Protein 1W32 (pdb70)

Radius of gyration: 28.4 Å; Cα contacts (8 Å, |Δi|>4): 1650; chains: 2; bounding box: 60×73×74 Å

Nearest PDB structures (foldseek):
  1w32-assembly2_B  TM=1.003E+00  e=3.777E-75  Cellvibrio japonicus
  1w2v-assembly2_B  TM=1.002E+00  e=8.305E-73  Cellvibrio japonicus
  1w3h-assembly2_B  TM=1.002E+00  e=9.044E-70  Cellvibrio japonicus
  1clx-assembly1_A  TM=9.999E-01  e=1.146E-69  Cellvibrio japonicus
  1e5n-assembly1_A  TM=9.996E-01  e=3.195E-67  Pseudomonas fluorescens

Organism: Cellvibrio japonicus (strain Ueda107) (NCBI:txid498211)

Foldseek 3Di:
DLCVLDPAFEEAEAECDDDDRHCVPHPLNLVCCLVHGQAYEHLPCLFQQNLDDVLHGDCVRVVVVLVSSVVRRHAYEGEAQEEFDPVRDHPCLDPPHPCNVVVSLCSLLVVLLVCAPRHAAHQLYEAQFDDPVDQPVPPDGDLRGHCGSQQVVVVHDVSVLSSQVSSCVSHVRHQYEHEYEPLLQLDDNLVSVLVSVLVCVVVVRPHQAYEYCAAEELPPDDLVSSLVSLLSVCVSDVGHAYEHAAHWYWLDDPPPPDPPSADADPPAPQPDDVSLVSLLQSLLSNLLSCPVRGDRNRYNYYYHHGQELVPDPPCPDPNGGTGIDQAYPVRHGTSNVVSSVVNSND/DLCVLDPAFEEAEAECDDDDRHCVPDPLNLCCPLVHGAAYEHLPCLQQQNLDDPPHGDCPSVVVVLVVSVVRRHAYEREAQEEFDPVRDHPCLDPVRPCNVVVSLCSLLCVLLVCAPRHQAHQLYEAQFDDPVPLVVPPDGDLRGDCGSQCVSVVHDVSVLVSQQSSCVSYVRHQYEHEYEPLLQQPPNLVSVLVVVLVCVVVVRPHQEYEYQAAEELPPDDLVSNLVSLLSNCVSDVGHAYEHAAHWYWLDDPPPPDPPSADADPPAPQPDDVSLVSLLVSLLSNLLSCPVRGDPNRYNYYYHHGQELVVDPPCPDPNGGTGIDQAYPVSHGTSNVVSSVVNSND

CATH classification: 3.20.20.80

B-factor: mean 11.11, std 5.78, range [3.27, 55.12]

Structure (mmCIF, N/CA/C/O backbone):
data_1W32
#
_entry.id   1W32
#
_cell.length_a   95.343
_cell.length_b   95.343
_cell.length_c   150.273
_cell.angle_alpha   90.00
_cell.angle_beta   90.00
_cell.angle_gamma   90.00
#
_symmetry.space_group_name_H-M   'P 43 21 2'
#
loop_
_entity.id
_entity.type
_entity.pdbx_description
1 polymer 'ENDO-1,4-BETA-XYLANASE A PRECURSOR'
2 non-polymer 'CALCIUM ION'
3 non-polymer 1,2-ETHANEDIOL
4 water water
#
loop_
_atom_site.group_PDB
_atom_site.id
_atom_site.type_symbol
_atom_site.label_atom_id
_atom_site.label_alt_id
_atom_site.label_comp_id
_atom_site.label_asym_id
_atom_site.label_entity_id
_atom_site.label_seq_id
_atom_site.pdbx_PDB_ins_code
_atom_site.Cartn_x
_atom_site.Cartn_y
_atom_site.Cartn_z
_atom_site.occupancy
_atom_site.B_iso_or_equiv
_atom_site.auth_seq_id
_atom_site.auth_comp_id
_atom_site.auth_asym_id
_atom_site.auth_atom_id
_atom_site.pdbx_PDB_model_num
ATOM 1 N N . GLY A 1 2 ? 26.208 13.337 7.389 1.00 13.54 1 GLY A N 1
ATOM 2 C CA . GLY A 1 2 ? 25.775 13.225 8.783 1.00 10.37 1 GLY A CA 1
ATOM 3 C C . GLY A 1 2 ? 25.485 14.589 9.361 1.00 9.41 1 GLY A C 1
ATOM 4 O O . GLY A 1 2 ? 25.371 15.581 8.643 1.00 9.26 1 GLY A O 1
ATOM 5 N N . LEU A 1 3 ? 25.414 14.648 10.680 1.00 8.14 2 LEU A N 1
ATOM 6 C CA . LEU A 1 3 ? 25.029 15.884 11.360 1.00 8.14 2 LEU A CA 1
ATOM 7 C C . LEU A 1 3 ? 25.913 17.061 10.971 1.00 7.97 2 LEU A C 1
ATOM 8 O O . LEU A 1 3 ? 25.413 18.159 10.732 1.00 8.34 2 LEU A O 1
ATOM 13 N N . ALA A 1 4 ? 27.216 16.846 10.921 1.00 8.21 3 ALA A N 1
ATOM 14 C CA . ALA A 1 4 ? 28.160 17.945 10.697 1.00 8.79 3 ALA A CA 1
ATOM 15 C C . ALA A 1 4 ? 27.920 18.621 9.350 1.00 9.39 3 ALA A C 1
ATOM 16 O O . ALA A 1 4 ? 28.170 19.804 9.184 1.00 10.18 3 ALA A O 1
ATOM 18 N N A SER A 1 5 ? 27.433 17.855 8.386 0.50 9.25 4 SER A N 1
ATOM 19 N N B SER A 1 5 ? 27.417 17.868 8.390 0.50 9.97 4 SER A N 1
ATOM 20 C CA A SER A 1 5 ? 27.153 18.387 7.048 0.50 9.59 4 SER A CA 1
ATOM 21 C CA B SER A 1 5 ? 27.164 18.409 7.055 0.50 10.84 4 SER A CA 1
ATOM 22 C C A SER A 1 5 ? 26.046 19.437 7.061 0.50 9.45 4 SER A C 1
ATOM 23 C C B SER A 1 5 ? 25.926 19.302 6.994 0.50 10.36 4 SER A C 1
ATOM 24 O O A SER A 1 5 ? 25.965 20.263 6.139 0.50 9.36 4 SER A O 1
ATOM 25 O O B SER A 1 5 ? 25.602 19.855 5.941 0.50 10.65 4 SER A O 1
ATOM 30 N N . LEU A 1 6 ? 25.216 19.417 8.106 1.00 9.84 5 LEU A N 1
ATOM 31 C CA . LEU A 1 6 ? 24.029 20.269 8.194 1.00 10.46 5 LEU A CA 1
ATOM 32 C C . LEU A 1 6 ? 24.295 21.633 8.805 1.00 11.23 5 LEU A C 1
ATOM 33 O O . LEU A 1 6 ? 23.364 22.425 8.953 1.00 13.93 5 LEU A O 1
ATOM 38 N N . ALA A 1 7 ? 25.533 21.914 9.176 1.00 10.82 6 ALA A N 1
ATOM 39 C CA . ALA A 1 7 ? 25.869 23.164 9.849 1.00 11.68 6 ALA A CA 1
ATOM 40 C C . ALA A 1 7 ? 27.194 23.699 9.355 1.00 12.13 6 ALA A C 1
ATOM 41 O O . ALA A 1 7 ? 28.002 22.955 8.813 1.00 13.30 6 ALA A O 1
ATOM 43 N N A ASP A 1 8 ? 27.468 24.990 9.530 0.50 12.67 7 ASP A N 1
ATOM 44 N N B ASP A 1 8 ? 27.384 24.990 9.600 0.50 12.29 7 ASP A N 1
ATOM 45 C CA A ASP A 1 8 ? 28.795 25.516 9.185 0.50 13.25 7 ASP A CA 1
ATOM 46 C CA B ASP A 1 8 ? 28.581 25.716 9.248 0.50 12.43 7 ASP A CA 1
ATOM 47 C C A ASP A 1 8 ? 29.652 25.790 10.418 0.50 12.85 7 ASP A C 1
ATOM 48 C C B ASP A 1 8 ? 29.410 26.089 10.470 0.50 11.90 7 ASP A C 1
ATOM 49 O O A ASP A 1 8 ? 30.794 26.246 10.306 0.50 13.80 7 ASP A O 1
ATOM 50 O O B ASP A 1 8 ? 30.233 26.976 10.406 0.50 11.76 7 ASP A O 1
ATOM 59 N N . PHE A 1 9 ? 29.126 25.433 11.589 1.00 11.19 8 PHE A N 1
ATOM 60 C CA . PHE A 1 9 ? 29.886 25.540 12.822 1.00 10.14 8 PHE A CA 1
ATOM 61 C C . PHE A 1 9 ? 30.143 24.104 13.319 1.00 8.63 8 PHE A C 1
ATOM 62 O O . PHE A 1 9 ? 29.502 23.166 12.857 1.00 9.64 8 PHE A O 1
ATOM 70 N N . PRO A 1 10 ? 31.089 23.931 14.241 1.00 8.24 9 PRO A N 1
ATOM 71 C CA . PRO A 1 10 ? 31.424 22.565 14.662 1.00 8.21 9 PRO A CA 1
ATOM 72 C C . PRO A 1 10 ? 30.256 21.800 15.238 1.00 7.50 9 PRO A C 1
ATOM 73 O O . PRO A 1 10 ? 29.497 22.339 16.039 1.00 7.20 9 PRO A O 1
ATOM 77 N N . ILE A 1 11 ? 30.163 20.523 14.856 1.00 7.22 10 ILE A N 1
ATOM 78 C CA . ILE A 1 11 ? 29.220 19.573 15.448 1.00 6.99 10 ILE A CA 1
ATOM 79 C C . ILE A 1 11 ? 30.100 18.472 16.015 1.00 6.77 10 ILE A C 1
ATOM 80 O O . ILE A 1 11 ? 30.724 17.702 15.277 1.00 6.93 10 ILE A O 1
ATOM 85 N N . GLY A 1 12 ? 30.189 18.440 17.344 1.00 6.41 11 GLY A N 1
ATOM 86 C CA . GLY A 1 12 ? 31.198 17.639 18.024 1.00 6.04 11 GLY A CA 1
ATOM 87 C C . GLY A 1 12 ? 30.666 16.582 18.960 1.00 5.79 11 GLY A C 1
ATOM 88 O O . GLY A 1 12 ? 29.488 16.543 19.291 1.00 5.86 11 GLY A O 1
ATOM 89 N N . VAL A 1 13 ? 31.583 15.744 19.425 1.00 5.73 12 VAL A N 1
ATOM 90 C CA . VAL A 1 13 ? 31.250 14.689 20.353 1.00 5.95 12 VAL A CA 1
ATOM 91 C C . VAL A 1 13 ? 32.420 14.441 21.295 1.00 5.96 12 VAL A C 1
ATOM 92 O O . VAL A 1 13 ? 33.587 14.516 20.908 1.00 6.45 12 VAL A O 1
ATOM 96 N N . ALA A 1 14 ? 32.098 14.149 22.552 1.00 5.77 13 ALA A N 1
ATOM 97 C CA . ALA A 1 14 ? 33.097 13.751 23.523 1.00 6.09 13 ALA A CA 1
ATOM 98 C C . ALA A 1 14 ? 33.480 12.296 23.323 1.00 6.46 13 ALA A C 1
ATOM 99 O O . ALA A 1 14 ? 32.609 11.434 23.213 1.00 7.86 13 ALA A O 1
ATOM 101 N N . VAL A 1 15 ? 34.778 12.020 23.302 1.00 6.28 14 VAL A N 1
ATOM 102 C CA . VAL A 1 15 ? 35.261 10.656 23.085 1.00 6.99 14 VAL A CA 1
ATOM 103 C C . VAL A 1 15 ? 36.091 10.162 24.264 1.00 7.25 14 VAL A C 1
ATOM 104 O O . VAL A 1 15 ? 36.873 10.877 24.878 1.00 7.20 14 VAL A O 1
ATOM 108 N N . ALA A 1 16 ? 35.878 8.885 24.554 1.00 7.44 15 ALA A N 1
ATOM 109 C CA . ALA A 1 16 ? 36.589 8.155 25.594 1.00 7.52 15 ALA A CA 1
ATOM 110 C C . ALA A 1 16 ? 37.864 7.580 25.028 1.00 7.53 15 ALA A C 1
ATOM 111 O O . ALA A 1 16 ? 37.932 7.225 23.842 1.00 8.28 15 ALA A O 1
ATOM 113 N N . ALA A 1 17 ? 38.871 7.440 25.885 1.00 7.28 16 ALA A N 1
ATOM 114 C CA . ALA A 1 17 ? 40.162 6.932 25.482 1.00 8.26 16 ALA A CA 1
ATOM 115 C C . ALA A 1 17 ? 40.895 6.310 26.676 1.00 8.17 16 ALA A C 1
ATOM 116 O O . ALA A 1 17 ? 42.106 6.352 26.753 1.00 10.24 16 ALA A O 1
ATOM 118 N N . SER A 1 18 ? 40.126 5.717 27.572 1.00 8.05 17 SER A N 1
ATOM 119 C CA . SER A 1 18 ? 40.652 5.179 28.839 1.00 8.34 17 SER A CA 1
ATOM 120 C C . SER A 1 18 ? 40.271 3.725 29.039 1.00 8.64 17 SER A C 1
ATOM 121 O O . SER A 1 18 ? 40.089 3.268 30.177 1.00 9.86 17 SER A O 1
ATOM 124 N N . GLY A 1 19 ? 40.134 2.976 27.953 1.00 9.14 18 GLY A N 1
ATOM 125 C CA . GLY A 1 19 ? 39.768 1.566 28.037 1.00 9.92 18 GLY A CA 1
ATOM 126 C C . GLY A 1 19 ? 38.276 1.345 28.126 1.00 9.34 18 GLY A C 1
ATOM 127 O O . GLY A 1 19 ? 37.456 2.262 28.232 1.00 11.45 18 GLY A O 1
ATOM 128 N N . GLY A 1 20 ? 37.895 0.075 28.119 1.00 11.59 19 GLY A N 1
ATOM 129 C CA . GLY A 1 20 ? 36.511 -0.310 28.135 1.00 11.75 19 GLY A CA 1
ATOM 130 C C . GLY A 1 20 ? 35.865 -0.084 26.785 1.00 11.40 19 GLY A C 1
ATOM 131 O O . GLY A 1 20 ? 36.519 0.276 25.795 1.00 11.31 19 GLY A O 1
ATOM 132 N N . ASN A 1 21 ? 34.555 -0.287 26.764 1.00 11.90 20 ASN A N 1
ATOM 133 C CA . ASN A 1 21 ? 33.817 -0.396 25.530 1.00 12.94 20 ASN A CA 1
ATOM 134 C C . ASN A 1 21 ? 33.731 0.914 24.762 1.00 11.70 20 ASN A C 1
ATOM 135 O O . ASN A 1 21 ? 33.572 0.898 23.551 1.00 13.11 20 ASN A O 1
ATOM 140 N N . ALA A 1 22 ? 33.818 2.053 25.447 1.00 10.15 21 ALA A N 1
ATOM 141 C CA . ALA A 1 22 ? 33.653 3.325 24.757 1.00 9.80 21 ALA A CA 1
ATOM 142 C C . ALA A 1 22 ? 34.931 3.836 24.121 1.00 8.77 21 ALA A C 1
ATOM 143 O O . ALA A 1 22 ? 34.892 4.799 23.364 1.00 9.06 21 ALA A O 1
ATOM 145 N N . ASP A 1 23 ? 36.064 3.227 24.448 1.00 8.82 22 ASP A N 1
ATOM 146 C CA . ASP A 1 23 ? 37.354 3.753 24.027 1.00 9.23 22 ASP A CA 1
ATOM 147 C C . ASP A 1 23 ? 37.410 3.866 22.500 1.00 8.96 22 ASP A C 1
ATOM 148 O O . ASP A 1 23 ? 37.257 2.879 21.794 1.00 9.82 22 ASP A O 1
ATOM 153 N N . ILE A 1 24 ? 37.696 5.057 21.999 1.00 8.63 23 ILE A N 1
ATOM 154 C CA . ILE A 1 24 ? 37.630 5.335 20.572 1.00 9.74 23 ILE A CA 1
ATOM 155 C C . ILE A 1 24 ? 38.706 4.574 19.804 1.00 10.32 23 ILE A C 1
ATOM 156 O O . ILE A 1 24 ? 38.511 4.198 18.642 1.00 12.09 23 ILE A O 1
ATOM 161 N N . PHE A 1 25 ? 39.839 4.317 20.443 1.00 10.37 24 PHE A N 1
ATOM 162 C CA . PHE A 1 25 ? 40.918 3.637 19.754 1.00 11.94 24 PHE A CA 1
ATOM 163 C C . PHE A 1 25 ? 40.626 2.196 19.457 1.00 11.82 24 PHE A C 1
ATOM 164 O O . PHE A 1 25 ? 41.207 1.643 18.500 1.00 14.64 24 PHE A O 1
ATOM 172 N N A THR A 1 26 ? 39.768 1.564 20.257 0.50 11.60 25 THR A N 1
ATOM 173 N N B THR A 1 26 ? 39.731 1.593 20.224 0.50 11.06 25 THR A N 1
ATOM 174 C CA A THR A 1 26 ? 39.467 0.140 20.111 0.50 12.10 25 THR A CA 1
ATOM 175 C CA B THR A 1 26 ? 39.481 0.175 20.136 0.50 11.24 25 THR A CA 1
ATOM 176 C C A THR A 1 26 ? 38.104 -0.164 19.518 0.50 11.55 25 THR A C 1
ATOM 177 C C B THR A 1 26 ? 38.012 -0.163 19.846 0.50 10.64 25 THR A C 1
ATOM 178 O O A THR A 1 26 ? 37.852 -1.295 19.115 0.50 12.15 25 THR A O 1
ATOM 179 O O B THR A 1 26 ? 37.587 -1.309 20.006 0.50 10.48 25 THR A O 1
ATOM 186 N N . SER A 1 27 ? 37.235 0.832 19.401 1.00 10.12 26 SER A N 1
ATOM 187 C CA . SER A 1 27 ? 35.874 0.603 18.937 1.00 9.43 26 SER A CA 1
ATOM 188 C C . SER A 1 27 ? 35.729 1.128 17.515 1.00 8.82 26 SER A C 1
ATOM 189 O O . SER A 1 27 ? 35.534 2.308 17.295 1.00 8.95 26 SER A O 1
ATOM 192 N N A SER A 1 28 ? 35.843 0.251 16.531 0.50 8.80 27 SER A N 1
ATOM 193 N N B SER A 1 28 ? 35.833 0.219 16.557 0.50 8.94 27 SER A N 1
ATOM 194 C CA A SER A 1 28 ? 35.656 0.677 15.146 0.50 8.85 27 SER A CA 1
ATOM 195 C CA B SER A 1 28 ? 35.622 0.546 15.154 0.50 8.98 27 SER A CA 1
ATOM 196 C C A SER A 1 28 ? 34.256 1.250 14.925 0.50 8.35 27 SER A C 1
ATOM 197 C C B SER A 1 28 ? 34.278 1.222 14.939 0.50 8.46 27 SER A C 1
ATOM 198 O O A SER A 1 28 ? 34.093 2.202 14.167 0.50 8.32 27 SER A O 1
ATOM 199 O O B SER A 1 28 ? 34.181 2.207 14.207 0.50 8.46 27 SER A O 1
ATOM 204 N N . ALA A 1 29 ? 33.242 0.689 15.571 1.00 8.39 28 ALA A N 1
ATOM 205 C CA . ALA A 1 29 ? 31.898 1.195 15.388 1.00 9.05 28 ALA A CA 1
ATOM 206 C C . ALA A 1 29 ? 31.795 2.647 15.814 1.00 8.41 28 ALA A C 1
ATOM 207 O O . ALA A 1 29 ? 31.119 3.447 15.163 1.00 8.52 28 ALA A O 1
ATOM 209 N N . ARG A 1 30 ? 32.446 3.003 16.912 1.00 7.93 29 ARG A N 1
ATOM 210 C CA . ARG A 1 30 ? 32.438 4.384 17.366 1.00 7.66 29 ARG A CA 1
ATOM 211 C C . ARG A 1 30 ? 33.286 5.282 16.457 1.00 7.76 29 ARG A C 1
ATOM 212 O O . ARG A 1 30 ? 32.884 6.408 16.161 1.00 8.03 29 ARG A O 1
ATOM 220 N N A GLN A 1 31 ? 34.426 4.784 15.985 0.50 7.83 30 GLN A N 1
ATOM 221 N N B GLN A 1 31 ? 34.427 4.795 15.979 0.50 7.97 30 GLN A N 1
ATOM 222 C CA A GLN A 1 31 ? 35.216 5.533 15.028 0.50 8.00 30 GLN A CA 1
ATOM 223 C CA B GLN A 1 31 ? 35.196 5.578 15.034 0.50 8.26 30 GLN A CA 1
ATOM 224 C C A GLN A 1 31 ? 34.388 5.867 13.798 0.50 7.97 30 GLN A C 1
ATOM 225 C C B GLN A 1 31 ? 34.350 5.888 13.807 0.50 8.10 30 GLN A C 1
ATOM 226 O O A GLN A 1 31 ? 34.479 6.977 13.251 0.50 8.28 30 GLN A O 1
ATOM 227 O O B GLN A 1 31 ? 34.365 7.011 13.287 0.50 8.36 30 GLN A O 1
ATOM 238 N N . ASN A 1 32 ? 33.608 4.897 13.332 1.00 7.83 31 ASN A N 1
ATOM 239 C CA . ASN A 1 32 ? 32.811 5.092 12.128 1.00 7.96 31 ASN A CA 1
ATOM 240 C C . ASN A 1 32 ? 31.717 6.131 12.339 1.00 7.62 31 ASN A C 1
ATOM 241 O O . ASN A 1 32 ? 31.463 6.953 11.451 1.00 8.28 31 ASN A O 1
ATOM 246 N N . ILE A 1 33 ? 31.072 6.119 13.501 1.00 7.52 32 ILE A N 1
ATOM 247 C CA . ILE A 1 33 ? 30.073 7.136 13.823 1.00 7.27 32 ILE A CA 1
ATOM 248 C C . ILE A 1 33 ? 30.710 8.515 13.874 1.00 7.43 32 ILE A C 1
ATOM 249 O O . ILE A 1 33 ? 30.162 9.474 13.334 1.00 7.70 32 ILE A O 1
ATOM 254 N N . VAL A 1 34 ? 31.875 8.636 14.509 1.00 7.23 33 VAL A N 1
ATOM 255 C CA . VAL A 1 34 ? 32.528 9.942 14.592 1.00 7.34 33 VAL A CA 1
ATOM 256 C C . VAL A 1 34 ? 32.795 10.480 13.193 1.00 7.41 33 VAL A C 1
ATOM 257 O O . VAL A 1 34 ? 32.498 11.625 12.866 1.00 7.57 33 VAL A O 1
ATOM 261 N N A ARG A 1 35 ? 33.409 9.660 12.346 0.50 7.68 34 ARG A N 1
ATOM 262 N N B ARG A 1 35 ? 33.381 9.633 12.359 0.50 8.17 34 ARG A N 1
ATOM 263 C CA A ARG A 1 35 ? 33.743 10.104 10.995 0.50 8.69 34 ARG A CA 1
ATOM 264 C CA B ARG A 1 35 ? 33.729 10.019 11.004 0.50 9.24 34 ARG A CA 1
ATOM 265 C C A ARG A 1 35 ? 32.503 10.448 10.175 0.50 8.24 34 ARG A C 1
ATOM 266 C C B ARG A 1 35 ? 32.510 10.443 10.204 0.50 8.71 34 ARG A C 1
ATOM 267 O O A ARG A 1 35 ? 32.532 11.362 9.350 0.50 9.53 34 ARG A O 1
ATOM 268 O O B ARG A 1 35 ? 32.561 11.402 9.432 0.50 10.10 34 ARG A O 1
ATOM 283 N N . ALA A 1 36 ? 31.422 9.717 10.375 1.00 8.38 35 ALA A N 1
ATOM 284 C CA . ALA A 1 36 ? 30.211 9.949 9.596 1.00 8.77 35 ALA A CA 1
ATOM 285 C C . ALA A 1 36 ? 29.415 11.159 10.052 1.00 8.59 35 ALA A C 1
ATOM 286 O O . ALA A 1 36 ? 28.735 11.790 9.238 1.00 9.16 35 ALA A O 1
ATOM 288 N N . GLU A 1 37 ? 29.443 11.462 11.354 1.00 7.49 36 GLU A N 1
ATOM 289 C CA . GLU A 1 37 ? 28.472 12.394 11.918 1.00 7.04 36 GLU A CA 1
ATOM 290 C C . GLU A 1 37 ? 29.047 13.690 12.420 1.00 6.99 36 GLU A C 1
ATOM 291 O O . GLU A 1 37 ? 28.328 14.684 12.441 1.00 7.85 36 GLU A O 1
ATOM 297 N N . PHE A 1 38 ? 30.286 13.679 12.889 1.00 6.73 37 PHE A N 1
ATOM 298 C CA . PHE A 1 38 ? 30.854 14.788 13.633 1.00 6.82 37 PHE A CA 1
ATOM 299 C C . PHE A 1 38 ? 32.032 15.380 12.882 1.00 6.89 37 PHE A C 1
ATOM 300 O O . PHE A 1 38 ? 32.572 14.769 11.955 1.00 8.06 37 PHE A O 1
ATOM 308 N N . ASN A 1 39 ? 32.427 16.587 13.257 1.00 6.56 38 ASN A N 1
ATOM 309 C CA . ASN A 1 39 ? 33.647 17.174 12.735 1.00 7.16 38 ASN A CA 1
ATOM 310 C C . ASN A 1 39 ? 34.488 17.844 13.807 1.00 7.02 38 ASN A C 1
ATOM 311 O O . ASN A 1 39 ? 35.415 18.594 13.504 1.00 7.46 38 ASN A O 1
ATOM 316 N N . GLN A 1 40 ? 34.198 17.522 15.063 1.00 6.83 39 GLN A N 1
ATOM 317 C CA . GLN A 1 40 ? 35.046 17.911 16.174 1.00 6.47 39 GLN A CA 1
ATOM 318 C C . GLN A 1 40 ? 34.923 16.844 17.255 1.00 6.37 39 GLN A C 1
ATOM 319 O O . GLN A 1 40 ? 33.854 16.237 17.423 1.00 6.39 39 GLN A O 1
ATOM 325 N N . ILE A 1 41 ? 36.021 16.638 17.992 1.00 6.25 40 ILE A N 1
ATOM 326 C CA . ILE A 1 41 ? 35.951 15.877 19.230 1.00 6.63 40 ILE A CA 1
ATOM 327 C C . ILE A 1 41 ? 36.427 16.723 20.395 1.00 6.47 40 ILE A C 1
ATOM 328 O O . ILE A 1 41 ? 37.255 17.628 20.239 1.00 6.70 40 ILE A O 1
ATOM 333 N N . THR A 1 42 ? 35.894 16.371 21.559 1.00 6.19 41 THR A N 1
ATOM 334 C CA . THR A 1 42 ? 36.415 16.798 22.851 1.00 5.52 41 THR A CA 1
ATOM 335 C C . THR A 1 42 ? 36.905 15.530 23.549 1.00 6.05 41 THR A C 1
ATOM 336 O O . THR A 1 42 ? 36.196 14.525 23.519 1.00 6.53 41 THR A O 1
ATOM 340 N N . ALA A 1 43 ? 38.079 15.539 24.175 1.00 6.06 42 ALA A N 1
ATOM 341 C CA . ALA A 1 43 ? 38.432 14.389 25.011 1.00 6.23 42 ALA A CA 1
ATOM 342 C C . ALA A 1 43 ? 37.541 14.413 26.236 1.00 6.03 42 ALA A C 1
ATOM 343 O O . ALA A 1 43 ? 37.510 15.380 26.990 1.00 6.35 42 ALA A O 1
ATOM 345 N N . GLU A 1 44 ? 36.824 13.331 26.487 1.00 6.32 43 GLU A N 1
ATOM 346 C CA . GLU A 1 44 ? 35.969 13.267 27.653 1.00 6.97 43 GLU A CA 1
ATOM 347 C C . GLU A 1 44 ? 36.784 13.397 28.933 1.00 7.05 43 GLU A C 1
ATOM 348 O O . GLU A 1 44 ? 36.335 14.043 29.884 1.00 8.22 43 GLU A O 1
ATOM 354 N N A ASN A 1 45 ? 37.974 12.791 28.945 0.50 6.92 44 ASN A N 1
ATOM 355 N N B ASN A 1 45 ? 37.972 12.797 28.967 0.50 7.15 44 ASN A N 1
ATOM 356 C CA A ASN A 1 45 ? 38.809 12.719 30.150 0.50 7.17 44 ASN A CA 1
ATOM 357 C CA B ASN A 1 45 ? 38.771 12.791 30.192 0.50 7.58 44 ASN A CA 1
ATOM 358 C C A ASN A 1 45 ? 40.276 13.017 29.977 0.50 6.75 44 ASN A C 1
ATOM 359 C C B ASN A 1 45 ? 40.285 12.966 30.011 0.50 7.04 44 ASN A C 1
ATOM 360 O O A ASN A 1 45 ? 40.879 13.625 30.845 0.50 6.91 44 ASN A O 1
ATOM 361 O O B ASN A 1 45 ? 40.935 13.470 30.909 0.50 7.40 44 ASN A O 1
ATOM 370 N N . ILE A 1 46 ? 40.871 12.583 28.879 1.00 6.78 45 ILE A N 1
ATOM 371 C CA . ILE A 1 46 ? 42.330 12.475 28.845 1.00 7.40 45 ILE A CA 1
ATOM 372 C C . ILE A 1 46 ? 43.083 13.760 28.532 1.00 6.93 45 ILE A C 1
ATOM 373 O O . ILE A 1 46 ? 44.310 13.740 28.429 1.00 8.00 45 ILE A O 1
ATOM 378 N N . MET A 1 47 ? 42.374 14.886 28.429 1.00 6.44 46 MET A N 1
ATOM 379 C CA . MET A 1 47 ? 43.035 16.186 28.374 1.00 6.30 46 MET A CA 1
ATOM 380 C C . MET A 1 47 ? 42.820 17.002 29.635 1.00 5.94 46 MET A C 1
ATOM 381 O O . MET A 1 47 ? 43.142 18.183 29.668 1.00 6.44 46 MET A O 1
ATOM 386 N N A LYS A 1 48 ? 42.325 16.368 30.696 0.50 5.80 47 LYS A N 1
ATOM 387 N N B LYS A 1 48 ? 42.338 16.366 30.697 0.50 6.25 47 LYS A N 1
ATOM 388 C CA A LYS A 1 48 ? 42.246 17.028 31.991 0.50 5.61 47 LYS A CA 1
ATOM 389 C CA B LYS A 1 48 ? 42.253 17.037 31.983 0.50 6.22 47 LYS A CA 1
ATOM 390 C C A LYS A 1 48 ? 43.658 17.237 32.569 0.50 5.50 47 LYS A C 1
ATOM 391 C C B LYS A 1 48 ? 43.656 17.209 32.591 0.50 6.01 47 LYS A C 1
ATOM 392 O O A LYS A 1 48 ? 44.649 16.755 32.013 0.50 5.73 47 LYS A O 1
ATOM 393 O O B LYS A 1 48 ? 44.637 16.667 32.076 0.50 6.86 47 LYS A O 1
ATOM 404 N N . MET A 1 49 ? 43.769 18.026 33.633 1.00 5.71 48 MET A N 1
ATOM 405 C CA . MET A 1 49 ? 45.066 18.638 33.959 1.00 5.69 48 MET A CA 1
ATOM 406 C C . MET A 1 49 ? 46.164 17.635 34.273 1.00 5.71 48 MET A C 1
ATOM 407 O O . MET A 1 49 ? 47.276 17.723 33.755 1.00 6.29 48 MET A O 1
ATOM 412 N N . SER A 1 50 ? 45.868 16.678 35.148 1.00 6.21 49 SER A N 1
ATOM 413 C CA . SER A 1 50 ? 46.881 15.732 35.608 1.00 7.08 49 SER A CA 1
ATOM 414 C C . SER A 1 50 ? 47.353 14.808 34.497 1.00 6.83 49 SER A C 1
ATOM 415 O O . SER A 1 50 ? 48.427 14.240 34.593 1.00 7.28 49 SER A O 1
ATOM 418 N N . TYR A 1 51 ? 46.540 14.633 33.466 1.00 6.79 50 TYR A N 1
ATOM 419 C CA . TYR A 1 51 ? 46.899 13.792 32.341 1.00 6.77 50 TYR A CA 1
ATOM 420 C C . TYR A 1 51 ? 48.016 14.389 31.494 1.00 6.97 50 TYR A C 1
ATOM 421 O O . TYR A 1 51 ? 48.571 13.706 30.639 1.00 7.83 50 TYR A O 1
ATOM 430 N N . MET A 1 52 ? 48.367 15.643 31.731 1.00 6.66 51 MET A N 1
ATOM 431 C CA . MET A 1 52 ? 49.475 16.284 31.037 1.00 7.33 51 MET A CA 1
ATOM 432 C C . MET A 1 52 ? 50.820 15.947 31.660 1.00 7.40 51 MET A C 1
ATOM 433 O O . MET A 1 52 ? 51.827 16.500 31.224 1.00 8.37 51 MET A O 1
ATOM 438 N N . TYR A 1 53 ? 50.853 15.092 32.681 1.00 8.03 52 TYR A N 1
ATOM 439 C CA . TYR A 1 53 ? 52.069 14.764 33.416 1.00 8.72 52 TYR A CA 1
ATOM 440 C C . TYR A 1 53 ? 52.251 13.262 33.556 1.00 10.52 52 TYR A C 1
ATOM 441 O O . TYR A 1 53 ? 51.308 12.506 33.646 1.00 11.00 52 TYR A O 1
ATOM 450 N N A SER A 1 54 ? 53.493 12.814 33.586 0.50 11.80 53 SER A N 1
ATOM 451 N N B SER A 1 54 ? 53.523 12.879 33.571 0.50 11.78 53 SER A N 1
ATOM 452 C CA A SER A 1 54 ? 53.775 11.440 34.010 0.50 13.22 53 SER A CA 1
ATOM 453 C CA B SER A 1 54 ? 53.962 11.541 33.961 0.50 13.26 53 SER A CA 1
ATOM 454 C C A SER A 1 54 ? 54.875 11.574 35.037 0.50 14.41 53 SER A C 1
ATOM 455 C C B SER A 1 54 ? 54.913 11.757 35.112 0.50 14.56 53 SER A C 1
ATOM 456 O O A SER A 1 54 ? 55.983 11.954 34.704 0.50 14.46 53 SER A O 1
ATOM 457 O O B SER A 1 54 ? 55.961 12.404 34.960 0.50 14.25 53 SER A O 1
ATOM 462 N N . GLY A 1 55 ? 54.532 11.287 36.290 1.00 16.13 54 GLY A N 1
ATOM 463 C CA . GLY A 1 55 ? 55.349 11.596 37.440 1.00 17.75 54 GLY A CA 1
ATOM 464 C C . GLY A 1 55 ? 55.339 13.104 37.541 1.00 18.95 54 GLY A C 1
ATOM 465 O O . GLY A 1 55 ? 54.274 13.723 37.407 1.00 20.17 54 GLY A O 1
ATOM 466 N N . SER A 1 56 ? 56.507 13.711 37.686 1.00 20.47 55 SER A N 1
ATOM 467 C CA . SER A 1 56 ? 56.599 15.148 37.868 1.00 21.26 55 SER A CA 1
ATOM 468 C C . SER A 1 56 ? 56.866 15.897 36.546 1.00 20.33 55 SER A C 1
ATOM 469 O O . SER A 1 56 ? 56.916 17.119 36.515 1.00 21.89 55 SER A O 1
ATOM 472 N N . ASN A 1 57 ? 57.013 15.156 35.456 1.00 18.52 56 ASN A N 1
ATOM 473 C CA . ASN A 1 57 ? 57.338 15.749 34.157 1.00 16.84 56 ASN A CA 1
ATOM 474 C C . ASN A 1 57 ? 56.118 15.861 33.255 1.00 13.44 56 ASN A C 1
ATOM 475 O O . ASN A 1 57 ? 55.196 15.090 33.398 1.00 13.28 56 ASN A O 1
ATOM 480 N N . PHE A 1 58 ? 56.132 16.793 32.312 1.00 11.90 57 PHE A N 1
ATOM 481 C CA . PHE A 1 58 ? 55.059 16.820 31.308 1.00 10.78 57 PHE A CA 1
ATOM 482 C C . PHE A 1 58 ? 55.109 15.545 30.460 1.00 10.58 57 PHE A C 1
ATOM 483 O O . PHE A 1 58 ? 56.203 15.018 30.194 1.00 12.72 57 PHE A O 1
ATOM 491 N N . SER A 1 59 ? 53.952 15.052 30.049 1.00 10.24 58 SER A N 1
ATOM 492 C CA . SER A 1 59 ? 53.854 13.920 29.149 1.00 11.46 58 SER A CA 1
ATOM 493 C C . SER A 1 59 ? 52.594 14.079 28.328 1.00 10.32 58 SER A C 1
ATOM 494 O O . SER A 1 59 ? 51.473 14.118 28.873 1.00 11.06 58 SER A O 1
ATOM 497 N N . PHE A 1 60 ? 52.783 14.172 27.013 1.00 10.35 59 PHE A N 1
ATOM 498 C CA . PHE A 1 60 ? 51.680 14.362 26.101 1.00 11.08 59 PHE A CA 1
ATOM 499 C C . PHE A 1 60 ? 51.408 13.134 25.239 1.00 11.35 59 PHE A C 1
ATOM 500 O O . PHE A 1 60 ? 50.660 13.182 24.285 1.00 11.54 59 PHE A O 1
ATOM 508 N N . THR A 1 61 ? 52.016 12.001 25.565 1.00 11.98 60 THR A N 1
ATOM 509 C CA . THR A 1 61 ? 51.892 10.826 24.703 1.00 13.18 60 THR A CA 1
ATOM 510 C C . THR A 1 61 ? 50.461 10.456 24.358 1.00 11.86 60 THR A C 1
ATOM 511 O O . THR A 1 61 ? 50.125 10.318 23.185 1.00 11.38 60 THR A O 1
ATOM 515 N N . ASN A 1 62 ? 49.603 10.269 25.363 1.00 11.43 61 ASN A N 1
ATOM 516 C CA . ASN A 1 62 ? 48.280 9.756 25.066 1.00 11.40 61 ASN A CA 1
ATOM 517 C C . ASN A 1 62 ? 47.383 10.823 24.432 1.00 10.30 61 ASN A C 1
ATOM 518 O O . ASN A 1 62 ? 46.586 10.534 23.550 1.00 11.31 61 ASN A O 1
ATOM 523 N N . SER A 1 63 ? 47.508 12.069 24.885 1.00 9.70 62 SER A N 1
ATOM 524 C CA . SER A 1 63 ? 46.702 13.125 24.322 1.00 9.09 62 SER A CA 1
ATOM 525 C C . SER A 1 63 ? 47.140 13.420 22.894 1.00 9.35 62 SER A C 1
ATOM 526 O O . SER A 1 63 ? 46.301 13.670 22.036 1.00 9.82 62 SER A O 1
ATOM 529 N N . ASP A 1 64 ? 48.447 13.380 22.625 1.00 9.81 63 ASP A N 1
ATOM 530 C CA . ASP A 1 64 ? 48.948 13.508 21.253 1.00 10.19 63 ASP A CA 1
ATOM 531 C C . ASP A 1 64 ? 48.354 12.438 20.350 1.00 10.14 63 ASP A C 1
ATOM 532 O O . ASP A 1 64 ? 47.986 12.718 19.206 1.00 10.61 63 ASP A O 1
ATOM 537 N N . ARG A 1 65 ? 48.237 11.210 20.839 1.00 10.30 64 ARG A N 1
ATOM 538 C CA . ARG A 1 65 ? 47.657 10.156 20.024 1.00 11.97 64 ARG A CA 1
ATOM 539 C C . ARG A 1 65 ? 46.221 10.505 19.628 1.00 9.93 64 ARG A C 1
ATOM 540 O O . ARG A 1 65 ? 45.788 10.285 18.505 1.00 10.71 64 ARG A O 1
ATOM 554 N N . LEU A 1 66 ? 45.440 11.027 20.568 1.00 9.57 65 LEU A N 1
ATOM 555 C CA . LEU A 1 66 ? 44.052 11.345 20.289 1.00 9.43 65 LEU A CA 1
ATOM 556 C C . LEU A 1 66 ? 43.940 12.530 19.325 1.00 9.44 65 LEU A C 1
ATOM 557 O O . LEU A 1 66 ? 43.119 12.525 18.408 1.00 10.11 65 LEU A O 1
ATOM 562 N N . VAL A 1 67 ? 44.731 13.564 19.547 1.00 10.00 66 VAL A N 1
ATOM 563 C CA . VAL A 1 67 ? 44.702 14.741 18.703 1.00 11.45 66 VAL A CA 1
ATOM 564 C C . VAL A 1 67 ? 45.137 14.387 17.276 1.00 11.70 66 VAL A C 1
ATOM 565 O O . VAL A 1 67 ? 44.589 14.918 16.322 1.00 12.17 66 VAL A O 1
ATOM 569 N N A SER A 1 68 ? 46.108 13.485 17.138 0.50 11.54 67 SER A N 1
ATOM 570 N N B SER A 1 68 ? 46.107 13.483 17.146 0.50 12.02 67 SER A N 1
ATOM 571 C CA A SER A 1 68 ? 46.525 13.011 15.819 0.50 11.92 67 SER A CA 1
ATOM 572 C CA B SER A 1 68 ? 46.536 12.986 15.840 0.50 12.71 67 SER A CA 1
ATOM 573 C C A SER A 1 68 ? 45.426 12.196 15.150 0.50 11.94 67 SER A C 1
ATOM 574 C C B SER A 1 68 ? 45.433 12.196 15.157 0.50 12.36 67 SER A C 1
ATOM 575 O O A SER A 1 68 ? 45.152 12.368 13.957 0.50 12.71 67 SER A O 1
ATOM 576 O O B SER A 1 68 ? 45.166 12.385 13.965 0.50 13.15 67 SER A O 1
ATOM 581 N N . TRP A 1 69 ? 44.776 11.315 15.903 1.00 11.57 68 TRP A N 1
ATOM 582 C CA . TRP A 1 69 ? 43.652 10.564 15.371 1.00 11.39 68 TRP A CA 1
ATOM 583 C C . TRP A 1 69 ? 42.602 11.529 14.827 1.00 11.44 68 TRP A C 1
ATOM 584 O O . TRP A 1 69 ? 42.088 11.342 13.724 1.00 11.88 68 TRP A O 1
ATOM 595 N N . ALA A 1 70 ? 42.292 12.576 15.584 1.00 10.56 69 ALA A N 1
ATOM 596 C CA . ALA A 1 70 ? 41.292 13.541 15.149 1.00 10.28 69 ALA A CA 1
ATOM 597 C C . ALA A 1 70 ? 41.681 14.107 13.779 1.00 11.32 69 ALA A C 1
ATOM 598 O O . ALA A 1 70 ? 40.862 14.162 12.862 1.00 11.44 69 ALA A O 1
ATOM 600 N N . ALA A 1 71 ? 42.928 14.536 13.655 1.00 12.46 70 ALA A N 1
ATOM 601 C CA . ALA A 1 71 ? 43.396 15.194 12.428 1.00 13.54 70 ALA A CA 1
ATOM 602 C C . ALA A 1 71 ? 43.370 14.253 11.238 1.00 14.25 70 ALA A C 1
ATOM 603 O O . ALA A 1 71 ? 43.215 14.699 10.099 1.00 16.86 70 ALA A O 1
ATOM 605 N N . GLN A 1 72 ? 43.506 12.964 11.501 1.00 13.59 71 GLN A N 1
ATOM 606 C CA . GLN A 1 72 ? 43.483 11.949 10.451 1.00 15.13 71 GLN A CA 1
ATOM 607 C C . GLN A 1 72 ? 42.075 11.505 10.080 1.00 13.83 71 GLN A C 1
ATOM 608 O O . GLN A 1 72 ? 41.877 10.827 9.083 1.00 14.96 71 GLN A O 1
ATOM 614 N N . ASN A 1 73 ? 41.086 11.884 10.887 1.00 12.81 72 ASN A N 1
ATOM 615 C CA . ASN A 1 73 ? 39.734 11.396 10.728 1.00 12.34 72 ASN A CA 1
ATOM 616 C C . ASN A 1 73 ? 38.691 12.500 10.669 1.00 11.15 72 ASN A C 1
ATOM 617 O O . ASN A 1 73 ? 37.537 12.282 10.998 1.00 12.12 72 ASN A O 1
ATOM 622 N N . GLY A 1 74 ? 39.112 13.659 10.184 1.00 10.69 73 GLY A N 1
ATOM 623 C CA . GLY A 1 74 ? 38.173 14.714 9.844 1.00 10.70 73 GLY A CA 1
ATOM 624 C C . GLY A 1 74 ? 37.642 15.539 11.005 1.00 9.38 73 GLY A C 1
ATOM 625 O O . GLY A 1 74 ? 36.625 16.219 10.860 1.00 10.19 73 GLY A O 1
ATOM 626 N N . GLN A 1 75 ? 38.342 15.502 12.137 1.00 9.23 74 GLN A N 1
ATOM 627 C CA . GLN A 1 75 ? 37.872 16.170 13.348 1.00 8.48 74 GLN A CA 1
ATOM 628 C C . GLN A 1 75 ? 38.822 17.252 13.794 1.00 8.10 74 GLN A C 1
ATOM 629 O O . GLN A 1 75 ? 40.022 17.005 13.909 1.00 9.64 74 GLN A O 1
ATOM 635 N N . THR A 1 76 ? 38.294 18.439 14.092 1.00 7.40 75 THR A N 1
ATOM 636 C CA . THR A 1 76 ? 39.033 19.390 14.906 1.00 7.46 75 THR A CA 1
ATOM 637 C C . THR A 1 76 ? 38.923 18.932 16.372 1.00 7.36 75 THR A C 1
ATOM 638 O O . THR A 1 76 ? 38.237 17.946 16.675 1.00 7.14 75 THR A O 1
ATOM 642 N N . VAL A 1 77 ? 39.620 19.638 17.256 1.00 7.30 76 VAL A N 1
ATOM 643 C CA . VAL A 1 77 ? 39.647 19.302 18.668 1.00 6.78 76 VAL A CA 1
ATOM 644 C C . VAL A 1 77 ? 39.349 20.513 19.524 1.00 6.71 76 VAL A C 1
ATOM 645 O O . VAL A 1 77 ? 39.929 21.577 19.330 1.00 7.26 76 VAL A O 1
ATOM 649 N N A HIS A 1 78 ? 38.449 20.326 20.476 0.50 5.47 77 HIS A N 1
ATOM 650 N N B HIS A 1 78 ? 38.430 20.329 20.468 0.50 7.04 77 HIS A N 1
ATOM 651 C CA A HIS A 1 78 ? 38.238 21.273 21.552 0.50 5.24 77 HIS A CA 1
ATOM 652 C CA B HIS A 1 78 ? 38.192 21.273 21.557 0.50 7.43 77 HIS A CA 1
ATOM 653 C C A HIS A 1 78 ? 38.947 20.720 22.767 0.50 5.31 77 HIS A C 1
ATOM 654 C C B HIS A 1 78 ? 38.922 20.730 22.779 0.50 7.10 77 HIS A C 1
ATOM 655 O O A HIS A 1 78 ? 38.681 19.599 23.201 0.50 4.81 77 HIS A O 1
ATOM 656 O O B HIS A 1 78 ? 38.647 19.619 23.228 0.50 7.89 77 HIS A O 1
ATOM 669 N N . GLY A 1 79 ? 39.862 21.505 23.308 1.00 6.41 78 GLY A N 1
ATOM 670 C CA . GLY A 1 79 ? 40.656 21.095 24.461 1.00 6.87 78 GLY A CA 1
ATOM 671 C C . GLY A 1 79 ? 39.918 21.247 25.766 1.00 6.62 78 GLY A C 1
ATOM 672 O O . GLY A 1 79 ? 39.412 22.323 26.089 1.00 7.62 78 GLY A O 1
ATOM 673 N N . HIS A 1 80 ? 39.905 20.189 26.568 1.00 6.51 79 HIS A N 1
ATOM 674 C CA . HIS A 1 80 ? 39.134 20.165 27.808 1.00 6.48 79 HIS A CA 1
ATOM 675 C C . HIS A 1 80 ? 40.015 19.556 28.886 1.00 6.48 79 HIS A C 1
ATOM 676 O O . HIS A 1 80 ? 40.181 18.342 28.903 1.00 6.71 79 HIS A O 1
ATOM 683 N N . ALA A 1 81 ? 40.674 20.329 29.751 1.00 5.92 80 ALA A N 1
ATOM 684 C CA . ALA A 1 81 ? 40.520 21.771 29.969 1.00 6.14 80 ALA A CA 1
ATOM 685 C C . ALA A 1 81 ? 41.824 22.237 30.592 1.00 5.71 80 ALA A C 1
ATOM 686 O O . ALA A 1 81 ? 42.503 21.464 31.262 1.00 6.48 80 ALA A O 1
ATOM 688 N N . LEU A 1 82 ? 42.169 23.509 30.419 1.00 5.88 81 LEU A N 1
ATOM 689 C CA . LEU A 1 82 ? 43.437 24.003 30.975 1.00 5.78 81 LEU A CA 1
ATOM 690 C C . LEU A 1 82 ? 43.434 24.142 32.504 1.00 6.18 81 LEU A C 1
ATOM 691 O O . LEU A 1 82 ? 44.437 23.828 33.139 1.00 6.75 81 LEU A O 1
ATOM 696 N N A VAL A 1 83 ? 42.301 24.577 33.061 0.50 5.36 82 VAL A N 1
ATOM 697 N N B VAL A 1 83 ? 42.334 24.636 33.067 0.50 7.11 82 VAL A N 1
ATOM 698 C CA A VAL A 1 83 ? 42.119 24.764 34.498 0.50 5.18 82 VAL A CA 1
ATOM 699 C CA B VAL A 1 83 ? 42.253 24.956 34.487 0.50 7.89 82 VAL A CA 1
ATOM 700 C C A VAL A 1 83 ? 40.764 24.214 34.929 0.50 5.27 82 VAL A C 1
ATOM 701 C C B VAL A 1 83 ? 40.900 24.498 34.993 0.50 8.46 82 VAL A C 1
ATOM 702 O O A VAL A 1 83 ? 39.736 24.633 34.409 0.50 6.15 82 VAL A O 1
ATOM 703 O O B VAL A 1 83 ? 39.870 24.900 34.463 0.50 8.94 82 VAL A O 1
ATOM 710 N N A TRP A 1 84 ? 40.781 23.281 35.869 0.50 4.65 83 TRP A N 1
ATOM 711 N N B TRP A 1 84 ? 40.909 23.645 36.010 0.50 8.62 83 TRP A N 1
ATOM 712 C CA A TRP A 1 84 ? 39.576 22.701 36.427 0.50 4.52 83 TRP A CA 1
ATOM 713 C CA B TRP A 1 84 ? 39.691 23.024 36.502 0.50 8.94 83 TRP A CA 1
ATOM 714 C C A TRP A 1 84 ? 39.897 22.285 37.864 0.50 4.49 83 TRP A C 1
ATOM 715 C C B TRP A 1 84 ? 39.935 22.383 37.867 0.50 8.73 83 TRP A C 1
ATOM 716 O O A TRP A 1 84 ? 40.967 21.756 38.130 0.50 3.96 83 TRP A O 1
ATOM 717 O O B TRP A 1 84 ? 40.987 21.795 38.100 0.50 9.16 83 TRP A O 1
ATOM 738 N N A HIS A 1 85 ? 38.960 22.487 38.784 0.50 5.00 84 HIS A N 1
ATOM 739 N N B HIS A 1 85 ? 38.936 22.452 38.747 0.50 8.70 84 HIS A N 1
ATOM 740 C CA A HIS A 1 85 ? 39.188 22.230 40.204 0.50 4.98 84 HIS A CA 1
ATOM 741 C CA B HIS A 1 85 ? 39.125 22.212 40.181 0.50 7.86 84 HIS A CA 1
ATOM 742 C C A HIS A 1 85 ? 39.181 20.795 40.758 0.50 5.49 84 HIS A C 1
ATOM 743 C C B HIS A 1 85 ? 39.213 20.785 40.720 0.50 7.37 84 HIS A C 1
ATOM 744 O O A HIS A 1 85 ? 39.698 20.640 41.851 0.50 5.60 84 HIS A O 1
ATOM 745 O O B HIS A 1 85 ? 39.858 20.609 41.741 0.50 7.96 84 HIS A O 1
ATOM 758 N N . PRO A 1 86 ? 38.526 19.790 40.122 1.00 6.64 85 PRO A N 1
ATOM 759 C CA . PRO A 1 86 ? 38.385 18.517 40.872 1.00 7.35 85 PRO A CA 1
ATOM 760 C C . PRO A 1 86 ? 39.682 17.871 41.273 1.00 6.75 85 PRO A C 1
ATOM 761 O O . PRO A 1 86 ? 40.600 17.718 40.465 1.00 6.95 85 PRO A O 1
ATOM 765 N N A SER A 1 87 ? 39.771 17.470 42.539 0.33 7.61 86 SER A N 1
ATOM 766 N N B SER A 1 87 ? 39.718 17.411 42.514 0.33 6.80 86 SER A N 1
ATOM 767 N N C SER A 1 87 ? 39.734 17.438 42.528 0.33 6.51 86 SER A N 1
ATOM 768 C CA A SER A 1 87 ? 41.035 16.994 43.098 0.33 8.48 86 SER A CA 1
ATOM 769 C CA B SER A 1 87 ? 40.898 16.783 43.061 0.33 7.09 86 SER A CA 1
ATOM 770 C CA C SER A 1 87 ? 40.978 17.028 43.168 0.33 6.76 86 SER A CA 1
ATOM 771 C C A SER A 1 87 ? 41.639 15.879 42.264 0.33 8.48 86 SER A C 1
ATOM 772 C C B SER A 1 87 ? 41.419 15.661 42.160 0.33 7.22 86 SER A C 1
ATOM 773 C C C SER A 1 87 ? 41.705 15.892 42.468 0.33 5.75 86 SER A C 1
ATOM 774 O O A SER A 1 87 ? 42.855 15.783 42.147 0.33 8.58 86 SER A O 1
ATOM 775 O O B SER A 1 87 ? 42.618 15.539 41.960 0.33 6.88 86 SER A O 1
ATOM 776 O O C SER A 1 87 ? 42.930 15.887 42.428 0.33 5.15 86 SER A O 1
ATOM 783 N N A TYR A 1 88 ? 40.533 14.849 41.596 0.50 7.11 87 TYR A N 1
ATOM 784 N N B TYR A 1 88 ? 40.950 14.932 41.929 0.50 5.32 87 TYR A N 1
ATOM 785 C CA A TYR A 1 88 ? 40.998 13.659 40.876 0.50 7.89 87 TYR A CA 1
ATOM 786 C CA B TYR A 1 88 ? 41.551 13.722 41.354 0.50 5.07 87 TYR A CA 1
ATOM 787 C C A TYR A 1 88 ? 41.907 13.974 39.702 0.50 7.56 87 TYR A C 1
ATOM 788 C C B TYR A 1 88 ? 42.444 14.033 40.145 0.50 4.92 87 TYR A C 1
ATOM 789 O O A TYR A 1 88 ? 42.718 13.128 39.320 0.50 8.70 87 TYR A O 1
ATOM 790 O O B TYR A 1 88 ? 43.354 13.278 39.846 0.50 5.32 87 TYR A O 1
ATOM 807 N N A GLN A 1 89 ? 41.769 15.167 39.124 0.50 6.83 88 GLN A N 1
ATOM 808 N N B GLN A 1 89 ? 42.169 15.126 39.434 0.50 5.08 88 GLN A N 1
ATOM 809 C CA A GLN A 1 89 ? 42.628 15.584 38.017 0.50 6.60 88 GLN A CA 1
ATOM 810 C CA B GLN A 1 89 ? 42.896 15.446 38.202 0.50 6.15 88 GLN A CA 1
ATOM 811 C C A GLN A 1 89 ? 43.551 16.788 38.313 0.50 6.63 88 GLN A C 1
ATOM 812 C C B GLN A 1 89 ? 43.675 16.708 38.356 0.50 6.35 88 GLN A C 1
ATOM 813 O O A GLN A 1 89 ? 44.122 17.333 37.370 0.50 6.61 88 GLN A O 1
ATOM 814 O O B GLN A 1 89 ? 44.243 17.224 37.393 0.50 6.51 88 GLN A O 1
ATOM 825 N N . LEU A 1 90 ? 43.745 17.194 39.574 1.00 6.70 89 LEU A N 1
ATOM 826 C CA . LEU A 1 90 ? 44.700 18.268 39.846 1.00 7.20 89 LEU A CA 1
ATOM 827 C C . LEU A 1 90 ? 46.106 17.725 39.694 1.00 6.72 89 LEU A C 1
ATOM 828 O O . LEU A 1 90 ? 46.435 16.664 40.237 1.00 7.51 89 LEU A O 1
ATOM 833 N N . PRO A 1 91 ? 46.984 18.470 39.024 1.00 6.67 90 PRO A N 1
ATOM 834 C CA . PRO A 1 91 ? 48.395 18.136 39.113 1.00 7.08 90 PRO A CA 1
ATOM 835 C C . PRO A 1 91 ? 48.834 18.216 40.563 1.00 6.75 90 PRO A C 1
ATOM 836 O O . PRO A 1 91 ? 48.257 18.984 41.354 1.00 7.00 90 PRO A O 1
ATOM 840 N N . ASN A 1 92 ? 49.881 17.480 40.914 1.00 7.15 91 ASN A N 1
ATOM 841 C CA . ASN A 1 92 ? 50.351 17.518 42.282 1.00 7.42 91 ASN A CA 1
ATOM 842 C C . ASN A 1 92 ? 50.828 18.893 42.737 1.00 7.61 91 ASN A C 1
ATOM 843 O O . ASN A 1 92 ? 50.753 19.188 43.936 1.00 9.04 91 ASN A O 1
ATOM 848 N N . TRP A 1 93 ? 51.284 19.742 41.817 1.00 7.24 92 TRP A N 1
ATOM 849 C CA . TRP A 1 93 ? 51.660 21.110 42.180 1.00 7.39 92 TRP A CA 1
ATOM 850 C C . TRP A 1 93 ? 50.467 21.948 42.629 1.00 7.18 92 TRP A C 1
ATOM 851 O O . TRP A 1 93 ? 50.656 23.004 43.247 1.00 7.76 92 TRP A O 1
ATOM 862 N N . ALA A 1 94 ? 49.257 21.543 42.263 1.00 6.71 93 ALA A N 1
ATOM 863 C CA . ALA A 1 94 ? 48.079 22.373 42.504 1.00 7.49 93 ALA A CA 1
ATOM 864 C C . ALA A 1 94 ? 47.524 22.105 43.894 1.00 7.40 93 ALA A C 1
ATOM 865 O O . ALA A 1 94 ? 46.517 21.417 44.095 1.00 8.84 93 ALA A O 1
ATOM 867 N N . SER A 1 95 ? 48.239 22.663 44.861 1.00 7.25 94 SER A N 1
ATOM 868 C CA . SER A 1 95 ? 48.020 22.413 46.264 1.00 7.72 94 SER A CA 1
ATOM 869 C C . SER A 1 95 ? 48.267 23.662 47.075 1.00 7.23 94 SER A C 1
ATOM 870 O O . SER A 1 95 ? 49.172 24.432 46.778 1.00 7.97 94 SER A O 1
ATOM 873 N N A ASP A 1 96 ? 47.520 23.877 48.144 0.50 7.70 95 ASP A N 1
ATOM 874 N N B ASP A 1 96 ? 47.506 23.752 48.160 0.50 7.91 95 ASP A N 1
ATOM 875 C CA A ASP A 1 96 ? 47.836 25.000 49.025 0.50 7.71 95 ASP A CA 1
ATOM 876 C CA B ASP A 1 96 ? 47.651 24.769 49.192 0.50 8.10 95 ASP A CA 1
ATOM 877 C C A ASP A 1 96 ? 49.160 24.798 49.748 0.50 7.31 95 ASP A C 1
ATOM 878 C C B ASP A 1 96 ? 48.996 24.699 49.896 0.50 7.52 95 ASP A C 1
ATOM 879 O O A ASP A 1 96 ? 49.716 25.753 50.299 0.50 7.44 95 ASP A O 1
ATOM 880 O O B ASP A 1 96 ? 49.370 25.630 50.602 0.50 7.95 95 ASP A O 1
ATOM 889 N N . SER A 1 97 ? 49.697 23.585 49.735 1.00 6.86 96 SER A N 1
ATOM 890 C CA . SER A 1 97 ? 50.999 23.372 50.366 1.00 8.06 96 SER A CA 1
ATOM 891 C C . SER A 1 97 ? 52.180 23.751 49.483 1.00 8.17 96 SER A C 1
ATOM 892 O O . SER A 1 97 ? 53.323 23.616 49.921 1.00 9.37 96 SER A O 1
ATOM 895 N N . ASN A 1 98 ? 51.928 24.195 48.260 1.00 7.03 97 ASN A N 1
ATOM 896 C CA . ASN A 1 98 ? 52.997 24.482 47.300 1.00 7.63 97 ASN A CA 1
ATOM 897 C C . ASN A 1 98 ? 53.313 25.965 47.194 1.00 7.54 97 ASN A C 1
ATOM 898 O O . ASN A 1 98 ? 52.512 26.731 46.647 1.00 8.53 97 ASN A O 1
ATOM 903 N N . ALA A 1 99 ? 54.477 26.364 47.718 1.00 8.32 98 ALA A N 1
ATOM 904 C CA . ALA A 1 99 ? 54.933 27.745 47.657 1.00 8.59 98 ALA A CA 1
ATOM 905 C C . ALA A 1 99 ? 55.107 28.246 46.235 1.00 9.41 98 ALA A C 1
ATOM 906 O O . ALA A 1 99 ? 55.081 29.443 46.002 1.00 10.94 98 ALA A O 1
ATOM 908 N N . ASN A 1 100 ? 55.321 27.329 45.319 1.00 9.80 99 ASN A N 1
ATOM 909 C CA . ASN A 1 100 ? 55.600 27.659 43.922 1.00 10.88 99 ASN A CA 1
ATOM 910 C C . ASN A 1 100 ? 54.349 27.604 43.049 1.00 9.84 99 ASN A C 1
ATOM 911 O O . ASN A 1 100 ? 54.464 27.523 41.821 1.00 9.55 99 ASN A O 1
ATOM 916 N N . PHE A 1 101 ? 53.168 27.620 43.669 1.00 8.55 100 PHE A N 1
ATOM 917 C CA . PHE A 1 101 ? 51.909 27.460 42.950 1.00 8.27 100 PHE A CA 1
ATOM 918 C C . PHE A 1 101 ? 51.766 28.387 41.747 1.00 8.55 100 PHE A C 1
ATOM 919 O O . PHE A 1 101 ? 51.409 27.946 40.662 1.00 8.59 100 PHE A O 1
ATOM 927 N N A ARG A 1 102 ? 51.924 29.695 41.928 0.50 8.52 101 ARG A N 1
ATOM 928 N N B ARG A 1 102 ? 52.114 29.655 41.921 0.50 9.32 101 ARG A N 1
ATOM 929 C CA A ARG A 1 102 ? 51.674 30.593 40.798 0.50 9.04 101 ARG A CA 1
ATOM 930 C CA B ARG A 1 102 ? 52.016 30.625 40.835 0.50 9.99 101 ARG A CA 1
ATOM 931 C C A ARG A 1 102 ? 52.619 30.343 39.622 0.50 9.38 101 ARG A C 1
ATOM 932 C C B ARG A 1 102 ? 52.865 30.268 39.629 0.50 10.15 101 ARG A C 1
ATOM 933 O O A ARG A 1 102 ? 52.212 30.448 38.462 0.50 9.29 101 ARG A O 1
ATOM 934 O O B ARG A 1 102 ? 52.381 30.281 38.489 0.50 10.24 101 ARG A O 1
ATOM 949 N N A GLN A 1 103 ? 53.865 30.002 39.915 0.50 9.33 102 GLN A N 1
ATOM 950 N N B GLN A 1 103 ? 54.132 29.964 39.860 0.50 10.41 102 GLN A N 1
ATOM 951 C CA A GLN A 1 103 ? 54.845 29.666 38.881 0.50 10.15 102 GLN A CA 1
ATOM 952 C CA B GLN A 1 103 ? 55.000 29.604 38.766 0.50 11.47 102 GLN A CA 1
ATOM 953 C C A GLN A 1 103 ? 54.533 28.344 38.159 0.50 9.21 102 GLN A C 1
ATOM 954 C C B GLN A 1 103 ? 54.491 28.334 38.109 0.50 9.93 102 GLN A C 1
ATOM 955 O O A GLN A 1 103 ? 54.751 28.206 36.958 0.50 8.64 102 GLN A O 1
ATOM 956 O O B GLN A 1 103 ? 54.459 28.246 36.886 0.50 10.02 102 GLN A O 1
ATOM 967 N N . ASP A 1 104 ? 54.066 27.367 38.917 1.00 8.72 103 ASP A N 1
ATOM 968 C CA . ASP A 1 104 ? 53.675 26.091 38.362 1.00 7.83 103 ASP A CA 1
ATOM 969 C C . ASP A 1 104 ? 52.381 26.198 37.542 1.00 7.49 103 ASP A C 1
ATOM 970 O O . ASP A 1 104 ? 52.239 25.520 36.526 1.00 7.86 103 ASP A O 1
ATOM 975 N N . PHE A 1 105 ? 51.475 27.060 37.980 1.00 7.44 104 PHE A N 1
ATOM 976 C CA . PHE A 1 105 ? 50.241 27.383 37.249 1.00 7.56 104 PHE A CA 1
ATOM 977 C C . PHE A 1 105 ? 50.592 27.998 35.895 1.00 7.99 104 PHE A C 1
ATOM 978 O O . PHE A 1 105 ? 50.093 27.576 34.854 1.00 7.87 104 PHE A O 1
ATOM 986 N N . ALA A 1 106 ? 51.477 28.991 35.924 1.00 7.82 105 ALA A N 1
ATOM 987 C CA . ALA A 1 106 ? 51.917 29.660 34.695 1.00 8.66 105 ALA A CA 1
ATOM 988 C C . ALA A 1 106 ? 52.571 28.650 33.759 1.00 8.69 105 ALA A C 1
ATOM 989 O O . ALA A 1 106 ? 52.281 28.613 32.558 1.00 9.65 105 ALA A O 1
ATOM 991 N N . ARG A 1 107 ? 53.431 27.801 34.300 1.00 8.45 106 ARG A N 1
ATOM 992 C CA . ARG A 1 107 ? 54.115 26.820 33.498 1.00 9.03 106 ARG A CA 1
ATOM 993 C C . ARG A 1 107 ? 53.128 25.841 32.859 1.00 8.06 106 ARG A C 1
ATOM 994 O O . ARG A 1 107 ? 53.294 25.432 31.714 1.00 8.76 106 ARG A O 1
ATOM 1002 N N A HIS A 1 108 ? 52.092 25.465 33.606 0.50 7.55 107 HIS A N 1
ATOM 1003 N N B HIS A 1 108 ? 52.094 25.448 33.594 0.50 8.22 107 HIS A N 1
ATOM 1004 C CA A HIS A 1 108 ? 51.094 24.540 33.096 0.50 7.15 107 HIS A CA 1
ATOM 1005 C CA B HIS A 1 108 ? 51.123 24.507 33.057 0.50 8.01 107 HIS A CA 1
ATOM 1006 C C A HIS A 1 108 ? 50.427 25.109 31.852 0.50 7.31 107 HIS A C 1
ATOM 1007 C C B HIS A 1 108 ? 50.422 25.105 31.839 0.50 8.17 107 HIS A C 1
ATOM 1008 O O A HIS A 1 108 ? 50.376 24.477 30.792 0.50 7.48 107 HIS A O 1
ATOM 1009 O O B HIS A 1 108 ? 50.356 24.489 30.773 0.50 9.16 107 HIS A O 1
ATOM 1022 N N . ILE A 1 109 ? 49.887 26.304 31.989 1.00 8.21 108 ILE A N 1
ATOM 1023 C CA . ILE A 1 109 ? 49.147 26.901 30.882 1.00 8.55 108 ILE A CA 1
ATOM 1024 C C . ILE A 1 109 ? 50.079 27.175 29.708 1.00 8.48 108 ILE A C 1
ATOM 1025 O O . ILE A 1 109 ? 49.745 26.859 28.561 1.00 9.01 108 ILE A O 1
ATOM 1030 N N . ASP A 1 110 ? 51.230 27.773 29.982 1.00 8.69 109 ASP A N 1
ATOM 1031 C CA . ASP A 1 110 ? 52.165 28.097 28.923 1.00 9.00 109 ASP A CA 1
ATOM 1032 C C . ASP A 1 110 ? 52.543 26.832 28.151 1.00 9.05 109 ASP A C 1
ATOM 1033 O O . ASP A 1 110 ? 52.590 26.820 26.916 1.00 10.18 109 ASP A O 1
ATOM 1038 N N . THR A 1 111 ? 52.866 25.762 28.862 1.00 8.97 110 THR A N 1
ATOM 1039 C CA . THR A 1 111 ? 53.386 24.573 28.231 1.00 8.66 110 THR A CA 1
ATOM 1040 C C . THR A 1 111 ? 52.311 23.822 27.469 1.00 7.95 110 THR A C 1
ATOM 1041 O O . THR A 1 111 ? 52.512 23.419 26.338 1.00 8.80 110 THR A O 1
ATOM 1045 N N . VAL A 1 112 ? 51.146 23.632 28.078 1.00 7.81 111 VAL A N 1
ATOM 1046 C CA . VAL A 1 112 ? 50.108 22.848 27.451 1.00 7.19 111 VAL A CA 1
ATOM 1047 C C . VAL A 1 112 ? 49.549 23.608 26.233 1.00 7.40 111 VAL A C 1
ATOM 1048 O O . VAL A 1 112 ? 49.393 23.029 25.153 1.00 7.91 111 VAL A O 1
ATOM 1052 N N . ALA A 1 113 ? 49.233 24.880 26.387 1.00 7.41 112 ALA A N 1
ATOM 1053 C CA . ALA A 1 113 ? 48.684 25.630 25.263 1.00 7.91 112 ALA A CA 1
ATOM 1054 C C . ALA A 1 113 ? 49.681 25.718 24.117 1.00 7.93 112 ALA A C 1
ATOM 1055 O O . ALA A 1 113 ? 49.300 25.579 22.954 1.00 9.01 112 ALA A O 1
ATOM 1057 N N . ALA A 1 114 ? 50.951 25.932 24.426 1.00 8.34 113 ALA A N 1
ATOM 1058 C CA . ALA A 1 114 ? 51.946 25.972 23.348 1.00 9.10 113 ALA A CA 1
ATOM 1059 C C . ALA A 1 114 ? 52.103 24.618 22.689 1.00 9.34 113 ALA A C 1
ATOM 1060 O O . ALA A 1 114 ? 52.243 24.519 21.463 1.00 10.42 113 ALA A O 1
ATOM 1062 N N . HIS A 1 115 ? 52.074 23.553 23.477 1.00 9.10 114 HIS A N 1
ATOM 1063 C CA . HIS A 1 115 ? 52.274 22.244 22.935 1.00 9.10 114 HIS A CA 1
ATOM 1064 C C . HIS A 1 115 ? 51.266 21.901 21.850 1.00 9.77 114 HIS A C 1
ATOM 1065 O O . HIS A 1 115 ? 51.616 21.296 20.825 1.00 10.71 114 HIS A O 1
ATOM 1072 N N . PHE A 1 116 ? 50.005 22.270 22.084 1.00 9.44 115 PHE A N 1
ATOM 1073 C CA . PHE A 1 116 ? 48.924 21.900 21.183 1.00 9.82 115 PHE A CA 1
ATOM 1074 C C . PHE A 1 116 ? 48.634 22.941 20.121 1.00 9.72 115 PHE A C 1
ATOM 1075 O O . PHE A 1 116 ? 47.699 22.777 19.342 1.00 10.86 115 PHE A O 1
ATOM 1083 N N . ALA A 1 117 ? 49.448 23.985 20.055 1.00 10.67 116 ALA A N 1
ATOM 1084 C CA . ALA A 1 117 ? 49.204 25.051 19.090 1.00 12.26 116 ALA A CA 1
ATOM 1085 C C . ALA A 1 117 ? 49.174 24.490 17.667 1.00 12.94 116 ALA A C 1
ATOM 1086 O O . ALA A 1 117 ? 50.074 23.760 17.255 1.00 13.92 116 ALA A O 1
ATOM 1088 N N . GLY A 1 118 ? 48.124 24.813 16.918 1.00 13.72 117 GLY A N 1
ATOM 1089 C CA . GLY A 1 118 ? 47.986 24.324 15.547 1.00 14.90 117 GLY A CA 1
ATOM 1090 C C . GLY A 1 118 ? 47.249 23.004 15.455 1.00 15.15 117 GLY A C 1
ATOM 1091 O O . GLY A 1 118 ? 46.903 22.544 14.351 1.00 17.38 117 GLY A O 1
ATOM 1092 N N . GLN A 1 119 ? 46.997 22.389 16.611 1.00 13.84 118 GLN A N 1
ATOM 1093 C CA . GLN A 1 119 ? 46.406 21.069 16.645 1.00 13.68 118 GLN A CA 1
ATOM 1094 C C . GLN A 1 119 ? 45.039 21.049 17.320 1.00 12.15 118 GLN A C 1
ATOM 1095 O O . GLN A 1 119 ? 44.289 20.098 17.158 1.00 13.76 118 GLN A O 1
ATOM 1101 N N A VAL A 1 120 ? 44.802 22.068 18.135 0.50 10.60 119 VAL A N 1
ATOM 1102 N N B VAL A 1 120 ? 44.675 22.122 18.013 0.50 11.68 119 VAL A N 1
ATOM 1103 C CA A VAL A 1 120 ? 43.604 22.211 18.947 0.50 9.33 119 VAL A CA 1
ATOM 1104 C CA B VAL A 1 120 ? 43.317 22.276 18.557 0.50 11.22 119 VAL A CA 1
ATOM 1105 C C A VAL A 1 120 ? 42.997 23.572 18.626 0.50 9.02 119 VAL A C 1
ATOM 1106 C C B VAL A 1 120 ? 42.680 23.567 18.041 0.50 10.28 119 VAL A C 1
ATOM 1107 O O A VAL A 1 120 ? 43.642 24.608 18.765 0.50 9.82 119 VAL A O 1
ATOM 1108 O O B VAL A 1 120 ? 43.384 24.529 17.757 0.50 10.67 119 VAL A O 1
ATOM 1115 N N A LYS A 1 121 ? 41.766 23.543 18.140 0.50 8.09 120 LYS A N 1
ATOM 1116 N N B LYS A 1 121 ? 41.358 23.583 17.911 0.50 9.12 120 LYS A N 1
ATOM 1117 C CA A LYS A 1 121 ? 41.085 24.711 17.631 0.50 8.12 120 LYS A CA 1
ATOM 1118 C CA B LYS A 1 121 ? 40.616 24.754 17.465 0.50 8.79 120 LYS A CA 1
ATOM 1119 C C A LYS A 1 121 ? 40.669 25.686 18.725 0.50 7.49 120 LYS A C 1
ATOM 1120 C C B LYS A 1 121 ? 40.341 25.699 18.638 0.50 8.31 120 LYS A C 1
ATOM 1121 O O A LYS A 1 121 ? 40.758 26.896 18.547 0.50 7.26 120 LYS A O 1
ATOM 1122 O O B LYS A 1 121 ? 40.216 26.913 18.446 0.50 7.91 120 LYS A O 1
ATOM 1133 N N . SER A 1 122 ? 40.207 25.146 19.848 1.00 7.71 121 SER A N 1
ATOM 1134 C CA . SER A 1 122 ? 39.643 25.921 20.937 1.00 6.80 121 SER A CA 1
ATOM 1135 C C . SER A 1 122 ? 39.942 25.209 22.234 1.00 6.76 121 SER A C 1
ATOM 1136 O O . SER A 1 122 ? 40.251 24.020 22.236 1.00 7.44 121 SER A O 1
ATOM 1139 N N . TRP A 1 123 ? 39.845 25.962 23.331 1.00 6.93 122 TRP A N 1
ATOM 1140 C CA . TRP A 1 123 ? 40.046 25.443 24.683 1.00 6.67 122 TRP A CA 1
ATOM 1141 C C . TRP A 1 123 ? 38.943 25.877 25.619 1.00 6.71 122 TRP A C 1
ATOM 1142 O O . TRP A 1 123 ? 38.495 27.023 25.564 1.00 7.54 122 TRP A O 1
ATOM 1153 N N . ASP A 1 124 ? 38.574 24.981 26.531 1.00 6.32 123 ASP A N 1
ATOM 1154 C CA . ASP A 1 124 ? 38.013 25.365 27.827 1.00 6.73 123 ASP A CA 1
ATOM 1155 C C . ASP A 1 124 ? 39.212 25.824 28.654 1.00 6.43 123 ASP A C 1
ATOM 1156 O O . ASP A 1 124 ? 39.979 25.007 29.173 1.00 7.36 123 ASP A O 1
ATOM 1161 N N . VAL A 1 125 ? 39.435 27.129 28.707 1.00 5.91 124 VAL A N 1
ATOM 1162 C CA . VAL A 1 125 ? 40.583 27.659 29.441 1.00 5.73 124 VAL A CA 1
ATOM 1163 C C . VAL A 1 125 ? 40.359 27.530 30.936 1.00 5.83 124 VAL A C 1
ATOM 1164 O O . VAL A 1 125 ? 41.219 27.035 31.656 1.00 6.74 124 VAL A O 1
ATOM 1168 N N . VAL A 1 126 ? 39.208 27.996 31.401 1.00 6.30 125 VAL A N 1
ATOM 1169 C CA . VAL A 1 126 ? 38.769 27.745 32.766 1.00 6.21 125 VAL A CA 1
ATOM 1170 C C . VAL A 1 126 ? 37.405 27.100 32.676 1.00 5.98 125 VAL A C 1
ATOM 1171 O O . VAL A 1 126 ? 36.540 27.541 31.925 1.00 6.39 125 VAL A O 1
ATOM 1175 N N . ASN A 1 127 ? 37.247 26.026 33.447 1.00 6.08 126 ASN A N 1
ATOM 1176 C CA . ASN A 1 127 ? 36.022 25.265 33.524 1.00 6.30 126 ASN A CA 1
ATOM 1177 C C . ASN A 1 127 ? 35.488 25.340 34.950 1.00 5.88 126 ASN A C 1
ATOM 1178 O O . ASN A 1 127 ? 36.238 25.086 35.894 1.00 6.40 126 ASN A O 1
ATOM 1183 N N . GLU A 1 128 ? 34.206 25.677 35.103 1.00 5.57 127 GLU A N 1
ATOM 1184 C CA . GLU A 1 128 ? 33.493 25.512 36.379 1.00 5.74 127 GLU A CA 1
ATOM 1185 C C . GLU A 1 128 ? 34.068 26.356 37.525 1.00 6.26 127 GLU A C 1
ATOM 1186 O O . GLU A 1 128 ? 34.195 25.895 38.658 1.00 6.65 127 GLU A O 1
ATOM 1192 N N . ALA A 1 129 ? 34.347 27.622 37.233 1.00 5.87 128 ALA A N 1
ATOM 1193 C CA . ALA A 1 129 ? 34.777 28.577 38.256 1.00 6.14 128 ALA A CA 1
ATOM 1194 C C . ALA A 1 129 ? 33.646 29.111 39.130 1.00 6.06 128 ALA A C 1
ATOM 1195 O O . ALA A 1 129 ? 33.916 29.774 40.142 1.00 6.83 128 ALA A O 1
ATOM 1197 N N . LEU A 1 130 ? 32.396 28.877 38.751 1.00 6.21 129 LEU A N 1
ATOM 1198 C CA . LEU A 1 130 ? 31.271 29.403 39.512 1.00 5.51 129 LEU A CA 1
ATOM 1199 C C . LEU A 1 130 ? 30.860 28.445 40.617 1.00 6.43 129 LEU A C 1
ATOM 1200 O O . LEU A 1 130 ? 30.853 27.214 40.451 1.00 6.65 129 LEU A O 1
ATOM 1205 N N . PHE A 1 131 ? 30.478 29.015 41.758 1.00 5.98 130 PHE A N 1
ATOM 1206 C CA . PHE A 1 131 ? 29.951 28.233 42.861 1.00 6.29 130 PHE A CA 1
ATOM 1207 C C . PHE A 1 131 ? 28.679 27.508 42.451 1.00 6.40 130 PHE A C 1
ATOM 1208 O O . PHE A 1 131 ? 27.834 28.054 41.741 1.00 7.17 130 PHE A O 1
ATOM 1216 N N . ASP A 1 132 ? 28.503 26.315 42.984 1.00 7.15 131 ASP A N 1
ATOM 1217 C CA . ASP A 1 132 ? 27.263 25.580 42.793 1.00 8.13 131 ASP A CA 1
ATOM 1218 C C . ASP A 1 132 ? 27.014 24.769 44.051 1.00 9.56 131 ASP A C 1
ATOM 1219 O O . ASP A 1 132 ? 27.817 23.932 44.418 1.00 10.25 131 ASP A O 1
ATOM 1224 N N A SER A 1 133 ? 25.914 24.982 44.759 0.50 11.13 132 SER A N 1
ATOM 1225 N N B SER A 1 133 ? 25.866 25.060 44.667 0.50 11.15 132 SER A N 1
ATOM 1226 C CA A SER A 1 133 ? 25.713 24.199 45.995 0.50 12.00 132 SER A CA 1
ATOM 1227 C CA B SER A 1 133 ? 25.425 24.420 45.904 0.50 12.14 132 SER A CA 1
ATOM 1228 C C A SER A 1 133 ? 25.628 22.697 45.717 0.50 12.49 132 SER A C 1
ATOM 1229 C C B SER A 1 133 ? 25.328 22.916 45.775 0.50 12.51 132 SER A C 1
ATOM 1230 O O A SER A 1 133 ? 26.033 21.864 46.550 0.50 13.18 132 SER A O 1
ATOM 1231 O O B SER A 1 133 ? 25.460 22.192 46.774 0.50 12.85 132 SER A O 1
ATOM 1236 N N A ALA A 1 134 ? 25.066 22.350 44.565 0.50 12.25 133 ALA A N 1
ATOM 1237 N N B ALA A 1 134 ? 25.088 22.434 44.562 0.50 12.41 133 ALA A N 1
ATOM 1238 C CA A ALA A 1 134 ? 24.933 20.950 44.185 0.50 12.88 133 ALA A CA 1
ATOM 1239 C CA B ALA A 1 134 ? 24.959 20.999 44.332 0.50 13.17 133 ALA A CA 1
ATOM 1240 C C A ALA A 1 134 ? 26.317 20.294 44.123 0.50 12.10 133 ALA A C 1
ATOM 1241 C C B ALA A 1 134 ? 26.277 20.354 43.861 0.50 12.61 133 ALA A C 1
ATOM 1242 O O A ALA A 1 134 ? 26.439 19.061 44.166 0.50 14.00 133 ALA A O 1
ATOM 1243 O O B ALA A 1 134 ? 26.303 19.182 43.461 0.50 13.22 133 ALA A O 1
ATOM 1246 N N A ASP A 1 135 ? 27.362 21.129 44.057 0.50 11.35 134 ASP A N 1
ATOM 1247 N N B ASP A 1 135 ? 27.371 21.118 43.909 0.50 12.39 134 ASP A N 1
ATOM 1248 C CA A ASP A 1 135 ? 28.708 20.685 43.732 0.50 10.44 134 ASP A CA 1
ATOM 1249 C CA B ASP A 1 135 ? 28.705 20.604 43.619 0.50 12.24 134 ASP A CA 1
ATOM 1250 C C A ASP A 1 135 ? 29.754 21.365 44.635 0.50 10.12 134 ASP A C 1
ATOM 1251 C C B ASP A 1 135 ? 29.733 21.508 44.259 0.50 12.42 134 ASP A C 1
ATOM 1252 O O A ASP A 1 135 ? 30.746 21.975 44.179 0.50 9.89 134 ASP A O 1
ATOM 1253 O O B ASP A 1 135 ? 30.292 22.357 43.574 0.50 11.35 134 ASP A O 1
ATOM 1262 N N A ASP A 1 136 ? 29.502 21.266 45.937 0.50 10.09 135 ASP A N 1
ATOM 1263 N N B ASP A 1 136 ? 29.971 21.358 45.562 0.50 13.10 135 ASP A N 1
ATOM 1264 C CA A ASP A 1 136 ? 30.373 21.853 46.961 0.50 10.14 135 ASP A CA 1
ATOM 1265 C CA B ASP A 1 136 ? 30.997 22.168 46.244 0.50 13.64 135 ASP A CA 1
ATOM 1266 C C A ASP A 1 136 ? 30.590 20.825 48.059 0.50 10.88 135 ASP A C 1
ATOM 1267 C C B ASP A 1 136 ? 31.897 21.283 47.089 0.50 13.41 135 ASP A C 1
ATOM 1268 O O A ASP A 1 136 ? 30.203 21.041 49.206 0.50 10.98 135 ASP A O 1
ATOM 1269 O O B ASP A 1 136 ? 31.872 21.353 48.314 0.50 13.78 135 ASP A O 1
ATOM 1278 N N A PRO A 1 137 ? 31.209 19.694 47.711 0.50 12.30 136 PRO A N 1
ATOM 1279 N N B PRO A 1 137 ? 32.713 20.456 46.432 0.50 13.91 136 PRO A N 1
ATOM 1280 C CA A PRO A 1 137 ? 31.327 18.585 48.662 0.50 13.40 136 PRO A CA 1
ATOM 1281 C CA B PRO A 1 137 ? 33.638 19.546 47.103 0.50 14.42 136 PRO A CA 1
ATOM 1282 C C A PRO A 1 137 ? 32.178 18.848 49.912 0.50 14.37 136 PRO A C 1
ATOM 1283 C C B PRO A 1 137 ? 34.618 20.300 47.994 0.50 15.05 136 PRO A C 1
ATOM 1284 O O A PRO A 1 137 ? 32.076 18.102 50.888 0.50 15.42 136 PRO A O 1
ATOM 1285 O O B PRO A 1 137 ? 35.133 19.747 48.967 0.50 15.57 136 PRO A O 1
ATOM 1292 N N A ASP A 1 138 ? 33.012 19.881 49.886 0.50 15.44 137 ASP A N 1
ATOM 1293 N N B ASP A 1 138 ? 34.880 21.555 47.655 0.50 15.53 137 ASP A N 1
ATOM 1294 C CA A ASP A 1 138 ? 33.812 20.260 51.051 0.50 16.24 137 ASP A CA 1
ATOM 1295 C CA B ASP A 1 138 ? 35.787 22.381 48.441 0.50 16.38 137 ASP A CA 1
ATOM 1296 C C A ASP A 1 138 ? 33.120 21.344 51.881 0.50 15.62 137 ASP A C 1
ATOM 1297 C C B ASP A 1 138 ? 35.168 22.690 49.824 0.50 16.36 137 ASP A C 1
ATOM 1298 O O A ASP A 1 138 ? 33.613 21.743 52.933 0.50 16.24 137 ASP A O 1
ATOM 1299 O O B ASP A 1 138 ? 35.883 22.925 50.803 0.50 17.31 137 ASP A O 1
ATOM 1308 N N A GLY A 1 139 ? 31.986 21.836 51.404 0.50 14.47 138 GLY A N 1
ATOM 1309 N N B GLY A 1 139 ? 33.840 22.668 49.900 0.50 16.11 138 GLY A N 1
ATOM 1310 C CA A GLY A 1 139 ? 31.206 22.818 52.157 0.50 13.97 138 GLY A CA 1
ATOM 1311 C CA B GLY A 1 139 ? 33.122 22.776 51.178 0.50 15.68 138 GLY A CA 1
ATOM 1312 C C A GLY A 1 139 ? 31.871 24.185 52.281 0.50 12.95 138 GLY A C 1
ATOM 1313 C C B GLY A 1 139 ? 33.119 24.170 51.784 0.50 15.27 138 GLY A C 1
ATOM 1314 O O A GLY A 1 139 ? 31.674 24.880 53.274 0.50 13.59 138 GLY A O 1
ATOM 1315 O O B GLY A 1 139 ? 32.766 24.362 52.961 0.50 15.68 138 GLY A O 1
ATOM 1316 N N A ARG A 1 140 ? 32.633 24.607 51.274 0.50 11.81 139 ARG A N 1
ATOM 1317 N N B ARG A 1 140 ? 33.490 25.157 50.983 0.50 13.99 139 ARG A N 1
ATOM 1318 C CA A ARG A 1 140 ? 33.380 25.875 51.366 0.50 11.70 139 ARG A CA 1
ATOM 1319 C CA B ARG A 1 140 ? 33.661 26.500 51.482 0.50 14.00 139 ARG A CA 1
ATOM 1320 C C A ARG A 1 140 ? 32.519 27.147 51.219 0.50 11.56 139 ARG A C 1
ATOM 1321 C C B ARG A 1 140 ? 32.496 27.438 51.165 0.50 12.63 139 ARG A C 1
ATOM 1322 O O A ARG A 1 140 ? 32.820 28.207 51.776 0.50 12.07 139 ARG A O 1
ATOM 1323 O O B ARG A 1 140 ? 32.526 28.602 51.597 0.50 11.85 139 ARG A O 1
ATOM 1338 N N . GLY A 1 141 ? 31.457 27.002 50.446 1.00 11.34 140 GLY A N 1
ATOM 1339 C CA . GLY A 1 141 ? 30.463 28.007 50.143 1.00 10.56 140 GLY A CA 1
ATOM 1340 C C . GLY A 1 141 ? 30.916 29.003 49.087 1.00 9.79 140 GLY A C 1
ATOM 1341 O O . GLY A 1 141 ? 32.047 28.952 48.576 1.00 10.35 140 GLY A O 1
ATOM 1342 N N A SER A 1 142 ? 30.016 29.928 48.784 0.50 8.52 141 SER A N 1
ATOM 1343 N N B SER A 1 142 ? 30.039 29.955 48.792 0.50 10.03 141 SER A N 1
ATOM 1344 C CA A SER A 1 142 ? 30.180 30.881 47.715 0.50 8.34 141 SER A CA 1
ATOM 1345 C CA B SER A 1 142 ? 30.227 30.878 47.690 0.50 10.71 141 SER A CA 1
ATOM 1346 C C A SER A 1 142 ? 31.075 32.038 48.147 0.50 7.78 141 SER A C 1
ATOM 1347 C C B SER A 1 142 ? 31.000 32.131 48.082 0.50 10.83 141 SER A C 1
ATOM 1348 O O A SER A 1 142 ? 31.015 32.497 49.295 0.50 7.90 141 SER A O 1
ATOM 1349 O O B SER A 1 142 ? 30.610 32.832 49.034 0.50 10.32 141 SER A O 1
ATOM 1354 N N A ALA A 1 143 ? 31.894 32.527 47.227 0.50 7.19 142 ALA A N 1
ATOM 1355 N N B ALA A 1 143 ? 32.069 32.425 47.336 0.50 11.05 142 ALA A N 1
ATOM 1356 C CA A ALA A 1 143 ? 32.517 33.832 47.388 0.50 7.02 142 ALA A CA 1
ATOM 1357 C CA B ALA A 1 143 ? 32.831 33.672 47.485 0.50 11.57 142 ALA A CA 1
ATOM 1358 C C A ALA A 1 143 ? 31.933 34.712 46.306 0.50 6.69 142 ALA A C 1
ATOM 1359 C C B ALA A 1 143 ? 32.495 34.629 46.341 0.50 11.68 142 ALA A C 1
ATOM 1360 O O A ALA A 1 143 ? 32.428 34.756 45.178 0.50 5.33 142 ALA A O 1
ATOM 1361 O O B ALA A 1 143 ? 33.080 34.551 45.261 0.50 11.35 142 ALA A O 1
ATOM 1364 N N A ASN A 1 144 ? 30.831 35.368 46.651 0.50 6.31 143 ASN A N 1
ATOM 1365 N N B ASN A 1 144 ? 31.524 35.507 46.573 0.50 12.39 143 ASN A N 1
ATOM 1366 C CA A ASN A 1 144 ? 30.058 36.182 45.722 0.50 6.26 143 ASN A CA 1
ATOM 1367 C CA B ASN A 1 144 ? 31.010 36.414 45.551 0.50 12.91 143 ASN A CA 1
ATOM 1368 C C A ASN A 1 144 ? 29.879 35.482 44.387 0.50 6.33 143 ASN A C 1
ATOM 1369 C C B ASN A 1 144 ? 30.601 35.685 44.255 0.50 11.74 143 ASN A C 1
ATOM 1370 O O A ASN A 1 144 ? 30.054 36.074 43.336 0.50 6.77 143 ASN A O 1
ATOM 1371 O O B ASN A 1 144 ? 30.798 36.190 43.151 0.50 12.32 143 ASN A O 1
ATOM 1380 N N A GLY A 1 145 ? 29.493 34.216 44.443 0.50 6.16 144 GLY A N 1
ATOM 1381 N N B GLY A 1 145 ? 30.012 34.504 44.410 0.50 10.44 144 GLY A N 1
ATOM 1382 C CA A GLY A 1 145 ? 29.270 33.444 43.239 0.50 6.37 144 GLY A CA 1
ATOM 1383 C CA B GLY A 1 145 ? 29.468 33.734 43.277 0.50 9.43 144 GLY A CA 1
ATOM 1384 C C A GLY A 1 145 ? 30.429 32.609 42.695 0.50 6.30 144 GLY A C 1
ATOM 1385 C C B GLY A 1 145 ? 30.433 32.723 42.698 0.50 8.49 144 GLY A C 1
ATOM 1386 O O A GLY A 1 145 ? 30.201 31.786 41.810 0.50 6.29 144 GLY A O 1
ATOM 1387 O O B GLY A 1 145 ? 30.084 31.912 41.841 0.50 8.27 144 GLY A O 1
ATOM 1388 N N . TYR A 1 146 ? 31.657 32.817 43.186 1.00 7.55 145 TYR A N 1
ATOM 1389 C CA . TYR A 1 146 ? 32.784 32.020 42.736 1.00 7.43 145 TYR A CA 1
ATOM 1390 C C . TYR A 1 146 ? 33.040 30.810 43.634 1.00 6.97 145 TYR A C 1
ATOM 1391 O O . TYR A 1 146 ? 32.857 30.852 44.851 1.00 7.64 145 TYR A O 1
ATOM 1400 N N . ARG A 1 147 ? 33.503 29.739 42.994 1.00 6.94 146 ARG A N 1
ATOM 1401 C CA . ARG A 1 147 ? 33.940 28.524 43.639 1.00 6.94 146 ARG A CA 1
ATOM 1402 C C . ARG A 1 147 ? 35.328 28.737 44.244 1.00 6.85 146 ARG A C 1
ATOM 1403 O O . ARG A 1 147 ? 36.257 29.192 43.553 1.00 7.29 146 ARG A O 1
ATOM 1411 N N . GLN A 1 148 ? 35.486 28.380 45.504 1.00 7.41 147 GLN A N 1
ATOM 1412 C CA . GLN A 1 148 ? 36.749 28.601 46.200 1.00 7.65 147 GLN A CA 1
ATOM 1413 C C . GLN A 1 148 ? 37.672 27.398 46.041 1.00 7.94 147 GLN A C 1
ATOM 1414 O O . GLN A 1 148 ? 38.048 26.710 46.999 1.00 9.17 147 GLN A O 1
ATOM 1420 N N . SER A 1 149 ? 37.996 27.125 44.778 1.00 7.62 148 SER A N 1
ATOM 1421 C CA . SER A 1 149 ? 38.930 26.077 44.410 1.00 7.81 148 SER A CA 1
ATOM 1422 C C . SER A 1 149 ? 40.352 26.445 44.806 1.00 7.87 148 SER A C 1
ATOM 1423 O O . SER A 1 149 ? 40.627 27.562 45.219 1.00 7.81 148 SER A O 1
ATOM 1426 N N . VAL A 1 150 ? 41.281 25.516 44.606 1.00 7.60 149 VAL A N 1
ATOM 1427 C CA . VAL A 1 150 ? 42.657 25.782 44.976 1.00 7.80 149 VAL A CA 1
ATOM 1428 C C . VAL A 1 150 ? 43.196 26.966 44.188 1.00 7.40 149 VAL A C 1
ATOM 1429 O O . VAL A 1 150 ? 44.015 27.735 44.697 1.00 8.07 149 VAL A O 1
ATOM 1433 N N . PHE A 1 151 ? 42.729 27.145 42.951 1.00 7.22 150 PHE A N 1
ATOM 1434 C CA . PHE A 1 151 ? 43.181 28.269 42.133 1.00 7.16 150 PHE A CA 1
ATOM 1435 C C . PHE A 1 151 ? 42.718 29.603 42.716 1.00 7.22 150 PHE A C 1
ATOM 1436 O O . PHE A 1 151 ? 43.483 30.566 42.820 1.00 7.84 150 PHE A O 1
ATOM 1444 N N . TYR A 1 152 ? 41.451 29.643 43.104 1.00 7.28 151 TYR A N 1
ATOM 1445 C CA . TYR A 1 152 ? 40.884 30.805 43.740 1.00 7.72 151 TYR A CA 1
ATOM 1446 C C . TYR A 1 152 ? 41.592 31.121 45.049 1.00 8.21 151 TYR A C 1
ATOM 1447 O O . TYR A 1 152 ? 41.938 32.262 45.323 1.00 9.23 151 TYR A O 1
ATOM 1456 N N . ARG A 1 153 ? 41.796 30.107 45.871 1.00 8.18 152 ARG A N 1
ATOM 1457 C CA . ARG A 1 153 ? 42.441 30.304 47.169 1.00 9.30 152 ARG A CA 1
ATOM 1458 C C . ARG A 1 153 ? 43.868 30.812 47.008 1.00 9.44 152 ARG A C 1
ATOM 1459 O O . ARG A 1 153 ? 44.280 31.764 47.683 1.00 10.41 152 ARG A O 1
ATOM 1467 N N A GLN A 1 154 ? 44.640 30.205 46.118 0.50 9.28 153 GLN A N 1
ATOM 1468 N N B GLN A 1 154 ? 44.619 30.195 46.107 0.50 9.44 153 GLN A N 1
ATOM 1469 C CA A GLN A 1 154 ? 46.027 30.649 45.932 0.50 9.72 153 GLN A CA 1
ATOM 1470 C CA B GLN A 1 154 ? 46.030 30.545 45.927 0.50 10.01 153 GLN A CA 1
ATOM 1471 C C A GLN A 1 154 ? 46.125 32.058 45.406 0.50 10.28 153 GLN A C 1
ATOM 1472 C C B GLN A 1 154 ? 46.248 31.921 45.251 0.50 10.59 153 GLN A C 1
ATOM 1473 O O A GLN A 1 154 ? 46.949 32.862 45.869 0.50 10.84 153 GLN A O 1
ATOM 1474 O O B GLN A 1 154 ? 47.270 32.580 45.491 0.50 11.31 153 GLN A O 1
ATOM 1485 N N . PHE A 1 155 ? 45.310 32.365 44.416 1.00 10.08 154 PHE A N 1
ATOM 1486 C CA . PHE A 1 155 ? 45.362 33.687 43.829 1.00 11.13 154 PHE A CA 1
ATOM 1487 C C . PHE A 1 155 ? 44.681 34.731 44.706 1.00 11.37 154 PHE A C 1
ATOM 1488 O O . PHE A 1 155 ? 44.793 35.916 44.432 1.00 14.91 154 PHE A O 1
ATOM 1496 N N A GLY A 1 156 ? 43.990 34.295 45.756 0.50 11.07 155 GLY A N 1
ATOM 1497 N N B GLY A 1 156 ? 44.025 34.295 45.776 0.50 11.20 155 GLY A N 1
ATOM 1498 C CA A GLY A 1 156 ? 43.287 35.211 46.653 0.50 11.02 155 GLY A CA 1
ATOM 1499 C CA B GLY A 1 156 ? 43.282 35.210 46.633 0.50 11.30 155 GLY A CA 1
ATOM 1500 C C A GLY A 1 156 ? 42.023 35.794 46.062 0.50 10.51 155 GLY A C 1
ATOM 1501 C C B GLY A 1 156 ? 42.215 35.924 45.840 0.50 10.82 155 GLY A C 1
ATOM 1502 O O A GLY A 1 156 ? 41.481 36.775 46.593 0.50 9.98 155 GLY A O 1
ATOM 1503 O O B GLY A 1 156 ? 42.045 37.141 45.961 0.50 11.42 155 GLY A O 1
ATOM 1504 N N . GLY A 1 157 ? 41.509 35.171 44.999 1.00 10.27 156 GLY A N 1
ATOM 1505 C CA . GLY A 1 157 ? 40.391 35.712 44.276 1.00 10.47 156 GLY A CA 1
ATOM 1506 C C . GLY A 1 157 ? 40.377 35.212 42.845 1.00 9.40 156 GLY A C 1
ATOM 1507 O O . GLY A 1 157 ? 41.130 34.304 42.472 1.00 9.71 156 GLY A O 1
ATOM 1508 N N . PRO A 1 158 ? 39.506 35.816 42.037 1.00 9.60 157 PRO A N 1
ATOM 1509 C CA . PRO A 1 158 ? 39.278 35.353 40.663 1.00 9.90 157 PRO A CA 1
ATOM 1510 C C . PRO A 1 158 ? 40.354 35.702 39.638 1.00 9.75 157 PRO A C 1
ATOM 1511 O O . PRO A 1 158 ? 40.207 35.337 38.460 1.00 9.63 157 PRO A O 1
ATOM 1515 N N . GLU A 1 159 ? 41.426 36.379 40.043 1.00 9.81 158 GLU A N 1
ATOM 1516 C CA . GLU A 1 159 ? 42.460 36.767 39.100 1.00 10.41 158 GLU A CA 1
ATOM 1517 C C . GLU A 1 159 ? 43.107 35.599 38.380 1.00 8.70 158 GLU A C 1
ATOM 1518 O O . GLU A 1 159 ? 43.713 35.787 37.326 1.00 9.00 158 GLU A O 1
ATOM 1524 N N . TYR A 1 160 ? 43.025 34.391 38.939 1.00 8.12 159 TYR A N 1
ATOM 1525 C CA . TYR A 1 160 ? 43.558 33.226 38.234 1.00 8.00 159 TYR A CA 1
ATOM 1526 C C . TYR A 1 160 ? 42.881 33.059 36.882 1.00 7.66 159 TYR A C 1
ATOM 1527 O O . TYR A 1 160 ? 43.477 32.502 35.966 1.00 7.94 159 TYR A O 1
ATOM 1536 N N . ILE A 1 161 ? 41.620 33.479 36.761 1.00 7.31 160 ILE A N 1
ATOM 1537 C CA . ILE A 1 161 ? 40.896 33.320 35.513 1.00 7.48 160 ILE A CA 1
ATOM 1538 C C . ILE A 1 161 ? 41.496 34.250 34.462 1.00 7.74 160 ILE A C 1
ATOM 1539 O O . ILE A 1 161 ? 41.845 33.825 33.359 1.00 8.10 160 ILE A O 1
ATOM 1544 N N . ASP A 1 162 ? 41.651 35.527 34.824 1.00 8.55 161 ASP A N 1
ATOM 1545 C CA . ASP A 1 162 ? 42.301 36.484 33.937 1.00 8.84 161 ASP A CA 1
ATOM 1546 C C . ASP A 1 162 ? 43.654 35.967 33.463 1.00 8.86 161 ASP A C 1
ATOM 1547 O O . ASP A 1 162 ? 43.984 36.024 32.270 1.00 9.54 161 ASP A O 1
ATOM 1552 N N . GLU A 1 163 ? 44.453 35.481 34.408 1.00 8.56 162 GLU A N 1
ATOM 1553 C CA . GLU A 1 163 ? 45.779 35.042 34.090 1.00 8.96 162 GLU A CA 1
ATOM 1554 C C . GLU A 1 163 ? 45.747 33.860 33.140 1.00 8.31 162 GLU A C 1
ATOM 1555 O O . GLU A 1 163 ? 46.546 33.794 32.207 1.00 9.09 162 GLU A O 1
ATOM 1565 N N . ALA A 1 164 ? 44.856 32.898 33.397 1.00 8.12 163 ALA A N 1
ATOM 1566 C CA . ALA A 1 164 ? 44.783 31.727 32.541 1.00 7.98 163 ALA A CA 1
ATOM 1567 C C . ALA A 1 164 ? 44.498 32.121 31.100 1.00 7.55 163 ALA A C 1
ATOM 1568 O O . ALA A 1 164 ? 45.130 31.615 30.160 1.00 7.68 163 ALA A O 1
ATOM 1570 N N . PHE A 1 165 ? 43.531 33.008 30.916 1.00 7.14 164 PHE A N 1
ATOM 1571 C CA . PHE A 1 165 ? 43.211 33.458 29.567 1.00 7.39 164 PHE A CA 1
ATOM 1572 C C . PHE A 1 165 ? 44.370 34.209 28.911 1.00 7.89 164 PHE A C 1
ATOM 1573 O O . PHE A 1 165 ? 44.698 33.971 27.749 1.00 8.02 164 PHE A O 1
ATOM 1581 N N A ARG A 1 166 ? 45.011 35.117 29.645 0.50 8.22 165 ARG A N 1
ATOM 1582 N N B ARG A 1 166 ? 44.976 35.146 29.636 0.50 8.09 165 ARG A N 1
ATOM 1583 C CA A ARG A 1 166 ? 46.141 35.859 29.070 0.50 9.34 165 ARG A CA 1
ATOM 1584 C CA B ARG A 1 166 ? 46.106 35.888 29.073 0.50 8.80 165 ARG A CA 1
ATOM 1585 C C A ARG A 1 166 ? 47.253 34.914 28.629 0.50 9.06 165 ARG A C 1
ATOM 1586 C C B ARG A 1 166 ? 47.234 34.947 28.687 0.50 9.03 165 ARG A C 1
ATOM 1587 O O A ARG A 1 166 ? 47.801 35.048 27.525 0.50 9.18 165 ARG A O 1
ATOM 1588 O O B ARG A 1 166 ? 47.860 35.106 27.633 0.50 9.28 165 ARG A O 1
ATOM 1603 N N A ARG A 1 167 ? 47.595 33.956 29.480 0.50 8.68 166 ARG A N 1
ATOM 1604 N N B ARG A 1 167 ? 47.520 33.976 29.544 0.50 8.73 166 ARG A N 1
ATOM 1605 C CA A ARG A 1 167 ? 48.676 33.045 29.137 0.50 9.11 166 ARG A CA 1
ATOM 1606 C CA B ARG A 1 167 ? 48.621 33.065 29.266 0.50 9.27 166 ARG A CA 1
ATOM 1607 C C A ARG A 1 167 ? 48.299 32.133 27.997 0.50 8.78 166 ARG A C 1
ATOM 1608 C C B ARG A 1 167 ? 48.309 32.116 28.098 0.50 8.77 166 ARG A C 1
ATOM 1609 O O A ARG A 1 167 ? 49.114 31.841 27.120 0.50 9.17 166 ARG A O 1
ATOM 1610 O O B ARG A 1 167 ? 49.190 31.799 27.298 0.50 9.34 166 ARG A O 1
ATOM 1625 N N . ALA A 1 168 ? 47.062 31.656 27.979 1.00 8.34 167 ALA A N 1
ATOM 1626 C CA . ALA A 1 168 ? 46.665 30.806 26.865 1.00 8.48 167 ALA A CA 1
ATOM 1627 C C . ALA A 1 168 ? 46.760 31.571 25.547 1.00 8.53 167 ALA A C 1
ATOM 1628 O O . ALA A 1 168 ? 47.245 31.047 24.565 1.00 8.87 167 ALA A O 1
ATOM 1630 N N . ARG A 1 169 ? 46.277 32.800 25.531 1.00 8.47 168 ARG A N 1
ATOM 1631 C CA . ARG A 1 169 ? 46.340 33.643 24.343 1.00 8.72 168 ARG A CA 1
ATOM 1632 C C . ARG A 1 169 ? 47.787 33.834 23.881 1.00 9.12 168 ARG A C 1
ATOM 1633 O O . ARG A 1 169 ? 48.104 33.724 22.694 1.00 10.62 168 ARG A O 1
ATOM 1641 N N . ALA A 1 170 ? 48.667 34.119 24.820 1.00 9.48 169 ALA A N 1
ATOM 1642 C CA . ALA A 1 170 ? 50.055 34.358 24.452 1.00 9.98 169 ALA A CA 1
ATOM 1643 C C . ALA A 1 170 ? 50.724 33.100 23.927 1.00 10.73 169 ALA A C 1
ATOM 1644 O O . ALA A 1 170 ? 51.538 33.169 23.014 1.00 12.16 169 ALA A O 1
ATOM 1646 N N . ALA A 1 171 ? 50.402 31.952 24.522 1.00 10.05 170 ALA A N 1
ATOM 1647 C CA . ALA A 1 171 ? 51.019 30.686 24.152 1.00 10.34 170 ALA A CA 1
ATOM 1648 C C . ALA A 1 171 ? 50.521 30.116 22.840 1.00 10.81 170 ALA A C 1
ATOM 1649 O O . ALA A 1 171 ? 51.274 29.423 22.132 1.00 12.60 170 ALA A O 1
ATOM 1651 N N . ASP A 1 172 ? 49.253 30.379 22.511 1.00 10.71 171 ASP A N 1
ATOM 1652 C CA . ASP A 1 172 ? 48.659 29.957 21.238 1.00 10.80 171 ASP A CA 1
ATOM 1653 C C . ASP A 1 172 ? 47.628 30.970 20.788 1.00 11.05 171 ASP A C 1
ATOM 1654 O O . ASP A 1 172 ? 46.437 30.823 21.057 1.00 11.23 171 ASP A O 1
ATOM 1659 N N A PRO A 1 173 ? 48.092 32.047 20.149 0.50 11.35 172 PRO A N 1
ATOM 1660 N N B PRO A 1 173 ? 48.076 32.017 20.093 0.50 11.78 172 PRO A N 1
ATOM 1661 C CA A PRO A 1 173 ? 47.228 33.099 19.635 0.50 11.88 172 PRO A CA 1
ATOM 1662 C CA B PRO A 1 173 ? 47.134 33.066 19.734 0.50 12.39 172 PRO A CA 1
ATOM 1663 C C A PRO A 1 173 ? 46.100 32.644 18.718 0.50 12.22 172 PRO A C 1
ATOM 1664 C C B PRO A 1 173 ? 46.126 32.671 18.662 0.50 12.55 172 PRO A C 1
ATOM 1665 O O A PRO A 1 173 ? 45.129 33.375 18.560 0.50 13.40 172 PRO A O 1
ATOM 1666 O O B PRO A 1 173 ? 45.278 33.479 18.312 0.50 13.83 172 PRO A O 1
ATOM 1673 N N . THR A 1 174 ? 46.225 31.454 18.137 1.00 12.23 173 THR A N 1
ATOM 1674 C CA . THR A 1 174 ? 45.283 30.970 17.133 1.00 12.70 173 THR A CA 1
ATOM 1675 C C . THR A 1 174 ? 44.049 30.274 17.721 1.00 11.50 173 THR A C 1
ATOM 1676 O O . THR A 1 174 ? 43.047 30.100 17.036 1.00 12.55 173 THR A O 1
ATOM 1680 N N . ALA A 1 175 ? 44.124 29.864 18.975 1.00 10.41 174 ALA A N 1
ATOM 1681 C CA . ALA A 1 175 ? 43.036 29.107 19.583 1.00 9.54 174 ALA A CA 1
ATOM 1682 C C . ALA A 1 175 ? 41.904 30.010 20.036 1.00 8.87 174 ALA A C 1
ATOM 1683 O O . ALA A 1 175 ? 42.124 31.098 20.553 1.00 10.17 174 ALA A O 1
ATOM 1685 N N . GLU A 1 176 ? 40.678 29.524 19.894 1.00 8.41 175 GLU A N 1
ATOM 1686 C CA . GLU A 1 176 ? 39.524 30.204 20.475 1.00 8.61 175 GLU A CA 1
ATOM 1687 C C . GLU A 1 176 ? 39.403 29.822 21.945 1.00 8.02 175 GLU A C 1
ATOM 1688 O O . GLU A 1 176 ? 39.346 28.632 22.280 1.00 8.11 175 GLU A O 1
ATOM 1694 N N . LEU A 1 177 ? 39.338 30.817 22.816 1.00 7.32 176 LEU A N 1
ATOM 1695 C CA . LEU A 1 177 ? 39.427 30.610 24.258 1.00 6.85 176 LEU A CA 1
ATOM 1696 C C . LEU A 1 177 ? 38.057 30.766 24.929 1.00 7.01 176 LEU A C 1
ATOM 1697 O O . LEU A 1 177 ? 37.449 31.839 24.871 1.00 7.13 176 LEU A O 1
ATOM 1702 N N . TYR A 1 178 ? 37.594 29.686 25.556 1.00 6.48 177 TYR A N 1
ATOM 1703 C CA . TYR A 1 178 ? 36.282 29.640 26.207 1.00 6.25 177 TYR A CA 1
ATOM 1704 C C . TYR A 1 178 ? 36.359 29.562 27.724 1.00 5.94 177 TYR A C 1
ATOM 1705 O O . TYR A 1 178 ? 37.236 28.896 28.297 1.00 6.39 177 TYR A O 1
ATOM 1714 N N . TYR A 1 179 ? 35.362 30.191 28.347 1.00 5.67 178 TYR A N 1
ATOM 1715 C CA . TYR A 1 179 ? 34.972 29.948 29.726 1.00 6.03 178 TYR A CA 1
ATOM 1716 C C . TYR A 1 179 ? 33.793 28.988 29.702 1.00 5.64 178 TYR A C 1
ATOM 1717 O O . TYR A 1 179 ? 32.813 29.300 29.042 1.00 6.58 178 TYR A O 1
ATOM 1726 N N . ASN A 1 180 ? 33.872 27.849 30.403 1.00 5.16 179 ASN A N 1
ATOM 1727 C CA . ASN A 1 180 ? 32.843 26.807 30.333 1.00 5.29 179 ASN A CA 1
ATOM 1728 C C . ASN A 1 180 ? 32.216 26.536 31.695 1.00 5.31 179 ASN A C 1
ATOM 1729 O O . ASN A 1 180 ? 32.919 26.566 32.711 1.00 6.38 179 ASN A O 1
ATOM 1734 N N . ASP A 1 181 ? 30.913 26.281 31.734 1.00 5.45 180 ASP A N 1
ATOM 1735 C CA . ASP A 1 181 ? 30.264 25.950 32.997 1.00 5.58 180 ASP A CA 1
ATOM 1736 C C . ASP A 1 181 ? 28.914 25.280 32.745 1.00 5.54 180 ASP A C 1
ATOM 1737 O O . ASP A 1 181 ? 28.395 25.272 31.627 1.00 5.80 180 ASP A O 1
ATOM 1742 N N . PHE A 1 182 ? 28.371 24.702 33.819 1.00 5.69 181 PHE A N 1
ATOM 1743 C CA . PHE A 1 182 ? 27.087 24.009 33.833 1.00 5.89 181 PHE A CA 1
ATOM 1744 C C . PHE A 1 182 ? 26.092 24.738 34.737 1.00 5.58 181 PHE A C 1
ATOM 1745 O O . PHE A 1 182 ? 26.474 25.534 35.600 1.00 5.73 181 PHE A O 1
ATOM 1753 N N . ASN A 1 183 ? 24.812 24.436 34.520 1.00 5.69 182 ASN A N 1
ATOM 1754 C CA . ASN A 1 183 ? 23.665 25.025 35.237 1.00 6.33 182 ASN A CA 1
ATOM 1755 C C . ASN A 1 183 ? 23.448 26.504 34.950 1.00 6.36 182 ASN A C 1
ATOM 1756 O O . ASN A 1 183 ? 22.496 27.112 35.459 1.00 7.21 182 ASN A O 1
ATOM 1761 N N . THR A 1 184 ? 24.292 27.074 34.096 1.00 6.30 183 THR A N 1
ATOM 1762 C CA . THR A 1 184 ? 24.181 28.459 33.661 1.00 6.83 183 THR A CA 1
ATOM 1763 C C . THR A 1 184 ? 23.058 28.656 32.655 1.00 7.30 183 THR A C 1
ATOM 1764 O O . THR A 1 184 ? 22.727 29.809 32.336 1.00 7.94 183 THR A O 1
ATOM 1768 N N . GLU A 1 185 ? 22.459 27.569 32.171 1.00 7.27 184 GLU A N 1
ATOM 1769 C CA . GLU A 1 185 ? 21.295 27.639 31.284 1.00 7.75 184 GLU A CA 1
ATOM 1770 C C . GLU A 1 185 ? 19.986 27.705 32.056 1.00 7.77 184 GLU A C 1
ATOM 1771 O O . GLU A 1 185 ? 18.930 27.879 31.451 1.00 9.06 184 GLU A O 1
ATOM 1777 N N A GLU A 1 186 ? 20.045 27.539 33.382 0.50 7.58 185 GLU A N 1
ATOM 1778 N N B GLU A 1 186 ? 20.023 27.565 33.374 0.50 7.95 185 GLU A N 1
ATOM 1779 C CA A GLU A 1 186 ? 18.837 27.541 34.219 0.50 7.72 185 GLU A CA 1
ATOM 1780 C CA B GLU A 1 186 ? 18.778 27.551 34.125 0.50 8.26 185 GLU A CA 1
ATOM 1781 C C A GLU A 1 186 ? 18.206 28.925 34.325 0.50 7.66 185 GLU A C 1
ATOM 1782 C C B GLU A 1 186 ? 18.174 28.940 34.258 0.50 8.05 185 GLU A C 1
ATOM 1783 O O A GLU A 1 186 ? 17.044 29.054 34.714 0.50 8.08 185 GLU A O 1
ATOM 1784 O O B GLU A 1 186 ? 16.986 29.091 34.545 0.50 8.68 185 GLU A O 1
ATOM 1795 N N . ASN A 1 187 ? 18.986 29.963 34.043 1.00 7.32 186 ASN A N 1
ATOM 1796 C CA . ASN A 1 187 ? 18.516 31.353 34.140 1.00 7.57 186 ASN A CA 1
ATOM 1797 C C . ASN A 1 187 ? 18.203 31.755 35.576 1.00 7.44 186 ASN A C 1
ATOM 1798 O O . ASN A 1 187 ? 17.369 32.636 35.796 1.00 9.26 186 ASN A O 1
ATOM 1803 N N . GLY A 1 188 ? 18.905 31.162 36.527 1.00 8.12 187 GLY A N 1
ATOM 1804 C CA . GLY A 1 188 ? 18.776 31.491 37.936 1.00 8.17 187 GLY A CA 1
ATOM 1805 C C . GLY A 1 188 ? 20.014 32.152 38.498 1.00 7.63 187 GLY A C 1
ATOM 1806 O O . GLY A 1 188 ? 20.678 32.943 37.839 1.00 7.99 187 GLY A O 1
ATOM 1807 N N . ALA A 1 189 ? 20.327 31.815 39.739 1.00 7.59 188 ALA A N 1
ATOM 1808 C CA . ALA A 1 189 ? 21.435 32.427 40.452 1.00 6.98 188 ALA A CA 1
ATOM 1809 C C . ALA A 1 189 ? 22.759 32.225 39.733 1.00 7.16 188 ALA A C 1
ATOM 1810 O O . ALA A 1 189 ? 23.575 33.138 39.651 1.00 7.32 188 ALA A O 1
ATOM 1812 N N . LYS A 1 190 ? 22.995 31.031 39.196 1.00 6.60 189 LYS A N 1
ATOM 1813 C CA . LYS A 1 190 ? 24.276 30.755 38.580 1.00 6.79 189 LYS A CA 1
ATOM 1814 C C . LYS A 1 190 ? 24.420 31.520 37.265 1.00 6.29 189 LYS A C 1
ATOM 1815 O O . LYS A 1 190 ? 25.516 31.958 36.918 1.00 6.81 189 LYS A O 1
ATOM 1821 N N . THR A 1 191 ? 23.332 31.688 36.529 1.00 6.52 190 THR A N 1
ATOM 1822 C CA . THR A 1 191 ? 23.366 32.532 35.341 1.00 6.37 190 THR A CA 1
ATOM 1823 C C . THR A 1 191 ? 23.795 33.955 35.700 1.00 6.39 190 THR A C 1
ATOM 1824 O O . THR A 1 191 ? 24.608 34.575 35.016 1.00 6.46 190 THR A O 1
ATOM 1828 N N . THR A 1 192 ? 23.245 34.494 36.787 1.00 6.83 191 THR A N 1
ATOM 1829 C CA . THR A 1 192 ? 23.638 35.832 37.219 1.00 6.72 191 THR A CA 1
ATOM 1830 C C . THR A 1 192 ? 25.111 35.895 37.587 1.00 6.22 191 THR A C 1
ATOM 1831 O O . THR A 1 192 ? 25.811 36.848 37.242 1.00 7.06 191 THR A O 1
ATOM 1835 N N . ALA A 1 193 ? 25.596 34.877 38.278 1.00 6.47 192 ALA A N 1
ATOM 1836 C CA . ALA A 1 193 ? 27.013 34.799 38.588 1.00 6.82 192 ALA A CA 1
ATOM 1837 C C . ALA A 1 193 ? 27.875 34.705 37.329 1.00 6.65 192 ALA A C 1
ATOM 1838 O O . ALA A 1 193 ? 28.973 35.263 37.287 1.00 7.22 192 ALA A O 1
ATOM 1840 N N . LEU A 1 194 ? 27.385 34.020 36.290 1.00 6.36 193 LEU A N 1
ATOM 1841 C CA . LEU A 1 194 ? 28.081 33.991 34.998 1.00 6.83 193 LEU A CA 1
ATOM 1842 C C . LEU A 1 194 ? 28.161 35.364 34.368 1.00 6.78 193 LEU A C 1
ATOM 1843 O O . LEU A 1 194 ? 29.220 35.760 33.856 1.00 6.76 193 LEU A O 1
ATOM 1848 N N . VAL A 1 195 ? 27.057 36.095 34.404 1.00 6.72 194 VAL A N 1
ATOM 1849 C CA . VAL A 1 195 ? 27.066 37.457 33.893 1.00 6.73 194 VAL A CA 1
ATOM 1850 C C . VAL A 1 195 ? 28.138 38.264 34.626 1.00 6.55 194 VAL A C 1
ATOM 1851 O O . VAL A 1 195 ? 28.930 38.986 33.999 1.00 7.79 194 VAL A O 1
ATOM 1855 N N . ASN A 1 196 ? 28.194 38.149 35.941 1.00 6.75 195 ASN A N 1
ATOM 1856 C CA . ASN A 1 196 ? 29.187 38.899 36.716 1.00 7.37 195 ASN A CA 1
ATOM 1857 C C . ASN A 1 196 ? 30.606 38.505 36.321 1.00 6.84 195 ASN A C 1
ATOM 1858 O O . ASN A 1 196 ? 31.492 39.347 36.159 1.00 7.89 195 ASN A O 1
ATOM 1863 N N . LEU A 1 197 ? 30.846 37.205 36.191 1.00 6.64 196 LEU A N 1
ATOM 1864 C CA . LEU A 1 197 ? 32.164 36.683 35.880 1.00 6.98 196 LEU A CA 1
ATOM 1865 C C . LEU A 1 197 ? 32.617 37.199 34.522 1.00 6.71 196 LEU A C 1
ATOM 1866 O O . LEU A 1 197 ? 33.734 37.708 34.363 1.00 7.35 196 LEU A O 1
ATOM 1871 N N . VAL A 1 198 ? 31.764 37.047 33.515 1.00 6.97 197 VAL A N 1
ATOM 1872 C CA . VAL A 1 198 ? 32.133 37.421 32.155 1.00 7.61 197 VAL A CA 1
ATOM 1873 C C . VAL A 1 198 ? 32.285 38.941 32.047 1.00 7.52 197 VAL A C 1
ATOM 1874 O O . VAL A 1 198 ? 33.227 39.435 31.421 1.00 8.25 197 VAL A O 1
ATOM 1878 N N . GLN A 1 199 ? 31.366 39.700 32.637 1.00 7.74 198 GLN A N 1
ATOM 1879 C CA . GLN A 1 199 ? 31.475 41.159 32.570 1.00 7.75 198 GLN A CA 1
ATOM 1880 C C . GLN A 1 199 ? 32.788 41.622 33.189 1.00 8.05 198 GLN A C 1
ATOM 1881 O O . GLN A 1 199 ? 33.425 42.544 32.673 1.00 8.70 198 GLN A O 1
ATOM 1887 N N . ARG A 1 200 ? 33.189 41.026 34.303 1.00 7.98 199 ARG A N 1
ATOM 1888 C CA . ARG A 1 200 ? 34.467 41.390 34.925 1.00 8.19 199 ARG A CA 1
ATOM 1889 C C . ARG A 1 200 ? 35.641 41.113 33.991 1.00 8.69 199 ARG A C 1
ATOM 1890 O O . ARG A 1 200 ? 36.541 41.950 33.842 1.00 9.38 199 ARG A O 1
ATOM 1898 N N . LEU A 1 201 ? 35.641 39.958 33.332 1.00 8.25 200 LEU A N 1
ATOM 1899 C CA . LEU A 1 201 ? 36.700 39.682 32.385 1.00 8.33 200 LEU A CA 1
ATOM 1900 C C . LEU A 1 201 ? 36.720 40.704 31.265 1.00 8.62 200 LEU A C 1
ATOM 1901 O O . LEU A 1 201 ? 37.793 41.166 30.864 1.00 9.85 200 LEU A O 1
ATOM 1906 N N . LEU A 1 202 ? 35.566 41.041 30.728 1.00 8.38 201 LEU A N 1
ATOM 1907 C CA . LEU A 1 202 ? 35.508 42.033 29.658 1.00 9.43 201 LEU A CA 1
ATOM 1908 C C . LEU A 1 202 ? 36.000 43.386 30.149 1.00 9.86 201 LEU A C 1
ATOM 1909 O O . LEU A 1 202 ? 36.759 44.074 29.453 1.00 11.14 201 LEU A O 1
ATOM 1914 N N . ASN A 1 203 ? 35.578 43.776 31.338 1.00 9.93 202 ASN A N 1
ATOM 1915 C CA . ASN A 1 203 ? 36.025 45.052 31.908 1.00 11.06 202 ASN A CA 1
ATOM 1916 C C . ASN A 1 203 ? 37.533 45.076 32.087 1.00 11.39 202 ASN A C 1
ATOM 1917 O O . ASN A 1 203 ? 38.158 46.146 32.025 1.00 13.47 202 ASN A O 1
ATOM 1922 N N . ASN A 1 204 ? 38.129 43.914 32.358 1.00 10.90 203 ASN A N 1
ATOM 1923 C CA . ASN A 1 204 ? 39.564 43.798 32.570 1.00 11.25 203 ASN A CA 1
ATOM 1924 C C . ASN A 1 204 ? 40.373 43.619 31.281 1.00 11.08 203 ASN A C 1
ATOM 1925 O O . ASN A 1 204 ? 41.597 43.491 31.329 1.00 13.49 203 ASN A O 1
ATOM 1930 N N . GLY A 1 205 ? 39.718 43.598 30.135 1.00 10.67 204 GLY A N 1
ATOM 1931 C CA . GLY A 1 205 ? 40.402 43.420 28.867 1.00 11.10 204 GLY A CA 1
ATOM 1932 C C . GLY A 1 205 ? 40.966 42.030 28.665 1.00 11.26 204 GLY A C 1
ATOM 1933 O O . GLY A 1 205 ? 41.918 41.848 27.942 1.00 11.96 204 GLY A O 1
ATOM 1934 N N . VAL A 1 206 ? 40.350 41.031 29.290 1.00 10.23 205 VAL A N 1
ATOM 1935 C CA . VAL A 1 206 ? 40.860 39.656 29.214 1.00 9.40 205 VAL A CA 1
ATOM 1936 C C . VAL A 1 206 ? 40.523 39.055 27.851 1.00 9.19 205 VAL A C 1
ATOM 1937 O O . VAL A 1 206 ? 39.413 39.263 27.365 1.00 9.90 205 VAL A O 1
ATOM 1941 N N . PRO A 1 207 ? 41.457 38.320 27.220 1.00 9.00 206 PRO A N 1
ATOM 1942 C CA . PRO A 1 207 ? 41.172 37.725 25.913 1.00 9.28 206 PRO A CA 1
ATOM 1943 C C . PRO A 1 207 ? 40.288 36.455 25.982 1.00 9.36 206 PRO A C 1
ATOM 1944 O O . PRO A 1 207 ? 40.699 35.369 25.579 1.00 11.05 206 PRO A O 1
ATOM 1948 N N . ILE A 1 208 ? 39.061 36.619 26.450 1.00 9.27 207 ILE A N 1
ATOM 1949 C CA . ILE A 1 208 ? 38.060 35.570 26.377 1.00 8.54 207 ILE A CA 1
ATOM 1950 C C . ILE A 1 208 ? 37.336 35.691 25.044 1.00 8.69 207 ILE A C 1
ATOM 1951 O O . ILE A 1 208 ? 36.861 36.769 24.670 1.00 10.32 207 ILE A O 1
ATOM 1956 N N . ASP A 1 209 ? 37.292 34.607 24.279 1.00 7.28 208 ASP A N 1
ATOM 1957 C CA . ASP A 1 209 ? 36.647 34.610 22.985 1.00 7.30 208 ASP A CA 1
ATOM 1958 C C . ASP A 1 209 ? 35.208 34.109 23.018 1.00 7.07 208 ASP A C 1
ATOM 1959 O O . ASP A 1 209 ? 34.424 34.412 22.106 1.00 7.88 208 ASP A O 1
ATOM 1964 N N . GLY A 1 210 ? 34.836 33.333 24.033 1.00 7.00 209 GLY A N 1
ATOM 1965 C CA . GLY A 1 210 ? 33.515 32.758 24.066 1.00 6.66 209 GLY A CA 1
ATOM 1966 C C . GLY A 1 210 ? 33.170 32.142 25.389 1.00 6.32 209 GLY A C 1
ATOM 1967 O O . GLY A 1 210 ? 34.019 31.988 26.261 1.00 6.57 209 GLY A O 1
ATOM 1968 N N . VAL A 1 211 ? 31.887 31.796 25.520 1.00 5.94 210 VAL A N 1
ATOM 1969 C CA . VAL A 1 211 ? 31.342 31.118 26.694 1.00 5.85 210 VAL A CA 1
ATOM 1970 C C . VAL A 1 211 ? 30.747 29.787 26.244 1.00 5.85 210 VAL A C 1
ATOM 1971 O O . VAL A 1 211 ? 29.992 29.716 25.276 1.00 6.53 210 VAL A O 1
ATOM 1975 N N . GLY A 1 212 ? 31.127 28.741 26.961 1.00 5.65 211 GLY A N 1
ATOM 1976 C CA . GLY A 1 212 ? 30.554 27.422 26.810 1.00 5.33 211 GLY A CA 1
ATOM 1977 C C . GLY A 1 212 ? 29.473 27.184 27.827 1.00 5.32 211 GLY A C 1
ATOM 1978 O O . GLY A 1 212 ? 29.657 27.449 29.007 1.00 5.78 211 GLY A O 1
ATOM 1979 N N . PHE A 1 213 ? 28.342 26.664 27.337 1.00 5.64 212 PHE A N 1
ATOM 1980 C CA . PHE A 1 213 ? 27.270 26.141 28.148 1.00 5.97 212 PHE A CA 1
ATOM 1981 C C . PHE A 1 213 ? 27.342 24.630 28.032 1.00 5.46 212 PHE A C 1
ATOM 1982 O O . PHE A 1 213 ? 27.139 24.075 26.940 1.00 5.81 212 PHE A O 1
ATOM 1990 N N . GLN A 1 214 ? 27.616 23.949 29.131 1.00 5.64 213 GLN A N 1
ATOM 1991 C CA . GLN A 1 214 ? 27.652 22.486 29.118 1.00 5.62 213 GLN A CA 1
ATOM 1992 C C . GLN A 1 214 ? 26.309 21.893 28.682 1.00 5.17 213 GLN A C 1
ATOM 1993 O O . GLN A 1 214 ? 26.284 20.946 27.914 1.00 5.81 213 GLN A O 1
ATOM 1999 N N A MET A 1 215 ? 25.196 22.455 29.158 0.50 5.51 214 MET A N 1
ATOM 2000 N N B MET A 1 215 ? 25.214 22.438 29.210 0.50 5.97 214 MET A N 1
ATOM 2001 C CA A MET A 1 215 ? 23.845 21.970 28.796 0.50 5.72 214 MET A CA 1
ATOM 2002 C CA B MET A 1 215 ? 23.866 22.051 28.783 0.50 6.65 214 MET A CA 1
ATOM 2003 C C A MET A 1 215 ? 23.615 20.514 29.197 0.50 4.94 214 MET A C 1
ATOM 2004 C C B MET A 1 215 ? 23.554 20.598 29.175 0.50 6.63 214 MET A C 1
ATOM 2005 O O A MET A 1 215 ? 23.121 19.700 28.408 0.50 5.61 214 MET A O 1
ATOM 2006 O O B MET A 1 215 ? 22.999 19.823 28.387 0.50 7.13 214 MET A O 1
ATOM 2015 N N A HIS A 1 216 ? 23.926 20.175 30.440 0.50 4.76 215 HIS A N 1
ATOM 2016 N N B HIS A 1 216 ? 23.883 20.240 30.415 0.50 7.17 215 HIS A N 1
ATOM 2017 C CA A HIS A 1 216 ? 23.489 18.904 30.988 0.50 4.83 215 HIS A CA 1
ATOM 2018 C CA B HIS A 1 216 ? 23.482 18.956 30.991 0.50 7.34 215 HIS A CA 1
ATOM 2019 C C A HIS A 1 216 ? 22.068 19.081 31.512 0.50 5.51 215 HIS A C 1
ATOM 2020 C C B HIS A 1 216 ? 22.062 19.044 31.529 0.50 7.30 215 HIS A C 1
ATOM 2021 O O A HIS A 1 216 ? 21.869 19.421 32.668 0.50 6.70 215 HIS A O 1
ATOM 2022 O O B HIS A 1 216 ? 21.859 19.244 32.721 0.50 8.95 215 HIS A O 1
ATOM 2035 N N . VAL A 1 217 ? 21.083 18.866 30.647 1.00 6.21 216 VAL A N 1
ATOM 2036 C CA . VAL A 1 217 ? 19.708 19.157 30.964 1.00 6.32 216 VAL A CA 1
ATOM 2037 C C . VAL A 1 217 ? 18.887 17.873 31.143 1.00 6.06 216 VAL A C 1
ATOM 2038 O O . VAL A 1 217 ? 19.328 16.765 30.859 1.00 6.57 216 VAL A O 1
ATOM 2042 N N A MET A 1 218 ? 17.674 18.065 31.648 0.50 6.15 217 MET A N 1
ATOM 2043 N N B MET A 1 218 ? 17.663 18.093 31.609 0.50 7.40 217 MET A N 1
ATOM 2044 C CA A MET A 1 218 ? 16.659 17.009 31.645 0.50 6.23 217 MET A CA 1
ATOM 2045 C CA B MET A 1 218 ? 16.632 17.063 31.692 0.50 8.51 217 MET A CA 1
ATOM 2046 C C A MET A 1 218 ? 15.626 17.282 30.572 0.50 6.84 217 MET A C 1
ATOM 2047 C C B MET A 1 218 ? 15.605 17.298 30.593 0.50 8.19 217 MET A C 1
ATOM 2048 O O A MET A 1 218 ? 15.598 18.356 29.980 0.50 6.75 217 MET A O 1
ATOM 2049 O O B MET A 1 218 ? 15.555 18.375 30.008 0.50 8.24 217 MET A O 1
ATOM 2058 N N . ASN A 1 219 ? 14.768 16.299 30.319 1.00 7.90 218 ASN A N 1
ATOM 2059 C CA . ASN A 1 219 ? 13.759 16.460 29.288 1.00 8.34 218 ASN A CA 1
ATOM 2060 C C . ASN A 1 219 ? 12.882 17.660 29.540 1.00 8.99 218 ASN A C 1
ATOM 2061 O O . ASN A 1 219 ? 12.527 18.356 28.599 1.00 11.27 218 ASN A O 1
ATOM 2066 N N A ASP A 1 220 ? 12.479 17.902 30.788 0.50 9.85 219 ASP A N 1
ATOM 2067 N N B ASP A 1 220 ? 12.548 17.879 30.811 0.50 9.29 219 ASP A N 1
ATOM 2068 C CA A ASP A 1 220 ? 11.504 18.969 31.040 0.50 10.99 219 ASP A CA 1
ATOM 2069 C CA B ASP A 1 220 ? 11.499 18.808 31.172 0.50 9.96 219 ASP A CA 1
ATOM 2070 C C A ASP A 1 220 ? 11.994 20.117 31.912 0.50 10.55 219 ASP A C 1
ATOM 2071 C C B ASP A 1 220 ? 11.961 19.868 32.208 0.50 9.73 219 ASP A C 1
ATOM 2072 O O A ASP A 1 220 ? 11.223 21.028 32.222 0.50 11.76 219 ASP A O 1
ATOM 2073 O O B ASP A 1 220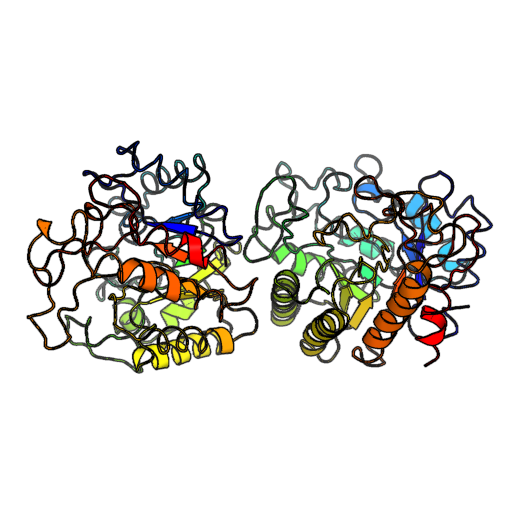 ? 11.152 20.490 32.904 0.50 9.45 219 ASP A O 1
ATOM 2082 N N . TYR A 1 221 ? 13.274 20.101 32.275 1.00 8.83 220 TYR A N 1
ATOM 2083 C CA . TYR A 1 221 ? 13.846 21.150 33.121 1.00 8.47 220 TYR A CA 1
ATOM 2084 C C . TYR A 1 221 ? 15.281 21.356 32.678 1.00 8.01 220 TYR A C 1
ATOM 2085 O O . TYR A 1 221 ? 16.002 20.394 32.447 1.00 8.06 220 TYR A O 1
ATOM 2094 N N . PRO A 1 222 ? 15.739 22.614 32.573 1.00 8.26 221 PRO A N 1
ATOM 2095 C CA . PRO A 1 222 ? 14.974 23.848 32.742 1.00 8.60 221 PRO A CA 1
ATOM 2096 C C . PRO A 1 222 ? 14.080 24.134 31.539 1.00 8.59 221 PRO A C 1
ATOM 2097 O O . PRO A 1 222 ? 14.203 23.498 30.484 1.00 8.66 221 PRO A O 1
ATOM 2101 N N . SER A 1 223 ? 13.204 25.115 31.659 1.00 8.31 222 SER A N 1
ATOM 2102 C CA . SER A 1 223 ? 12.339 25.442 30.540 1.00 8.21 222 SER A CA 1
ATOM 2103 C C . SER A 1 223 ? 13.145 25.975 29.370 1.00 8.42 222 SER A C 1
ATOM 2104 O O . SER A 1 223 ? 14.179 26.625 29.542 1.00 8.09 222 SER A O 1
ATOM 2107 N N . ILE A 1 224 ? 12.657 25.725 28.158 1.00 8.40 223 ILE A N 1
ATOM 2108 C CA . ILE A 1 224 ? 13.355 26.260 27.009 1.00 8.14 223 ILE A CA 1
ATOM 2109 C C . ILE A 1 224 ? 13.369 27.786 27.014 1.00 8.41 223 ILE A C 1
ATOM 2110 O O . ILE A 1 224 ? 14.332 28.394 26.558 1.00 8.94 223 ILE A O 1
ATOM 2115 N N . ALA A 1 225 ? 12.328 28.411 27.557 1.00 8.48 224 ALA A N 1
ATOM 2116 C CA . ALA A 1 225 ? 12.357 29.866 27.667 1.00 9.20 224 ALA A CA 1
ATOM 2117 C C . ALA A 1 225 ? 13.511 30.339 28.537 1.00 8.58 224 ALA A C 1
ATOM 2118 O O . ALA A 1 225 ? 14.153 31.330 28.219 1.00 8.91 224 ALA A O 1
ATOM 2120 N N . ASN A 1 226 ? 13.777 29.655 29.640 1.00 8.58 225 ASN A N 1
ATOM 2121 C CA . ASN A 1 226 ? 14.903 30.009 30.503 1.00 8.11 225 ASN A CA 1
ATOM 2122 C C . ASN A 1 226 ? 16.247 29.725 29.853 1.00 7.92 225 ASN A C 1
ATOM 2123 O O . ASN A 1 226 ? 17.150 30.538 29.954 1.00 8.08 225 ASN A O 1
ATOM 2128 N N . ILE A 1 227 ? 16.377 28.592 29.158 1.00 7.32 226 ILE A N 1
ATOM 2129 C CA . ILE A 1 227 ? 17.614 28.308 28.445 1.00 7.87 226 ILE A CA 1
ATOM 2130 C C . ILE A 1 227 ? 17.900 29.406 27.417 1.00 7.68 226 ILE A C 1
ATOM 2131 O O . ILE A 1 227 ? 19.027 29.902 27.279 1.00 8.41 226 ILE A O 1
ATOM 2136 N N . ARG A 1 228 ? 16.872 29.767 26.654 1.00 8.25 227 ARG A N 1
ATOM 2137 C CA . ARG A 1 228 ? 16.994 30.785 25.646 1.00 9.85 227 ARG A CA 1
ATOM 2138 C C . ARG A 1 228 ? 17.408 32.119 26.266 1.00 8.79 227 ARG A C 1
ATOM 2139 O O . ARG A 1 228 ? 18.324 32.786 25.769 1.00 9.24 227 ARG A O 1
ATOM 2147 N N . GLN A 1 229 ? 16.736 32.530 27.338 1.00 8.86 228 GLN A N 1
ATOM 2148 C CA . GLN A 1 229 ? 17.062 33.811 27.955 1.00 8.84 228 GLN A CA 1
ATOM 2149 C C . GLN A 1 229 ? 18.456 33.833 28.566 1.00 8.29 228 GLN A C 1
ATOM 2150 O O . GLN A 1 229 ? 19.141 34.842 28.531 1.00 8.93 228 GLN A O 1
ATOM 2156 N N . ALA A 1 230 ? 18.888 32.722 29.148 1.00 8.17 229 ALA A N 1
ATOM 2157 C CA . ALA A 1 230 ? 20.233 32.644 29.708 1.00 7.98 229 ALA A CA 1
ATOM 2158 C C . ALA A 1 230 ? 21.248 32.858 28.610 1.00 7.84 229 ALA A C 1
ATOM 2159 O O . ALA A 1 230 ? 22.215 33.599 28.789 1.00 8.39 229 ALA A O 1
ATOM 2161 N N . MET A 1 231 ? 21.091 32.191 27.469 1.00 7.79 230 MET A N 1
ATOM 2162 C CA . MET A 1 231 ? 22.021 32.424 26.373 1.00 8.16 230 MET A CA 1
ATOM 2163 C C . MET A 1 231 ? 21.965 33.882 25.887 1.00 7.97 230 MET A C 1
ATOM 2164 O O . MET A 1 231 ? 22.982 34.480 25.578 1.00 8.39 230 MET A O 1
ATOM 2169 N N . GLN A 1 232 ? 20.760 34.433 25.796 1.00 8.69 231 GLN A N 1
ATOM 2170 C CA . GLN A 1 232 ? 20.593 35.814 25.363 1.00 9.21 231 GLN A CA 1
ATOM 2171 C C . GLN A 1 232 ? 21.346 36.779 26.264 1.00 8.15 231 GLN A C 1
ATOM 2172 O O . GLN A 1 232 ? 21.962 37.751 25.772 1.00 9.19 231 GLN A O 1
ATOM 2178 N N . LYS A 1 233 ? 21.296 36.530 27.562 1.00 8.38 232 LYS A N 1
ATOM 2179 C CA . LYS A 1 233 ? 21.978 37.400 28.507 1.00 8.49 232 LYS A CA 1
ATOM 2180 C C . LYS A 1 233 ? 23.461 37.448 28.233 1.00 8.71 232 LYS A C 1
ATOM 2181 O O . LYS A 1 233 ? 24.110 38.492 28.403 1.00 10.50 232 LYS A O 1
ATOM 2187 N N . ILE A 1 234 ? 24.040 36.312 27.853 1.00 8.04 233 ILE A N 1
ATOM 2188 C CA . ILE A 1 234 ? 25.476 36.255 27.607 1.00 7.74 233 ILE A CA 1
ATOM 2189 C C . ILE A 1 234 ? 25.806 36.835 26.246 1.00 7.21 233 ILE A C 1
ATOM 2190 O O . ILE A 1 234 ? 26.761 37.599 26.115 1.00 8.20 233 ILE A O 1
ATOM 2195 N N . VAL A 1 235 ? 25.009 36.536 25.230 1.00 7.95 234 VAL A N 1
ATOM 2196 C CA . VAL A 1 235 ? 25.213 37.163 23.929 1.00 8.48 234 VAL A CA 1
ATOM 2197 C C . VAL A 1 235 ? 25.208 38.693 24.052 1.00 8.65 234 VAL A C 1
ATOM 2198 O O . VAL A 1 235 ? 25.983 39.385 23.403 1.00 9.66 234 VAL A O 1
ATOM 2202 N N . ALA A 1 236 ? 24.326 39.212 24.890 1.00 8.55 235 ALA A N 1
ATOM 2203 C CA . ALA A 1 236 ? 24.171 40.667 25.054 1.00 10.20 235 ALA A CA 1
ATOM 2204 C C . ALA A 1 236 ? 25.397 41.358 25.655 1.00 10.36 235 ALA A C 1
ATOM 2205 O O . ALA A 1 236 ? 25.515 42.590 25.564 1.00 11.33 235 ALA A O 1
ATOM 2207 N N . LEU A 1 237 ? 26.313 40.619 26.264 1.00 9.49 236 LEU A N 1
ATOM 2208 C CA . LEU A 1 237 ? 27.439 41.233 26.963 1.00 9.67 236 LEU A CA 1
ATOM 2209 C C . LEU A 1 237 ? 28.484 41.803 26.025 1.00 9.93 236 LEU A C 1
ATOM 2210 O O . LEU A 1 237 ? 29.300 42.611 26.464 1.00 10.74 236 LEU A O 1
ATOM 2215 N N . SER A 1 238 ? 28.477 41.392 24.759 1.00 9.98 237 SER A N 1
ATOM 2216 C CA . SER A 1 238 ? 29.550 41.722 23.845 1.00 10.84 237 SER A CA 1
ATOM 2217 C C . SER A 1 238 ? 29.060 41.575 22.431 1.00 10.63 237 SER A C 1
ATOM 2218 O O . SER A 1 238 ? 28.204 40.730 22.162 1.00 11.21 237 SER A O 1
ATOM 2221 N N . PRO A 1 239 ? 29.612 42.360 21.495 1.00 11.04 238 PRO A N 1
ATOM 2222 C CA . PRO A 1 239 ? 29.248 42.192 20.094 1.00 10.96 238 PRO A CA 1
ATOM 2223 C C . PRO A 1 239 ? 29.939 41.033 19.382 1.00 10.91 238 PRO A C 1
ATOM 2224 O O . PRO A 1 239 ? 29.572 40.695 18.257 1.00 11.97 238 PRO A O 1
ATOM 2228 N N . THR A 1 240 ? 30.922 40.419 20.029 1.00 9.51 239 THR A N 1
ATOM 2229 C CA . THR A 1 240 ? 31.719 39.408 19.353 1.00 9.58 239 THR A CA 1
ATOM 2230 C C . THR A 1 240 ? 31.804 38.081 20.117 1.00 8.70 239 THR A C 1
ATOM 2231 O O . THR A 1 240 ? 32.166 37.073 19.523 1.00 10.22 239 THR A O 1
ATOM 2235 N N . LEU A 1 241 ? 31.546 38.084 21.417 1.00 8.53 240 LEU A N 1
ATOM 2236 C CA . LEU A 1 241 ? 31.681 36.878 22.240 1.00 8.26 240 LEU A CA 1
ATOM 2237 C C . LEU A 1 241 ? 30.923 35.696 21.618 1.00 8.08 240 LEU A C 1
ATOM 2238 O O . LEU A 1 241 ? 29.732 35.801 21.319 1.00 8.70 240 LEU A O 1
ATOM 2243 N N . LYS A 1 242 ? 31.624 34.576 21.443 1.00 7.86 241 LYS A N 1
ATOM 2244 C CA . LYS A 1 242 ? 31.019 33.394 20.876 1.00 7.64 241 LYS A CA 1
ATOM 2245 C C . LYS A 1 242 ? 30.306 32.579 21.954 1.00 6.70 241 LYS A C 1
ATOM 2246 O O . LYS A 1 242 ? 30.609 32.705 23.139 1.00 7.39 241 LYS A O 1
ATOM 2252 N N . ILE A 1 243 ? 29.354 31.771 21.515 1.00 7.23 242 ILE A N 1
ATOM 2253 C CA . ILE A 1 243 ? 28.634 30.864 22.389 1.00 6.81 242 ILE A CA 1
ATOM 2254 C C . ILE A 1 243 ? 28.821 29.462 21.835 1.00 5.84 242 ILE A C 1
ATOM 2255 O O . ILE A 1 243 ? 28.639 29.227 20.629 1.00 6.78 242 ILE A O 1
ATOM 2260 N N . LYS A 1 244 ? 29.143 28.513 22.710 1.00 6.24 243 LYS A N 1
ATOM 2261 C CA . LYS A 1 244 ? 29.354 27.122 22.325 1.00 6.13 243 LYS A CA 1
ATOM 2262 C C . LYS A 1 244 ? 28.593 26.238 23.288 1.00 5.78 243 LYS A C 1
ATOM 2263 O O . LYS A 1 244 ? 28.647 26.463 24.487 1.00 6.77 243 LYS A O 1
ATOM 2269 N N . ILE A 1 245 ? 27.843 25.266 22.770 1.00 6.18 244 ILE A N 1
ATOM 2270 C CA . ILE A 1 245 ? 27.272 24.222 23.626 1.00 5.81 244 ILE A CA 1
ATOM 2271 C C . ILE A 1 245 ? 28.304 23.102 23.667 1.00 5.51 244 ILE A C 1
ATOM 2272 O O . ILE A 1 245 ? 28.667 22.555 22.621 1.00 5.91 244 ILE A O 1
ATOM 2277 N N . THR A 1 246 ? 28.810 22.816 24.852 1.00 5.68 245 THR A N 1
ATOM 2278 C CA . THR A 1 246 ? 29.979 21.984 24.973 1.00 5.58 245 THR A CA 1
ATOM 2279 C C . THR A 1 246 ? 29.719 20.540 25.382 1.00 5.06 245 THR A C 1
ATOM 2280 O O . THR A 1 246 ? 30.554 19.685 25.061 1.00 5.66 245 THR A O 1
ATOM 2284 N N . GLU A 1 247 ? 28.647 20.256 26.126 1.00 4.91 246 GLU A N 1
ATOM 2285 C CA . GLU A 1 247 ? 28.520 18.935 26.747 1.00 5.21 246 GLU A CA 1
ATOM 2286 C C . GLU A 1 247 ? 27.066 18.478 26.789 1.00 4.99 246 GLU A C 1
ATOM 2287 O O . GLU A 1 247 ? 26.621 17.900 27.776 1.00 5.65 246 GLU A O 1
ATOM 2293 N N . LEU A 1 248 ? 26.330 18.714 25.713 1.00 5.33 247 LEU A N 1
ATOM 2294 C CA . LEU A 1 248 ? 24.915 18.469 25.708 1.00 5.64 247 LEU A CA 1
ATOM 2295 C C . LEU A 1 248 ? 24.586 16.994 25.908 1.00 5.59 247 LEU A C 1
ATOM 2296 O O . LEU A 1 248 ? 25.106 16.107 25.233 1.00 5.91 247 LEU A O 1
ATOM 2301 N N . ASP A 1 249 ? 23.675 16.745 26.837 1.00 5.29 248 ASP A N 1
ATOM 2302 C CA . ASP A 1 249 ? 23.027 15.464 27.014 1.00 5.72 248 ASP A CA 1
ATOM 2303 C C . ASP A 1 249 ? 21.694 15.726 27.704 1.00 5.92 248 ASP A C 1
ATOM 2304 O O . ASP A 1 249 ? 21.475 16.795 28.267 1.00 5.70 248 ASP A O 1
ATOM 2309 N N . VAL A 1 250 ? 20.777 14.765 27.595 1.00 5.68 249 VAL A N 1
ATOM 2310 C CA . VAL A 1 250 ? 19.392 14.986 27.966 1.00 6.30 249 VAL A CA 1
ATOM 2311 C C . VAL A 1 250 ? 18.853 13.791 28.733 1.00 6.34 249 VAL A C 1
ATOM 2312 O O . VAL A 1 250 ? 18.629 12.722 28.162 1.00 6.85 249 VAL A O 1
ATOM 2316 N N A ARG A 1 251 ? 18.638 13.969 30.034 0.50 5.29 250 ARG A N 1
ATOM 2317 N N B ARG A 1 251 ? 18.661 13.957 30.037 0.50 7.56 250 ARG A N 1
ATOM 2318 C CA A ARG A 1 251 ? 18.090 12.925 30.891 0.50 5.24 250 ARG A CA 1
ATOM 2319 C CA B ARG A 1 251 ? 18.198 12.867 30.883 0.50 8.96 250 ARG A CA 1
ATOM 2320 C C A ARG A 1 251 ? 16.573 12.876 30.820 0.50 5.32 250 ARG A C 1
ATOM 2321 C C B ARG A 1 251 ? 16.690 12.709 30.794 0.50 9.51 250 ARG A C 1
ATOM 2322 O O A ARG A 1 251 ? 15.899 13.880 31.039 0.50 5.72 250 ARG A O 1
ATOM 2323 O O B ARG A 1 251 ? 15.949 13.687 30.839 0.50 10.21 250 ARG A O 1
ATOM 2338 N N A LEU A 1 252 ? 16.038 11.693 30.541 0.50 4.88 251 LEU A N 1
ATOM 2339 N N B LEU A 1 252 ? 16.249 11.461 30.660 0.50 9.87 251 LEU A N 1
ATOM 2340 C CA A LEU A 1 252 ? 14.603 11.471 30.570 0.50 5.46 251 LEU A CA 1
ATOM 2341 C CA B LEU A 1 252 ? 14.833 11.124 30.703 0.50 10.01 251 LEU A CA 1
ATOM 2342 C C A LEU A 1 252 ? 14.063 11.626 31.973 0.50 5.45 251 LEU A C 1
ATOM 2343 C C B LEU A 1 252 ? 14.313 11.115 32.140 0.50 10.42 251 LEU A C 1
ATOM 2344 O O A LEU A 1 252 ? 12.949 12.100 32.178 0.50 6.21 251 LEU A O 1
ATOM 2345 O O B LEU A 1 252 ? 13.133 11.375 32.383 0.50 11.27 251 LEU A O 1
ATOM 2354 N N A ASN A 1 253 ? 14.844 11.168 32.943 0.50 5.20 252 ASN A N 1
ATOM 2355 N N B ASN A 1 253 ? 15.193 10.809 33.087 0.50 9.46 252 ASN A N 1
ATOM 2356 C CA A ASN A 1 253 ? 14.395 11.172 34.321 0.50 5.77 252 ASN A CA 1
ATOM 2357 C CA B ASN A 1 253 ? 14.824 10.741 34.493 0.50 9.72 252 ASN A CA 1
ATOM 2358 C C A ASN A 1 253 ? 14.772 12.450 35.035 0.50 6.74 252 ASN A C 1
ATOM 2359 C C B ASN A 1 253 ? 15.245 12.011 35.232 0.50 10.01 252 ASN A C 1
ATOM 2360 O O A ASN A 1 253 ? 15.883 12.959 34.908 0.50 7.25 252 ASN A O 1
ATOM 2361 O O B ASN A 1 253 ? 16.428 12.333 35.285 0.50 10.14 252 ASN A O 1
ATOM 2370 N N A ASN A 1 254 ? 13.808 12.968 35.781 0.50 6.48 253 ASN A N 1
ATOM 2371 N N B ASN A 1 254 ? 14.268 12.728 35.786 0.50 10.63 253 ASN A N 1
ATOM 2372 C CA A ASN A 1 254 ? 14.035 14.110 36.645 0.50 7.03 253 ASN A CA 1
ATOM 2373 C CA B ASN A 1 254 ? 14.549 13.888 36.636 0.50 11.45 253 ASN A CA 1
ATOM 2374 C C A ASN A 1 254 ? 13.865 13.664 38.102 0.50 7.18 253 ASN A C 1
ATOM 2375 C C B ASN A 1 254 ? 14.310 13.493 38.069 0.50 11.91 253 ASN A C 1
ATOM 2376 O O A ASN A 1 254 ? 12.732 13.493 38.579 0.50 7.04 253 ASN A O 1
ATOM 2377 O O B ASN A 1 254 ? 13.172 13.278 38.498 0.50 11.99 253 ASN A O 1
ATOM 2386 N N A PRO A 1 255 ? 14.989 13.456 38.809 0.50 8.01 254 PRO A N 1
ATOM 2387 N N B PRO A 1 255 ? 15.400 13.368 38.807 0.50 12.95 254 PRO A N 1
ATOM 2388 C CA A PRO A 1 255 ? 14.927 13.038 40.217 0.50 8.80 254 PRO A CA 1
ATOM 2389 C CA B PRO A 1 255 ? 15.343 12.944 40.177 0.50 13.64 254 PRO A CA 1
ATOM 2390 C C A PRO A 1 255 ? 14.357 14.087 41.119 0.50 9.23 254 PRO A C 1
ATOM 2391 C C B PRO A 1 255 ? 14.972 14.058 41.159 0.50 13.69 254 PRO A C 1
ATOM 2392 O O A PRO A 1 255 ? 13.884 13.774 42.216 0.50 9.41 254 PRO A O 1
ATOM 2393 O O B PRO A 1 255 ? 15.167 13.860 42.358 0.50 14.55 254 PRO A O 1
ATOM 2400 N N A TYR A 1 256 ? 14.490 15.337 40.679 0.50 9.79 255 TYR A N 1
ATOM 2401 N N B TYR A 1 256 ? 14.408 15.182 40.684 0.50 13.64 255 TYR A N 1
ATOM 2402 C CA A TYR A 1 256 ? 14.399 16.486 41.561 0.50 11.44 255 TYR A CA 1
ATOM 2403 C CA B TYR A 1 256 ? 14.094 16.338 41.555 0.50 13.87 255 TYR A CA 1
ATOM 2404 C C A TYR A 1 256 ? 13.124 17.262 41.342 0.50 12.12 255 TYR A C 1
ATOM 2405 C C B TYR A 1 256 ? 12.720 17.008 41.309 0.50 14.36 255 TYR A C 1
ATOM 2406 O O A TYR A 1 256 ? 13.057 18.458 41.658 0.50 13.75 255 TYR A O 1
ATOM 2407 O O B TYR A 1 256 ? 12.425 18.069 41.889 0.50 15.83 255 TYR A O 1
ATOM 2424 N N A ASP A 1 257 ? 12.112 16.610 40.791 0.50 12.16 256 ASP A N 1
ATOM 2425 N N B ASP A 1 257 ? 11.869 16.373 40.501 0.50 14.31 256 ASP A N 1
ATOM 2426 C CA A ASP A 1 257 ? 10.851 17.271 40.516 0.50 12.17 256 ASP A CA 1
ATOM 2427 C CA B ASP A 1 257 ? 10.595 16.960 40.055 0.50 13.95 256 ASP A CA 1
ATOM 2428 C C A ASP A 1 257 ? 9.763 17.004 41.550 0.50 12.89 256 ASP A C 1
ATOM 2429 C C B ASP A 1 257 ? 9.386 16.719 40.978 0.50 14.00 256 ASP A C 1
ATOM 2430 O O A ASP A 1 257 ? 8.639 17.457 41.381 0.50 13.91 256 ASP A O 1
ATOM 2431 O O B ASP A 1 257 ? 8.254 17.066 40.630 0.50 14.75 256 ASP A O 1
ATOM 2440 N N A GLY A 1 258 ? 10.094 16.277 42.611 0.50 12.85 257 GLY A N 1
ATOM 2441 N N B GLY A 1 258 ? 9.623 16.133 42.149 0.50 13.56 257 GLY A N 1
ATOM 2442 C CA A GLY A 1 258 ? 9.133 15.962 43.667 0.50 12.76 257 GLY A CA 1
ATOM 2443 C CA B GLY A 1 258 ? 8.543 15.866 43.108 0.50 13.13 257 GLY A CA 1
ATOM 2444 C C A GLY A 1 258 ? 8.081 14.967 43.219 0.50 12.38 257 GLY A C 1
ATOM 2445 C C B GLY A 1 258 ? 7.715 14.635 42.769 0.50 12.61 257 GLY A C 1
ATOM 2446 O O A GLY A 1 258 ? 7.036 14.845 43.849 0.50 13.31 257 GLY A O 1
ATOM 2447 O O B GLY A 1 258 ? 6.717 14.346 43.436 0.50 13.19 257 GLY A O 1
ATOM 2448 N N A ASN A 1 259 ? 8.362 14.243 42.140 0.50 12.28 258 ASN A N 1
ATOM 2449 N N B ASN A 1 259 ? 8.140 13.893 41.746 0.50 11.87 258 ASN A N 1
ATOM 2450 C CA A ASN A 1 259 ? 7.415 13.267 41.608 0.50 11.21 258 ASN A CA 1
ATOM 2451 C CA B ASN A 1 259 ? 7.343 12.797 41.225 0.50 11.11 258 ASN A CA 1
ATOM 2452 C C A ASN A 1 259 ? 8.170 11.988 41.322 0.50 11.09 258 ASN A C 1
ATOM 2453 C C B ASN A 1 259 ? 8.187 11.563 40.957 0.50 11.01 258 ASN A C 1
ATOM 2454 O O A ASN A 1 259 ? 8.984 11.932 40.414 0.50 10.54 258 ASN A O 1
ATOM 2455 O O B ASN A 1 259 ? 8.987 11.525 40.027 0.50 11.54 258 ASN A O 1
ATOM 2464 N N A SER A 1 260 ? 7.934 10.963 42.123 0.50 11.19 259 SER A N 1
ATOM 2465 N N B SER A 1 260 ? 8.029 10.544 41.788 0.50 11.15 259 SER A N 1
ATOM 2466 C CA A SER A 1 260 ? 8.612 9.696 41.909 0.50 11.99 259 SER A CA 1
ATOM 2467 C CA B SER A 1 260 ? 8.766 9.317 41.555 0.50 11.57 259 SER A CA 1
ATOM 2468 C C A SER A 1 260 ? 7.744 8.744 41.100 0.50 12.40 259 SER A C 1
ATOM 2469 C C B SER A 1 260 ? 7.991 8.406 40.618 0.50 11.67 259 SER A C 1
ATOM 2470 O O A SER A 1 260 ? 8.081 7.571 40.955 0.50 14.40 259 SER A O 1
ATOM 2471 O O B SER A 1 260 ? 8.555 7.477 40.069 0.50 11.89 259 SER A O 1
ATOM 2476 N N A SER A 1 261 ? 6.629 9.249 40.570 0.50 12.64 260 SER A N 1
ATOM 2477 N N B SER A 1 261 ? 6.707 8.692 40.423 0.50 12.25 260 SER A N 1
ATOM 2478 C CA A SER A 1 261 ? 5.732 8.450 39.739 0.50 12.28 260 SER A CA 1
ATOM 2479 C CA B SER A 1 261 ? 5.857 7.824 39.623 0.50 13.25 260 SER A CA 1
ATOM 2480 C C A SER A 1 261 ? 5.951 8.647 38.239 0.50 11.75 260 SER A C 1
ATOM 2481 C C B SER A 1 261 ? 6.260 7.879 38.145 0.50 13.15 260 SER A C 1
ATOM 2482 O O A SER A 1 261 ? 5.381 7.933 37.414 0.50 12.41 260 SER A O 1
ATOM 2483 O O B SER A 1 261 ? 6.053 6.913 37.402 0.50 14.63 260 SER A O 1
ATOM 2488 N N A ASN A 1 262 ? 6.780 9.625 37.887 0.50 10.89 261 ASN A N 1
ATOM 2489 N N B ASN A 1 262 ? 6.871 8.987 37.717 0.50 12.93 261 ASN A N 1
ATOM 2490 C CA A ASN A 1 262 ? 7.109 9.887 36.485 0.50 10.09 261 ASN A CA 1
ATOM 2491 C CA B ASN A 1 262 ? 7.254 9.129 36.316 0.50 13.11 261 ASN A CA 1
ATOM 2492 C C A ASN A 1 262 ? 8.574 9.541 36.203 0.50 9.28 261 ASN A C 1
ATOM 2493 C C B ASN A 1 262 ? 8.659 8.635 35.987 0.50 12.74 261 ASN A C 1
ATOM 2494 O O A ASN A 1 262 ? 9.234 10.075 35.299 0.50 10.13 261 ASN A O 1
ATOM 2495 O O B ASN A 1 262 ? 9.088 8.785 34.848 0.50 14.71 261 ASN A O 1
ATOM 2504 N N A ASN A 1 263 ? 9.080 8.607 36.987 0.50 8.65 262 ASN A N 1
ATOM 2505 N N B ASN A 1 263 ? 9.360 8.039 36.953 0.50 11.57 262 ASN A N 1
ATOM 2506 C CA A ASN A 1 263 ? 10.425 8.114 36.790 0.50 8.11 262 ASN A CA 1
ATOM 2507 C CA B ASN A 1 263 ? 10.733 7.571 36.740 0.50 10.70 262 ASN A CA 1
ATOM 2508 C C A ASN A 1 263 ? 10.370 6.770 36.089 0.50 8.03 262 ASN A C 1
ATOM 2509 C C B ASN A 1 263 ? 10.785 6.210 36.057 0.50 9.63 262 ASN A C 1
ATOM 2510 O O A ASN A 1 263 ? 9.577 5.893 36.458 0.50 8.52 262 ASN A O 1
ATOM 2511 O O B ASN A 1 263 ? 10.080 5.267 36.458 0.50 10.23 262 ASN A O 1
ATOM 2520 N N A TYR A 1 264 ? 11.184 6.629 35.053 0.50 7.63 263 TYR A N 1
ATOM 2521 N N B TYR A 1 264 ? 11.634 6.111 35.038 0.50 8.55 263 TYR A N 1
ATOM 2522 C CA A TYR A 1 264 ? 11.428 5.340 34.449 0.50 8.04 263 TYR A CA 1
ATOM 2523 C CA B TYR A 1 264 ? 11.929 4.839 34.389 0.50 8.40 263 TYR A CA 1
ATOM 2524 C C A TYR A 1 264 ? 12.451 4.623 35.327 0.50 7.72 263 TYR A C 1
ATOM 2525 C C B TYR A 1 264 ? 13.000 4.110 35.200 0.50 8.25 263 TYR A C 1
ATOM 2526 O O A TYR A 1 264 ? 13.601 5.056 35.436 0.50 8.08 263 TYR A O 1
ATOM 2527 O O B TYR A 1 264 ? 14.159 4.508 35.199 0.50 9.16 263 TYR A O 1
ATOM 2544 N N A THR A 1 265 ? 12.033 3.529 35.952 0.50 7.53 264 THR A N 1
ATOM 2545 N N B THR A 1 265 ? 12.615 3.047 35.904 0.50 7.96 264 THR A N 1
ATOM 2546 C CA A THR A 1 265 ? 12.864 2.850 36.937 0.50 7.88 264 THR A CA 1
ATOM 2547 C CA B THR A 1 265 ? 13.536 2.402 36.837 0.50 8.01 264 THR A CA 1
ATOM 2548 C C A THR A 1 265 ? 13.491 1.559 36.433 0.50 7.64 264 THR A C 1
ATOM 2549 C C B THR A 1 265 ? 14.238 1.165 36.272 0.50 7.47 264 THR A C 1
ATOM 2550 O O A THR A 1 265 ? 14.307 0.934 37.125 0.50 8.21 264 THR A O 1
ATOM 2551 O O B THR A 1 265 ? 15.141 0.619 36.905 0.50 8.07 264 THR A O 1
ATOM 2558 N N A ASN A 1 266 ? 13.134 1.153 35.219 0.50 7.65 265 ASN A N 1
ATOM 2559 N N B ASN A 1 266 ? 13.810 0.707 35.095 0.50 6.48 265 ASN A N 1
ATOM 2560 C CA A ASN A 1 266 ? 13.623 -0.106 34.691 0.50 7.76 265 ASN A CA 1
ATOM 2561 C CA B ASN A 1 266 ? 14.386 -0.488 34.514 0.50 6.74 265 ASN A CA 1
ATOM 2562 C C A ASN A 1 266 ? 14.321 0.132 33.368 0.50 7.17 265 ASN A C 1
ATOM 2563 C C B ASN A 1 266 ? 15.138 -0.165 33.229 0.50 6.62 265 ASN A C 1
ATOM 2564 O O A ASN A 1 266 ? 13.816 0.884 32.536 0.50 7.11 265 ASN A O 1
ATOM 2565 O O B ASN A 1 266 ? 14.690 0.630 32.403 0.50 6.52 265 ASN A O 1
ATOM 2574 N N A ARG A 1 267 ? 15.476 -0.501 33.176 0.50 7.22 266 ARG A N 1
ATOM 2575 N N B ARG A 1 267 ? 16.281 -0.809 33.054 0.50 6.64 266 ARG A N 1
ATOM 2576 C CA A ARG A 1 267 ? 16.239 -0.358 31.941 0.50 7.72 266 ARG A CA 1
ATOM 2577 C CA B ARG A 1 267 ? 17.110 -0.630 31.868 0.50 7.66 266 ARG A CA 1
ATOM 2578 C C A ARG A 1 267 ? 15.425 -0.711 30.700 0.50 8.10 266 ARG A C 1
ATOM 2579 C C B ARG A 1 267 ? 16.342 -0.876 30.576 0.50 8.39 266 ARG A C 1
ATOM 2580 O O A ARG A 1 267 ? 15.677 -0.141 29.640 0.50 8.06 266 ARG A O 1
ATOM 2581 O O B ARG A 1 267 ? 16.621 -0.236 29.557 0.50 9.38 266 ARG A O 1
ATOM 2596 N N A ASN A 1 268 ? 14.448 -1.610 30.833 0.50 8.52 267 ASN A N 1
ATOM 2597 N N B ASN A 1 268 ? 15.381 -1.793 30.630 0.50 8.39 267 ASN A N 1
ATOM 2598 C CA A ASN A 1 268 ? 13.627 -1.991 29.691 0.50 9.10 267 ASN A CA 1
ATOM 2599 C CA B ASN A 1 268 ? 14.569 -2.175 29.464 0.50 9.44 267 ASN A CA 1
ATOM 2600 C C A ASN A 1 268 ? 12.596 -0.916 29.322 0.50 9.03 267 ASN A C 1
ATOM 2601 C C B ASN A 1 268 ? 13.488 -1.152 29.096 0.50 8.72 267 ASN A C 1
ATOM 2602 O O A ASN A 1 268 ? 12.015 -0.956 28.240 0.50 9.54 267 ASN A O 1
ATOM 2603 O O B ASN A 1 268 ? 12.927 -1.204 28.004 0.50 9.66 267 ASN A O 1
ATOM 2612 N N A ASP A 1 269 ? 12.360 0.061 30.191 0.50 9.11 268 ASP A N 1
ATOM 2613 N N B ASP A 1 269 ? 13.203 -0.200 29.977 0.50 8.48 268 ASP A N 1
ATOM 2614 C CA A ASP A 1 269 ? 11.280 1.021 29.947 0.50 9.17 268 ASP A CA 1
ATOM 2615 C CA B ASP A 1 269 ? 12.063 0.674 29.761 0.50 7.94 268 ASP A CA 1
ATOM 2616 C C A ASP A 1 269 ? 11.449 1.760 28.633 0.50 9.34 268 ASP A C 1
ATOM 2617 C C B ASP A 1 269 ? 12.196 1.457 28.453 0.50 7.98 268 ASP A C 1
ATOM 2618 O O A ASP A 1 269 ? 10.473 1.983 27.916 0.50 9.55 268 ASP A O 1
ATOM 2619 O O B ASP A 1 269 ? 11.252 1.541 27.671 0.50 8.74 268 ASP A O 1
ATOM 2628 N N A CYS A 1 270 ? 12.678 2.153 28.315 0.50 8.96 269 CYS A N 1
ATOM 2629 N N B CYS A 1 270 ? 13.371 2.039 28.235 0.50 7.74 269 CYS A N 1
ATOM 2630 C CA A CYS A 1 270 ? 12.924 2.956 27.125 0.50 9.83 269 CYS A CA 1
ATOM 2631 C CA B CYS A 1 270 ? 13.593 2.961 27.126 0.50 8.73 269 CYS A CA 1
ATOM 2632 C C A CYS A 1 270 ? 13.897 2.257 26.189 0.50 10.80 269 CYS A C 1
ATOM 2633 C C B CYS A 1 270 ? 14.729 2.498 26.246 0.50 9.37 269 CYS A C 1
ATOM 2634 O O A CYS A 1 270 ? 14.650 2.913 25.455 0.50 11.78 269 CYS A O 1
ATOM 2635 O O B CYS A 1 270 ? 15.350 3.281 25.546 0.50 9.14 269 CYS A O 1
ATOM 2640 N N A ALA A 1 271 ? 13.865 0.925 26.205 0.50 12.30 270 ALA A N 1
ATOM 2641 N N B ALA A 1 271 ? 14.956 1.201 26.270 0.50 9.73 270 ALA A N 1
ATOM 2642 C CA A ALA A 1 271 ? 14.692 0.117 25.316 0.50 13.36 270 ALA A CA 1
ATOM 2643 C CA B ALA A 1 271 ? 15.923 0.576 25.415 0.50 10.17 270 ALA A CA 1
ATOM 2644 C C A ALA A 1 271 ? 14.186 0.153 23.879 0.50 14.31 270 ALA A C 1
ATOM 2645 C C B ALA A 1 271 ? 15.461 0.601 23.960 0.50 10.12 270 ALA A C 1
ATOM 2646 O O A ALA A 1 271 ? 14.975 0.122 22.943 0.50 15.88 270 ALA A O 1
ATOM 2647 O O B ALA A 1 271 ? 16.296 0.652 23.075 0.50 10.71 270 ALA A O 1
ATOM 2650 N N A VAL A 1 272 ? 12.873 0.199 23.705 0.50 14.66 271 VAL A N 1
ATOM 2651 N N B VAL A 1 272 ? 14.155 0.525 23.715 0.50 10.76 271 VAL A N 1
ATOM 2652 C CA A VAL A 1 272 ? 12.290 0.206 22.371 0.50 14.95 271 VAL A CA 1
ATOM 2653 C CA B VAL A 1 272 ? 13.666 0.407 22.338 0.50 11.22 271 VAL A CA 1
ATOM 2654 C C A VAL A 1 272 ? 11.605 1.540 22.106 0.50 14.50 271 VAL A C 1
ATOM 2655 C C B VAL A 1 272 ? 12.842 1.626 21.995 0.50 11.60 271 VAL A C 1
ATOM 2656 O O A VAL A 1 272 ? 11.934 2.241 21.135 0.50 13.97 271 VAL A O 1
ATOM 2657 O O B VAL A 1 272 ? 13.132 2.344 21.046 0.50 13.02 271 VAL A O 1
ATOM 2664 N N A SER A 1 273 ? 10.676 1.890 22.994 0.50 13.83 272 SER A N 1
ATOM 2665 N N B SER A 1 273 ? 11.821 1.862 22.792 0.50 12.04 272 SER A N 1
ATOM 2666 C CA A SER A 1 273 ? 9.844 3.069 22.826 0.50 13.66 272 SER A CA 1
ATOM 2667 C CA B SER A 1 273 ? 10.875 2.920 22.521 0.50 12.64 272 SER A CA 1
ATOM 2668 C C A SER A 1 273 ? 9.287 3.517 24.169 0.50 12.60 272 SER A C 1
ATOM 2669 C C B SER A 1 273 ? 10.173 3.236 23.820 0.50 12.42 272 SER A C 1
ATOM 2670 O O A SER A 1 273 ? 8.910 2.686 24.986 0.50 12.59 272 SER A O 1
ATOM 2671 O O B SER A 1 273 ? 9.825 2.344 24.585 0.50 12.36 272 SER A O 1
ATOM 2676 N N A CYS A 1 274 ? 9.251 4.826 24.402 0.50 11.55 273 CYS A N 1
ATOM 2677 N N B CYS A 1 274 ? 9.976 4.517 24.076 0.50 11.86 273 CYS A N 1
ATOM 2678 C CA A CYS A 1 274 ? 8.524 5.363 25.532 0.50 11.45 273 CYS A CA 1
ATOM 2679 C CA B CYS A 1 274 ? 9.164 4.950 25.194 0.50 11.54 273 CYS A CA 1
ATOM 2680 C C A CYS A 1 274 ? 8.309 6.837 25.269 0.50 11.24 273 CYS A C 1
ATOM 2681 C C B CYS A 1 274 ? 8.857 6.430 24.997 0.50 11.46 273 CYS A C 1
ATOM 2682 O O A CYS A 1 274 ? 9.005 7.451 24.441 0.50 10.90 273 CYS A O 1
ATOM 2683 O O B CYS A 1 274 ? 9.522 7.095 24.203 0.50 11.81 273 CYS A O 1
ATOM 2688 N N A ALA A 1 275 ? 7.370 7.421 26.000 0.50 11.53 274 ALA A N 1
ATOM 2689 N N B ALA A 1 275 ? 7.860 6.945 25.706 0.50 11.36 274 ALA A N 1
ATOM 2690 C CA A ALA A 1 275 ? 7.097 8.840 25.870 0.50 11.29 274 ALA A CA 1
ATOM 2691 C CA B ALA A 1 275 ? 7.425 8.333 25.498 0.50 11.45 274 ALA A CA 1
ATOM 2692 C C A ALA A 1 275 ? 8.396 9.617 26.018 0.50 11.26 274 ALA A C 1
ATOM 2693 C C B ALA A 1 275 ? 8.556 9.340 25.766 0.50 11.28 274 ALA A C 1
ATOM 2694 O O A ALA A 1 275 ? 8.550 10.685 25.420 0.50 10.38 274 ALA A O 1
ATOM 2695 O O B ALA A 1 275 ? 8.707 10.317 25.042 0.50 10.57 274 ALA A O 1
ATOM 2698 N N . GLY A 1 276 ? 9.332 9.096 26.818 1.00 10.94 275 GLY A N 1
ATOM 2699 C CA . GLY A 1 276 ? 10.519 9.886 27.134 1.00 10.08 275 GLY A CA 1
ATOM 2700 C C . GLY A 1 276 ? 11.459 10.022 25.955 1.00 9.15 275 GLY A C 1
ATOM 2701 O O . GLY A 1 276 ? 12.098 11.057 25.805 1.00 8.96 275 GLY A O 1
ATOM 2702 N N . LEU A 1 277 ? 11.591 8.988 25.129 1.00 8.90 276 LEU A N 1
ATOM 2703 C CA . LEU A 1 277 ? 12.442 9.078 23.943 1.00 8.96 276 LEU A CA 1
ATOM 2704 C C . LEU A 1 277 ? 11.856 10.044 22.916 1.00 8.90 276 LEU A C 1
ATOM 2705 O O . LEU A 1 277 ? 12.596 10.730 22.206 1.00 8.27 276 LEU A O 1
ATOM 2710 N N . ASP A 1 278 ? 10.528 10.095 22.818 1.00 8.85 277 ASP A N 1
ATOM 2711 C CA . ASP A 1 278 ? 9.864 11.020 21.908 1.00 9.96 277 ASP A CA 1
ATOM 2712 C C . ASP A 1 278 ? 10.014 12.459 22.398 1.00 9.44 277 ASP A C 1
ATOM 2713 O O . ASP A 1 278 ? 10.328 13.378 21.628 1.00 9.75 277 ASP A O 1
ATOM 2718 N N . ARG A 1 279 ? 9.844 12.672 23.693 1.00 9.08 278 ARG A N 1
ATOM 2719 C CA . ARG A 1 279 ? 10.112 13.991 24.251 1.00 8.60 278 ARG A CA 1
ATOM 2720 C C . ARG A 1 279 ? 11.579 14.359 24.079 1.00 8.02 278 ARG A C 1
ATOM 2721 O O . ARG A 1 279 ? 11.886 15.523 23.798 1.00 8.45 278 ARG A O 1
ATOM 2729 N N . GLN A 1 280 ? 12.477 13.389 24.199 1.00 7.78 279 GLN A N 1
ATOM 2730 C CA . GLN A 1 280 ? 13.900 13.683 24.038 1.00 7.34 279 GLN A CA 1
ATOM 2731 C C . GLN A 1 280 ? 14.213 14.201 22.628 1.00 7.01 279 GLN A C 1
ATOM 2732 O O . GLN A 1 280 ? 15.051 15.087 22.464 1.00 7.34 279 GLN A O 1
ATOM 2738 N N . LYS A 1 281 ? 13.543 13.667 21.614 1.00 7.40 280 LYS A N 1
ATOM 2739 C CA . LYS A 1 281 ? 13.653 14.233 20.269 1.00 7.40 280 LYS A CA 1
ATOM 2740 C C . LYS A 1 281 ? 13.290 15.720 20.261 1.00 7.31 280 LYS A C 1
ATOM 2741 O O . LYS A 1 281 ? 14.034 16.555 19.732 1.00 7.63 280 LYS A O 1
ATOM 2747 N N . ALA A 1 282 ? 12.130 16.040 20.814 1.00 7.81 281 ALA A N 1
ATOM 2748 C CA . ALA A 1 282 ? 11.663 17.411 20.849 1.00 7.68 281 ALA A CA 1
ATOM 2749 C C . ALA A 1 282 ? 12.587 18.295 21.672 1.00 7.72 281 ALA A C 1
ATOM 2750 O O . ALA A 1 282 ? 12.738 19.488 21.389 1.00 7.90 281 ALA A O 1
ATOM 2752 N N . ARG A 1 283 ? 13.180 17.730 22.722 1.00 6.86 282 ARG A N 1
ATOM 2753 C CA . ARG A 1 283 ? 14.081 18.457 23.606 1.00 7.21 282 ARG A CA 1
ATOM 2754 C C . ARG A 1 283 ? 15.385 18.812 22.912 1.00 6.79 282 ARG A C 1
ATOM 2755 O O . ARG A 1 283 ? 15.820 19.964 22.958 1.00 7.17 282 ARG A O 1
ATOM 2763 N N . TYR A 1 284 ? 16.045 17.835 22.286 1.00 6.74 283 TYR A N 1
ATOM 2764 C CA . TYR A 1 284 ? 17.228 18.157 21.495 1.00 6.79 283 TYR A CA 1
ATOM 2765 C C . TYR A 1 284 ? 16.877 19.211 20.437 1.00 6.83 283 TYR A C 1
ATOM 2766 O O . TYR A 1 284 ? 17.610 20.165 20.219 1.00 7.48 283 TYR A O 1
ATOM 2775 N N . LYS A 1 285 ? 15.739 19.025 19.786 1.00 7.04 284 LYS A N 1
ATOM 2776 C CA . LYS A 1 285 ? 15.346 19.930 18.721 1.00 7.58 284 LYS A CA 1
ATOM 2777 C C . LYS A 1 285 ? 15.196 21.354 19.236 1.00 7.23 284 LYS A C 1
ATOM 2778 O O . LYS A 1 285 ? 15.708 22.288 18.643 1.00 7.98 284 LYS A O 1
ATOM 2784 N N . GLU A 1 286 ? 14.485 21.528 20.341 1.00 7.24 285 GLU A N 1
ATOM 2785 C CA . GLU A 1 286 ? 14.191 22.885 20.812 1.00 7.47 285 GLU A CA 1
ATOM 2786 C C . GLU A 1 286 ? 15.453 23.597 21.322 1.00 7.08 285 GLU A C 1
ATOM 2787 O O . GLU A 1 286 ? 15.568 24.810 21.201 1.00 7.75 285 GLU A O 1
ATOM 2793 N N . ILE A 1 287 ? 16.397 22.837 21.874 1.00 7.05 286 ILE A N 1
ATOM 2794 C CA . ILE A 1 287 ? 17.642 23.414 22.359 1.00 6.79 286 ILE A CA 1
ATOM 2795 C C . ILE A 1 287 ? 18.507 23.878 21.193 1.00 7.27 286 ILE A C 1
ATOM 2796 O O . ILE A 1 287 ? 19.037 24.989 21.212 1.00 7.37 286 ILE A O 1
ATOM 2801 N N . VAL A 1 288 ? 18.658 23.040 20.172 1.00 7.16 287 VAL A N 1
ATOM 2802 C CA . VAL A 1 288 ? 19.426 23.432 19.007 1.00 7.45 287 VAL A CA 1
ATOM 2803 C C . VAL A 1 288 ? 18.754 24.632 18.317 1.00 7.77 287 VAL A C 1
ATOM 2804 O O . VAL A 1 288 ? 19.432 25.573 17.893 1.00 8.03 287 VAL A O 1
ATOM 2808 N N . GLN A 1 289 ? 17.428 24.608 18.216 1.00 7.95 288 GLN A N 1
ATOM 2809 C CA . GLN A 1 289 ? 16.734 25.753 17.643 1.00 8.52 288 GLN A CA 1
ATOM 2810 C C . GLN A 1 289 ? 16.980 27.028 18.433 1.00 8.73 288 GLN A C 1
ATOM 2811 O O . GLN A 1 289 ? 17.174 28.082 17.851 1.00 9.09 288 GLN A O 1
ATOM 2817 N N . ALA A 1 290 ? 16.946 26.947 19.755 1.00 8.35 289 ALA A N 1
ATOM 2818 C CA . ALA A 1 290 ? 17.184 28.130 20.575 1.00 9.26 289 ALA A CA 1
ATOM 2819 C C . ALA A 1 290 ? 18.591 28.673 20.361 1.00 9.02 289 ALA A C 1
ATOM 2820 O O . ALA A 1 290 ? 18.781 29.890 20.266 1.00 9.70 289 ALA A O 1
ATOM 2822 N N . TYR A 1 291 ? 19.573 27.783 20.270 1.00 8.10 290 TYR A N 1
ATOM 2823 C CA . TYR A 1 291 ? 20.933 28.190 19.979 1.00 8.25 290 TYR A CA 1
ATOM 2824 C C . TYR A 1 291 ? 20.992 28.969 18.664 1.00 7.83 290 TYR A C 1
ATOM 2825 O O . TYR A 1 291 ? 21.593 30.047 18.587 1.00 8.53 290 TYR A O 1
ATOM 2834 N N . LEU A 1 292 ? 20.390 28.419 17.620 1.00 8.05 291 LEU A N 1
ATOM 2835 C CA . LEU A 1 292 ? 20.411 29.085 16.330 1.00 9.03 291 LEU A CA 1
ATOM 2836 C C . LEU A 1 292 ? 19.708 30.433 16.383 1.00 9.62 291 LEU A C 1
ATOM 2837 O O . LEU A 1 292 ? 20.154 31.400 15.780 1.00 10.62 291 LEU A O 1
ATOM 2842 N N A GLU A 1 293 ? 18.592 30.485 17.072 0.50 9.52 292 GLU A N 1
ATOM 2843 N N B GLU A 1 293 ? 18.621 30.481 17.150 0.50 9.52 292 GLU A N 1
ATOM 2844 C CA A GLU A 1 293 ? 17.832 31.709 17.058 0.50 10.87 292 GLU A CA 1
ATOM 2845 C CA B GLU A 1 293 ? 17.780 31.682 17.261 0.50 10.26 292 GLU A CA 1
ATOM 2846 C C A GLU A 1 293 ? 18.588 32.844 17.763 0.50 10.14 292 GLU A C 1
ATOM 2847 C C B GLU A 1 293 ? 18.404 32.835 18.029 0.50 10.63 292 GLU A C 1
ATOM 2848 O O A GLU A 1 293 ? 18.595 33.991 17.281 0.50 9.98 292 GLU A O 1
ATOM 2849 O O B GLU A 1 293 ? 18.082 33.995 17.739 0.50 10.29 292 GLU A O 1
ATOM 2860 N N A VAL A 1 294 ? 19.241 32.556 18.883 0.50 9.66 293 VAL A N 1
ATOM 2861 N N B VAL A 1 294 ? 19.229 32.542 19.037 0.50 10.61 293 VAL A N 1
ATOM 2862 C CA A VAL A 1 294 ? 19.767 33.661 19.678 0.50 10.23 293 VAL A CA 1
ATOM 2863 C CA B VAL A 1 294 ? 19.811 33.628 19.838 0.50 11.39 293 VAL A CA 1
ATOM 2864 C C A VAL A 1 294 ? 21.270 33.865 19.575 0.50 9.53 293 VAL A C 1
ATOM 2865 C C B VAL A 1 294 ? 21.291 33.868 19.592 0.50 10.34 293 VAL A C 1
ATOM 2866 O O A VAL A 1 294 ? 21.774 34.898 20.010 0.50 10.37 293 VAL A O 1
ATOM 2867 O O B VAL A 1 294 ? 21.797 34.938 19.919 0.50 11.12 293 VAL A O 1
ATOM 2874 N N . VAL A 1 295 ? 21.992 32.905 19.008 1.00 9.30 294 VAL A N 1
ATOM 2875 C CA . VAL A 1 295 ? 23.418 33.090 18.775 1.00 8.83 294 VAL A CA 1
ATOM 2876 C C . VAL A 1 295 ? 23.607 33.450 17.302 1.00 9.91 294 VAL A C 1
ATOM 2877 O O . VAL A 1 295 ? 23.322 32.655 16.419 1.00 10.25 294 VAL A O 1
ATOM 2881 N N . PRO A 1 296 ? 24.077 34.675 17.027 1.00 10.93 295 PRO A N 1
ATOM 2882 C CA . PRO A 1 296 ? 24.222 35.073 15.636 1.00 11.55 295 PRO A CA 1
ATOM 2883 C C . PRO A 1 296 ? 25.185 34.190 14.848 1.00 11.34 295 PRO A C 1
ATOM 2884 O O . PRO A 1 296 ? 26.176 33.732 15.390 1.00 10.99 295 PRO A O 1
ATOM 2888 N N A PRO A 1 297 ? 24.881 34.044 13.565 0.50 11.57 296 PRO A N 1
ATOM 2889 N N B PRO A 1 297 ? 24.941 33.919 13.536 0.50 11.95 296 PRO A N 1
ATOM 2890 C CA A PRO A 1 297 ? 25.812 33.564 12.591 0.50 11.45 296 PRO A CA 1
ATOM 2891 C CA B PRO A 1 297 ? 25.823 32.947 12.837 0.50 12.13 296 PRO A CA 1
ATOM 2892 C C A PRO A 1 297 ? 27.140 34.307 12.802 0.50 10.83 296 PRO A C 1
ATOM 2893 C C B PRO A 1 297 ? 27.358 33.052 13.031 0.50 12.04 296 PRO A C 1
ATOM 2894 O O A PRO A 1 297 ? 27.155 35.530 13.005 0.50 11.16 296 PRO A O 1
ATOM 2895 O O B PRO A 1 297 ? 28.022 32.034 13.231 0.50 13.02 296 PRO A O 1
ATOM 2902 N N A GLY A 1 298 ? 28.250 33.582 12.778 0.50 9.97 297 GLY A N 1
ATOM 2903 N N B GLY A 1 298 ? 27.914 34.257 12.960 0.50 11.17 297 GLY A N 1
ATOM 2904 C CA A GLY A 1 298 ? 29.556 34.181 13.024 0.50 10.14 297 GLY A CA 1
ATOM 2905 C CA B GLY A 1 298 ? 29.355 34.448 13.067 0.50 10.86 297 GLY A CA 1
ATOM 2906 C C A GLY A 1 298 ? 29.956 34.221 14.495 0.50 9.74 297 GLY A C 1
ATOM 2907 C C B GLY A 1 298 ? 29.922 34.141 14.443 0.50 10.29 297 GLY A C 1
ATOM 2908 O O A GLY A 1 298 ? 31.095 34.563 14.811 0.50 9.94 297 GLY A O 1
ATOM 2909 O O B GLY A 1 298 ? 31.142 34.091 14.616 0.50 10.62 297 GLY A O 1
ATOM 2910 N N . ARG A 1 299 ? 29.023 33.906 15.396 1.00 9.22 298 ARG A N 1
ATOM 2911 C CA . ARG A 1 299 ? 29.364 33.776 16.809 1.00 8.53 298 ARG A CA 1
ATOM 2912 C C . ARG A 1 299 ? 29.047 32.376 17.365 1.00 8.42 298 ARG A C 1
ATOM 2913 O O . ARG A 1 299 ? 29.082 32.155 18.577 1.00 8.59 298 ARG A O 1
ATOM 2921 N N . ARG A 1 300 ? 28.732 31.441 16.468 1.00 8.33 299 ARG A N 1
ATOM 2922 C CA . ARG A 1 300 ? 28.405 30.067 16.839 1.00 7.67 299 ARG A CA 1
ATOM 2923 C C . ARG A 1 300 ? 29.667 29.225 16.930 1.00 7.97 299 ARG A C 1
ATOM 2924 O O . ARG A 1 300 ? 30.221 28.805 15.928 1.00 9.41 299 ARG A O 1
ATOM 2932 N N . GLY A 1 301 ? 30.111 28.981 18.147 1.00 7.52 300 GLY A N 1
ATOM 2933 C CA . GLY A 1 301 ? 31.336 28.224 18.379 1.00 7.62 300 GLY A CA 1
ATOM 2934 C C . GLY A 1 301 ? 31.202 26.713 18.275 1.00 6.98 300 GLY A C 1
ATOM 2935 O O . GLY A 1 301 ? 32.206 26.005 18.262 1.00 7.81 300 GLY A O 1
ATOM 2936 N N . GLY A 1 302 ? 29.979 26.219 18.235 1.00 6.51 301 GLY A N 1
ATOM 2937 C CA . GLY A 1 302 ? 29.712 24.807 18.053 1.00 6.73 301 GLY A CA 1
ATOM 2938 C C . GLY A 1 302 ? 28.667 24.221 18.970 1.00 5.82 301 GLY A C 1
ATOM 2939 O O . GLY A 1 302 ? 28.296 24.844 19.970 1.00 6.42 301 GLY A O 1
ATOM 2940 N N . ILE A 1 303 ? 28.179 23.032 18.611 1.00 6.05 302 ILE A N 1
ATOM 2941 C CA . ILE A 1 303 ? 27.349 22.204 19.481 1.00 6.34 302 ILE A CA 1
ATOM 2942 C C . ILE A 1 303 ? 28.011 20.835 19.573 1.00 5.73 302 ILE A C 1
ATOM 2943 O O . ILE A 1 303 ? 28.261 20.196 18.548 1.00 6.46 302 ILE A O 1
ATOM 2948 N N . THR A 1 304 ? 28.260 20.384 20.801 1.00 5.71 303 THR A N 1
ATOM 2949 C CA . THR A 1 304 ? 28.859 19.095 21.085 1.00 5.94 303 THR A CA 1
ATOM 2950 C C . THR A 1 304 ? 27.963 18.340 22.034 1.00 5.83 303 THR A C 1
ATOM 2951 O O . THR A 1 304 ? 27.460 18.907 23.008 1.00 6.10 303 THR A O 1
ATOM 2955 N N . VAL A 1 305 ? 27.780 17.047 21.747 1.00 5.50 304 VAL A N 1
ATOM 2956 C CA . VAL A 1 305 ? 27.089 16.137 22.644 1.00 6.06 304 VAL A CA 1
ATOM 2957 C C . VAL A 1 305 ? 28.088 15.312 23.442 1.00 5.83 304 VAL A C 1
ATOM 2958 O O . VAL A 1 305 ? 29.161 14.939 22.949 1.00 5.97 304 VAL A O 1
ATOM 2962 N N . TRP A 1 306 ? 27.732 14.998 24.687 1.00 5.81 305 TRP A N 1
ATOM 2963 C CA . TRP A 1 306 ? 28.705 14.451 25.626 1.00 5.98 305 TRP A CA 1
ATOM 2964 C C . TRP A 1 306 ? 28.784 12.917 25.594 1.00 5.88 305 TRP A C 1
ATOM 2965 O O . TRP A 1 306 ? 28.542 12.219 26.588 1.00 6.35 305 TRP A O 1
ATOM 2976 N N . GLY A 1 307 ? 29.169 12.423 24.425 1.00 6.13 306 GLY A N 1
ATOM 2977 C CA . GLY A 1 307 ? 29.393 11.000 24.199 1.00 6.14 306 GLY A CA 1
ATOM 2978 C C . GLY A 1 307 ? 28.658 10.522 22.970 1.00 6.34 306 GLY A C 1
ATOM 2979 O O . GLY A 1 307 ? 27.761 11.187 22.457 1.00 6.36 306 GLY A O 1
ATOM 2980 N N . ILE A 1 308 ? 29.007 9.312 22.533 1.00 6.55 307 ILE A N 1
ATOM 2981 C CA . ILE A 1 308 ? 28.440 8.731 21.323 1.00 6.82 307 ILE A CA 1
ATOM 2982 C C . ILE A 1 308 ? 27.165 7.946 21.620 1.00 6.74 307 ILE A C 1
ATOM 2983 O O . ILE A 1 308 ? 26.090 8.253 21.115 1.00 8.22 307 ILE A O 1
ATOM 2988 N N . ALA A 1 309 ? 27.277 6.889 22.423 1.00 7.66 308 ALA A N 1
ATOM 2989 C CA . ALA A 1 309 ? 26.174 5.964 22.661 1.00 8.05 308 ALA A CA 1
ATOM 2990 C C . ALA A 1 309 ? 25.786 5.940 24.142 1.00 6.95 308 ALA A C 1
ATOM 2991 O O . ALA A 1 309 ? 26.644 6.092 25.009 1.00 7.54 308 ALA A O 1
ATOM 2993 N N . ASP A 1 310 ? 24.510 5.730 24.404 1.00 7.37 309 ASP A N 1
ATOM 2994 C CA . ASP A 1 310 ? 23.981 5.763 25.763 1.00 7.48 309 ASP A CA 1
ATOM 2995 C C . ASP A 1 310 ? 24.826 5.057 26.836 1.00 7.15 309 ASP A C 1
ATOM 2996 O O . ASP A 1 310 ? 25.079 5.674 27.861 1.00 7.64 309 ASP A O 1
ATOM 3001 N N A PRO A 1 311 ? 25.288 3.801 26.623 0.50 6.98 310 PRO A N 1
ATOM 3002 N N B PRO A 1 311 ? 25.220 3.784 26.650 0.50 8.26 310 PRO A N 1
ATOM 3003 C CA A PRO A 1 311 ? 26.036 3.151 27.710 0.50 7.63 310 PRO A CA 1
ATOM 3004 C CA B PRO A 1 311 ? 26.040 3.114 27.673 0.50 8.98 310 PRO A CA 1
ATOM 3005 C C A PRO A 1 311 ? 27.388 3.784 27.997 0.50 7.90 310 PRO A C 1
ATOM 3006 C C B PRO A 1 311 ? 27.347 3.816 28.012 0.50 8.62 310 PRO A C 1
ATOM 3007 O O A PRO A 1 311 ? 28.021 3.477 29.014 0.50 8.34 310 PRO A O 1
ATOM 3008 O O B PRO A 1 311 ? 27.902 3.592 29.093 0.50 9.02 310 PRO A O 1
ATOM 3015 N N . ASP A 1 312 ? 27.839 4.644 27.093 1.00 7.75 311 ASP A N 1
ATOM 3016 C CA . ASP A 1 312 ? 29.063 5.407 27.293 1.00 7.94 311 ASP A CA 1
ATOM 3017 C C . ASP A 1 312 ? 28.851 6.624 28.195 1.00 7.28 311 ASP A C 1
ATOM 3018 O O . ASP A 1 312 ? 29.816 7.197 28.697 1.00 7.87 311 ASP A O 1
ATOM 3023 N N . SER A 1 313 ? 27.606 7.042 28.356 1.00 7.08 312 SER A N 1
ATOM 3024 C CA . SER A 1 313 ? 27.318 8.307 29.052 1.00 6.63 312 SER A CA 1
ATOM 3025 C C . SER A 1 313 ? 27.638 8.251 30.516 1.00 7.07 312 SER A C 1
ATOM 3026 O O . SER A 1 313 ? 27.289 7.284 31.182 1.00 7.48 312 SER A O 1
ATOM 3029 N N . TRP A 1 314 ? 28.208 9.330 31.037 1.00 7.12 313 TRP A N 1
ATOM 3030 C CA . TRP A 1 314 ? 28.381 9.481 32.467 1.00 7.20 313 TRP A CA 1
ATOM 3031 C C . TRP A 1 314 ? 27.040 9.479 33.198 1.00 7.21 313 TRP A C 1
ATOM 3032 O O . TRP A 1 314 ? 27.013 9.316 34.420 1.00 9.19 313 TRP A O 1
ATOM 3043 N N . LEU A 1 315 ? 25.938 9.659 32.474 1.00 6.92 314 LEU A N 1
ATOM 3044 C CA . LEU A 1 315 ? 24.601 9.686 33.052 1.00 7.25 314 LEU A CA 1
ATOM 3045 C C . LEU A 1 315 ? 23.757 8.463 32.637 1.00 7.30 314 LEU A C 1
ATOM 3046 O O . LEU A 1 315 ? 22.551 8.448 32.804 1.00 8.19 314 LEU A O 1
ATOM 3051 N N . TYR A 1 316 ? 24.400 7.428 32.107 1.00 7.38 315 TYR A N 1
ATOM 3052 C CA . TYR A 1 316 ? 23.705 6.174 31.812 1.00 7.95 315 TYR A CA 1
ATOM 3053 C C . TYR A 1 316 ? 22.980 5.635 33.044 1.00 8.25 315 TYR A C 1
ATOM 3054 O O . TYR A 1 316 ? 21.938 4.989 32.939 1.00 8.60 315 TYR A O 1
ATOM 3063 N N A THR A 1 317 ? 23.637 5.816 34.184 0.50 9.05 316 THR A N 1
ATOM 3064 N N B THR A 1 317 ? 23.479 5.985 34.225 0.50 8.25 316 THR A N 1
ATOM 3065 C CA A THR A 1 317 ? 23.023 5.663 35.477 0.50 9.74 316 THR A CA 1
ATOM 3066 C CA B THR A 1 317 ? 22.658 6.007 35.428 0.50 8.43 316 THR A CA 1
ATOM 3067 C C A THR A 1 317 ? 23.343 6.943 36.245 0.50 9.77 316 THR A C 1
ATOM 3068 C C B THR A 1 317 ? 22.941 7.318 36.154 0.50 8.10 316 THR A C 1
ATOM 3069 O O A THR A 1 317 ? 24.463 7.460 36.175 0.50 10.53 316 THR A O 1
ATOM 3070 O O B THR A 1 317 ? 24.016 7.908 36.014 0.50 8.22 316 THR A O 1
ATOM 3077 N N A HIS A 1 318 ? 22.342 7.486 36.922 0.50 9.47 317 HIS A N 1
ATOM 3078 N N B HIS A 1 318 ? 21.956 7.788 36.908 0.50 7.73 317 HIS A N 1
ATOM 3079 C CA A HIS A 1 318 ? 22.542 8.633 37.801 0.50 9.75 317 HIS A CA 1
ATOM 3080 C CA B HIS A 1 318 ? 22.144 8.955 37.749 0.50 8.02 317 HIS A CA 1
ATOM 3081 C C A HIS A 1 318 ? 21.489 8.505 38.892 0.50 10.14 317 HIS A C 1
ATOM 3082 C C B HIS A 1 318 ? 21.024 8.954 38.789 0.50 7.96 317 HIS A C 1
ATOM 3083 O O A HIS A 1 318 ? 20.368 8.075 38.623 0.50 10.05 317 HIS A O 1
ATOM 3084 O O B HIS A 1 318 ? 19.897 8.543 38.500 0.50 7.75 317 HIS A O 1
ATOM 3097 N N A GLN A 1 319 ? 21.845 8.876 40.121 0.50 10.85 318 GLN A N 1
ATOM 3098 N N B GLN A 1 319 ? 21.353 9.400 39.998 0.50 7.60 318 GLN A N 1
ATOM 3099 C CA A GLN A 1 319 ? 20.936 8.734 41.269 0.50 11.89 318 GLN A CA 1
ATOM 3100 C CA B GLN A 1 319 ? 20.441 9.321 41.144 0.50 8.23 318 GLN A CA 1
ATOM 3101 C C A GLN A 1 319 ? 20.282 7.352 41.297 0.50 11.82 318 GLN A C 1
ATOM 3102 C C B GLN A 1 319 ? 19.763 7.963 41.200 0.50 7.95 318 GLN A C 1
ATOM 3103 O O A GLN A 1 319 ? 19.111 7.208 41.664 0.50 12.02 318 GLN A O 1
ATOM 3104 O O B GLN A 1 319 ? 18.564 7.857 41.448 0.50 8.10 318 GLN A O 1
ATOM 3115 N N A ASN A 1 320 ? 21.046 6.339 40.916 0.50 11.82 319 ASN A N 1
ATOM 3116 N N B ASN A 1 320 ? 20.551 6.908 41.032 0.50 7.73 319 ASN A N 1
ATOM 3117 C CA A ASN A 1 320 ? 20.599 4.966 41.041 0.50 11.87 319 ASN A CA 1
ATOM 3118 C CA B ASN A 1 320 ? 20.034 5.553 41.111 0.50 8.66 319 ASN A CA 1
ATOM 3119 C C A ASN A 1 320 ? 19.437 4.676 40.117 0.50 10.96 319 ASN A C 1
ATOM 3120 C C B ASN A 1 320 ? 18.864 5.244 40.175 0.50 7.88 319 ASN A C 1
ATOM 3121 O O A ASN A 1 320 ? 18.632 3.778 40.367 0.50 11.43 319 ASN A O 1
ATOM 3122 O O B ASN A 1 320 ? 18.015 4.400 40.475 0.50 8.91 319 ASN A O 1
ATOM 3131 N N A LEU A 1 321 ? 19.366 5.435 39.032 0.50 9.91 320 LEU A N 1
ATOM 3132 N N B LEU A 1 321 ? 18.843 5.917 39.026 0.50 7.43 320 LEU A N 1
ATOM 3133 C CA A LEU A 1 321 ? 18.322 5.254 38.049 0.50 9.42 320 LEU A CA 1
ATOM 3134 C CA B LEU A 1 321 ? 17.890 5.633 37.948 0.50 7.29 320 LEU A CA 1
ATOM 3135 C C A LEU A 1 321 ? 18.933 5.119 36.694 0.50 9.46 320 LEU A C 1
ATOM 3136 C C B LEU A 1 321 ? 18.656 5.403 36.638 0.50 7.99 320 LEU A C 1
ATOM 3137 O O A LEU A 1 321 ? 20.034 5.631 36.440 0.50 8.70 320 LEU A O 1
ATOM 3138 O O B LEU A 1 321 ? 19.613 6.126 36.357 0.50 7.54 320 LEU A O 1
ATOM 3147 N N . PRO A 1 322 ? 18.218 4.433 35.801 1.00 9.22 321 PRO A N 1
ATOM 3148 C CA . PRO A 1 322 ? 18.770 4.274 34.448 1.00 9.16 321 PRO A CA 1
ATOM 3149 C C . PRO A 1 322 ? 18.436 5.512 33.623 1.00 8.38 3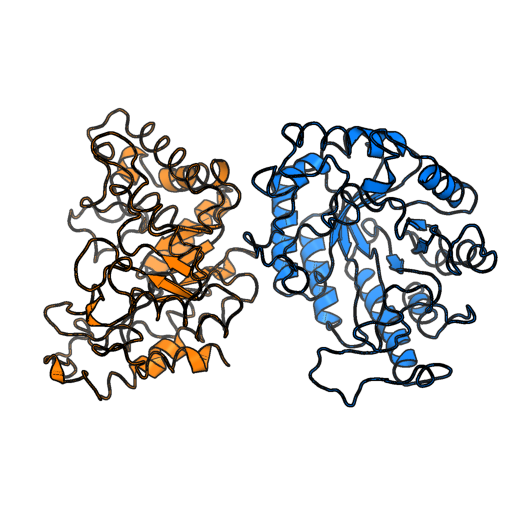21 PRO A C 1
ATOM 3150 O O . PRO A 1 322 ? 17.456 6.164 33.893 1.00 9.65 321 PRO A O 1
ATOM 3154 N N . ASP A 1 323 ? 19.248 5.818 32.620 1.00 8.06 322 ASP A N 1
ATOM 3155 C CA . ASP A 1 323 ? 18.886 6.861 31.684 1.00 7.78 322 ASP A CA 1
ATOM 3156 C C . ASP A 1 323 ? 19.516 6.562 30.327 1.00 7.48 322 ASP A C 1
ATOM 3157 O O . ASP A 1 323 ? 20.303 5.644 30.167 1.00 8.22 322 ASP A O 1
ATOM 3162 N N . TRP A 1 324 ? 19.100 7.372 29.362 1.00 6.88 323 TRP A N 1
ATOM 3163 C CA . TRP A 1 324 ? 19.374 7.125 27.944 1.00 6.89 323 TRP A CA 1
ATOM 3164 C C . TRP A 1 324 ? 19.646 8.490 27.302 1.00 6.45 323 TRP A C 1
ATOM 3165 O O . TRP A 1 324 ? 18.796 9.035 26.603 1.00 6.63 323 TRP A O 1
ATOM 3176 N N . PRO A 1 325 ? 20.799 9.106 27.623 1.00 6.53 324 PRO A N 1
ATOM 3177 C CA . PRO A 1 325 ? 20.945 10.561 27.417 1.00 6.33 324 PRO A CA 1
ATOM 3178 C C . PRO A 1 325 ? 21.393 11.071 26.062 1.00 5.65 324 PRO A C 1
ATOM 3179 O O . PRO A 1 325 ? 21.356 12.302 25.866 1.00 6.20 324 PRO A O 1
ATOM 3183 N N . LEU A 1 326 ? 21.812 10.191 25.148 1.00 6.00 325 LEU A N 1
ATOM 3184 C CA . LEU A 1 326 ? 22.588 10.565 23.980 1.00 5.89 325 LEU A CA 1
ATOM 3185 C C . LEU A 1 326 ? 21.835 10.270 22.661 1.00 6.19 325 LEU A C 1
ATOM 3186 O O . LEU A 1 326 ? 20.663 9.921 22.655 1.00 6.98 325 LEU A O 1
ATOM 3191 N N . LEU A 1 327 ? 22.522 10.443 21.539 1.00 6.02 326 LEU A N 1
ATOM 3192 C CA . LEU A 1 327 ? 21.864 10.359 20.228 1.00 6.72 326 LEU A CA 1
ATOM 3193 C C . LEU A 1 327 ? 21.780 8.937 19.680 1.00 6.77 326 LEU A C 1
ATOM 3194 O O . LEU A 1 327 ? 21.009 8.683 18.757 1.00 7.62 326 LEU A O 1
ATOM 3199 N N . PHE A 1 328 ? 22.624 8.038 20.184 1.00 6.89 327 PHE A N 1
ATOM 3200 C CA . PHE A 1 328 ? 22.714 6.637 19.741 1.00 6.61 327 PHE A CA 1
ATOM 3201 C C . PHE A 1 328 ? 22.441 5.742 20.925 1.00 7.06 327 PHE A C 1
ATOM 3202 O O . PHE A 1 328 ? 22.866 6.039 22.055 1.00 7.63 327 PHE A O 1
ATOM 3210 N N A ASN A 1 329 ? 21.798 4.613 20.659 0.50 5.98 328 ASN A N 1
ATOM 3211 N N B ASN A 1 329 ? 21.643 4.695 20.679 0.50 8.23 328 ASN A N 1
ATOM 3212 C CA A ASN A 1 329 ? 21.459 3.685 21.709 0.50 5.55 328 ASN A CA 1
ATOM 3213 C CA B ASN A 1 329 ? 21.161 3.812 21.736 0.50 9.42 328 ASN A CA 1
ATOM 3214 C C A ASN A 1 329 ? 22.549 2.648 21.977 0.50 5.32 328 ASN A C 1
ATOM 3215 C C B ASN A 1 329 ? 22.156 2.703 22.073 0.50 9.96 328 ASN A C 1
ATOM 3216 O O A ASN A 1 329 ? 23.669 2.748 21.474 0.50 5.69 328 ASN A O 1
ATOM 3217 O O B ASN A 1 329 ? 23.301 2.738 21.635 0.50 9.86 328 ASN A O 1
ATOM 3226 N N A ASP A 1 330 ? 22.213 1.663 22.804 0.50 6.08 329 ASP A N 1
ATOM 3227 N N B ASP A 1 330 ? 21.725 1.725 22.873 0.50 10.54 329 ASP A N 1
ATOM 3228 C CA A ASP A 1 330 ? 23.183 0.675 23.243 0.50 6.70 329 ASP A CA 1
ATOM 3229 C CA B ASP A 1 330 ? 22.623 0.655 23.327 0.50 11.29 329 ASP A CA 1
ATOM 3230 C C A ASP A 1 330 ? 23.719 -0.159 22.082 0.50 7.34 329 ASP A C 1
ATOM 3231 C C B ASP A 1 330 ? 23.142 -0.221 22.178 0.50 10.99 329 ASP A C 1
ATOM 3232 O O A ASP A 1 330 ? 24.828 -0.686 22.148 0.50 8.40 329 ASP A O 1
ATOM 3233 O O B ASP A 1 330 ? 24.174 -0.901 22.315 0.50 10.87 329 ASP A O 1
ATOM 3242 N N A ASN A 1 331 ? 22.918 -0.306 21.038 0.50 7.22 330 ASN A N 1
ATOM 3243 N N B ASN A 1 331 ? 22.419 -0.210 21.063 0.50 10.83 330 ASN A N 1
ATOM 3244 C CA A ASN A 1 331 ? 23.334 -1.031 19.833 0.50 8.33 330 ASN A CA 1
ATOM 3245 C CA B ASN A 1 331 ? 22.802 -0.945 19.860 0.50 10.85 330 ASN A CA 1
ATOM 3246 C C A ASN A 1 331 ? 23.868 -0.067 18.759 0.50 8.27 330 ASN A C 1
ATOM 3247 C C B ASN A 1 331 ? 23.446 -0.076 18.790 0.50 10.51 330 ASN A C 1
ATOM 3248 O O A ASN A 1 331 ? 24.050 -0.425 17.593 0.50 7.98 330 ASN A O 1
ATOM 3249 O O B ASN A 1 331 ? 23.500 -0.469 17.627 0.50 10.64 330 ASN A O 1
ATOM 3258 N N A LEU A 1 332 ? 24.142 1.166 19.182 0.50 7.97 331 LEU A N 1
ATOM 3259 N N B LEU A 1 332 ? 23.933 1.101 19.193 0.50 10.20 331 LEU A N 1
ATOM 3260 C CA A LEU A 1 332 ? 24.698 2.202 18.321 0.50 8.50 331 LEU A CA 1
ATOM 3261 C CA B LEU A 1 332 ? 24.650 2.034 18.312 0.50 10.02 331 LEU A CA 1
ATOM 3262 C C A LEU A 1 332 ? 23.784 2.549 17.141 0.50 8.50 331 LEU A C 1
ATOM 3263 C C B LEU A 1 332 ? 23.783 2.502 17.147 0.50 9.50 331 LEU A C 1
ATOM 3264 O O A LEU A 1 332 ? 24.251 2.906 16.059 0.50 9.41 331 LEU A O 1
ATOM 3265 O O B LEU A 1 332 ? 24.281 2.889 16.088 0.50 10.38 331 LEU A O 1
ATOM 3274 N N . GLN A 1 333 ? 22.482 2.517 17.383 1.00 8.76 332 GLN A N 1
ATOM 3275 C CA . GLN A 1 333 ? 21.520 2.953 16.398 1.00 8.76 332 GLN A CA 1
ATOM 3276 C C . GLN A 1 333 ? 21.060 4.362 16.750 1.00 8.27 332 GLN A C 1
ATOM 3277 O O . GLN A 1 333 ? 20.877 4.707 17.914 1.00 8.23 332 GLN A O 1
ATOM 3283 N N . PRO A 1 334 ? 20.835 5.206 15.731 1.00 8.26 333 PRO A N 1
ATOM 3284 C CA . PRO A 1 334 ? 20.336 6.547 16.005 1.00 7.88 333 PRO A CA 1
ATOM 3285 C C . PRO A 1 334 ? 18.941 6.514 16.582 1.00 8.30 333 PRO A C 1
ATOM 3286 O O . PRO A 1 334 ? 18.070 5.752 16.146 1.00 9.78 333 PRO A O 1
ATOM 3290 N N . LYS A 1 335 ? 18.729 7.356 17.577 1.00 7.91 334 LYS A N 1
ATOM 3291 C CA . LYS A 1 335 ? 17.477 7.446 18.305 1.00 7.40 334 LYS A CA 1
ATOM 3292 C C . LYS A 1 335 ? 16.624 8.610 17.772 1.00 7.75 334 LYS A C 1
ATOM 3293 O O . LYS A 1 335 ? 17.110 9.421 16.985 1.00 8.11 334 LYS A O 1
ATOM 3299 N N . PRO A 1 336 ? 15.379 8.739 18.250 1.00 7.91 335 PRO A N 1
ATOM 3300 C CA . PRO A 1 336 ? 14.628 9.942 17.906 1.00 8.40 335 PRO A CA 1
ATOM 3301 C C . PRO A 1 336 ? 15.405 11.223 18.196 1.00 7.56 335 PRO A C 1
ATOM 3302 O O . PRO A 1 336 ? 15.328 12.192 17.425 1.00 7.97 335 PRO A O 1
ATOM 3306 N N . ALA A 1 337 ? 16.158 11.236 19.292 1.00 7.58 336 ALA A N 1
ATOM 3307 C CA . ALA A 1 337 ? 17.043 12.355 19.629 1.00 7.98 336 ALA A CA 1
ATOM 3308 C C . ALA A 1 337 ? 17.870 12.828 18.435 1.00 7.55 336 ALA A C 1
ATOM 3309 O O . ALA A 1 337 ? 18.012 14.033 18.182 1.00 7.71 336 ALA A O 1
ATOM 3311 N N . TYR A 1 338 ? 18.472 11.874 17.723 1.00 7.40 337 TYR A N 1
ATOM 3312 C CA . TYR A 1 338 ? 19.274 12.203 16.546 1.00 7.84 337 TYR A CA 1
ATOM 3313 C C . TYR A 1 338 ? 18.459 12.978 15.516 1.00 8.16 337 TYR A C 1
ATOM 3314 O O . TYR A 1 338 ? 18.912 13.999 14.970 1.00 8.06 337 TYR A O 1
ATOM 3323 N N A GLN A 1 339 ? 17.250 12.508 15.245 0.50 8.15 338 GLN A N 1
ATOM 3324 N N B GLN A 1 339 ? 17.247 12.517 15.257 0.50 8.05 338 GLN A N 1
ATOM 3325 C CA A GLN A 1 339 ? 16.371 13.184 14.287 0.50 9.32 338 GLN A CA 1
ATOM 3326 C CA B GLN A 1 339 ? 16.382 13.169 14.277 0.50 9.15 338 GLN A CA 1
ATOM 3327 C C A GLN A 1 339 ? 15.998 14.589 14.745 0.50 8.89 338 GLN A C 1
ATOM 3328 C C B GLN A 1 339 ? 15.927 14.562 14.742 0.50 8.82 338 GLN A C 1
ATOM 3329 O O A GLN A 1 339 ? 15.829 15.482 13.920 0.50 8.63 338 GLN A O 1
ATOM 3330 O O B GLN A 1 339 ? 15.637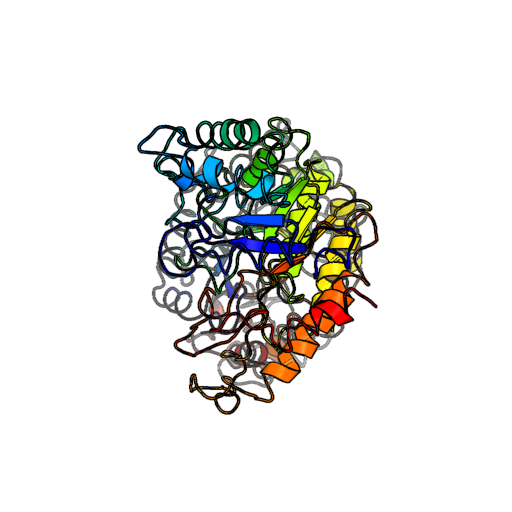 15.422 13.919 0.50 8.50 338 GLN A O 1
ATOM 3341 N N . GLY A 1 340 ? 15.846 14.782 16.050 1.00 8.21 339 GLY A N 1
ATOM 3342 C CA . GLY A 1 340 ? 15.570 16.128 16.574 1.00 8.58 339 GLY A CA 1
ATOM 3343 C C . GLY A 1 340 ? 16.683 17.103 16.219 1.00 8.41 339 GLY A C 1
ATOM 3344 O O . GLY A 1 340 ? 16.427 18.242 15.836 1.00 8.67 339 GLY A O 1
ATOM 3345 N N . VAL A 1 341 ? 17.925 16.661 16.332 1.00 7.82 340 VAL A N 1
ATOM 3346 C CA . VAL A 1 341 ? 19.065 17.494 15.947 1.00 7.81 340 VAL A CA 1
ATOM 3347 C C . VAL A 1 341 ? 19.019 17.757 14.436 1.00 7.93 340 VAL A C 1
ATOM 3348 O O . VAL A 1 341 ? 19.229 18.892 13.992 1.00 8.91 340 VAL A O 1
ATOM 3352 N N . VAL A 1 342 ? 18.768 16.716 13.642 1.00 8.28 341 VAL A N 1
ATOM 3353 C CA . VAL A 1 342 ? 18.693 16.888 12.189 1.00 8.70 341 VAL A CA 1
ATOM 3354 C C . VAL A 1 342 ? 17.680 17.954 11.842 1.00 8.58 341 VAL A C 1
ATOM 3355 O O . VAL A 1 342 ? 17.951 18.867 11.052 1.00 9.42 341 VAL A O 1
ATOM 3359 N N . GLU A 1 343 ? 16.493 17.853 12.414 1.00 8.67 342 GLU A N 1
ATOM 3360 C CA . GLU A 1 343 ? 15.404 18.757 12.047 1.00 9.39 342 GLU A CA 1
ATOM 3361 C C . GLU A 1 343 ? 15.755 20.182 12.458 1.00 9.20 342 GLU A C 1
ATOM 3362 O O . GLU A 1 343 ? 15.530 21.121 11.701 1.00 10.62 342 GLU A O 1
ATOM 3368 N N . ALA A 1 344 ? 16.346 20.372 13.628 1.00 8.93 343 ALA A N 1
ATOM 3369 C CA . ALA A 1 344 ? 16.729 21.711 14.067 1.00 8.97 343 ALA A CA 1
ATOM 3370 C C . ALA A 1 344 ? 17.792 22.295 13.155 1.00 9.49 343 ALA A C 1
ATOM 3371 O O . ALA A 1 344 ? 17.681 23.436 12.728 1.00 10.51 343 ALA A O 1
ATOM 3373 N N A LEU A 1 345 ? 18.856 21.540 12.886 0.50 8.66 344 LEU A N 1
ATOM 3374 N N B LEU A 1 345 ? 18.802 21.517 12.795 0.50 10.57 344 LEU A N 1
ATOM 3375 C CA A LEU A 1 345 ? 19.970 22.065 12.107 0.50 8.42 344 LEU A CA 1
ATOM 3376 C CA B LEU A 1 345 ? 19.804 22.016 11.871 0.50 11.63 344 LEU A CA 1
ATOM 3377 C C A LEU A 1 345 ? 19.551 22.392 10.679 0.50 8.72 344 LEU A C 1
ATOM 3378 C C B LEU A 1 345 ? 19.249 22.199 10.446 0.50 12.16 344 LEU A C 1
ATOM 3379 O O A LEU A 1 345 ? 20.099 23.321 10.074 0.50 9.61 344 LEU A O 1
ATOM 3380 O O B LEU A 1 345 ? 19.730 23.057 9.699 0.50 13.24 344 LEU A O 1
ATOM 3389 N N A SER A 1 346 ? 18.596 21.636 10.143 0.50 9.44 345 SER A N 1
ATOM 3390 N N B SER A 1 346 ? 18.226 21.424 10.086 0.50 13.16 345 SER A N 1
ATOM 3391 C CA A SER A 1 346 ? 18.147 21.806 8.761 0.50 10.50 345 SER A CA 1
ATOM 3392 C CA B SER A 1 346 ? 17.683 21.389 8.718 0.50 13.91 345 SER A CA 1
ATOM 3393 C C A SER A 1 346 ? 17.100 22.899 8.628 0.50 11.49 345 SER A C 1
ATOM 3394 C C B SER A 1 346 ? 16.598 22.419 8.467 0.50 14.44 345 SER A C 1
ATOM 3395 O O A SER A 1 346 ? 16.778 23.307 7.512 0.50 13.01 345 SER A O 1
ATOM 3396 O O B SER A 1 346 ? 16.164 22.608 7.330 0.50 14.54 345 SER A O 1
ATOM 3401 N N A GLY A 1 347 ? 16.574 23.386 9.746 0.50 12.71 346 GLY A N 1
ATOM 3402 N N B GLY A 1 347 ? 16.121 23.072 9.512 0.50 15.07 346 GLY A N 1
ATOM 3403 C CA A GLY A 1 347 ? 15.515 24.401 9.718 0.50 13.09 346 GLY A CA 1
ATOM 3404 C CA B GLY A 1 347 ? 15.018 23.995 9.349 0.50 15.72 346 GLY A CA 1
ATOM 3405 C C A GLY A 1 347 ? 14.145 23.787 9.483 0.50 14.05 346 GLY A C 1
ATOM 3406 C C B GLY A 1 347 ? 13.812 23.165 8.982 0.50 16.39 346 GLY A C 1
ATOM 3407 O O A GLY A 1 347 ? 13.274 24.369 8.816 0.50 15.36 346 GLY A O 1
ATOM 3408 O O B GLY A 1 347 ? 13.552 22.167 9.648 0.50 17.75 346 GLY A O 1
ATOM 3409 N N . GLY B 1 2 ? 16.462 25.966 62.301 1.00 13.50 1 GLY B N 1
ATOM 3410 C CA . GLY B 1 2 ? 16.299 27.383 62.653 1.00 11.89 1 GLY B CA 1
ATOM 3411 C C . GLY B 1 2 ? 16.174 28.222 61.395 1.00 11.33 1 GLY B C 1
ATOM 3412 O O . GLY B 1 2 ? 16.051 27.708 60.283 1.00 12.60 1 GLY B O 1
ATOM 3413 N N . LEU B 1 3 ? 16.227 29.537 61.559 1.00 10.47 2 LEU B N 1
ATOM 3414 C CA . LEU B 1 3 ? 15.980 30.446 60.452 1.00 10.27 2 LEU B CA 1
ATOM 3415 C C . LEU B 1 3 ? 16.921 30.218 59.289 1.00 9.36 2 LEU B C 1
ATOM 3416 O O . LEU B 1 3 ? 16.471 30.220 58.145 1.00 10.15 2 LEU B O 1
ATOM 3421 N N . ALA B 1 4 ? 18.207 30.103 59.563 1.00 9.07 3 ALA B N 1
ATOM 3422 C CA . ALA B 1 4 ? 19.199 29.990 58.504 1.00 10.41 3 ALA B CA 1
ATOM 3423 C C . ALA B 1 4 ? 18.894 28.798 57.583 1.00 10.30 3 ALA B C 1
ATOM 3424 O O . ALA B 1 4 ? 19.165 28.872 56.385 1.00 11.34 3 ALA B O 1
ATOM 3426 N N A SER B 1 5 ? 18.342 27.728 58.113 0.50 10.94 4 SER B N 1
ATOM 3427 N N B SER B 1 5 ? 18.312 27.727 58.155 0.50 9.89 4 SER B N 1
ATOM 3428 C CA A SER B 1 5 ? 18.162 26.567 57.290 0.50 11.46 4 SER B CA 1
ATOM 3429 C CA B SER B 1 5 ? 17.961 26.500 57.414 0.50 9.77 4 SER B CA 1
ATOM 3430 C C A SER B 1 5 ? 16.904 26.693 56.390 0.50 11.17 4 SER B C 1
ATOM 3431 C C B SER B 1 5 ? 16.975 26.759 56.306 0.50 10.03 4 SER B C 1
ATOM 3432 O O A SER B 1 5 ? 16.587 25.768 55.622 0.50 12.28 4 SER B O 1
ATOM 3433 O O B SER B 1 5 ? 16.902 25.979 55.338 0.50 10.63 4 SER B O 1
ATOM 3438 N N . LEU B 1 6 ? 16.205 27.835 56.451 1.00 10.63 5 LEU B N 1
ATOM 3439 C CA . LEU B 1 6 ? 15.085 28.115 55.574 1.00 11.38 5 LEU B CA 1
ATOM 3440 C C . LEU B 1 6 ? 15.482 28.940 54.354 1.00 12.10 5 LEU B C 1
ATOM 3441 O O . LEU B 1 6 ? 14.632 29.255 53.535 1.00 15.15 5 LEU B O 1
ATOM 3446 N N . ALA B 1 7 ? 16.749 29.329 54.257 1.00 11.73 6 ALA B N 1
ATOM 3447 C CA . ALA B 1 7 ? 17.211 30.212 53.186 1.00 11.90 6 ALA B CA 1
ATOM 3448 C C . ALA B 1 7 ? 18.518 29.709 52.607 1.00 12.22 6 ALA B C 1
ATOM 3449 O O . ALA B 1 7 ? 19.244 28.965 53.249 1.00 14.55 6 ALA B O 1
ATOM 3451 N N A ASP B 1 8 ? 18.873 30.110 51.391 0.50 12.18 7 ASP B N 1
ATOM 3452 N N B ASP B 1 8 ? 18.783 30.137 51.379 0.50 12.07 7 ASP B N 1
ATOM 3453 C CA A ASP B 1 8 ? 20.191 29.760 50.871 0.50 12.11 7 ASP B CA 1
ATOM 3454 C CA B ASP B 1 8 ? 20.021 29.837 50.711 0.50 11.79 7 ASP B CA 1
ATOM 3455 C C A ASP B 1 8 ? 21.067 30.991 50.761 0.50 11.75 7 ASP B C 1
ATOM 3456 C C B ASP B 1 8 ? 20.853 31.104 50.549 0.50 11.25 7 ASP B C 1
ATOM 3457 O O A ASP B 1 8 ? 22.077 31.002 50.054 0.50 12.15 7 ASP B O 1
ATOM 3458 O O B ASP B 1 8 ? 21.604 31.251 49.582 0.50 10.92 7 ASP B O 1
ATOM 3467 N N . PHE B 1 9 ? 20.683 32.025 51.504 1.00 10.64 8 PHE B N 1
ATOM 3468 C CA . PHE B 1 9 ? 21.482 33.246 51.623 1.00 9.57 8 PHE B CA 1
ATOM 3469 C C . PHE B 1 9 ? 21.677 33.507 53.120 1.00 8.46 8 PHE B C 1
ATOM 3470 O O . PHE B 1 9 ? 20.949 32.936 53.933 1.00 8.50 8 PHE B O 1
ATOM 3478 N N . PRO B 1 10 ? 22.659 34.329 53.496 1.00 7.80 9 PRO B N 1
ATOM 3479 C CA . PRO B 1 10 ? 22.931 34.498 54.925 1.00 8.10 9 PRO B CA 1
ATOM 3480 C C . PRO B 1 10 ? 21.741 35.001 55.731 1.00 7.55 9 PRO B C 1
ATOM 3481 O O . PRO B 1 10 ? 21.025 35.903 55.298 1.00 7.43 9 PRO B O 1
ATOM 3485 N N . ILE B 1 11 ? 21.568 34.405 56.911 1.00 7.47 10 ILE B N 1
ATOM 3486 C CA . ILE B 1 11 ? 20.620 34.861 57.924 1.00 7.69 10 ILE B CA 1
ATOM 3487 C C . ILE B 1 11 ? 21.454 35.147 59.145 1.00 7.75 10 ILE B C 1
ATOM 3488 O O . ILE B 1 11 ? 22.001 34.247 59.778 1.00 8.11 10 ILE B O 1
ATOM 3493 N N . GLY B 1 12 ? 21.598 36.432 59.448 1.00 7.11 11 GLY B N 1
ATOM 3494 C CA . GLY B 1 12 ? 22.569 36.864 60.431 1.00 7.05 11 GLY B CA 1
ATOM 3495 C C . GLY B 1 12 ? 22.005 37.630 61.608 1.00 6.43 11 GLY B C 1
ATOM 3496 O O . GLY B 1 12 ? 20.838 38.011 61.628 1.00 6.52 11 GLY B O 1
ATOM 3497 N N . VAL B 1 13 ? 22.881 37.852 62.582 1.00 6.98 12 VAL B N 1
ATOM 3498 C CA . VAL B 1 13 ? 22.535 38.606 63.773 1.00 6.88 12 VAL B CA 1
ATOM 3499 C C . VAL B 1 13 ? 23.732 39.393 64.240 1.00 6.88 12 VAL B C 1
ATOM 3500 O O . VAL B 1 13 ? 24.877 38.945 64.159 1.00 7.44 12 VAL B O 1
ATOM 3504 N N . ALA B 1 14 ? 23.459 40.597 64.761 1.00 6.82 13 ALA B N 1
ATOM 3505 C CA . ALA B 1 14 ? 24.488 41.407 65.400 1.00 6.85 13 ALA B CA 1
ATOM 3506 C C . ALA B 1 14 ? 24.777 40.886 66.813 1.00 7.59 13 ALA B C 1
ATOM 3507 O O . ALA B 1 14 ? 23.856 40.715 67.596 1.00 8.64 13 ALA B O 1
ATOM 3509 N N . VAL B 1 15 ? 26.048 40.687 67.128 1.00 7.65 14 VAL B N 1
ATOM 3510 C CA . VAL B 1 15 ? 26.429 40.195 68.450 1.00 8.01 14 VAL B CA 1
ATOM 3511 C C . VAL B 1 15 ? 27.281 41.175 69.209 1.00 8.08 14 VAL B C 1
ATOM 3512 O O . VAL B 1 15 ? 28.148 41.834 68.672 1.00 8.64 14 VAL B O 1
ATOM 3516 N N . ALA B 1 16 ? 26.998 41.212 70.516 1.00 9.04 15 ALA B N 1
ATOM 3517 C CA . ALA B 1 16 ? 27.745 42.010 71.478 1.00 9.14 15 ALA B CA 1
ATOM 3518 C C . ALA B 1 16 ? 28.946 41.234 72.016 1.00 9.12 15 ALA B C 1
ATOM 3519 O O . ALA B 1 16 ? 28.904 40.006 72.136 1.00 11.03 15 ALA B O 1
ATOM 3521 N N A ALA B 1 17 ? 29.970 41.948 72.410 0.50 10.04 16 ALA B N 1
ATOM 3522 N N B ALA B 1 17 ? 30.027 41.989 72.245 0.50 9.03 16 ALA B N 1
ATOM 3523 C CA A ALA B 1 17 ? 31.077 41.261 72.999 0.50 10.51 16 ALA B CA 1
ATOM 3524 C CA B ALA B 1 17 ? 31.329 41.456 72.694 0.50 9.18 16 ALA B CA 1
ATOM 3525 C C A ALA B 1 17 ? 31.928 42.199 73.877 0.50 11.33 16 ALA B C 1
ATOM 3526 C C B ALA B 1 17 ? 31.998 42.456 73.641 0.50 10.08 16 ALA B C 1
ATOM 3527 O O A ALA B 1 17 ? 33.060 41.848 74.147 0.50 11.77 16 ALA B O 1
ATOM 3528 O O B ALA B 1 17 ? 33.244 42.659 73.612 0.50 9.95 16 ALA B O 1
ATOM 3531 N N A SER B 1 18 ? 31.382 43.364 74.311 0.50 11.07 17 SER B N 1
ATOM 3532 N N B SER B 1 18 ? 31.137 43.046 74.495 0.50 10.13 17 SER B N 1
ATOM 3533 C CA A SER B 1 18 ? 32.089 44.363 75.155 0.50 10.87 17 SER B CA 1
ATOM 3534 C CA B SER B 1 18 ? 31.538 44.126 75.375 0.50 9.96 17 SER B CA 1
ATOM 3535 C C A SER B 1 18 ? 31.644 44.340 76.613 0.50 9.59 17 SER B C 1
ATOM 3536 C C B SER B 1 18 ? 30.962 43.990 76.799 0.50 9.16 17 SER B C 1
ATOM 3537 O O A SER B 1 18 ? 31.505 45.393 77.244 0.50 9.24 17 SER B O 1
ATOM 3538 O O B SER B 1 18 ? 30.779 45.004 77.470 0.50 8.94 17 SER B O 1
ATOM 3543 N N A GLY B 1 19 ? 31.422 43.153 77.148 0.50 9.10 18 GLY B N 1
ATOM 3544 N N B GLY B 1 19 ? 30.653 42.773 77.255 0.50 8.68 18 GLY B N 1
ATOM 3545 C CA A GLY B 1 19 ? 30.975 43.023 78.528 0.50 9.07 18 GLY B CA 1
ATOM 3546 C CA B GLY B 1 19 ? 30.165 42.575 78.622 0.50 8.89 18 GLY B CA 1
ATOM 3547 C C A GLY B 1 19 ? 29.477 43.196 78.682 0.50 8.52 18 GLY B C 1
ATOM 3548 C C B GLY B 1 19 ? 28.665 42.776 78.745 0.50 8.77 18 GLY B C 1
ATOM 3549 O O A GLY B 1 19 ? 28.750 43.468 77.713 0.50 9.11 18 GLY B O 1
ATOM 3550 O O B GLY B 1 19 ? 27.983 43.003 77.751 0.50 9.07 18 GLY B O 1
ATOM 3551 N N A GLY B 1 20 ? 29.002 43.043 79.909 0.50 8.82 19 GLY B N 1
ATOM 3552 N N B GLY B 1 20 ? 28.144 42.688 79.967 0.50 8.93 19 GLY B N 1
ATOM 3553 C CA A GLY B 1 20 ? 27.576 43.089 80.177 0.50 8.79 19 GLY B CA 1
ATOM 3554 C CA B GLY B 1 20 ? 26.705 42.783 80.189 0.50 9.15 19 GLY B CA 1
ATOM 3555 C C A GLY B 1 20 ? 26.845 41.840 79.726 0.50 8.88 19 GLY B C 1
ATOM 3556 C C B GLY B 1 20 ? 25.950 41.542 79.744 0.50 8.39 19 GLY B C 1
ATOM 3557 O O A GLY B 1 20 ? 27.448 40.861 79.286 0.50 9.27 19 GLY B O 1
ATOM 3558 O O B GLY B 1 20 ? 26.560 40.556 79.314 0.50 8.31 19 GLY B O 1
ATOM 3559 N N A ASN B 1 21 ? 25.526 41.889 79.831 0.50 8.88 20 ASN B N 1
ATOM 3560 N N B ASN B 1 21 ? 24.625 41.590 79.816 0.50 8.21 20 ASN B N 1
ATOM 3561 C CA A ASN B 1 21 ? 24.676 40.722 79.665 0.50 9.78 20 ASN B CA 1
ATOM 3562 C CA B ASN B 1 21 ? 23.796 40.399 79.628 0.50 8.75 20 ASN B CA 1
ATOM 3563 C C A ASN B 1 21 ? 24.675 40.170 78.246 0.50 9.23 20 ASN B C 1
ATOM 3564 C C B ASN B 1 21 ? 23.784 39.866 78.194 0.50 8.16 20 ASN B C 1
ATOM 3565 O O A ASN B 1 21 ? 24.490 38.960 78.047 0.50 10.44 20 ASN B O 1
ATOM 3566 O O B ASN B 1 21 ? 23.460 38.712 77.971 0.50 9.95 20 ASN B O 1
ATOM 3575 N N A ALA B 1 22 ? 24.870 41.053 77.263 0.50 8.66 21 ALA B N 1
ATOM 3576 N N B ALA B 1 22 ? 24.111 40.708 77.219 0.50 7.66 21 ALA B N 1
ATOM 3577 C CA A ALA B 1 22 ? 24.749 40.665 75.853 0.50 7.86 21 ALA B CA 1
ATOM 3578 C CA B ALA B 1 22 ? 24.061 40.264 75.820 0.50 7.11 21 ALA B CA 1
ATOM 3579 C C A ALA B 1 22 ? 26.028 40.055 75.280 0.50 7.34 21 ALA B C 1
ATOM 3580 C C B ALA B 1 22 ? 25.333 39.605 75.329 0.50 6.55 21 ALA B C 1
ATOM 3581 O O A ALA B 1 22 ? 26.022 39.515 74.186 0.50 6.50 21 ALA B O 1
ATOM 3582 O O B ALA B 1 22 ? 25.348 39.057 74.236 0.50 6.91 21 ALA B O 1
ATOM 3585 N N A ASP B 1 23 ? 27.125 40.128 76.026 0.50 7.07 22 ASP B N 1
ATOM 3586 N N B ASP B 1 23 ? 26.388 39.682 76.128 0.50 6.07 22 ASP B N 1
ATOM 3587 C CA A ASP B 1 23 ? 28.436 39.742 75.510 0.50 7.25 22 ASP B CA 1
ATOM 3588 C CA B ASP B 1 23 ? 27.699 39.210 75.708 0.50 5.95 22 ASP B CA 1
ATOM 3589 C C A ASP B 1 23 ? 28.435 38.292 75.046 0.50 6.82 22 ASP B C 1
ATOM 3590 C C B ASP B 1 23 ? 27.652 37.755 75.275 0.50 6.09 22 ASP B C 1
ATOM 3591 O O A ASP B 1 23 ? 28.113 37.381 75.803 0.50 7.07 22 ASP B O 1
ATOM 3592 O O B ASP B 1 23 ? 27.242 36.884 76.032 0.50 6.19 22 ASP B O 1
ATOM 3601 N N A ILE B 1 24 ? 28.782 38.083 73.784 0.50 6.25 23 ILE B N 1
ATOM 3602 N N B ILE B 1 24 ? 28.087 37.496 74.052 0.50 6.10 23 ILE B N 1
ATOM 3603 C CA A ILE B 1 24 ? 28.660 36.757 73.184 0.50 6.21 23 ILE B CA 1
ATOM 3604 C CA B ILE B 1 24 ? 27.913 36.184 73.451 0.50 5.95 23 ILE B CA 1
ATOM 3605 C C A ILE B 1 24 ? 29.661 35.741 73.740 0.50 6.02 23 ILE B C 1
ATOM 3606 C C B ILE B 1 24 ? 28.778 35.122 74.130 0.50 6.03 23 ILE B C 1
ATOM 3607 O O A ILE B 1 24 ? 29.395 34.549 73.735 0.50 6.77 23 ILE B O 1
ATOM 3608 O O B ILE B 1 24 ? 28.385 33.969 74.207 0.50 6.80 23 ILE B O 1
ATOM 3617 N N A PHE B 1 25 ? 30.816 36.200 74.203 0.50 6.66 24 PHE B N 1
ATOM 3618 N N B PHE B 1 25 ? 29.937 35.505 74.636 0.50 6.14 24 PHE B N 1
ATOM 3619 C CA A PHE B 1 25 ? 31.790 35.294 74.816 0.50 6.76 24 PHE B CA 1
ATOM 3620 C CA B PHE B 1 25 ? 30.818 34.523 75.244 0.50 6.15 24 PHE B CA 1
ATOM 3621 C C A PHE B 1 25 ? 31.280 34.761 76.152 0.50 6.89 24 PHE B C 1
ATOM 3622 C C B PHE B 1 25 ? 30.297 34.073 76.595 0.50 6.12 24 PHE B C 1
ATOM 3623 O O A PHE B 1 25 ? 31.475 33.577 76.470 0.50 7.23 24 PHE B O 1
ATOM 3624 O O B PHE B 1 25 ? 30.556 32.955 77.038 0.50 6.33 24 PHE B O 1
ATOM 3639 N N A THR B 1 26 ? 30.642 35.614 76.948 0.50 7.03 25 THR B N 1
ATOM 3640 N N B THR B 1 26 ? 29.571 34.949 77.278 0.50 6.37 25 THR B N 1
ATOM 3641 C CA A THR B 1 26 ? 30.260 35.219 78.288 0.50 8.63 25 THR B CA 1
ATOM 3642 C CA B THR B 1 26 ? 29.087 34.623 78.604 0.50 7.05 25 THR B CA 1
ATOM 3643 C C A THR B 1 26 ? 28.820 34.763 78.444 0.50 7.97 25 THR B C 1
ATOM 3644 C C B THR B 1 26 ? 27.677 34.069 78.638 0.50 6.37 25 THR B C 1
ATOM 3645 O O A THR B 1 26 ? 28.475 34.233 79.491 0.50 10.57 25 THR B O 1
ATOM 3646 O O B THR B 1 26 ? 27.333 33.408 79.610 0.50 6.97 25 THR B O 1
ATOM 3653 N N A SER B 1 27 ? 27.989 34.969 77.421 0.50 7.32 26 SER B N 1
ATOM 3654 N N B SER B 1 27 ? 26.883 34.301 77.597 0.50 6.12 26 SER B N 1
ATOM 3655 C CA A SER B 1 27 ? 26.613 34.480 77.451 0.50 6.58 26 SER B CA 1
ATOM 3656 C CA B SER B 1 27 ? 25.493 33.868 77.613 0.50 6.20 26 SER B CA 1
ATOM 3657 C C A SER B 1 27 ? 26.484 33.212 76.645 0.50 6.33 26 SER B C 1
ATOM 3658 C C B SER B 1 27 ? 25.256 32.592 76.810 0.50 6.50 26 SER B C 1
ATOM 3659 O O A SER B 1 27 ? 26.275 33.239 75.424 0.50 6.12 26 SER B O 1
ATOM 3660 O O B SER B 1 27 ? 25.201 32.605 75.585 0.50 6.95 26 SER B O 1
ATOM 3665 N N A SER B 1 28 ? 26.190 31.853 77.334 0.33 13.19 27 SER B N 1
ATOM 3666 N N B SER B 1 28 ? 26.686 32.100 77.335 0.33 5.70 27 SER B N 1
ATOM 3667 N N C SER B 1 28 ? 25.106 31.493 77.547 0.33 5.75 27 SER B N 1
ATOM 3668 C CA A SER B 1 28 ? 26.267 30.636 76.546 0.33 13.40 27 SER B CA 1
ATOM 3669 C CA B SER B 1 28 ? 26.477 30.787 76.763 0.33 5.66 27 SER B CA 1
ATOM 3670 C CA C SER B 1 28 ? 24.806 30.176 77.001 0.33 6.06 27 SER B CA 1
ATOM 3671 C C A SER B 1 28 ? 24.894 30.286 75.997 0.33 13.10 27 SER B C 1
ATOM 3672 C C B SER B 1 28 ? 25.123 30.636 76.083 0.33 5.52 27 SER B C 1
ATOM 3673 C C C SER B 1 28 ? 23.558 30.235 76.118 0.33 5.41 27 SER B C 1
ATOM 3674 O O A SER B 1 28 ? 24.727 30.033 74.799 0.33 14.15 27 SER B O 1
ATOM 3675 O O B SER B 1 28 ? 25.026 30.027 75.015 0.33 6.47 27 SER B O 1
ATOM 3676 O O C SER B 1 28 ? 23.493 29.671 75.024 0.33 5.02 27 SER B O 1
ATOM 3683 N N A ALA B 1 29 ? 24.079 31.214 76.679 0.50 6.99 28 ALA B N 1
ATOM 3684 N N B ALA B 1 29 ? 22.542 30.898 76.624 0.50 7.40 28 ALA B N 1
ATOM 3685 C CA A ALA B 1 29 ? 22.734 31.110 76.144 0.50 7.39 28 ALA B CA 1
ATOM 3686 C CA B ALA B 1 29 ? 21.272 30.937 75.926 0.50 7.51 28 ALA B CA 1
ATOM 3687 C C A ALA B 1 29 ? 22.589 31.849 74.817 0.50 6.95 28 ALA B C 1
ATOM 3688 C C B ALA B 1 29 ? 21.416 31.646 74.567 0.50 6.76 28 ALA B C 1
ATOM 3689 O O A ALA B 1 29 ? 21.914 31.376 73.906 0.50 6.68 28 ALA B O 1
ATOM 3690 O O B ALA B 1 29 ? 20.825 31.204 73.571 0.50 6.96 28 ALA B O 1
ATOM 3693 N N A ARG B 1 30 ? 23.214 33.010 74.681 0.50 6.00 29 ARG B N 1
ATOM 3694 N N B ARG B 1 30 ? 22.212 32.720 74.528 0.50 6.66 29 ARG B N 1
ATOM 3695 C CA A ARG B 1 30 ? 23.191 33.673 73.391 0.50 5.62 29 ARG B CA 1
ATOM 3696 C CA B ARG B 1 30 ? 22.456 33.457 73.283 0.50 7.38 29 ARG B CA 1
ATOM 3697 C C A ARG B 1 30 ? 23.993 32.928 72.345 0.50 5.39 29 ARG B C 1
ATOM 3698 C C B ARG B 1 30 ? 23.279 32.606 72.314 0.50 6.72 29 ARG B C 1
ATOM 3699 O O A ARG B 1 30 ? 23.603 32.867 71.178 0.50 5.40 29 ARG B O 1
ATOM 3700 O O B ARG B 1 30 ? 23.004 32.577 71.123 0.50 7.15 29 ARG B O 1
ATOM 3715 N N A GLN B 1 31 ? 25.097 32.311 72.757 0.50 4.61 30 GLN B N 1
ATOM 3716 N N B GLN B 1 31 ? 24.294 31.911 72.830 0.50 6.80 30 GLN B N 1
ATOM 3717 C CA A GLN B 1 31 ? 25.867 31.495 71.821 0.50 5.09 30 GLN B CA 1
ATOM 3718 C CA B GLN B 1 31 ? 25.105 31.029 71.988 0.50 6.93 30 GLN B CA 1
ATOM 3719 C C A GLN B 1 31 ? 24.983 30.384 71.260 0.50 5.07 30 GLN B C 1
ATOM 3720 C C B GLN B 1 31 ? 24.223 30.003 71.301 0.50 7.15 30 GLN B C 1
ATOM 3721 O O A GLN B 1 31 ? 25.058 30.067 70.076 0.50 5.58 30 GLN B O 1
ATOM 3722 O O B GLN B 1 31 ? 24.381 29.726 70.117 0.50 7.27 30 GLN B O 1
ATOM 3733 N N A ASN B 1 32 ? 24.133 29.807 72.104 0.50 5.58 31 ASN B N 1
ATOM 3734 N N B ASN B 1 32 ? 23.283 29.446 72.051 0.50 6.89 31 ASN B N 1
ATOM 3735 C CA A ASN B 1 32 ? 23.270 28.718 71.654 0.50 6.39 31 ASN B CA 1
ATOM 3736 C CA B ASN B 1 32 ? 22.437 28.391 71.505 0.50 7.45 31 ASN B CA 1
ATOM 3737 C C A ASN B 1 32 ? 22.299 29.190 70.583 0.50 6.32 31 ASN B C 1
ATOM 3738 C C B ASN B 1 32 ? 21.449 28.904 70.466 0.50 7.13 31 ASN B C 1
ATOM 3739 O O A ASN B 1 32 ? 22.073 28.521 69.597 0.50 5.63 31 ASN B O 1
ATOM 3740 O O B ASN B 1 32 ? 21.219 28.266 69.438 0.50 6.83 31 ASN B O 1
ATOM 3749 N N A ILE B 1 33 ? 21.722 30.365 70.784 0.50 6.10 32 ILE B N 1
ATOM 3750 N N B ILE B 1 33 ? 20.882 30.081 70.704 0.50 7.14 32 ILE B N 1
ATOM 3751 C CA A ILE B 1 33 ? 20.795 30.935 69.803 0.50 6.19 32 ILE B CA 1
ATOM 3752 C CA B ILE B 1 33 ? 20.006 30.702 69.707 0.50 7.49 32 ILE B CA 1
ATOM 3753 C C A ILE B 1 33 ? 21.512 31.212 68.485 0.50 5.83 32 ILE B C 1
ATOM 3754 C C B ILE B 1 33 ? 20.757 30.976 68.416 0.50 7.46 32 ILE B C 1
ATOM 3755 O O A ILE B 1 33 ? 20.999 30.881 67.415 0.50 5.36 32 ILE B O 1
ATOM 3756 O O B ILE B 1 33 ? 20.258 30.694 67.331 0.50 8.05 32 ILE B O 1
ATOM 3765 N N A VAL B 1 34 ? 22.708 31.779 68.559 0.50 4.82 33 VAL B N 1
ATOM 3766 N N B VAL B 1 34 ? 21.959 31.532 68.523 0.50 6.97 33 VAL B N 1
ATOM 3767 C CA A VAL B 1 34 ? 23.462 32.074 67.351 0.50 5.44 33 VAL B CA 1
ATOM 3768 C CA B VAL B 1 34 ? 22.730 31.868 67.334 0.50 7.33 33 VAL B CA 1
ATOM 3769 C C A VAL B 1 34 ? 23.712 30.769 66.587 0.50 5.95 33 VAL B C 1
ATOM 3770 C C B VAL B 1 34 ? 23.045 30.622 66.521 0.50 7.74 33 VAL B C 1
ATOM 3771 O O A VAL B 1 34 ? 23.494 30.692 65.384 0.50 5.55 33 VAL B O 1
ATOM 3772 O O B VAL B 1 34 ? 22.761 30.576 65.321 0.50 7.71 33 VAL B O 1
ATOM 3779 N N A ARG B 1 35 ? 24.157 29.727 67.290 0.50 6.67 34 ARG B N 1
ATOM 3780 N N B ARG B 1 35 ? 23.620 29.617 67.175 0.50 9.13 34 ARG B N 1
ATOM 3781 C CA A ARG B 1 35 ? 24.328 28.410 66.651 0.50 8.33 34 ARG B CA 1
ATOM 3782 C CA B ARG B 1 35 ? 24.086 28.444 66.444 0.50 10.08 34 ARG B CA 1
ATOM 3783 C C A ARG B 1 35 ? 23.039 27.738 66.039 0.50 9.12 34 ARG B C 1
ATOM 3784 C C B ARG B 1 35 ? 22.890 27.807 65.865 0.50 10.40 34 ARG B C 1
ATOM 3785 O O A ARG B 1 35 ? 23.171 27.091 64.999 0.50 9.68 34 ARG B O 1
ATOM 3786 O O B ARG B 1 35 ? 22.887 27.272 64.754 0.50 10.58 34 ARG B O 1
ATOM 3801 N N . ALA B 1 36 ? 21.837 27.855 66.639 1.00 10.15 35 ALA B N 1
ATOM 3802 C CA . ALA B 1 36 ? 20.614 27.201 66.185 1.00 10.80 35 ALA B CA 1
ATOM 3803 C C . ALA B 1 36 ? 19.928 27.936 65.040 1.00 10.46 35 ALA B C 1
ATOM 3804 O O . ALA B 1 36 ? 19.264 27.321 64.219 1.00 11.40 35 ALA B O 1
ATOM 3806 N N . GLU B 1 37 ? 20.021 29.266 65.030 1.00 9.56 36 GLU B N 1
ATOM 3807 C CA . GLU B 1 37 ? 19.156 30.085 64.174 1.00 9.29 36 GLU B CA 1
ATOM 3808 C C . GLU B 1 37 ? 19.858 30.828 63.057 1.00 8.81 36 GLU B C 1
ATOM 3809 O O . GLU B 1 37 ? 19.231 31.077 62.043 1.00 9.82 36 GLU B O 1
ATOM 3815 N N . PHE B 1 38 ? 21.119 31.165 63.237 1.00 8.57 37 PHE B N 1
ATOM 3816 C CA . PHE B 1 38 ? 21.814 32.057 62.330 1.00 8.79 37 PHE B CA 1
ATOM 3817 C C . PHE B 1 38 ? 22.998 31.369 61.674 1.00 9.22 37 PHE B C 1
ATOM 3818 O O . PHE B 1 38 ? 23.481 30.325 62.155 1.00 9.99 37 PHE B O 1
ATOM 3826 N N . ASN B 1 39 ? 23.486 31.927 60.574 1.00 9.11 38 ASN B N 1
ATOM 3827 C CA . ASN B 1 39 ? 24.732 31.439 60.002 1.00 8.59 38 ASN B CA 1
ATOM 3828 C C . ASN B 1 39 ? 25.666 32.566 59.599 1.00 8.19 38 ASN B C 1
ATOM 3829 O O . ASN B 1 39 ? 26.609 32.361 58.842 1.00 8.87 38 ASN B O 1
ATOM 3834 N N . GLN B 1 40 ? 25.422 33.766 60.147 1.00 7.86 39 GLN B N 1
ATOM 3835 C CA . GLN B 1 40 ? 26.336 34.880 60.013 1.00 7.14 39 GLN B CA 1
ATOM 3836 C C . GLN B 1 40 ? 26.185 35.750 61.255 1.00 7.32 39 GLN B C 1
ATOM 3837 O O . GLN B 1 40 ? 25.083 35.850 61.817 1.00 7.80 39 GLN B O 1
ATOM 3843 N N . ILE B 1 41 ? 27.290 36.348 61.652 1.00 7.50 40 ILE B N 1
ATOM 3844 C CA . ILE B 1 41 ? 27.239 37.419 62.643 1.00 7.54 40 ILE B CA 1
ATOM 3845 C C . ILE B 1 41 ? 27.821 38.683 62.059 1.00 7.10 40 ILE B C 1
ATOM 3846 O O . ILE B 1 41 ? 28.681 38.665 61.182 1.00 7.78 40 ILE B O 1
ATOM 3851 N N . THR B 1 42 ? 27.300 39.797 62.579 1.00 6.92 41 THR B N 1
ATOM 3852 C CA . THR B 1 42 ? 27.947 41.093 62.452 1.00 6.81 41 THR B CA 1
ATOM 3853 C C . THR B 1 42 ? 28.375 41.482 63.866 1.00 7.08 41 THR B C 1
ATOM 3854 O O . THR B 1 42 ? 27.609 41.288 64.797 1.00 7.61 41 THR B O 1
ATOM 3858 N N . ALA B 1 43 ? 29.562 42.018 64.042 1.00 7.35 42 ALA B N 1
ATOM 3859 C CA . ALA B 1 43 ? 29.928 42.562 65.348 1.00 7.57 42 ALA B CA 1
ATOM 3860 C C . ALA B 1 43 ? 29.092 43.826 65.554 1.00 7.42 42 ALA B C 1
ATOM 3861 O O . ALA B 1 43 ? 29.168 44.755 64.751 1.00 7.55 42 ALA B O 1
ATOM 3863 N N A GLU B 1 44 ? 28.232 43.784 66.581 0.50 7.88 43 GLU B N 1
ATOM 3864 N N B GLU B 1 44 ? 28.416 43.972 66.674 0.50 6.18 43 GLU B N 1
ATOM 3865 C CA A GLU B 1 44 ? 27.339 44.901 66.898 0.50 8.73 43 GLU B CA 1
ATOM 3866 C CA B GLU B 1 44 ? 27.674 45.207 66.895 0.50 6.20 43 GLU B CA 1
ATOM 3867 C C A GLU B 1 44 ? 28.208 46.115 67.102 0.50 8.58 43 GLU B C 1
ATOM 3868 C C B GLU B 1 44 ? 28.570 46.443 67.016 0.50 5.59 43 GLU B C 1
ATOM 3869 O O A GLU B 1 44 ? 27.860 47.218 66.672 0.50 9.13 43 GLU B O 1
ATOM 3870 O O B GLU B 1 44 ? 28.219 47.532 66.531 0.50 6.30 43 GLU B O 1
ATOM 3881 N N A ASN B 1 45 ? 29.339 45.911 67.768 0.50 8.46 44 ASN B N 1
ATOM 3882 N N B ASN B 1 45 ? 29.719 46.275 67.659 0.50 5.72 44 ASN B N 1
ATOM 3883 C CA A ASN B 1 45 ? 30.226 47.010 68.089 0.50 9.03 44 ASN B CA 1
ATOM 3884 C CA B ASN B 1 45 ? 30.618 47.394 67.927 0.50 5.94 44 ASN B CA 1
ATOM 3885 C C A ASN B 1 45 ? 31.722 46.781 67.878 0.50 8.15 44 ASN B C 1
ATOM 3886 C C B ASN B 1 45 ? 32.108 47.207 67.657 0.50 5.17 44 ASN B C 1
ATOM 3887 O O A ASN B 1 45 ? 32.434 47.713 67.539 0.50 7.85 44 ASN B O 1
ATOM 3888 O O B ASN B 1 45 ? 32.787 48.177 67.307 0.50 5.66 44 ASN B O 1
ATOM 3897 N N A ILE B 1 46 ? 32.219 45.562 68.085 0.50 7.71 45 ILE B N 1
ATOM 3898 N N B ILE B 1 46 ? 32.646 46.003 67.866 0.50 5.41 45 ILE B N 1
ATOM 3899 C CA A ILE B 1 46 ? 33.673 45.411 68.231 0.50 8.20 45 ILE B CA 1
ATOM 3900 C CA B ILE B 1 46 ? 34.102 45.904 68.015 0.50 5.79 45 ILE B CA 1
ATOM 3901 C C A ILE B 1 46 ? 34.479 45.337 66.912 0.50 7.73 45 ILE B C 1
ATOM 3902 C C B ILE B 1 46 ? 34.885 45.798 66.712 0.50 6.00 45 ILE B C 1
ATOM 3903 O O A ILE B 1 46 ? 35.691 45.103 66.942 0.50 8.06 45 ILE B O 1
ATOM 3904 O O B ILE B 1 46 ? 36.100 45.646 66.738 0.50 5.98 45 ILE B O 1
ATOM 3913 N N A MET B 1 47 ? 33.839 45.625 65.775 0.50 7.79 46 MET B N 1
ATOM 3914 N N B MET B 1 47 ? 34.205 45.919 65.580 0.50 5.41 46 MET B N 1
ATOM 3915 C CA A MET B 1 47 ? 34.582 45.818 64.513 0.50 8.01 46 MET B CA 1
ATOM 3916 C CA B MET B 1 47 ? 34.907 46.054 64.312 0.50 6.04 46 MET B CA 1
ATOM 3917 C C A MET B 1 47 ? 34.530 47.266 63.881 0.50 7.70 46 MET B C 1
ATOM 3918 C C B MET B 1 47 ? 34.704 47.449 63.795 0.50 6.45 46 MET B C 1
ATOM 3919 O O A MET B 1 47 ? 34.881 47.439 62.732 0.50 7.90 46 MET B O 1
ATOM 3920 O O B MET B 1 47 ? 35.122 47.799 62.686 0.50 5.93 46 MET B O 1
ATOM 3929 N N . LYS B 1 48 ? 34.136 48.299 64.652 1.00 7.59 47 LYS B N 1
ATOM 3930 C CA . LYS B 1 48 ? 34.132 49.689 64.259 1.00 8.05 47 LYS B CA 1
ATOM 3931 C C . LYS B 1 48 ? 35.578 50.222 64.204 1.00 8.18 47 LYS B C 1
ATOM 3932 O O . LYS B 1 48 ? 36.520 49.566 64.681 1.00 8.91 47 LYS B O 1
ATOM 3938 N N . MET B 1 49 ? 35.767 51.374 63.592 1.00 7.78 48 MET B N 1
ATOM 3939 C CA . MET B 1 49 ? 37.101 51.753 63.130 1.00 8.30 48 MET B CA 1
ATOM 3940 C C . MET B 1 49 ? 38.136 51.837 64.251 1.00 9.00 48 MET B C 1
ATOM 3941 O O . MET B 1 49 ? 39.259 51.297 64.110 1.00 10.08 48 MET B O 1
ATOM 3946 N N A SER B 1 50 ? 37.700 52.294 65.440 0.50 7.82 49 SER B N 1
ATOM 3947 N N B SER B 1 50 ? 37.911 52.727 65.207 0.50 7.61 49 SER B N 1
ATOM 3948 C CA A SER B 1 50 ? 38.600 52.469 66.598 0.50 7.50 49 SER B CA 1
ATOM 3949 C CA B SER B 1 50 ? 38.931 52.999 66.204 0.50 7.15 49 SER B CA 1
ATOM 3950 C C A SER B 1 50 ? 38.929 51.177 67.330 0.50 6.99 49 SER B C 1
ATOM 3951 C C B SER B 1 50 ? 39.327 51.729 66.931 0.50 6.52 49 SER B C 1
ATOM 3952 O O A SER B 1 50 ? 39.964 51.100 67.993 0.50 7.04 49 SER B O 1
ATOM 3953 O O B SER B 1 50 ? 40.392 51.677 67.542 0.50 6.54 49 SER B O 1
ATOM 3958 N N A TYR B 1 51 ? 38.053 50.177 67.241 0.50 6.88 50 TYR B N 1
ATOM 3959 N N B TYR B 1 51 ? 38.466 50.717 66.890 0.50 6.33 50 TYR B N 1
ATOM 3960 C CA A TYR B 1 51 ? 38.276 48.907 67.923 0.50 7.07 50 TYR B CA 1
ATOM 3961 C CA B TYR B 1 51 ? 38.753 49.435 67.537 0.50 6.52 50 TYR B CA 1
ATOM 3962 C C A TYR B 1 51 ? 39.394 48.099 67.262 0.50 6.78 50 TYR B C 1
ATOM 3963 C C B TYR B 1 51 ? 39.900 48.686 66.841 0.50 6.23 50 TYR B C 1
ATOM 3964 O O A TYR B 1 51 ? 39.820 47.088 67.802 0.50 7.70 50 TYR B O 1
ATOM 3965 O O B TYR B 1 51 ? 40.403 47.699 67.374 0.50 6.71 50 TYR B O 1
ATOM 3982 N N A MET B 1 52 ? 39.856 48.543 66.097 0.50 6.28 51 MET B N 1
ATOM 3983 N N B MET B 1 52 ? 40.311 49.167 65.666 0.50 5.85 51 MET B N 1
ATOM 3984 C CA A MET B 1 52 ? 40.982 47.902 65.421 0.50 6.75 51 MET B CA 1
ATOM 3985 C CA B MET B 1 52 ? 41.416 48.545 64.937 0.50 5.77 51 MET B CA 1
ATOM 3986 C C A MET B 1 52 ? 42.344 48.370 65.953 0.50 7.13 51 MET B C 1
ATOM 3987 C C B MET B 1 52 ? 42.776 49.054 65.419 0.50 5.96 51 MET B C 1
ATOM 3988 O O A MET B 1 52 ? 43.371 47.928 65.444 0.50 7.20 51 MET B O 1
ATOM 3989 O O B MET B 1 52 ? 43.794 48.656 64.857 0.50 6.10 51 MET B O 1
ATOM 3998 N N A TYR B 1 53 ? 42.354 49.247 66.958 0.50 8.09 52 TYR B N 1
ATOM 3999 N N B TYR B 1 53 ? 42.781 49.903 66.446 0.50 6.39 52 TYR B N 1
ATOM 4000 C CA A TYR B 1 53 ? 43.595 49.791 67.501 0.50 8.66 52 TYR B CA 1
ATOM 4001 C CA B TYR B 1 53 ? 44.009 50.523 66.945 0.50 7.39 52 TYR B CA 1
ATOM 4002 C C A TYR B 1 53 ? 43.651 49.623 69.008 0.50 9.65 52 TYR B C 1
ATOM 4003 C C B TYR B 1 53 ? 44.117 50.365 68.450 0.50 8.44 52 TYR B C 1
ATOM 4004 O O A TYR B 1 53 ? 42.627 49.644 69.686 0.50 10.09 52 TYR B O 1
ATOM 4005 O O B TYR B 1 53 ? 43.118 50.374 69.163 0.50 8.82 52 TYR B O 1
ATOM 4022 N N A SER B 1 54 ? 44.869 49.457 69.514 0.50 11.08 53 SER B N 1
ATOM 4023 N N B SER B 1 54 ? 45.348 50.186 68.926 0.50 9.82 53 SER B N 1
ATOM 4024 C CA A SER B 1 54 ? 45.141 49.582 70.939 0.50 12.94 53 SER B CA 1
ATOM 4025 C CA B SER B 1 54 ? 45.667 50.349 70.342 0.50 12.07 53 SER B CA 1
ATOM 4026 C C A SER B 1 54 ? 46.238 50.625 71.052 0.50 14.54 53 SER B C 1
ATOM 4027 C C B SER B 1 54 ? 46.728 51.429 70.360 0.50 13.05 53 SER B C 1
ATOM 4028 O O A SER B 1 54 ? 47.376 50.391 70.638 0.50 14.88 53 SER B O 1
ATOM 4029 O O B SER B 1 54 ? 47.851 51.204 69.908 0.50 13.36 53 SER B O 1
ATOM 4034 N N A GLY B 1 55 ? 45.881 51.795 71.574 0.50 15.74 54 GLY B N 1
ATOM 4035 N N B GLY B 1 55 ? 46.366 52.608 70.844 0.50 14.79 54 GLY B N 1
ATOM 4036 C CA A GLY B 1 55 ? 46.765 52.939 71.513 0.50 16.60 54 GLY B CA 1
ATOM 4037 C CA B GLY B 1 55 ? 47.234 53.765 70.706 0.50 16.36 54 GLY B CA 1
ATOM 4038 C C A GLY B 1 55 ? 46.958 53.268 70.049 0.50 17.13 54 GLY B C 1
ATOM 4039 C C B GLY B 1 55 ? 47.351 54.092 69.230 0.50 17.01 54 GLY B C 1
ATOM 4040 O O A GLY B 1 55 ? 45.986 53.332 69.294 0.50 17.20 54 GLY B O 1
ATOM 4041 O O B GLY B 1 55 ? 46.370 54.018 68.494 0.50 18.31 54 GLY B O 1
ATOM 4042 N N A SER B 1 56 ? 48.210 53.464 69.646 0.50 17.73 55 SER B N 1
ATOM 4043 N N B SER B 1 56 ? 48.555 54.430 68.781 0.50 17.76 55 SER B N 1
ATOM 4044 C CA A SER B 1 56 ? 48.537 53.797 68.258 0.50 18.24 55 SER B CA 1
ATOM 4045 C CA B SER B 1 56 ? 48.766 54.776 67.376 0.50 17.57 55 SER B CA 1
ATOM 4046 C C A SER B 1 56 ? 48.712 52.585 67.342 0.50 17.74 55 SER B C 1
ATOM 4047 C C B SER B 1 56 ? 48.976 53.547 66.482 0.50 17.04 55 SER B C 1
ATOM 4048 O O A SER B 1 56 ? 48.859 52.737 66.129 0.50 18.76 55 SER B O 1
ATOM 4049 O O B SER B 1 56 ? 48.974 53.666 65.254 0.50 18.12 55 SER B O 1
ATOM 4054 N N A ASN B 1 57 ? 48.711 51.380 67.898 0.50 16.74 56 ASN B N 1
ATOM 4055 N N B ASN B 1 57 ? 49.154 52.375 67.093 0.50 15.61 56 ASN B N 1
ATOM 4056 C CA A ASN B 1 57 ? 48.990 50.200 67.091 0.50 15.73 56 ASN B CA 1
ATOM 4057 C CA B ASN B 1 57 ? 49.389 51.134 66.355 0.50 14.19 56 ASN B CA 1
ATOM 4058 C C A ASN B 1 57 ? 47.703 49.467 66.723 0.50 13.86 56 ASN B C 1
ATOM 4059 C C B ASN B 1 57 ? 48.116 50.376 65.997 0.50 12.35 56 ASN B C 1
ATOM 4060 O O A ASN B 1 57 ? 46.710 49.581 67.429 0.50 13.20 56 ASN B O 1
ATOM 4061 O O B ASN B 1 57 ? 47.151 50.414 66.737 0.50 11.23 56 ASN B O 1
ATOM 4070 N N A PHE B 1 58 ? 47.726 48.709 65.630 0.50 12.19 57 PHE B N 1
ATOM 4071 N N B PHE B 1 58 ? 48.142 49.624 64.907 0.50 10.76 57 PHE B N 1
ATOM 4072 C CA A PHE B 1 58 ? 46.613 47.821 65.319 0.50 11.25 57 PHE B CA 1
ATOM 4073 C CA B PHE B 1 58 ? 47.045 48.704 64.650 0.50 9.71 57 PHE B CA 1
ATOM 4074 C C A PHE B 1 58 ? 46.510 46.741 66.391 0.50 11.10 57 PHE B C 1
ATOM 4075 C C B PHE B 1 58 ? 46.996 47.635 65.730 0.50 9.43 57 PHE B C 1
ATOM 4076 O O A PHE B 1 58 ? 47.532 46.292 66.937 0.50 11.89 57 PHE B O 1
ATOM 4077 O O B PHE B 1 58 ? 48.030 47.210 66.258 0.50 10.02 57 PHE B O 1
ATOM 4092 N N A SER B 1 59 ? 45.283 46.345 66.705 0.50 10.49 58 SER B N 1
ATOM 4093 N N B SER B 1 59 ? 45.789 47.210 66.074 0.50 9.21 58 SER B N 1
ATOM 4094 C CA A SER B 1 59 ? 45.013 45.252 67.638 0.50 10.51 58 SER B CA 1
ATOM 4095 C CA B SER B 1 59 ? 45.588 46.114 67.009 0.50 8.99 58 SER B CA 1
ATOM 4096 C C A SER B 1 59 ? 43.789 44.484 67.179 0.50 9.88 58 SER B C 1
ATOM 4097 C C B SER B 1 59 ? 44.351 45.345 66.635 0.50 7.89 58 SER B C 1
ATOM 4098 O O A SER B 1 59 ? 42.683 45.020 67.186 0.50 9.74 58 SER B O 1
ATOM 4099 O O B SER B 1 59 ? 43.254 45.874 66.736 0.50 7.99 58 SER B O 1
ATOM 4104 N N A PHE B 1 60 ? 43.989 43.229 66.795 0.50 9.14 59 PHE B N 1
ATOM 4105 N N B PHE B 1 60 ? 44.540 44.106 66.206 0.50 7.57 59 PHE B N 1
ATOM 4106 C CA A PHE B 1 60 ? 42.911 42.368 66.310 0.50 8.86 59 PHE B CA 1
ATOM 4107 C CA B PHE B 1 60 ? 43.453 43.241 65.769 0.50 7.44 59 PHE B CA 1
ATOM 4108 C C A PHE B 1 60 ? 42.496 41.264 67.289 0.50 8.63 59 PHE B C 1
ATOM 4109 C C B PHE B 1 60 ? 43.150 42.134 66.776 0.50 7.64 59 PHE B C 1
ATOM 4110 O O A PHE B 1 60 ? 41.654 40.430 66.972 0.50 9.29 59 PHE B O 1
ATOM 4111 O O B PHE B 1 60 ? 42.344 41.250 66.506 0.50 7.76 59 PHE B O 1
ATOM 4126 N N A THR B 1 61 ? 43.075 41.265 68.478 0.50 9.46 60 THR B N 1
ATOM 4127 N N B THR B 1 61 ? 43.808 42.168 67.930 0.50 9.18 60 THR B N 1
ATOM 4128 C CA A THR B 1 61 ? 42.813 40.192 69.439 0.50 9.57 60 THR B CA 1
ATOM 4129 C CA B THR B 1 61 ? 43.652 41.149 68.963 0.50 9.84 60 THR B CA 1
ATOM 4130 C C A THR B 1 61 ? 41.338 39.996 69.720 0.50 8.30 60 THR B C 1
ATOM 4131 C C B THR B 1 61 ? 42.182 40.829 69.260 0.50 8.46 60 THR B C 1
ATOM 4132 O O A THR B 1 61 ? 40.845 38.877 69.653 0.50 8.92 60 THR B O 1
ATOM 4133 O O B THR B 1 61 ? 41.730 39.683 69.157 0.50 7.71 60 THR B O 1
ATOM 4140 N N A ASN B 1 62 ? 40.616 41.074 70.017 0.50 8.10 61 ASN B N 1
ATOM 4141 N N B ASN B 1 62 ? 41.432 41.860 69.597 0.50 7.78 61 ASN B N 1
ATOM 4142 C CA A ASN B 1 62 ? 39.232 40.928 70.445 0.50 7.96 61 ASN B CA 1
ATOM 4143 C CA B ASN B 1 62 ? 40.074 41.676 70.073 0.50 8.36 61 ASN B CA 1
ATOM 4144 C C A ASN B 1 62 ? 38.320 40.531 69.286 0.50 8.28 61 ASN B C 1
ATOM 4145 C C B ASN B 1 62 ? 39.103 41.279 68.969 0.50 7.44 61 ASN B C 1
ATOM 4146 O O A ASN B 1 62 ? 37.424 39.695 69.440 0.50 8.04 61 ASN B O 1
ATOM 4147 O O B ASN B 1 62 ? 38.235 40.431 69.171 0.50 8.08 61 ASN B O 1
ATOM 4156 N N A SER B 1 63 ? 38.545 41.127 68.121 0.50 8.14 62 SER B N 1
ATOM 4157 N N B SER B 1 63 ? 39.246 41.877 67.794 0.50 6.40 62 SER B N 1
ATOM 4158 C CA A SER B 1 63 ? 37.719 40.817 66.959 0.50 8.24 62 SER B CA 1
ATOM 4159 C CA B SER B 1 63 ? 38.395 41.512 66.677 0.50 6.53 62 SER B CA 1
ATOM 4160 C C A SER B 1 63 ? 38.051 39.399 66.470 0.50 8.07 62 SER B C 1
ATOM 4161 C C B SER B 1 63 ? 38.749 40.127 66.162 0.50 6.72 62 SER B C 1
ATOM 4162 O O A SER B 1 63 ? 37.155 38.656 66.061 0.50 8.57 62 SER B O 1
ATOM 4163 O O B SER B 1 63 ? 37.859 39.366 65.812 0.50 6.63 62 SER B O 1
ATOM 4168 N N A ASP B 1 64 ? 39.331 39.014 66.542 0.50 8.81 63 ASP B N 1
ATOM 4169 N N B ASP B 1 64 ? 40.035 39.772 66.160 0.50 7.08 63 ASP B N 1
ATOM 4170 C CA A ASP B 1 64 ? 39.745 37.647 66.193 0.50 9.08 63 ASP B CA 1
ATOM 4171 C CA B ASP B 1 64 ? 40.435 38.415 65.791 0.50 7.12 63 ASP B CA 1
ATOM 4172 C C A ASP B 1 64 ? 39.074 36.612 67.112 0.50 8.78 63 ASP B C 1
ATOM 4173 C C B ASP B 1 64 ? 39.778 37.372 66.699 0.50 6.90 63 ASP B C 1
ATOM 4174 O O A ASP B 1 64 ? 38.677 35.527 66.670 0.50 9.62 63 ASP B O 1
ATOM 4175 O O B ASP B 1 64 ? 39.432 36.301 66.238 0.50 6.86 63 ASP B O 1
ATOM 4184 N N A ARG B 1 65 ? 38.952 36.924 68.397 0.50 8.99 64 ARG B N 1
ATOM 4185 N N B ARG B 1 65 ? 39.637 37.671 67.984 0.50 7.13 64 ARG B N 1
ATOM 4186 C CA A ARG B 1 65 ? 38.233 36.039 69.312 0.50 9.56 64 ARG B CA 1
ATOM 4187 C CA B ARG B 1 65 ? 38.992 36.764 68.917 0.50 8.02 64 ARG B CA 1
ATOM 4188 C C A ARG B 1 65 ? 36.792 35.806 68.827 0.50 9.51 64 ARG B C 1
ATOM 4189 C C B ARG B 1 65 ? 37.565 36.460 68.473 0.50 6.88 64 ARG B C 1
ATOM 4190 O O A ARG B 1 65 ? 36.295 34.685 68.816 0.50 9.86 64 ARG B O 1
ATOM 4191 O O B ARG B 1 65 ? 37.107 35.326 68.513 0.50 6.80 64 ARG B O 1
ATOM 4206 N N A LEU B 1 66 ? 36.112 36.878 68.428 0.50 9.20 65 LEU B N 1
ATOM 4207 N N B LEU B 1 66 ? 36.842 37.486 68.045 0.50 6.09 65 LEU B N 1
ATOM 4208 C CA A LEU B 1 66 ? 34.713 36.770 68.007 0.50 8.78 65 LEU B CA 1
ATOM 4209 C CA B LEU B 1 66 ? 35.457 37.312 67.630 0.50 5.96 65 LEU B CA 1
ATOM 4210 C C A LEU B 1 66 ? 34.589 35.993 66.697 0.50 9.25 65 LEU B C 1
ATOM 4211 C C B LEU B 1 66 ? 35.360 36.593 66.289 0.50 4.96 65 LEU B C 1
ATOM 4212 O O A LEU B 1 66 ? 33.700 35.149 66.536 0.50 8.72 65 LEU B O 1
ATOM 4213 O O B LEU B 1 66 ? 34.505 35.728 66.107 0.50 4.97 65 LEU B O 1
ATOM 4222 N N A VAL B 1 67 ? 35.484 36.279 65.761 0.50 10.10 66 VAL B N 1
ATOM 4223 N N B VAL B 1 67 ? 36.220 36.957 65.341 0.50 5.54 66 VAL B N 1
ATOM 4224 C CA A VAL B 1 67 ? 35.530 35.540 64.497 0.50 10.94 66 VAL B CA 1
ATOM 4225 C CA B VAL B 1 67 ? 36.226 36.317 64.040 0.50 6.30 66 VAL B CA 1
ATOM 4226 C C A VAL B 1 67 ? 35.845 34.061 64.735 0.50 11.14 66 VAL B C 1
ATOM 4227 C C B VAL B 1 67 ? 36.571 34.831 64.174 0.50 6.74 66 VAL B C 1
ATOM 4228 O O A VAL B 1 67 ? 35.287 33.208 64.059 0.50 11.50 66 VAL B O 1
ATOM 4229 O O B VAL B 1 67 ? 35.970 33.982 63.497 0.50 6.85 66 VAL B O 1
ATOM 4236 N N A SER B 1 68 ? 36.724 33.772 65.693 0.50 11.53 67 SER B N 1
ATOM 4237 N N B SER B 1 68 ? 37.501 34.498 65.069 0.50 6.87 67 SER B N 1
ATOM 4238 C CA A SER B 1 68 ? 37.018 32.386 66.066 0.50 11.64 67 SER B CA 1
ATOM 4239 C CA B SER B 1 68 ? 37.811 33.094 65.327 0.50 7.31 67 SER B CA 1
ATOM 4240 C C A SER B 1 68 ? 35.743 31.699 66.555 0.50 11.64 67 SER B C 1
ATOM 4241 C C B SER B 1 68 ? 36.651 32.352 66.009 0.50 6.91 67 SER B C 1
ATOM 4242 O O A SER B 1 68 ? 35.454 30.567 66.170 0.50 11.72 67 SER B O 1
ATOM 4243 O O B SER B 1 68 ? 36.378 31.210 65.686 0.50 7.21 67 SER B O 1
ATOM 4248 N N A TRP B 1 69 ? 34.974 32.372 67.411 0.50 11.20 68 TRP B N 1
ATOM 4249 N N B TRP B 1 69 ? 35.958 33.016 66.937 0.50 6.33 68 TRP B N 1
ATOM 4250 C CA A TRP B 1 69 ? 33.738 31.760 67.909 0.50 11.31 68 TRP B CA 1
ATOM 4251 C CA B TRP B 1 69 ? 34.761 32.441 67.548 0.50 6.09 68 TRP B CA 1
ATOM 4252 C C A TRP B 1 69 ? 32.750 31.529 66.777 0.50 10.73 68 TRP B C 1
ATOM 4253 C C B TRP B 1 69 ? 33.750 32.096 66.444 0.50 5.90 68 TRP B C 1
ATOM 4254 O O A TRP B 1 69 ? 32.141 30.480 66.691 0.50 10.20 68 TRP B O 1
ATOM 4255 O O B TRP B 1 69 ? 33.184 30.992 66.403 0.50 5.70 68 TRP B O 1
ATOM 4276 N N A ALA B 1 70 ? 32.595 32.521 65.907 0.50 10.76 69 ALA B N 1
ATOM 4277 N N B ALA B 1 70 ? 33.507 33.041 65.539 0.50 5.61 69 ALA B N 1
ATOM 4278 C CA A ALA B 1 70 ? 31.733 32.371 64.744 0.50 11.09 69 ALA B CA 1
ATOM 4279 C CA B ALA B 1 70 ? 32.584 32.797 64.432 0.50 5.71 69 ALA B CA 1
ATOM 4280 C C A ALA B 1 70 ? 32.123 31.129 63.946 0.50 11.83 69 ALA B C 1
ATOM 4281 C C B ALA B 1 70 ? 32.970 31.569 63.603 0.50 5.98 69 ALA B C 1
ATOM 4282 O O A ALA B 1 70 ? 31.263 30.324 63.578 0.50 11.87 69 ALA B O 1
ATOM 4283 O O B ALA B 1 70 ? 32.143 30.726 63.324 0.50 5.60 69 ALA B O 1
ATOM 4286 N N A ALA B 1 71 ? 33.418 30.972 63.683 0.50 13.11 70 ALA B N 1
ATOM 4287 N N B ALA B 1 71 ? 34.224 31.512 63.183 0.50 6.17 70 ALA B N 1
ATOM 4288 C CA A ALA B 1 71 ? 33.908 29.857 62.871 0.50 14.02 70 ALA B CA 1
ATOM 4289 C CA B ALA B 1 71 ? 34.715 30.443 62.319 0.50 7.16 70 ALA B CA 1
ATOM 4290 C C A ALA B 1 71 ? 33.559 28.512 63.490 0.50 14.94 70 ALA B C 1
ATOM 4291 C C B ALA B 1 71 ? 34.544 29.072 62.961 0.50 7.93 70 ALA B C 1
ATOM 4292 O O A ALA B 1 71 ? 33.341 27.543 62.777 0.50 16.54 70 ALA B O 1
ATOM 4293 O O B ALA B 1 71 ? 34.419 28.060 62.262 0.50 9.76 70 ALA B O 1
ATOM 4296 N N A GLN B 1 72 ? 33.531 28.439 64.812 0.50 14.95 71 GLN B N 1
ATOM 4297 N N B GLN B 1 72 ? 34.519 29.020 64.280 0.50 7.70 71 GLN B N 1
ATOM 4298 C CA A GLN B 1 72 ? 33.271 27.170 65.486 0.50 15.57 71 GLN B CA 1
ATOM 4299 C CA B GLN B 1 72 ? 34.388 27.731 64.961 0.50 8.58 71 GLN B CA 1
ATOM 4300 C C A GLN B 1 72 ? 31.779 26.834 65.565 0.50 15.20 71 GLN B C 1
ATOM 4301 C C B GLN B 1 72 ? 32.985 27.436 65.447 0.50 8.16 71 GLN B C 1
ATOM 4302 O O A GLN B 1 72 ? 31.417 25.705 65.893 0.50 14.79 71 GLN B O 1
ATOM 4303 O O B GLN B 1 72 ? 32.741 26.389 66.026 0.50 9.86 71 GLN B O 1
ATOM 4314 N N A ASN B 1 73 ? 30.915 27.814 65.293 0.50 14.70 72 ASN B N 1
ATOM 4315 N N B ASN B 1 73 ? 32.070 28.372 65.202 0.50 6.48 72 ASN B N 1
ATOM 4316 C CA A ASN B 1 73 ? 29.484 27.665 65.560 0.50 14.52 72 ASN B CA 1
ATOM 4317 C CA B ASN B 1 73 ? 30.690 28.275 65.686 0.50 6.06 72 ASN B CA 1
ATOM 4318 C C A ASN B 1 73 ? 28.651 27.968 64.334 0.50 13.80 72 ASN B C 1
ATOM 4319 C C B ASN B 1 73 ? 29.649 28.492 64.581 0.50 6.21 72 ASN B C 1
ATOM 4320 O O A ASN B 1 73 ? 27.447 28.276 64.401 0.50 14.23 72 ASN B O 1
ATOM 4321 O O B ASN B 1 73 ? 28.497 28.886 64.822 0.50 6.57 72 ASN B O 1
ATOM 4330 N N A GLY B 1 74 ? 29.327 27.837 63.210 0.50 13.44 73 GLY B N 1
ATOM 4331 N N B GLY B 1 74 ? 30.085 28.198 63.379 0.50 6.85 73 GLY B N 1
ATOM 4332 C CA A GLY B 1 74 ? 28.724 27.945 61.912 0.50 12.95 73 GLY B CA 1
ATOM 4333 C CA B GLY B 1 74 ? 29.170 27.965 62.290 0.50 7.60 73 GLY B CA 1
ATOM 4334 C C A GLY B 1 74 ? 28.542 29.354 61.376 0.50 11.61 73 GLY B C 1
ATOM 4335 C C B GLY B 1 74 ? 28.600 29.218 61.689 0.50 8.93 73 GLY B C 1
ATOM 4336 O O A GLY B 1 74 ? 27.628 29.549 60.604 0.50 12.35 73 GLY B O 1
ATOM 4337 O O B GLY B 1 74 ? 27.597 29.172 61.006 0.50 7.56 73 GLY B O 1
ATOM 4338 N N A GLN B 1 75 ? 29.399 30.312 61.743 0.50 9.52 74 GLN B N 1
ATOM 4339 N N B GLN B 1 75 ? 29.247 30.331 61.921 0.50 9.15 74 GLN B N 1
ATOM 4340 C CA A GLN B 1 75 ? 29.134 31.712 61.350 0.50 7.54 74 GLN B CA 1
ATOM 4341 C CA B GLN B 1 75 ? 28.691 31.560 61.423 0.50 9.05 74 GLN B CA 1
ATOM 4342 C C A GLN B 1 75 ? 30.169 32.304 60.426 0.50 6.99 74 GLN B C 1
ATOM 4343 C C B GLN B 1 75 ? 29.734 32.142 60.504 0.50 9.16 74 GLN B C 1
ATOM 4344 O O A GLN B 1 75 ? 31.359 32.401 60.773 0.50 8.10 74 GLN B O 1
ATOM 4345 O O B GLN B 1 75 ? 30.920 32.049 60.797 0.50 10.42 74 GLN B O 1
ATOM 4356 N N A THR B 1 76 ? 29.700 32.790 59.277 0.50 6.62 75 THR B N 1
ATOM 4357 N N B THR B 1 76 ? 29.298 32.713 59.380 0.50 9.11 75 THR B N 1
ATOM 4358 C CA A THR B 1 76 ? 30.489 33.719 58.540 0.50 6.53 75 THR B CA 1
ATOM 4359 C CA B THR B 1 76 ? 30.156 33.618 58.600 0.50 8.95 75 THR B CA 1
ATOM 4360 C C A THR B 1 76 ? 30.313 35.018 59.265 0.50 6.92 75 THR B C 1
ATOM 4361 C C B THR B 1 76 ? 30.233 35.032 59.276 0.50 8.52 75 THR B C 1
ATOM 4362 O O A THR B 1 76 ? 29.544 35.146 60.213 0.50 7.70 75 THR B O 1
ATOM 4363 O O B THR B 1 76 ? 29.538 35.250 60.258 0.50 9.59 75 THR B O 1
ATOM 4370 N N . VAL B 1 77 ? 31.077 35.956 58.801 1.00 7.86 76 VAL B N 1
ATOM 4371 C CA . VAL B 1 77 ? 31.141 37.272 59.403 1.00 8.05 76 VAL B CA 1
ATOM 4372 C C . VAL B 1 77 ? 30.929 38.365 58.351 1.00 7.46 76 VAL B C 1
ATOM 4373 O O . VAL B 1 77 ? 31.561 38.349 57.289 1.00 8.21 76 VAL B O 1
ATOM 4377 N N A HIS B 1 78 ? 30.064 39.328 58.678 0.50 6.46 77 HIS B N 1
ATOM 4378 N N B HIS B 1 78 ? 30.053 39.315 58.683 0.50 7.85 77 HIS B N 1
ATOM 4379 C CA A HIS B 1 78 ? 29.915 40.564 57.925 0.50 5.78 77 HIS B CA 1
ATOM 4380 C CA B HIS B 1 78 ? 29.932 40.571 57.967 0.50 7.70 77 HIS B CA 1
ATOM 4381 C C A HIS B 1 78 ? 30.655 41.637 58.726 0.50 5.85 77 HIS B C 1
ATOM 4382 C C B HIS B 1 78 ? 30.689 41.621 58.753 0.50 7.47 77 HIS B C 1
ATOM 4383 O O A HIS B 1 78 ? 30.343 41.867 59.895 0.50 5.99 77 HIS B O 1
ATOM 4384 O O B HIS B 1 78 ? 30.406 41.841 59.932 0.50 8.76 77 HIS B O 1
ATOM 4397 N N . GLY B 1 79 ? 31.633 42.278 58.101 1.00 6.99 78 GLY B N 1
ATOM 4398 C CA . GLY B 1 79 ? 32.469 43.275 58.761 1.00 7.21 78 GLY B CA 1
ATOM 4399 C C . GLY B 1 79 ? 31.796 44.631 58.808 1.00 7.11 78 GLY B C 1
ATOM 4400 O O . GLY B 1 79 ? 31.374 45.174 57.789 1.00 7.99 78 GLY B O 1
ATOM 4401 N N . HIS B 1 80 ? 31.711 45.190 60.010 1.00 7.48 79 HIS B N 1
ATOM 4402 C CA A HIS B 1 80 ? 31.025 46.453 60.251 0.50 7.23 79 HIS B CA 1
ATOM 4403 C CA B HIS B 1 80 ? 31.030 46.463 60.245 0.50 7.55 79 HIS B CA 1
ATOM 4404 C C . HIS B 1 80 ? 31.953 47.347 61.074 1.00 7.38 79 HIS B C 1
ATOM 4405 O O . HIS B 1 80 ? 32.041 47.154 62.283 1.00 8.04 79 HIS B O 1
ATOM 4418 N N . ALA B 1 81 ? 32.659 48.306 60.474 1.00 7.23 80 ALA B N 1
ATOM 4419 C CA . ALA B 1 81 ? 32.619 48.769 59.092 1.00 7.48 80 ALA B CA 1
ATOM 4420 C C . ALA B 1 81 ? 33.994 49.388 58.818 1.00 7.40 80 ALA B C 1
ATOM 4421 O O . ALA B 1 81 ? 34.658 49.862 59.753 1.00 7.88 80 ALA B O 1
ATOM 4423 N N A LEU B 1 82 ? 34.404 49.469 57.549 0.50 6.28 81 LEU B N 1
ATOM 4424 N N B LEU B 1 82 ? 34.430 49.368 57.574 0.50 7.90 81 LEU B N 1
ATOM 4425 C CA A LEU B 1 82 ? 35.715 50.060 57.185 0.50 6.11 81 LEU B CA 1
ATOM 4426 C CA B LEU B 1 82 ? 35.751 49.873 57.284 0.50 8.80 81 LEU B CA 1
ATOM 4427 C C A LEU B 1 82 ? 35.812 51.590 57.269 0.50 5.82 81 LEU B C 1
ATOM 4428 C C B LEU B 1 82 ? 35.806 51.383 57.454 0.50 8.56 81 LEU B C 1
ATOM 4429 O O A LEU B 1 82 ? 36.847 52.128 57.693 0.50 5.98 81 LEU B O 1
ATOM 4430 O O B LEU B 1 82 ? 36.787 51.901 57.992 0.50 8.82 81 LEU B O 1
ATOM 4439 N N A VAL B 1 83 ? 34.756 52.277 56.830 0.50 5.84 82 VAL B N 1
ATOM 4440 N N B VAL B 1 83 ? 34.757 52.076 56.998 0.50 8.46 82 VAL B N 1
ATOM 4441 C CA A VAL B 1 83 ? 34.722 53.744 56.802 0.50 6.66 82 VAL B CA 1
ATOM 4442 C CA B VAL B 1 83 ? 34.706 53.537 57.032 0.50 8.85 82 VAL B CA 1
ATOM 4443 C C A VAL B 1 83 ? 33.359 54.203 57.319 0.50 6.98 82 VAL B C 1
ATOM 4444 C C B VAL B 1 83 ? 33.336 54.007 57.497 0.50 8.33 82 VAL B C 1
ATOM 4445 O O A VAL B 1 83 ? 32.335 53.910 56.678 0.50 6.13 82 VAL B O 1
ATOM 4446 O O B VAL B 1 83 ? 32.292 53.567 57.009 0.50 7.93 82 VAL B O 1
ATOM 4453 N N . TRP B 1 84 ? 33.350 54.914 58.458 1.00 7.85 83 TRP B N 1
ATOM 4454 C CA . TRP B 1 84 ? 32.104 55.373 59.085 1.00 7.09 83 TRP B CA 1
ATOM 4455 C C . TRP B 1 84 ? 32.433 56.592 59.934 1.00 7.95 83 TRP B C 1
ATOM 4456 O O . TRP B 1 84 ? 33.451 56.620 60.614 1.00 8.06 83 TRP B O 1
ATOM 4467 N N A HIS B 1 85 ? 31.554 57.590 59.900 0.50 6.88 84 HIS B N 1
ATOM 4468 N N B HIS B 1 85 ? 31.533 57.574 59.919 0.50 8.33 84 HIS B N 1
ATOM 4469 C CA A HIS B 1 85 ? 31.833 58.908 60.480 0.50 6.84 84 HIS B CA 1
ATOM 4470 C CA B HIS B 1 85 ? 31.782 58.908 60.486 0.50 8.82 84 HIS B CA 1
ATOM 4471 C C A HIS B 1 85 ? 31.752 59.137 62.003 0.50 7.40 84 HIS B C 1
ATOM 4472 C C B HIS B 1 85 ? 31.732 59.149 61.997 0.50 8.75 84 HIS B C 1
ATOM 4473 O O A HIS B 1 85 ? 32.377 60.071 62.457 0.50 8.01 84 HIS B O 1
ATOM 4474 O O B HIS B 1 85 ? 32.332 60.118 62.431 0.50 9.66 84 HIS B O 1
ATOM 4487 N N . PRO B 1 86 ? 30.948 58.389 62.780 1.00 8.05 85 PRO B N 1
ATOM 4488 C CA . PRO B 1 86 ? 30.712 58.865 64.176 1.00 8.61 85 PRO B CA 1
ATOM 4489 C C . PRO B 1 86 ? 31.956 59.023 64.997 1.00 8.89 85 PRO B C 1
ATOM 4490 O O . PR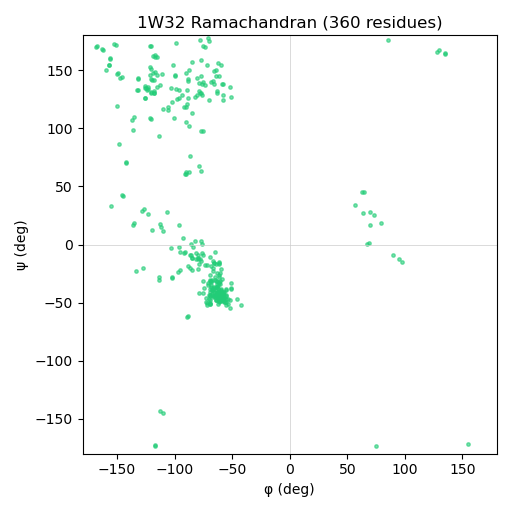O B 1 86 ? 32.819 58.139 65.039 1.00 8.81 85 PRO B O 1
ATOM 4494 N N A SER B 1 87 ? 32.034 60.167 65.673 0.33 9.11 86 SER B N 1
ATOM 4495 N N B SER B 1 87 ? 32.051 60.109 65.745 0.33 8.73 86 SER B N 1
ATOM 4496 N N C SER B 1 87 ? 32.034 60.169 65.660 0.33 8.61 86 SER B N 1
ATOM 4497 C CA A SER B 1 87 ? 33.199 60.553 66.462 0.33 9.87 86 SER B CA 1
ATOM 4498 C CA B SER B 1 87 ? 33.278 60.360 66.489 0.33 9.13 86 SER B CA 1
ATOM 4499 C CA C SER B 1 87 ? 33.251 60.623 66.307 0.33 9.01 86 SER B CA 1
ATOM 4500 C C A SER B 1 87 ? 33.615 59.466 67.445 0.33 9.36 86 SER B C 1
ATOM 4501 C C B SER B 1 87 ? 33.620 59.304 67.544 0.33 8.83 86 SER B C 1
ATOM 4502 C C C SER B 1 87 ? 33.837 59.659 67.302 0.33 8.29 86 SER B C 1
ATOM 4503 O O A SER B 1 87 ? 34.810 59.167 67.576 0.33 9.81 86 SER B O 1
ATOM 4504 O O B SER B 1 87 ? 34.805 59.046 67.792 0.33 8.79 86 SER B O 1
ATOM 4505 O O C SER B 1 87 ? 35.065 59.548 67.396 0.33 7.46 86 SER B O 1
ATOM 4512 N N A TYR B 1 88 ? 32.622 58.669 68.151 0.50 9.05 87 TYR B N 1
ATOM 4513 N N B TYR B 1 88 ? 32.960 59.001 68.058 0.50 8.10 87 TYR B N 1
ATOM 4514 C CA A TYR B 1 88 ? 32.931 57.714 69.219 0.50 9.51 87 TYR B CA 1
ATOM 4515 C CA B TYR B 1 88 ? 33.358 58.085 69.137 0.50 8.65 87 TYR B CA 1
ATOM 4516 C C A TYR B 1 88 ? 33.854 56.601 68.742 0.50 9.60 87 TYR B C 1
ATOM 4517 C C B TYR B 1 88 ? 34.206 56.918 68.643 0.50 8.99 87 TYR B C 1
ATOM 4518 O O A TYR B 1 88 ? 34.472 55.928 69.560 0.50 9.53 87 TYR B O 1
ATOM 4519 O O B TYR B 1 88 ? 35.084 56.484 69.380 0.50 9.05 87 TYR B O 1
ATOM 4536 N N . GLN B 1 89 ? 33.926 56.416 67.426 1.00 9.46 88 GLN B N 1
ATOM 4537 C CA . GLN B 1 89 ? 34.673 55.287 66.860 1.00 8.95 88 GLN B CA 1
ATOM 4538 C C . GLN B 1 89 ? 35.626 55.720 65.764 1.00 8.45 88 GLN B C 1
ATOM 4539 O O . GLN B 1 89 ? 36.193 54.867 65.063 1.00 9.31 88 GLN B O 1
ATOM 4545 N N . LEU B 1 90 ? 35.864 57.008 65.604 1.00 8.99 89 LEU B N 1
ATOM 4546 C CA . LEU B 1 90 ? 36.883 57.424 64.672 1.00 9.43 89 LEU B CA 1
ATOM 4547 C C . LEU B 1 90 ? 38.258 57.142 65.236 1.00 9.95 89 LEU B C 1
ATOM 4548 O O . LEU B 1 90 ? 38.551 57.444 66.395 1.00 10.25 89 LEU B O 1
ATOM 4553 N N . PRO B 1 91 ? 39.169 56.617 64.405 1.00 9.83 90 PRO B N 1
ATOM 4554 C CA . PRO B 1 91 ? 40.557 56.575 64.849 1.00 10.78 90 PRO B CA 1
ATOM 4555 C C . PRO B 1 91 ? 41.059 57.983 65.078 1.00 10.71 90 PRO B C 1
ATOM 4556 O O . PRO B 1 91 ? 40.569 58.920 64.481 1.00 11.32 90 PRO B O 1
ATOM 4560 N N . ASN B 1 92 ? 42.085 58.123 65.911 1.00 11.47 91 ASN B N 1
ATOM 4561 C CA . ASN B 1 92 ? 42.603 59.442 66.203 1.00 12.29 91 ASN B CA 1
ATOM 4562 C C . ASN B 1 92 ? 43.186 60.147 64.987 1.00 12.68 91 ASN B C 1
ATOM 4563 O O . ASN B 1 92 ? 43.191 61.369 64.928 1.00 13.66 91 ASN B O 1
ATOM 4568 N N . TRP B 1 93 ? 43.632 59.391 63.976 1.00 12.06 92 TRP B N 1
ATOM 4569 C CA . TRP B 1 93 ? 44.118 59.988 62.755 1.00 11.70 92 TRP B CA 1
ATOM 4570 C C . TRP B 1 93 ? 43.013 60.658 61.952 1.00 11.48 92 TRP B C 1
ATOM 4571 O O . TRP B 1 93 ? 43.289 61.455 61.081 1.00 11.88 92 TRP B O 1
ATOM 4582 N N . ALA B 1 94 ? 41.742 60.311 62.221 1.00 11.15 93 ALA B N 1
ATOM 4583 C CA . ALA B 1 94 ? 40.650 60.779 61.369 1.00 11.25 93 ALA B CA 1
ATOM 4584 C C . ALA B 1 94 ? 40.131 62.128 61.845 1.00 11.68 93 ALA B C 1
ATOM 4585 O O . ALA B 1 94 ? 39.032 62.247 62.379 1.00 12.39 93 ALA B O 1
ATOM 4587 N N A SER B 1 95 ? 40.964 63.145 61.681 0.50 12.04 94 SER B N 1
ATOM 4588 N N B SER B 1 95 ? 40.923 63.155 61.592 0.50 12.12 94 SER B N 1
ATOM 4589 C CA A SER B 1 95 ? 40.624 64.516 62.052 0.50 12.49 94 SER B CA 1
ATOM 4590 C CA B SER B 1 95 ? 40.662 64.497 62.086 0.50 12.72 94 SER B CA 1
ATOM 4591 C C A SER B 1 95 ? 40.886 65.464 60.909 0.50 12.69 94 SER B C 1
ATOM 4592 C C B SER B 1 95 ? 40.990 65.505 61.008 0.50 12.79 94 SER B C 1
ATOM 4593 O O A SER B 1 95 ? 41.625 65.155 59.979 0.50 13.22 94 SER B O 1
ATOM 4594 O O B SER B 1 95 ? 41.921 65.275 60.231 0.50 12.93 94 SER B O 1
ATOM 4599 N N . ASP B 1 96 ? 40.272 66.633 60.990 1.00 13.37 95 ASP B N 1
ATOM 4600 C CA . ASP B 1 96 ? 40.544 67.716 60.054 1.00 14.32 95 ASP B CA 1
ATOM 4601 C C . ASP B 1 96 ? 41.953 68.282 60.189 1.00 13.85 95 ASP B C 1
ATOM 4602 O O . ASP B 1 96 ? 42.473 68.838 59.235 1.00 16.94 95 ASP B O 1
ATOM 4607 N N A SER B 1 97 ? 42.556 68.004 61.357 0.50 13.00 96 SER B N 1
ATOM 4608 N N B SER B 1 97 ? 42.560 68.233 61.351 0.50 13.51 96 SER B N 1
ATOM 4609 C CA A SER B 1 97 ? 43.894 68.476 61.785 0.50 12.59 96 SER B CA 1
ATOM 4610 C CA B SER B 1 97 ? 43.833 68.920 61.461 0.50 13.35 96 SER B CA 1
ATOM 4611 C C A SER B 1 97 ? 45.067 67.557 61.434 0.50 11.55 96 SER B C 1
ATOM 4612 C C B SER B 1 97 ? 44.962 68.078 60.899 0.50 12.25 96 SER B C 1
ATOM 4613 O O A SER B 1 97 ? 46.225 67.961 61.540 0.50 12.35 96 SER B O 1
ATOM 4614 O O B SER B 1 97 ? 46.099 68.536 60.806 0.50 13.00 96 SER B O 1
ATOM 4619 N N A ASN B 1 98 ? 44.782 66.322 61.039 0.50 10.35 97 ASN B N 1
ATOM 4620 N N B ASN B 1 98 ? 44.647 66.855 60.502 0.50 10.87 97 ASN B N 1
ATOM 4621 C CA A ASN B 1 98 ? 45.828 65.401 60.621 0.50 9.79 97 ASN B CA 1
ATOM 4622 C CA B ASN B 1 98 ? 45.676 65.926 60.074 0.50 10.09 97 ASN B CA 1
ATOM 4623 C C A ASN B 1 98 ? 46.211 65.604 59.156 0.50 9.68 97 ASN B C 1
ATOM 4624 C C B ASN B 1 98 ? 46.018 66.123 58.597 0.50 9.73 97 ASN B C 1
ATOM 4625 O O A ASN B 1 98 ? 45.474 65.222 58.252 0.50 9.81 97 ASN B O 1
ATOM 4626 O O B ASN B 1 98 ? 45.257 65.741 57.707 0.50 9.77 97 ASN B O 1
ATOM 4635 N N A ALA B 1 99 ? 47.370 66.220 58.921 0.50 10.16 98 ALA B N 1
ATOM 4636 N N B ALA B 1 99 ? 47.181 66.704 58.332 0.50 10.03 98 ALA B N 1
ATOM 4637 C CA A ALA B 1 99 ? 47.820 66.520 57.560 0.50 10.52 98 ALA B CA 1
ATOM 4638 C CA B ALA B 1 99 ? 47.617 66.880 56.944 0.50 10.52 98 ALA B CA 1
ATOM 4639 C C A ALA B 1 99 ? 48.110 65.250 56.776 0.50 10.22 98 ALA B C 1
ATOM 4640 C C B ALA B 1 99 ? 47.907 65.555 56.235 0.50 10.87 98 ALA B C 1
ATOM 4641 O O A ALA B 1 99 ? 48.167 65.264 55.558 0.50 11.69 98 ALA B O 1
ATOM 4642 O O B ALA B 1 99 ? 47.914 65.506 55.007 0.50 12.37 98 ALA B O 1
ATOM 4645 N N A ASN B 1 100 ? 48.299 64.152 57.485 0.50 11.11 99 ASN B N 1
ATOM 4646 N N B ASN B 1 100 ? 48.127 64.491 56.999 0.50 10.68 99 ASN B N 1
ATOM 4647 C CA A ASN B 1 100 ? 48.545 62.874 56.847 0.50 11.25 99 ASN B CA 1
ATOM 4648 C CA B ASN B 1 100 ? 48.423 63.162 56.435 0.50 11.04 99 ASN B CA 1
ATOM 4649 C C A ASN B 1 100 ? 47.250 62.049 56.737 0.50 11.31 99 ASN B C 1
ATOM 4650 C C B ASN B 1 100 ? 47.247 62.176 56.414 0.50 11.14 99 ASN B C 1
ATOM 4651 O O A ASN B 1 100 ? 47.324 60.815 56.750 0.50 11.58 99 ASN B O 1
ATOM 4652 O O B ASN B 1 100 ? 47.384 60.988 56.165 0.50 10.82 99 ASN B O 1
ATOM 4661 N N . PHE B 1 101 ? 46.077 62.723 56.651 1.00 11.79 100 PHE B N 1
ATOM 4662 C CA . PHE B 1 101 ? 44.800 61.988 56.645 1.00 12.13 100 PHE B CA 1
ATOM 4663 C C . PHE B 1 101 ? 44.696 60.968 55.518 1.00 12.96 100 PHE B C 1
ATOM 4664 O O . PHE B 1 101 ? 44.346 59.813 55.747 1.00 13.07 100 PHE B O 1
ATOM 4672 N N A ARG B 1 102 ? 44.974 61.370 54.287 0.50 13.94 101 ARG B N 1
ATOM 4673 N N B ARG B 1 102 ? 45.014 61.430 54.307 0.50 14.08 101 ARG B N 1
ATOM 4674 C CA A ARG B 1 102 ? 44.761 60.434 53.183 0.50 14.81 101 ARG B CA 1
ATOM 4675 C CA B ARG B 1 102 ? 44.886 60.625 53.089 0.50 15.08 101 ARG B CA 1
ATOM 4676 C C A ARG B 1 102 ? 45.644 59.207 53.318 0.50 14.89 101 ARG B C 1
ATOM 4677 C C B ARG B 1 102 ? 45.668 59.329 53.184 0.50 14.91 101 ARG B C 1
ATOM 4678 O O A ARG B 1 102 ? 45.192 58.078 53.113 0.50 14.65 101 ARG B O 1
ATOM 4679 O O B ARG B 1 102 ? 45.162 58.295 52.767 0.50 14.44 101 ARG B O 1
ATOM 4694 N N . GLN B 1 103 ? 46.897 59.394 53.701 1.00 14.81 102 GLN B N 1
ATOM 4695 C CA . GLN B 1 103 ? 47.749 58.218 53.893 1.00 16.10 102 GLN B CA 1
ATOM 4696 C C . GLN B 1 103 ? 47.252 57.321 55.022 1.00 14.03 102 GLN B C 1
ATOM 4697 O O . GLN B 1 103 ? 47.284 56.114 54.917 1.00 13.63 102 GLN B O 1
ATOM 4703 N N . ASP B 1 104 ? 46.777 57.909 56.115 1.00 12.94 103 ASP B N 1
ATOM 4704 C CA . ASP B 1 104 ? 46.299 57.114 57.238 1.00 11.51 103 ASP B CA 1
ATOM 4705 C C . ASP B 1 104 ? 44.987 56.372 56.885 1.00 10.30 103 ASP B C 1
ATOM 4706 O O . ASP B 1 104 ? 44.762 55.267 57.340 1.00 11.76 103 ASP B O 1
ATOM 4711 N N A PHE B 1 105 ? 44.162 56.982 56.068 0.33 11.57 104 PHE B N 1
ATOM 4712 N N B PHE B 1 105 ? 44.197 57.082 56.044 0.33 9.35 104 PHE B N 1
ATOM 4713 N N C PHE B 1 105 ? 44.141 56.991 56.087 0.33 10.30 104 PHE B N 1
ATOM 4714 C CA A PHE B 1 105 ? 42.943 56.329 55.649 0.33 11.54 104 PHE B CA 1
ATOM 4715 C CA B PHE B 1 105 ? 42.940 56.619 55.375 0.33 8.29 104 PHE B CA 1
ATOM 4716 C CA C PHE B 1 105 ? 42.932 56.342 55.572 0.33 9.29 104 PHE B CA 1
ATOM 4717 C C A PHE B 1 105 ? 43.270 55.156 54.724 0.33 11.62 104 PHE B C 1
ATOM 4718 C C B PHE B 1 105 ? 43.269 55.494 54.398 0.33 7.34 104 PHE B C 1
ATOM 4719 C C C PHE B 1 105 ? 43.301 55.002 54.894 0.33 8.23 104 PHE B C 1
ATOM 4720 O O A PHE B 1 105 ? 42.747 54.054 54.895 0.33 11.54 104 PHE B O 1
ATOM 4721 O O B PHE B 1 105 ? 42.714 54.412 54.506 0.33 6.31 104 PHE B O 1
ATOM 4722 O O C PHE B 1 105 ? 42.716 53.942 55.181 0.33 7.60 104 PHE B O 1
ATOM 4744 N N A ALA B 1 106 ? 44.151 55.396 53.754 0.33 11.97 105 ALA B N 1
ATOM 4745 N N B ALA B 1 106 ? 44.183 55.735 53.455 0.33 7.04 105 ALA B N 1
ATOM 4746 N N C ALA B 1 106 ? 44.320 55.054 54.034 0.33 7.27 105 ALA B N 1
ATOM 4747 C CA A ALA B 1 106 ? 44.630 54.331 52.884 0.33 12.11 105 ALA B CA 1
ATOM 4748 C CA B ALA B 1 106 ? 44.659 54.659 52.590 0.33 7.14 105 ALA B CA 1
ATOM 4749 C CA C ALA B 1 106 ? 44.753 53.912 53.222 0.33 7.34 105 ALA B CA 1
ATOM 4750 C C A ALA B 1 106 ? 45.213 53.217 53.743 0.33 12.11 105 ALA B C 1
ATOM 4751 C C B ALA B 1 106 ? 45.190 53.483 53.427 0.33 7.40 105 ALA B C 1
ATOM 4752 C C C ALA B 1 106 ? 45.231 52.770 54.099 0.33 7.30 105 ALA B C 1
ATOM 4753 O O A ALA B 1 106 ? 44.933 52.041 53.522 0.33 12.32 105 ALA B O 1
ATOM 4754 O O B ALA B 1 106 ? 44.839 52.341 53.154 0.33 7.01 105 ALA B O 1
ATOM 4755 O O C ALA B 1 106 ? 44.885 51.606 53.888 0.33 7.46 105 ALA B O 1
ATOM 4759 N N A ARG B 1 107 ? 46.020 53.761 54.436 0.50 7.83 106 ARG B N 1
ATOM 4760 N N B ARG B 1 107 ? 46.053 53.107 55.076 0.50 8.27 106 ARG B N 1
ATOM 4761 C CA A ARG B 1 107 ? 46.627 52.734 55.289 0.50 8.81 106 ARG B CA 1
ATOM 4762 C CA B ARG B 1 107 ? 46.627 52.104 55.940 0.50 9.14 106 ARG B CA 1
ATOM 4763 C C A ARG B 1 107 ? 45.563 51.983 56.077 0.50 7.45 106 ARG B C 1
ATOM 4764 C C B ARG B 1 107 ? 45.540 51.360 56.709 0.50 8.50 106 ARG B C 1
ATOM 4765 O O A ARG B 1 107 ? 45.658 50.774 56.271 0.50 7.33 106 ARG B O 1
ATOM 4766 O O B ARG B 1 107 ? 45.622 50.144 56.903 0.50 9.01 106 ARG B O 1
ATOM 4781 N N A HIS B 1 108 ? 44.543 52.703 56.524 0.50 7.03 107 HIS B N 1
ATOM 4782 N N B HIS B 1 108 ? 44.507 52.084 57.136 0.50 8.11 107 HIS B N 1
ATOM 4783 C CA A HIS B 1 108 ? 43.478 52.061 57.262 0.50 6.96 107 HIS B CA 1
ATOM 4784 C CA B HIS B 1 108 ? 43.410 51.464 57.860 0.50 7.40 107 HIS B CA 1
ATOM 4785 C C A HIS B 1 108 ? 42.806 50.965 56.440 0.50 6.82 107 HIS B C 1
ATOM 4786 C C B HIS B 1 108 ? 42.747 50.379 57.036 0.50 7.73 107 HIS B C 1
ATOM 4787 O O A HIS B 1 108 ? 42.686 49.823 56.861 0.50 7.20 107 HIS B O 1
ATOM 4788 O O B HIS B 1 108 ? 42.610 49.230 57.468 0.50 7.51 107 HIS B O 1
ATOM 4801 N N A ILE B 1 109 ? 42.327 51.353 55.270 0.50 7.12 108 ILE B N 1
ATOM 4802 N N B ILE B 1 109 ? 42.302 50.756 55.853 0.50 8.25 108 ILE B N 1
ATOM 4803 C CA A ILE B 1 109 ? 41.601 50.409 54.436 0.50 7.78 108 ILE B CA 1
ATOM 4804 C CA B ILE B 1 109 ? 41.540 49.853 55.014 0.50 8.74 108 ILE B CA 1
ATOM 4805 C C A ILE B 1 109 ? 42.513 49.271 53.972 0.50 7.69 108 ILE B C 1
ATOM 4806 C C B ILE B 1 109 ? 42.413 48.693 54.528 0.50 8.64 108 ILE B C 1
ATOM 4807 O O A ILE B 1 109 ? 42.157 48.100 54.069 0.50 8.20 108 ILE B O 1
ATOM 4808 O O B ILE B 1 109 ? 41.998 47.530 54.596 0.50 8.75 108 ILE B O 1
ATOM 4817 N N A ASP B 1 110 ? 43.703 49.612 53.484 0.50 7.91 109 ASP B N 1
ATOM 4818 N N B ASP B 1 110 ? 43.622 49.011 54.073 0.50 8.83 109 ASP B N 1
ATOM 4819 C CA A ASP B 1 110 ? 44.669 48.597 53.026 0.50 8.23 109 ASP B CA 1
ATOM 4820 C CA B ASP B 1 110 ? 44.565 47.990 53.618 0.50 9.20 109 ASP B CA 1
ATOM 4821 C C A ASP B 1 110 ? 44.942 47.588 54.125 0.50 7.92 109 ASP B C 1
ATOM 4822 C C B ASP B 1 110 ? 44.803 46.955 54.714 0.50 9.21 109 ASP B C 1
ATOM 4823 O O A ASP B 1 110 ? 44.973 46.387 53.888 0.50 8.98 109 ASP B O 1
ATOM 4824 O O B ASP B 1 110 ? 44.764 45.753 54.479 0.50 9.34 109 ASP B O 1
ATOM 4833 N N A THR B 1 111 ? 45.223 48.091 55.319 0.50 7.62 110 THR B N 1
ATOM 4834 N N B THR B 1 111 ? 45.086 47.431 55.919 0.50 8.54 110 THR B N 1
ATOM 4835 C CA A THR B 1 111 ? 45.667 47.236 56.410 0.50 7.18 110 THR B CA 1
ATOM 4836 C CA B THR B 1 111 ? 45.490 46.558 57.006 0.50 8.40 110 THR B CA 1
ATOM 4837 C C A THR B 1 111 ? 44.548 46.363 56.965 0.50 6.86 110 THR B C 1
ATOM 4838 C C B THR B 1 111 ? 44.343 45.709 57.536 0.50 8.20 110 THR B C 1
ATOM 4839 O O A THR B 1 111 ? 44.698 45.156 57.120 0.50 7.50 110 THR B O 1
ATOM 4840 O O B THR B 1 111 ? 44.504 44.506 57.743 0.50 7.91 110 THR B O 1
ATOM 4847 N N A VAL B 1 112 ? 43.399 46.969 57.229 0.50 6.43 111 VAL B N 1
ATOM 4848 N N B VAL B 1 112 ? 43.191 46.324 57.763 0.50 8.07 111 VAL B N 1
ATOM 4849 C CA A VAL B 1 112 ? 42.296 46.215 57.810 0.50 6.20 111 VAL B CA 1
ATOM 4850 C CA B VAL B 1 112 ? 42.062 45.601 58.323 0.50 7.82 111 VAL B CA 1
ATOM 4851 C C A VAL B 1 112 ? 41.747 45.150 56.849 0.50 6.28 111 VAL B C 1
ATOM 4852 C C B VAL B 1 112 ? 41.501 44.592 57.325 0.50 8.35 111 VAL B C 1
ATOM 4853 O O A VAL B 1 112 ? 41.548 43.997 57.231 0.50 5.80 111 VAL B O 1
ATOM 4854 O O B VAL B 1 112 ? 41.268 43.440 57.668 0.50 8.64 111 VAL B O 1
ATOM 4861 N N A ALA B 1 113 ? 41.465 45.542 55.612 0.50 6.25 112 ALA B N 1
ATOM 4862 N N B ALA B 1 113 ? 41.277 45.022 56.092 0.50 8.87 112 ALA B N 1
ATOM 4863 C CA A ALA B 1 113 ? 40.912 44.593 54.649 0.50 6.55 112 ALA B CA 1
ATOM 4864 C CA B ALA B 1 113 ? 40.684 44.135 55.100 0.50 9.13 112 ALA B CA 1
ATOM 4865 C C A ALA B 1 113 ? 41.893 43.430 54.399 0.50 6.91 112 ALA B C 1
ATOM 4866 C C B ALA B 1 113 ? 41.640 42.996 54.742 0.50 9.67 112 ALA B C 1
ATOM 4867 O O A ALA B 1 113 ? 41.474 42.309 54.204 0.50 7.21 112 ALA B O 1
ATOM 4868 O O B ALA B 1 113 ? 41.234 41.829 54.697 0.50 9.73 112 ALA B O 1
ATOM 4871 N N A ALA B 1 114 ? 43.209 43.664 54.469 0.50 8.03 113 ALA B N 1
ATOM 4872 N N B ALA B 1 114 ? 42.891 43.351 54.446 0.50 10.79 113 ALA B N 1
ATOM 4873 C CA A ALA B 1 114 ? 44.186 42.531 54.395 0.50 9.67 113 ALA B CA 1
ATOM 4874 C CA B ALA B 1 114 ? 43.871 42.355 54.044 0.50 11.20 113 ALA B CA 1
ATOM 4875 C C A ALA B 1 114 ? 44.201 41.483 55.545 0.50 10.39 113 ALA B C 1
ATOM 4876 C C B ALA B 1 114 ? 44.056 41.571 55.292 0.50 10.68 113 ALA B C 1
ATOM 4877 O O A ALA B 1 114 ? 44.515 40.345 55.250 0.50 11.35 113 ALA B O 1
ATOM 4878 O O B ALA B 1 114 ? 43.995 40.315 55.311 0.50 11.33 113 ALA B O 1
ATOM 4881 N N A HIS B 1 115 ? 43.897 41.842 56.812 0.50 9.93 114 HIS B N 1
ATOM 4882 N N B HIS B 1 115 ? 44.224 42.305 56.389 0.50 9.44 114 HIS B N 1
ATOM 4883 C CA A HIS B 1 115 ? 43.965 40.932 58.000 0.50 9.73 114 HIS B CA 1
ATOM 4884 C CA B HIS B 1 115 ? 44.330 41.592 57.625 0.50 8.84 114 HIS B CA 1
ATOM 4885 C C A HIS B 1 115 ? 42.866 39.892 58.057 0.50 9.70 114 HIS B C 1
ATOM 4886 C C B HIS B 1 115 ? 43.286 40.471 57.696 0.50 8.60 114 HIS B C 1
ATOM 4887 O O A HIS B 1 115 ? 43.070 38.736 58.456 0.50 9.40 114 HIS B O 1
ATOM 4888 O O B HIS B 1 115 ? 43.611 39.340 58.056 0.50 8.60 114 HIS B O 1
ATOM 4901 N N A PHE B 1 116 ? 41.676 40.344 57.703 0.50 9.32 115 PHE B N 1
ATOM 4902 N N B PHE B 1 116 ? 42.044 40.773 57.300 0.50 8.09 115 PHE B N 1
ATOM 4903 C CA A PHE B 1 116 ? 40.553 39.480 57.615 0.50 10.03 115 PHE B CA 1
ATOM 4904 C CA B PHE B 1 116 ? 40.885 39.861 57.551 0.50 8.49 115 PHE B CA 1
ATOM 4905 C C A PHE B 1 116 ? 40.436 38.941 56.177 0.50 10.32 115 PHE B C 1
ATOM 4906 C C B PHE B 1 116 ? 40.464 38.839 56.433 0.50 9.67 115 PHE B C 1
ATOM 4907 O O A PHE B 1 116 ? 39.460 38.297 55.908 0.50 10.71 115 PHE B O 1
ATOM 4908 O O B PHE B 1 116 ? 39.461 38.100 56.538 0.50 8.99 115 PHE B O 1
ATOM 4923 N N A ALA B 1 117 ? 41.416 39.190 55.290 0.50 10.65 116 ALA B N 1
ATOM 4924 N N B ALA B 1 117 ? 41.262 38.788 55.392 0.50 10.20 116 ALA B N 1
ATOM 4925 C CA A ALA B 1 117 ? 41.355 38.604 53.934 0.50 10.52 116 ALA B CA 1
ATOM 4926 C CA B ALA B 1 117 ? 40.929 38.012 54.209 0.50 9.97 116 ALA B CA 1
ATOM 4927 C C A ALA B 1 117 ? 41.088 37.112 54.040 0.50 10.57 116 ALA B C 1
ATOM 4928 C C B ALA B 1 117 ? 40.749 36.527 54.524 0.50 10.39 116 ALA B C 1
ATOM 4929 O O A ALA B 1 117 ? 41.858 36.383 54.667 0.50 10.15 116 ALA B O 1
ATOM 4930 O O B ALA B 1 117 ? 41.560 35.937 55.237 0.50 10.97 116 ALA B O 1
ATOM 4933 N N A GLY B 1 118 ? 39.996 36.664 53.430 0.50 10.84 117 GLY B N 1
ATOM 4934 N N B GLY B 1 118 ? 39.685 35.928 54.006 0.50 10.68 117 GLY B N 1
ATOM 4935 C CA A GLY B 1 118 ? 39.610 35.265 53.465 0.50 11.60 117 GLY B CA 1
ATOM 4936 C CA B GLY B 1 118 ? 39.454 34.509 54.213 0.50 11.60 117 GLY B CA 1
ATOM 4937 C C A GLY B 1 118 ? 38.822 34.878 54.700 0.50 11.96 117 GLY B C 1
ATOM 4938 C C B GLY B 1 118 ? 38.629 34.217 55.442 0.50 11.66 117 GLY B C 1
ATOM 4939 O O A GLY B 1 118 ? 38.253 33.801 54.753 0.50 13.91 117 GLY B O 1
ATOM 4940 O O B GLY B 1 118 ? 38.164 33.100 55.618 0.50 12.55 117 GLY B O 1
ATOM 4941 N N A GLN B 1 119 ? 38.796 35.763 55.696 0.50 11.03 118 GLN B N 1
ATOM 4942 N N B GLN B 1 119 ? 38.393 35.237 56.266 0.50 11.20 118 GLN B N 1
ATOM 4943 C CA A GLN B 1 119 ? 38.195 35.470 56.996 0.50 11.89 118 GLN B CA 1
ATOM 4944 C CA B GLN B 1 119 ? 37.664 35.044 57.523 0.50 12.16 118 GLN B CA 1
ATOM 4945 C C A GLN B 1 119 ? 36.841 36.160 57.192 0.50 10.60 118 GLN B C 1
ATOM 4946 C C B GLN B 1 119 ? 36.334 35.810 57.579 0.50 11.43 118 GLN B C 1
ATOM 4947 O O A GLN B 1 119 ? 36.016 35.719 57.974 0.50 11.18 118 GLN B O 1
ATOM 4948 O O B GLN B 1 119 ? 35.453 35.487 58.382 0.50 12.60 118 GLN B O 1
ATOM 4959 N N A VAL B 1 120 ? 36.645 37.261 56.489 0.50 9.78 119 VAL B N 1
ATOM 4960 N N B VAL B 1 120 ? 36.205 36.817 56.728 0.50 11.15 119 VAL B N 1
ATOM 4961 C CA A VAL B 1 120 ? 35.427 38.049 56.614 0.50 8.95 119 VAL B CA 1
ATOM 4962 C CA B VAL B 1 120 ? 34.999 37.646 56.649 0.50 11.17 119 VAL B CA 1
ATOM 4963 C C A VAL B 1 120 ? 34.773 38.014 55.243 0.50 8.61 119 VAL B C 1
ATOM 4964 C C B VAL B 1 120 ? 34.417 37.517 55.256 0.50 10.34 119 VAL B C 1
ATOM 4965 O O A VAL B 1 120 ? 35.346 38.470 54.266 0.50 9.62 119 VAL B O 1
ATOM 4966 O O B VAL B 1 120 ? 35.145 37.666 54.269 0.50 11.80 119 VAL B O 1
ATOM 4973 N N A LYS B 1 121 ? 33.568 37.464 55.176 0.50 7.61 120 LYS B N 1
ATOM 4974 N N B LYS B 1 121 ? 33.121 37.222 55.172 0.50 9.29 120 LYS B N 1
ATOM 4975 C CA A LYS B 1 121 ? 32.874 37.221 53.912 0.50 7.35 120 LYS B CA 1
ATOM 4976 C CA B LYS B 1 121 ? 32.437 37.048 53.892 0.50 9.00 120 LYS B CA 1
ATOM 4977 C C A LYS B 1 121 ? 32.485 38.482 53.177 0.50 7.10 120 LYS B C 1
ATOM 4978 C C B LYS B 1 121 ? 32.209 38.379 53.168 0.50 8.33 120 LYS B C 1
ATOM 4979 O O A LYS B 1 121 ? 32.606 38.568 51.966 0.50 7.85 120 LYS B O 1
ATOM 4980 O O B LYS B 1 121 ? 32.202 38.424 51.941 0.50 8.89 120 LYS B O 1
ATOM 4991 N N . SER B 1 122 ? 31.991 39.454 53.923 1.00 7.76 121 SER B N 1
ATOM 4992 C CA . SER B 1 122 ? 31.519 40.702 53.345 1.00 6.94 121 SER B CA 1
ATOM 4993 C C . SER B 1 122 ? 31.836 41.850 54.278 1.00 6.75 121 SER B C 1
ATOM 4994 O O . SER B 1 122 ? 32.063 41.622 55.470 1.00 7.23 121 SER B O 1
ATOM 4997 N N . TRP B 1 123 ? 31.853 43.060 53.734 1.00 6.79 122 TRP B N 1
ATOM 4998 C CA . TRP B 1 123 ? 32.125 44.260 54.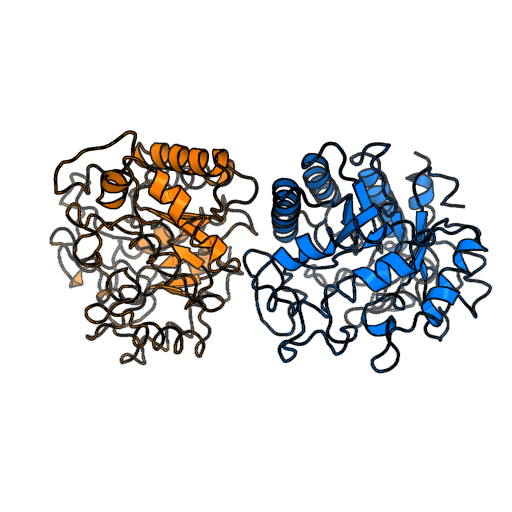492 1.00 6.69 122 TRP B CA 1
ATOM 4999 C C . TRP B 1 123 ? 31.087 45.345 54.181 1.00 7.17 122 TRP B C 1
ATOM 5000 O O . TRP B 1 123 ? 30.718 45.551 53.007 1.00 7.05 122 TRP B O 1
ATOM 5011 N N . ASP B 1 124 ? 30.706 46.101 55.225 1.00 6.72 123 ASP B N 1
ATOM 5012 C CA . ASP B 1 124 ? 30.259 47.479 55.056 1.00 7.04 123 ASP B CA 1
ATOM 5013 C C . ASP B 1 124 ? 31.527 48.287 54.795 1.00 6.72 123 ASP B C 1
ATOM 5014 O O . ASP B 1 124 ? 32.270 48.597 55.727 1.00 7.99 123 ASP B O 1
ATOM 5019 N N . VAL B 1 125 ? 31.818 48.557 53.533 1.00 6.12 124 VAL B N 1
ATOM 5020 C CA . VAL B 1 125 ? 33.024 49.290 53.171 1.00 6.55 124 VAL B CA 1
ATOM 5021 C C . VAL B 1 125 ? 32.864 50.753 53.564 1.00 6.80 124 VAL B C 1
ATOM 5022 O O . VAL B 1 125 ? 33.746 51.328 54.215 1.00 7.38 124 VAL B O 1
ATOM 5026 N N . VAL B 1 126 ? 31.760 51.362 53.126 1.00 6.52 125 VAL B N 1
ATOM 5027 C CA . VAL B 1 126 ? 31.386 52.682 53.602 1.00 6.69 125 VAL B CA 1
ATOM 5028 C C . VAL B 1 126 ? 29.977 52.562 54.152 1.00 6.36 125 VAL B C 1
ATOM 5029 O O . VAL B 1 126 ? 29.089 51.978 53.521 1.00 6.59 125 VAL B O 1
ATOM 5033 N N . ASN B 1 127 ? 29.768 53.147 55.331 1.00 6.23 126 ASN B N 1
ATOM 5034 C CA . ASN B 1 127 ? 28.491 53.181 56.014 1.00 6.72 126 ASN B CA 1
ATOM 5035 C C . ASN B 1 127 ? 28.045 54.627 56.166 1.00 6.17 126 ASN B C 1
ATOM 5036 O O . ASN B 1 127 ? 28.839 55.456 56.602 1.00 7.00 126 ASN B O 1
ATOM 5041 N N . GLU B 1 128 ? 26.804 54.919 55.785 1.00 6.46 127 GLU B N 1
ATOM 5042 C CA . GLU B 1 128 ? 26.157 56.188 56.147 1.00 6.36 127 GLU B CA 1
ATOM 5043 C C . GLU B 1 128 ? 26.830 57.411 55.533 1.00 6.39 127 GLU B C 1
ATOM 5044 O O . GLU B 1 128 ? 26.998 58.445 56.184 1.00 7.44 127 GLU B O 1
ATOM 5050 N N . ALA B 1 129 ? 27.153 57.327 54.255 1.00 6.26 128 ALA B N 1
ATOM 5051 C CA . ALA B 1 129 ? 27.685 58.456 53.514 1.00 6.67 128 ALA B CA 1
ATOM 5052 C C . ALA B 1 129 ? 26.632 59.466 53.055 1.00 6.67 128 ALA B C 1
ATOM 5053 O O . ALA B 1 129 ? 27.003 60.538 52.568 1.00 7.63 128 ALA B O 1
ATOM 5055 N N . LEU B 1 130 ? 25.350 59.128 53.145 1.00 6.69 129 LEU B N 1
ATOM 5056 C CA . LEU B 1 130 ? 24.294 60.014 52.690 1.00 6.48 129 LEU B CA 1
ATOM 5057 C C . LEU B 1 130 ? 23.864 60.944 53.798 1.00 6.63 129 LEU B C 1
ATOM 5058 O O . LEU B 1 130 ? 23.768 60.563 54.953 1.00 7.51 129 LEU B O 1
ATOM 5063 N N . PHE B 1 131 ? 23.599 62.194 53.412 1.00 7.34 130 PHE B N 1
ATOM 5064 C CA . PHE B 1 131 ? 23.064 63.163 54.339 1.00 8.30 130 PHE B CA 1
ATOM 5065 C C . PHE B 1 131 ? 21.719 62.728 54.907 1.00 8.24 130 PHE B C 1
ATOM 5066 O O . PHE B 1 131 ? 20.878 62.167 54.204 1.00 8.61 130 PHE B O 1
ATOM 5074 N N A ASP B 1 132 ? 21.483 63.046 56.158 0.50 7.90 131 ASP B N 1
ATOM 5075 N N B ASP B 1 132 ? 21.547 63.004 56.208 0.50 9.72 131 ASP B N 1
ATOM 5076 C CA A ASP B 1 132 ? 20.182 62.807 56.711 0.50 7.80 131 ASP B CA 1
ATOM 5077 C CA B ASP B 1 132 ? 20.300 62.762 56.966 0.50 10.88 131 ASP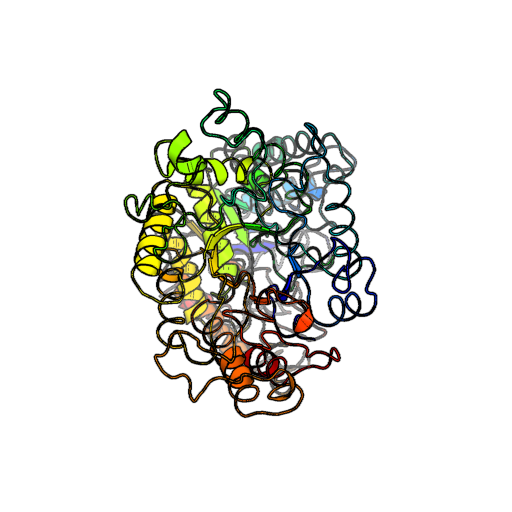 B CA 1
ATOM 5078 C C A ASP B 1 132 ? 19.857 63.979 57.606 0.50 8.43 131 ASP B C 1
ATOM 5079 C C B ASP B 1 132 ? 20.128 63.790 58.113 0.50 11.93 131 ASP B C 1
ATOM 5080 O O A ASP B 1 132 ? 20.568 64.225 58.556 0.50 7.60 131 ASP B O 1
ATOM 5081 O O B ASP B 1 132 ? 20.955 63.862 59.028 0.50 11.79 131 ASP B O 1
ATOM 5090 N N A SER B 1 133 ? 18.788 64.711 57.306 0.50 9.24 132 SER B N 1
ATOM 5091 N N B SER B 1 133 ? 19.040 64.554 58.084 0.50 13.39 132 SER B N 1
ATOM 5092 C CA A SER B 1 133 ? 18.462 65.893 58.107 0.50 9.96 132 SER B CA 1
ATOM 5093 C CA B SER B 1 133 ? 18.866 65.645 59.057 0.50 14.40 132 SER B CA 1
ATOM 5094 C C A SER B 1 133 ? 18.138 65.514 59.551 0.50 10.28 132 SER B C 1
ATOM 5095 C C B SER B 1 133 ? 18.627 65.107 60.464 0.50 14.97 132 SER B C 1
ATOM 5096 O O A SER B 1 133 ? 18.164 66.366 60.455 0.50 11.06 132 SER B O 1
ATOM 5097 O O B SER B 1 133 ? 18.917 65.781 61.454 0.50 15.49 132 SER B O 1
ATOM 5102 N N A ALA B 1 134 ? 17.803 64.254 59.774 0.50 10.31 133 ALA B N 1
ATOM 5103 N N B ALA B 1 134 ? 18.087 63.899 60.568 0.50 15.29 133 ALA B N 1
ATOM 5104 C CA A ALA B 1 134 ? 17.511 63.789 61.111 0.50 11.46 133 ALA B CA 1
ATOM 5105 C CA B ALA B 1 134 ? 17.891 63.283 61.873 0.50 16.01 133 ALA B CA 1
ATOM 5106 C C A ALA B 1 134 ? 18.757 63.294 61.832 0.50 11.42 133 ALA B C 1
ATOM 5107 C C B ALA B 1 134 ? 19.231 62.864 62.457 0.50 16.38 133 ALA B C 1
ATOM 5108 O O A ALA B 1 134 ? 18.672 62.832 62.960 0.50 13.03 133 ALA B O 1
ATOM 5109 O O B ALA B 1 134 ? 19.311 62.379 63.594 0.50 16.94 133 ALA B O 1
ATOM 5112 N N A ASP B 1 135 ? 19.922 63.398 61.192 0.50 11.72 134 ASP B N 1
ATOM 5113 N N B ASP B 1 135 ? 20.280 63.060 61.662 0.50 16.40 134 ASP B N 1
ATOM 5114 C CA A ASP B 1 135 ? 21.165 62.894 61.781 0.50 11.98 134 ASP B CA 1
ATOM 5115 C CA B ASP B 1 135 ? 21.621 62.697 62.054 0.50 16.44 134 ASP B CA 1
ATOM 5116 C C A ASP B 1 135 ? 22.343 63.739 61.294 0.50 13.57 134 ASP B C 1
ATOM 5117 C C B ASP B 1 135 ? 22.609 63.730 61.515 0.50 16.14 134 ASP B C 1
ATOM 5118 O O A ASP B 1 135 ? 23.221 63.255 60.571 0.50 13.82 134 ASP B O 1
ATOM 5119 O O B ASP B 1 135 ? 23.652 63.368 60.972 0.50 15.96 134 ASP B O 1
ATOM 5128 N N . ASP B 1 136 ? 22.297 65.019 61.672 1.00 15.47 135 ASP B N 1
ATOM 5129 C CA . ASP B 1 136 ? 23.260 66.090 61.277 1.00 16.74 135 ASP B CA 1
ATOM 5130 C C . ASP B 1 136 ? 23.487 67.023 62.487 1.00 17.11 135 ASP B C 1
ATOM 5131 O O . ASP B 1 136 ? 23.168 68.226 62.446 1.00 16.91 135 ASP B O 1
ATOM 5136 N N . PRO B 1 137 ? 24.027 66.486 63.586 1.00 18.32 136 PRO B N 1
ATOM 5137 C CA . PRO B 1 137 ? 24.121 67.266 64.836 1.00 19.38 136 PRO B CA 1
ATOM 5138 C C . PRO B 1 137 ? 25.061 68.485 64.813 1.00 20.04 136 PRO B C 1
ATOM 5139 O O . PRO B 1 137 ? 24.961 69.326 65.708 1.00 20.80 136 PRO B O 1
ATOM 5143 N N . ASP B 1 138 ? 25.934 68.592 63.812 1.00 20.71 137 ASP B N 1
ATOM 5144 C CA . ASP B 1 138 ? 26.801 69.766 63.656 1.00 21.76 137 ASP B CA 1
ATOM 5145 C C . ASP B 1 138 ? 26.182 70.777 62.690 1.00 21.15 137 ASP B C 1
ATOM 5146 O O . ASP B 1 138 ? 26.715 71.861 62.476 1.00 21.38 137 ASP B O 1
ATOM 5151 N N . GLY B 1 139 ? 25.082 70.402 62.055 1.00 20.10 138 GLY B N 1
ATOM 5152 C CA . GLY B 1 139 ? 24.381 71.311 61.153 1.00 19.49 138 GLY B CA 1
ATOM 5153 C C . GLY B 1 139 ? 25.160 71.693 59.908 1.00 19.08 138 GLY B C 1
ATOM 5154 O O . GLY B 1 139 ? 25.095 72.844 59.463 1.00 20.31 138 GLY B O 1
ATOM 5155 N N A ARG B 1 140 ? 25.900 70.749 59.321 0.50 18.66 139 ARG B N 1
ATOM 5156 N N B ARG B 1 140 ? 25.879 70.732 59.328 0.50 18.27 139 ARG B N 1
ATOM 5157 C CA A ARG B 1 140 ? 26.659 71.056 58.106 0.50 18.31 139 ARG B CA 1
ATOM 5158 C CA B ARG B 1 140 ? 26.674 70.997 58.136 0.50 17.57 139 ARG B CA 1
ATOM 5159 C C A ARG B 1 140 ? 25.798 71.026 56.865 0.50 17.33 139 ARG B C 1
ATOM 5160 C C B ARG B 1 140 ? 25.820 71.001 56.882 0.50 16.90 139 ARG B C 1
ATOM 5161 O O A ARG B 1 140 ? 26.131 71.636 55.856 0.50 18.22 139 ARG B O 1
ATOM 5162 O O B ARG B 1 140 ? 26.182 71.610 55.883 0.50 17.77 139 ARG B O 1
ATOM 5177 N N . GLY B 1 141 ? 24.701 70.285 56.926 1.00 16.52 140 GLY B N 1
ATOM 5178 C CA . GLY B 1 141 ? 23.801 70.217 55.792 1.00 15.67 140 GLY B CA 1
ATOM 5179 C C . GLY B 1 141 ? 24.285 69.281 54.695 1.00 14.37 140 GLY B C 1
ATOM 5180 O O . GLY B 1 141 ? 25.394 68.720 54.738 1.00 12.66 140 GLY B O 1
ATOM 5181 N N . SER B 1 142 ? 23.442 69.112 53.697 1.00 13.91 141 SER B N 1
ATOM 5182 C CA . SER B 1 142 ? 23.697 68.210 52.569 1.00 13.86 141 SER B CA 1
ATOM 5183 C C . SER B 1 142 ? 24.637 68.835 51.552 1.00 13.43 141 SER B C 1
ATOM 5184 O O . SER B 1 142 ? 24.490 70.020 51.208 1.00 15.86 141 SER B O 1
ATOM 5187 N N . ALA B 1 143 ? 25.561 68.042 51.020 1.00 12.84 142 ALA B N 1
ATOM 5188 C CA . ALA B 1 143 ? 26.342 68.411 49.847 1.00 13.24 142 ALA B CA 1
ATOM 5189 C C . ALA B 1 143 ? 25.958 67.475 48.705 1.00 12.67 142 ALA B C 1
ATOM 5190 O O . ALA B 1 143 ? 26.483 66.357 48.601 1.00 12.55 142 ALA B O 1
ATOM 5192 N N . ASN B 1 144 ? 25.005 67.902 47.888 1.00 12.99 143 ASN B N 1
ATOM 5193 C CA . ASN B 1 144 ? 24.547 67.093 46.776 1.00 14.02 143 ASN B CA 1
ATOM 5194 C C . ASN B 1 144 ? 24.064 65.718 47.253 1.00 12.29 143 ASN B C 1
ATOM 5195 O O . ASN B 1 144 ? 24.241 64.722 46.563 1.00 14.16 143 ASN B O 1
ATOM 5200 N N . GLY B 1 145 ? 23.476 65.684 48.440 1.00 11.35 144 GLY B N 1
ATOM 5201 C CA . GLY B 1 145 ? 22.965 64.460 49.018 1.00 10.64 144 GLY B CA 1
ATOM 5202 C C . GLY B 1 145 ? 23.920 63.755 49.962 1.00 9.31 144 GLY B C 1
ATOM 5203 O O . GLY B 1 145 ? 23.486 62.828 50.653 1.00 9.13 144 GLY B O 1
ATOM 5204 N N . TYR B 1 146 ? 25.195 64.163 49.968 1.00 8.80 145 TYR B N 1
ATOM 5205 C CA . TYR B 1 146 ? 26.213 63.542 50.812 1.00 8.56 145 TYR B CA 1
ATOM 5206 C C . TYR B 1 146 ? 26.355 64.175 52.182 1.00 8.29 145 TYR B C 1
ATOM 5207 O O . TYR B 1 146 ? 26.210 65.389 52.334 1.00 9.57 145 TYR B O 1
ATOM 5216 N N . ARG B 1 147 ? 26.697 63.338 53.161 1.00 7.81 146 ARG B N 1
ATOM 5217 C CA . ARG B 1 147 ? 27.062 63.722 54.500 1.00 7.90 146 ARG B CA 1
ATOM 5218 C C . ARG B 1 147 ? 28.477 64.278 54.478 1.00 8.17 146 ARG B C 1
ATOM 5219 O O . ARG B 1 147 ? 29.403 63.630 54.005 1.00 8.46 146 ARG B O 1
ATOM 5227 N N . GLN B 1 148 ? 28.672 65.462 55.043 1.00 8.48 147 GLN B N 1
ATOM 5228 C CA . GLN B 1 148 ? 29.959 66.144 55.008 1.00 8.61 147 GLN B CA 1
ATOM 5229 C C . GLN B 1 148 ? 30.778 65.752 56.235 1.00 8.68 147 GLN B C 1
ATOM 5230 O O . GLN B 1 148 ? 31.159 66.579 57.067 1.00 9.75 147 GLN B O 1
ATOM 5236 N N . SER B 1 149 ? 31.040 64.453 56.331 1.00 8.61 148 SER B N 1
ATOM 5237 C CA . SER B 1 149 ? 31.860 63.882 57.383 1.00 8.94 148 SER B CA 1
ATOM 5238 C C . SER B 1 149 ? 33.323 64.254 57.186 1.00 8.64 148 SER B C 1
ATOM 5239 O O . SER B 1 149 ? 33.686 64.835 56.169 1.00 9.06 148 SER B O 1
ATOM 5242 N N . VAL B 1 150 ? 34.171 63.830 58.109 1.00 8.62 149 VAL B N 1
ATOM 5243 C CA . VAL B 1 150 ? 35.587 64.137 57.998 1.00 9.03 149 VAL B CA 1
ATOM 5244 C C . VAL B 1 150 ? 36.179 63.531 56.725 1.00 9.13 149 VAL B C 1
ATOM 5245 O O . VAL B 1 150 ? 37.077 64.127 56.108 1.00 10.03 149 VAL B O 1
ATOM 5249 N N . PHE B 1 151 ? 35.662 62.372 56.301 1.00 8.75 150 PHE B N 1
ATOM 5250 C CA . PHE B 1 151 ? 36.153 61.733 55.060 1.00 8.79 150 PHE B CA 1
ATOM 5251 C C . PHE B 1 151 ? 35.808 62.582 53.857 1.00 9.10 150 PHE B C 1
ATOM 5252 O O . PHE B 1 151 ? 36.650 62.814 52.976 1.00 10.19 150 PHE B O 1
ATOM 5260 N N . TYR B 1 152 ? 34.575 63.073 53.816 1.00 9.25 151 TYR B N 1
ATOM 5261 C CA . TYR B 1 152 ? 34.116 63.915 52.721 1.00 9.57 151 TYR B CA 1
ATOM 5262 C C . TYR B 1 152 ? 34.935 65.227 52.692 1.00 10.52 151 TYR B C 1
ATOM 5263 O O . TYR B 1 152 ? 35.386 65.687 51.639 1.00 11.68 151 TYR B O 1
ATOM 5272 N N . ARG B 1 153 ? 35.139 65.814 53.870 1.00 10.20 152 ARG B N 1
ATOM 5273 C CA . ARG B 1 153 ? 35.839 67.083 53.984 1.00 10.80 152 ARG B CA 1
ATOM 5274 C C . ARG B 1 153 ? 37.288 66.927 53.520 1.00 11.58 152 ARG B C 1
ATOM 5275 O O . ARG B 1 153 ? 37.801 67.754 52.758 1.00 13.59 152 ARG B O 1
ATOM 5283 N N . GLN B 1 154 ? 37.954 65.898 54.001 1.00 11.48 153 GLN B N 1
ATOM 5284 C CA . GLN B 1 154 ? 39.368 65.706 53.692 1.00 12.57 153 GLN B CA 1
ATOM 5285 C C . GLN B 1 154 ? 39.605 65.363 52.225 1.00 13.36 153 GLN B C 1
ATOM 5286 O O . GLN B 1 154 ? 40.649 65.732 51.660 1.00 15.45 153 GLN B O 1
ATOM 5292 N N . PHE B 1 155 ? 38.655 64.676 51.587 1.00 12.77 154 PHE B N 1
ATOM 5293 C CA . PHE B 1 155 ? 38.784 64.318 50.172 1.00 13.37 154 PHE B CA 1
ATOM 5294 C C . PHE B 1 155 ? 38.175 65.386 49.274 1.00 14.52 154 PHE B C 1
ATOM 5295 O O . PHE B 1 155 ? 38.299 65.325 48.052 1.00 17.66 154 PHE B O 1
ATOM 5303 N N . GLY B 1 156 ? 37.525 66.377 49.875 1.00 14.39 155 GLY B N 1
ATOM 5304 C CA . GLY B 1 156 ? 36.834 67.417 49.125 1.00 14.65 155 GLY B CA 1
ATOM 5305 C C . GLY B 1 156 ? 35.667 66.945 48.284 1.00 14.02 155 GLY B C 1
ATOM 5306 O O . GLY B 1 156 ? 35.305 67.549 47.288 1.00 15.80 155 GLY B O 1
ATOM 5307 N N . GLY B 1 157 ? 35.049 65.848 48.693 1.00 12.89 156 GLY B N 1
ATOM 5308 C CA . GLY B 1 157 ? 33.945 65.305 47.937 1.00 12.19 156 GLY B CA 1
ATOM 5309 C C . GLY B 1 157 ? 33.797 63.821 48.188 1.00 10.98 156 GLY B C 1
ATOM 5310 O O . GLY B 1 157 ? 34.446 63.274 49.063 1.00 11.18 156 GLY B O 1
ATOM 5311 N N . PRO B 1 158 ? 32.917 63.176 47.418 1.00 10.75 157 PRO B N 1
ATOM 5312 C CA . PRO B 1 158 ? 32.583 61.771 47.624 1.00 10.54 157 PRO B CA 1
ATOM 5313 C C . PRO B 1 158 ? 33.609 60.770 47.128 1.00 10.50 157 PRO B C 1
ATOM 5314 O O . PRO B 1 158 ? 33.391 59.555 47.260 1.00 11.40 157 PRO B O 1
ATOM 5318 N N . GLU B 1 159 ? 34.727 61.246 46.607 1.00 10.88 158 GLU B N 1
ATOM 5319 C CA . GLU B 1 159 ? 35.746 60.347 46.066 1.00 11.87 158 GLU B CA 1
ATOM 5320 C C . GLU B 1 159 ? 36.370 59.426 47.103 1.00 10.46 158 GLU B C 1
ATOM 5321 O O . GLU B 1 159 ? 36.996 58.402 46.751 1.00 10.65 158 GLU B O 1
ATOM 5327 N N . TYR B 1 160 ? 36.220 59.728 48.391 1.00 9.51 159 TYR B N 1
ATOM 5328 C CA . TYR B 1 160 ? 36.679 58.788 49.415 1.00 9.37 159 TYR B CA 1
ATOM 5329 C C . TYR B 1 160 ? 35.941 57.456 49.326 1.00 8.51 159 TYR B C 1
ATOM 5330 O O . TYR B 1 160 ? 36.479 56.429 49.750 1.00 8.81 159 TYR B O 1
ATOM 5339 N N . ILE B 1 161 ? 34.707 57.485 48.819 1.00 8.47 160 ILE B N 1
ATOM 5340 C CA . ILE B 1 161 ? 33.904 56.277 48.712 1.00 8.06 160 ILE B CA 1
ATOM 5341 C C . ILE B 1 161 ? 34.536 55.379 47.645 1.00 8.21 160 ILE B C 1
ATOM 5342 O O . ILE B 1 161 ? 34.784 54.198 47.881 1.00 8.39 160 ILE B O 1
ATOM 5347 N N . ASP B 1 162 ? 34.784 55.947 46.473 1.00 8.71 161 ASP B N 1
ATOM 5348 C CA . ASP B 1 162 ? 35.425 55.200 45.388 1.00 9.60 161 ASP B CA 1
ATOM 5349 C C . ASP B 1 162 ? 36.723 54.600 45.891 1.00 9.18 161 ASP B C 1
ATOM 5350 O O . ASP B 1 162 ? 37.021 53.438 45.623 1.00 9.56 161 ASP B O 1
ATOM 5355 N N . GLU B 1 163 ? 37.526 55.408 46.586 1.00 9.18 162 GLU B N 1
ATOM 5356 C CA . GLU B 1 163 ? 38.814 54.938 47.050 1.00 9.76 162 GLU B CA 1
ATOM 5357 C C . GLU B 1 163 ? 38.692 53.809 48.050 1.00 9.24 162 GLU B C 1
ATOM 5358 O O . GLU B 1 163 ? 39.441 52.837 48.006 1.00 9.42 162 GLU B O 1
ATOM 5364 N N . ALA B 1 164 ? 37.731 53.919 48.962 1.00 8.74 163 ALA B N 1
ATOM 5365 C CA . ALA B 1 164 ? 37.557 52.889 49.954 1.00 8.15 163 ALA B CA 1
ATOM 5366 C C . ALA B 1 164 ? 37.241 51.549 49.294 1.00 7.60 163 ALA B C 1
ATOM 5367 O O . ALA B 1 164 ? 37.772 50.530 49.691 1.00 8.16 163 ALA B O 1
ATOM 5369 N N . PHE B 1 165 ? 36.321 51.555 48.340 1.00 7.01 164 PHE B N 1
ATOM 5370 C CA . PHE B 1 165 ? 35.971 50.319 47.627 1.00 7.24 164 PHE B CA 1
ATOM 5371 C C . PHE B 1 165 ? 37.152 49.754 46.856 1.00 8.01 164 PHE B C 1
ATOM 5372 O O . PHE B 1 165 ? 37.408 48.567 46.899 1.00 8.09 164 PHE B O 1
ATOM 5380 N N A ARG B 1 166 ? 37.910 50.603 46.175 0.50 8.39 165 ARG B N 1
ATOM 5381 N N B ARG B 1 166 ? 37.832 50.614 46.103 0.50 7.89 165 ARG B N 1
ATOM 5382 C CA A ARG B 1 166 ? 39.071 50.106 45.426 0.50 9.21 165 ARG B CA 1
ATOM 5383 C CA B ARG B 1 166 ? 38.942 50.155 45.272 0.50 8.67 165 ARG B CA 1
ATOM 5384 C C A ARG B 1 166 ? 40.104 49.486 46.364 0.50 9.16 165 ARG B C 1
ATOM 5385 C C B ARG B 1 166 ? 40.031 49.551 46.159 0.50 8.70 165 ARG B C 1
ATOM 5386 O O A ARG B 1 166 ? 40.637 48.401 46.097 0.50 9.20 165 ARG B O 1
ATOM 5387 O O B ARG B 1 166 ? 40.638 48.547 45.788 0.50 8.76 165 ARG B O 1
ATOM 5402 N N A ARG B 1 167 ? 40.397 50.159 47.472 0.50 8.72 166 ARG B N 1
ATOM 5403 N N B ARG B 1 167 ? 40.283 50.144 47.328 0.50 8.87 166 ARG B N 1
ATOM 5404 C CA A ARG B 1 167 ? 41.386 49.625 48.385 0.50 8.97 166 ARG B CA 1
ATOM 5405 C CA B ARG B 1 167 ? 41.322 49.631 48.226 0.50 9.28 166 ARG B CA 1
ATOM 5406 C C A ARG B 1 167 ? 40.911 48.332 48.977 0.50 8.99 166 ARG B C 1
ATOM 5407 C C B ARG B 1 167 ? 40.910 48.366 48.986 0.50 9.14 166 ARG B C 1
ATOM 5408 O O A ARG B 1 167 ? 41.685 47.388 49.083 0.50 8.89 166 ARG B O 1
ATOM 5409 O O B ARG B 1 167 ? 41.735 47.488 49.253 0.50 8.81 166 ARG B O 1
ATOM 5424 N N . ALA B 1 168 ? 39.641 48.269 49.361 1.00 8.55 167 ALA B N 1
ATOM 5425 C CA . ALA B 1 168 ? 39.144 47.053 49.957 1.00 8.35 167 ALA B CA 1
ATOM 5426 C C . ALA B 1 168 ? 39.240 45.878 48.977 1.00 8.11 167 ALA B C 1
ATOM 5427 O O . ALA B 1 168 ? 39.651 44.777 49.348 1.00 8.95 167 ALA B O 1
ATOM 5429 N N . ARG B 1 169 ? 38.808 46.128 47.746 1.00 7.60 168 ARG B N 1
ATOM 5430 C CA . ARG B 1 169 ? 38.851 45.103 46.710 1.00 8.23 168 ARG B CA 1
ATOM 5431 C C . ARG B 1 169 ? 40.285 44.616 46.531 1.00 8.84 168 ARG B C 1
ATOM 5432 O O . ARG B 1 169 ? 40.535 43.411 46.450 1.00 9.94 168 ARG B O 1
ATOM 5440 N N . ALA B 1 170 ? 41.237 45.536 46.448 1.00 8.99 169 ALA B N 1
ATOM 5441 C CA . ALA B 1 170 ? 42.622 45.144 46.183 1.00 9.90 169 ALA B CA 1
ATOM 5442 C C . ALA B 1 170 ? 43.197 44.374 47.356 1.00 10.34 169 ALA B C 1
ATOM 5443 O O . ALA B 1 170 ? 43.986 43.437 47.186 1.00 11.33 169 ALA B O 1
ATOM 5445 N N . ALA B 1 171 ? 42.856 44.794 48.564 1.00 9.96 170 ALA B N 1
ATOM 5446 C CA . ALA B 1 171 ? 43.370 44.149 49.756 1.00 10.34 170 ALA B CA 1
ATOM 5447 C C . ALA B 1 171 ? 42.788 42.761 50.001 1.00 10.40 170 ALA B C 1
ATOM 5448 O O . ALA B 1 171 ? 43.460 41.907 50.558 1.00 12.41 170 ALA B O 1
ATOM 5450 N N . ASP B 1 172 ? 41.527 42.551 49.622 1.00 9.69 171 ASP B N 1
ATOM 5451 C CA . ASP B 1 172 ? 40.893 41.251 49.743 1.00 9.54 171 ASP B CA 1
ATOM 5452 C C . ASP B 1 172 ? 39.878 41.045 48.651 1.00 9.40 171 ASP B C 1
ATOM 5453 O O . ASP B 1 172 ? 38.697 41.341 48.837 1.00 9.01 171 ASP B O 1
ATOM 5458 N N . PRO B 1 173 ? 40.327 40.553 47.483 1.00 9.56 172 PRO B N 1
ATOM 5459 C CA . PRO B 1 173 ? 39.424 40.367 46.371 1.00 9.39 172 PRO B CA 1
ATOM 5460 C C . PRO B 1 173 ? 38.338 39.337 46.596 1.00 8.92 172 PRO B C 1
ATOM 5461 O O . PRO B 1 173 ? 37.471 39.202 45.720 1.00 10.86 172 PRO B O 1
ATOM 5465 N N . THR B 1 174 ? 38.374 38.601 47.703 1.00 8.91 173 THR B N 1
ATOM 5466 C CA . THR B 1 174 ? 37.375 37.584 47.974 1.00 9.11 173 THR B CA 1
ATOM 5467 C C . THR B 1 174 ? 36.143 38.114 48.713 1.00 9.00 173 THR B C 1
ATOM 5468 O O . THR B 1 174 ? 35.115 37.444 48.733 1.00 10.11 173 THR B O 1
ATOM 5472 N N . ALA B 1 175 ? 36.260 39.279 49.351 1.00 8.64 174 ALA B N 1
ATOM 5473 C CA . ALA B 1 175 ? 35.168 39.828 50.146 1.00 8.58 174 ALA B CA 1
ATOM 5474 C C . ALA B 1 175 ? 34.098 40.449 49.256 1.00 7.71 174 ALA B C 1
ATOM 5475 O O . ALA B 1 175 ? 34.378 41.071 48.260 1.00 8.92 174 ALA B O 1
ATOM 5477 N N . GLU B 1 176 ? 32.861 40.317 49.682 1.00 7.87 175 GLU B N 1
ATOM 5478 C CA . GLU B 1 176 ? 31.742 40.960 49.031 1.00 7.38 175 GLU B CA 1
ATOM 5479 C C . GLU B 1 176 ? 31.544 42.347 49.644 1.00 6.92 175 GLU B C 1
ATOM 5480 O O . GLU B 1 176 ? 31.355 42.482 50.854 1.00 7.30 175 GLU B O 1
ATOM 5486 N N . LEU B 1 177 ? 31.633 43.366 48.803 1.00 5.92 176 LEU B N 1
ATOM 5487 C CA . LEU B 1 177 ? 31.759 44.737 49.267 1.00 6.30 176 LEU B CA 1
ATOM 5488 C C . LEU B 1 177 ? 30.444 45.501 49.180 1.00 5.92 176 LEU B C 1
ATOM 5489 O O . LEU B 1 177 ? 29.881 45.658 48.088 1.00 6.35 176 LEU B O 1
ATOM 5494 N N . TYR B 1 178 ? 29.989 46.031 50.321 1.00 5.61 177 TYR B N 1
ATOM 5495 C CA . TYR B 1 178 ? 28.715 46.732 50.418 1.00 5.61 177 TYR B CA 1
ATOM 5496 C C . TYR B 1 178 ? 28.875 48.206 50.767 1.00 5.45 177 TYR B C 1
ATOM 5497 O O . TYR B 1 178 ? 29.734 48.622 51.546 1.00 6.10 177 TYR B O 1
ATOM 5506 N N . TYR B 1 179 ? 27.962 48.983 50.194 1.00 5.55 178 TYR B N 1
ATOM 5507 C CA . TYR B 1 179 ? 27.617 50.322 50.656 1.00 5.36 178 TYR B CA 1
ATOM 5508 C C . TYR B 1 179 ? 26.383 50.184 51.554 1.00 5.62 178 TYR B C 1
ATOM 5509 O O . TYR B 1 179 ? 25.402 49.634 51.088 1.00 6.68 178 TYR B O 1
ATOM 5518 N N . ASN B 1 180 ? 26.413 50.688 52.790 1.00 5.41 179 ASN B N 1
ATOM 5519 C CA . ASN B 1 180 ? 25.315 50.481 53.755 1.00 5.22 179 ASN B CA 1
ATOM 5520 C C . ASN B 1 180 ? 24.744 51.822 54.217 1.00 5.36 179 ASN B C 1
ATOM 5521 O O . ASN B 1 180 ? 25.480 52.788 54.391 1.00 6.02 179 ASN B O 1
ATOM 5526 N N . ASP B 1 181 ? 23.438 51.873 54.465 1.00 5.51 180 ASP B N 1
ATOM 5527 C CA . ASP B 1 181 ? 22.839 53.111 54.983 1.00 5.38 180 ASP B CA 1
ATOM 5528 C C . ASP B 1 181 ? 21.452 52.810 55.569 1.00 5.25 180 ASP B C 1
ATOM 5529 O O . ASP B 1 181 ? 20.889 51.739 55.342 1.00 5.61 180 ASP B O 1
ATOM 5534 N N . PHE B 1 182 ? 20.919 53.805 56.290 1.00 5.46 181 PHE B N 1
ATOM 5535 C CA . PHE B 1 182 ? 19.604 53.752 56.918 1.00 5.69 181 PHE B CA 1
ATOM 5536 C C . PHE B 1 182 ? 18.710 54.819 56.319 1.00 5.21 181 PHE B C 1
ATOM 5537 O O . PHE B 1 182 ? 19.177 55.768 55.685 1.00 5.64 181 PHE B O 1
ATOM 5545 N N . ASN B 1 183 ? 17.414 54.637 56.512 1.00 5.38 182 ASN B N 1
ATOM 5546 C CA . ASN B 1 183 ? 16.341 55.519 56.023 1.00 6.07 182 ASN B CA 1
ATOM 5547 C C . ASN B 1 183 ? 16.187 55.494 54.515 1.00 5.92 182 ASN B C 1
ATOM 5548 O O . ASN B 1 183 ? 15.305 56.148 53.952 1.00 7.03 182 ASN B O 1
ATOM 5553 N N . THR B 1 184 ? 17.005 54.688 53.856 1.00 6.18 183 THR B N 1
ATOM 5554 C CA . THR B 1 184 ? 16.949 54.499 52.420 1.00 6.28 183 THR B CA 1
ATOM 5555 C C . THR B 1 184 ? 15.794 53.608 51.990 1.00 6.23 183 THR B C 1
ATOM 5556 O O . THR B 1 184 ? 15.503 53.515 50.788 1.00 7.50 183 THR B O 1
ATOM 5560 N N . GLU B 1 185 ? 15.115 53.013 52.963 1.00 6.29 184 GLU B N 1
ATOM 5561 C CA . GLU B 1 185 ? 13.894 52.264 52.712 1.00 7.07 184 GLU B CA 1
ATOM 5562 C C . GLU B 1 185 ? 12.631 53.125 52.745 1.00 7.18 184 GLU B C 1
ATOM 5563 O O . GLU B 1 185 ? 11.540 52.636 52.424 1.00 8.29 184 GLU B O 1
ATOM 5569 N N A GLU B 1 186 ? 12.778 54.387 53.153 0.50 6.98 185 GLU B N 1
ATOM 5570 N N B GLU B 1 186 ? 12.762 54.390 53.108 0.50 7.20 185 GLU B N 1
ATOM 5571 C CA A GLU B 1 186 ? 11.642 55.316 53.211 0.50 7.43 185 GLU B CA 1
ATOM 5572 C CA B GLU B 1 186 ? 11.581 55.237 53.179 0.50 7.68 185 GLU B CA 1
ATOM 5573 C C A GLU B 1 186 ? 11.076 55.615 51.821 0.50 7.34 185 GLU B C 1
ATOM 5574 C C B GLU B 1 186 ? 11.115 55.751 51.829 0.50 7.59 185 GLU B C 1
ATOM 5575 O O A GLU B 1 186 ? 9.880 55.898 51.664 0.50 7.15 185 GLU B O 1
ATOM 5576 O O B GLU B 1 186 ? 10.047 56.355 51.714 0.50 7.09 185 GLU B O 1
ATOM 5587 N N . ASN B 1 187 ? 11.942 55.554 50.811 1.00 7.18 186 ASN B N 1
ATOM 5588 C CA . ASN B 1 187 ? 11.586 55.870 49.425 1.00 8.07 186 ASN B CA 1
ATOM 5589 C C . ASN B 1 187 ? 11.337 57.350 49.230 1.00 8.27 186 ASN B C 1
ATOM 5590 O O . ASN B 1 187 ? 10.538 57.730 48.385 1.00 9.85 186 ASN B O 1
ATOM 5595 N N . GLY B 1 188 ? 12.045 58.173 49.990 1.00 8.50 187 GLY B N 1
ATOM 5596 C CA . GLY B 1 188 ? 12.020 59.610 49.859 1.00 8.84 187 GLY B CA 1
ATOM 5597 C C . GLY B 1 188 ? 13.306 60.186 49.308 1.00 9.06 187 GLY B C 1
ATOM 5598 O O . GLY B 1 188 ? 13.979 59.575 48.485 1.00 8.96 187 GLY B O 1
ATOM 5599 N N . ALA B 1 189 ? 13.669 61.367 49.779 1.00 9.35 188 ALA B N 1
ATOM 5600 C CA . ALA B 1 189 ? 14.838 62.051 49.290 1.00 9.67 188 ALA B CA 1
ATOM 5601 C C . ALA B 1 189 ? 16.110 61.239 49.491 1.00 8.77 188 ALA B C 1
ATOM 5602 O O . ALA B 1 189 ? 16.982 61.253 48.632 1.00 9.36 188 ALA B O 1
ATOM 5604 N N . LYS B 1 190 ? 16.244 60.556 50.618 1.00 8.19 189 LYS B N 1
ATOM 5605 C CA . LYS B 1 190 ? 17.461 59.806 50.859 1.00 8.13 189 LYS B CA 1
ATOM 5606 C C . LYS B 1 190 ? 17.570 58.607 49.908 1.00 7.42 189 LYS B C 1
ATOM 5607 O O . LYS B 1 190 ? 18.667 58.296 49.455 1.00 7.49 189 LYS B O 1
ATOM 5613 N N . THR B 1 191 ? 16.456 57.946 49.584 1.00 7.47 190 THR B N 1
ATOM 5614 C CA . THR B 1 191 ? 16.464 56.909 48.563 1.00 7.10 190 THR B CA 1
ATOM 5615 C C . THR B 1 191 ? 16.938 57.440 47.220 1.00 7.12 190 THR B C 1
ATOM 5616 O O . THR B 1 191 ? 17.722 56.817 46.531 1.00 7.35 190 THR B O 1
ATOM 5620 N N . THR B 1 192 ? 16.452 58.615 46.838 1.00 8.22 191 THR B N 1
ATOM 5621 C CA . THR B 1 192 ? 16.853 59.228 45.586 1.00 9.20 191 THR B CA 1
ATOM 5622 C C . THR B 1 192 ? 18.330 59.499 45.589 1.00 8.63 191 THR B C 1
ATOM 5623 O O . THR B 1 192 ? 19.025 59.253 44.602 1.00 9.33 191 THR B O 1
ATOM 5627 N N . ALA B 1 193 ? 18.837 59.992 46.706 1.00 8.52 192 ALA B N 1
ATOM 5628 C CA . ALA B 1 193 ? 20.266 60.218 46.858 1.00 8.47 192 ALA B CA 1
ATOM 5629 C C . ALA B 1 193 ? 21.091 58.923 46.805 1.00 7.97 192 ALA B C 1
ATOM 5630 O O . ALA B 1 193 ? 22.176 58.909 46.216 1.00 8.40 192 ALA B O 1
ATOM 5632 N N . LEU B 1 194 ? 20.559 57.837 47.368 1.00 6.97 193 LEU B N 1
ATOM 5633 C CA . LEU B 1 194 ? 21.187 56.530 47.261 1.00 6.68 193 LEU B CA 1
ATOM 5634 C C . LEU B 1 194 ? 21.309 56.085 45.825 1.00 7.03 193 LEU B C 1
ATOM 5635 O O . LEU B 1 194 ? 22.361 55.609 45.396 1.00 7.20 193 LEU B O 1
ATOM 5640 N N . VAL B 1 195 ? 20.229 56.214 45.071 1.00 6.78 194 VAL B N 1
ATOM 5641 C CA . VAL B 1 195 ? 20.268 55.841 43.668 1.00 7.39 194 VAL B CA 1
ATOM 5642 C C . VAL B 1 195 ? 21.390 56.597 42.970 1.00 7.96 194 VAL B C 1
ATOM 5643 O O . VAL B 1 195 ? 22.171 56.013 42.218 1.00 8.48 194 VAL B O 1
ATOM 5647 N N . ASN B 1 196 ? 21.480 57.897 43.203 1.00 8.33 195 ASN B N 1
ATOM 5648 C CA . ASN B 1 196 ? 22.529 58.683 42.566 1.00 9.15 195 ASN B CA 1
ATOM 5649 C C . ASN B 1 196 ? 23.927 58.296 43.026 1.00 8.52 195 ASN B C 1
ATOM 5650 O O . ASN B 1 196 ? 24.867 58.272 42.235 1.00 9.69 195 ASN B O 1
ATOM 5655 N N . LEU B 1 197 ? 24.073 57.973 44.303 1.00 8.12 196 LEU B N 1
ATOM 5656 C CA . LEU B 1 197 ? 25.360 57.560 44.858 1.00 8.16 196 LEU B CA 1
ATOM 5657 C C . LEU B 1 197 ? 25.804 56.275 44.186 1.00 8.06 196 LEU B C 1
ATOM 5658 O O . LEU B 1 197 ? 26.945 56.147 43.728 1.00 8.73 196 LEU B O 1
ATOM 5663 N N . VAL B 1 198 ? 24.903 55.311 44.088 1.00 7.75 197 VAL B N 1
ATOM 5664 C CA . VAL B 1 198 ? 25.239 54.003 43.530 1.00 8.08 197 VAL B CA 1
ATOM 5665 C C . VAL B 1 198 ? 25.500 54.128 42.023 1.00 8.70 197 VAL B C 1
ATOM 5666 O O . VAL B 1 198 ? 26.461 53.552 41.493 1.00 9.00 197 VAL B O 1
ATOM 5670 N N . GLN B 1 199 ? 24.660 54.885 41.325 1.00 8.79 198 GLN B N 1
ATOM 5671 C CA . GLN B 1 199 ? 24.869 55.087 39.902 1.00 9.38 198 GLN B CA 1
ATOM 5672 C C . GLN B 1 199 ? 26.222 55.726 39.620 1.00 8.96 198 GLN B C 1
ATOM 5673 O O . GLN B 1 199 ? 26.898 55.344 38.654 1.00 10.27 198 GLN B O 1
ATOM 5679 N N . ARG B 1 200 ? 26.635 56.692 40.437 1.00 9.26 199 ARG B N 1
ATOM 5680 C CA . ARG B 1 200 ? 27.940 57.307 40.290 1.00 9.52 199 ARG B CA 1
ATOM 5681 C C . ARG B 1 200 ? 29.058 56.273 40.435 1.00 9.44 199 ARG B C 1
ATOM 5682 O O . ARG B 1 200 ? 29.999 56.247 39.626 1.00 10.22 199 ARG B O 1
ATOM 5690 N N . LEU B 1 201 ? 28.977 55.421 41.453 1.00 8.63 200 LEU B N 1
ATOM 5691 C CA . LEU B 1 201 ? 29.982 54.382 41.646 1.00 8.69 200 LEU B CA 1
ATOM 5692 C C . LEU B 1 201 ? 30.027 53.449 40.449 1.00 9.11 200 LEU B C 1
ATOM 5693 O O . LEU B 1 201 ? 31.107 53.106 39.965 1.00 9.83 200 LEU B O 1
ATOM 5698 N N . LEU B 1 202 ? 28.868 53.044 39.945 1.00 9.32 201 LEU B N 1
ATOM 5699 C CA . LEU B 1 202 ? 28.824 52.147 38.796 1.00 10.70 201 LEU B CA 1
ATOM 5700 C C . LEU B 1 202 ? 29.408 52.833 37.560 1.00 11.26 201 LEU B C 1
ATOM 5701 O O . LEU B 1 202 ? 30.218 52.240 36.822 1.00 12.11 201 LEU B O 1
ATOM 5706 N N . ASN B 1 203 ? 29.053 54.090 37.347 1.00 11.95 202 ASN B N 1
ATOM 5707 C CA . ASN B 1 203 ? 29.589 54.857 36.211 1.00 12.68 202 ASN B CA 1
ATOM 5708 C C . ASN B 1 203 ? 31.107 54.988 36.292 1.00 12.66 202 ASN B C 1
ATOM 5709 O O . ASN B 1 203 ? 31.786 55.036 35.272 1.00 13.96 202 ASN B O 1
ATOM 5714 N N . ASN B 1 204 ? 31.645 55.078 37.504 1.00 12.41 203 ASN B N 1
ATOM 5715 C CA . ASN B 1 204 ? 33.078 55.209 37.723 1.00 12.45 203 ASN B CA 1
ATOM 5716 C C . ASN B 1 204 ? 33.828 53.873 37.719 1.00 12.21 203 ASN B C 1
ATOM 5717 O O . ASN B 1 204 ? 35.039 53.860 37.902 1.00 13.25 203 ASN B O 1
ATOM 5722 N N . GLY B 1 205 ? 33.120 52.762 37.566 1.00 11.42 204 GLY B N 1
ATOM 5723 C CA . GLY B 1 205 ? 33.783 51.468 37.564 1.00 11.57 204 GLY B CA 1
ATOM 5724 C C . GLY B 1 205 ? 34.265 51.011 38.926 1.00 11.52 204 GLY B C 1
ATOM 5725 O O . GLY B 1 205 ? 35.184 50.199 39.028 1.00 12.95 204 GLY B O 1
ATOM 5726 N N . VAL B 1 206 ? 33.635 51.505 39.985 1.00 10.57 205 VAL B N 1
ATOM 5727 C CA . VAL B 1 206 ? 34.044 51.162 41.340 1.00 9.81 205 VAL B CA 1
ATOM 5728 C C . VAL B 1 206 ? 33.589 49.736 41.686 1.00 9.15 205 VAL B C 1
ATOM 5729 O O . VAL B 1 206 ? 32.465 49.342 41.332 1.00 9.41 205 VAL B O 1
ATOM 5733 N N . PRO B 1 207 ? 34.429 48.950 42.382 1.00 8.88 206 PRO B N 1
ATOM 5734 C CA . PRO B 1 207 ? 34.073 47.576 42.733 1.00 8.94 206 PRO B CA 1
ATOM 5735 C C . PRO B 1 207 ? 33.135 47.440 43.927 1.00 9.28 206 PRO B C 1
ATOM 5736 O O . PRO B 1 207 ? 33.489 46.869 44.971 1.00 12.12 206 PRO B O 1
ATOM 5740 N N . ILE B 1 208 ? 31.909 47.887 43.744 1.00 9.21 207 ILE B N 1
ATOM 5741 C CA . ILE B 1 208 ? 30.840 47.663 44.703 1.00 8.48 207 ILE B CA 1
ATOM 5742 C C . ILE B 1 208 ? 30.058 46.403 44.306 1.00 7.87 207 ILE B C 1
ATOM 5743 O O . ILE B 1 208 ? 29.635 46.251 43.156 1.00 9.61 207 ILE B O 1
ATOM 5748 N N . ASP B 1 209 ? 29.870 45.480 45.245 1.00 7.15 208 ASP B N 1
ATOM 5749 C CA . ASP B 1 209 ? 29.163 44.231 45.001 1.00 6.75 208 ASP B CA 1
ATOM 5750 C C . ASP B 1 209 ? 27.694 44.274 45.421 1.00 6.27 208 ASP B C 1
ATOM 5751 O O . ASP B 1 209 ? 26.891 43.482 44.932 1.00 6.93 208 ASP B O 1
ATOM 5756 N N . GLY B 1 210 ? 27.345 45.156 46.345 1.00 6.42 209 GLY B N 1
ATOM 5757 C CA . GLY B 1 210 ? 25.984 45.218 46.841 1.00 6.14 209 GLY B CA 1
ATOM 5758 C C . GLY B 1 210 ? 25.696 46.452 47.659 1.00 5.85 209 GLY B C 1
ATOM 5759 O O . GLY B 1 210 ? 26.593 47.222 48.008 1.00 5.93 209 GLY B O 1
ATOM 5760 N N . VAL B 1 211 ? 24.409 46.614 47.947 1.00 5.31 210 VAL B N 1
ATOM 5761 C CA . VAL B 1 211 ? 23.905 47.693 48.778 1.00 5.08 210 VAL B CA 1
ATOM 5762 C C . VAL B 1 211 ? 23.185 47.100 49.972 1.00 4.82 210 VAL B C 1
ATOM 5763 O O . VAL B 1 211 ? 22.348 46.211 49.847 1.00 5.76 210 VAL B O 1
ATOM 5767 N N . GLY B 1 212 ? 23.548 47.633 51.141 1.00 5.00 211 GLY B N 1
ATOM 5768 C CA . GLY B 1 212 ? 22.915 47.286 52.392 1.00 4.94 211 GLY B CA 1
ATOM 5769 C C . GLY B 1 212 ? 21.871 48.317 52.801 1.00 4.97 211 GLY B C 1
ATOM 5770 O O . GLY B 1 212 ? 22.096 49.534 52.724 1.00 5.36 211 GLY B O 1
ATOM 5771 N N . PHE B 1 213 ? 20.716 47.812 53.210 1.00 4.85 212 PHE B N 1
ATOM 5772 C CA . PHE B 1 213 ? 19.639 48.591 53.809 1.00 4.86 212 PHE B CA 1
ATOM 5773 C C . PHE B 1 213 ? 19.608 48.177 55.262 1.00 4.85 212 PHE B C 1
ATOM 5774 O O . PHE B 1 213 ? 19.338 47.017 55.574 1.00 5.46 212 PHE B O 1
ATOM 5782 N N . GLN B 1 214 ? 19.874 49.115 56.158 1.00 4.91 213 GLN B N 1
ATOM 5783 C CA . GLN B 1 214 ? 19.830 48.830 57.582 1.00 5.00 213 GLN B CA 1
ATOM 5784 C C . GLN B 1 214 ? 18.448 48.370 58.023 1.00 5.04 213 GLN B C 1
ATOM 5785 O O . GLN B 1 214 ? 18.325 47.454 58.823 1.00 5.83 213 GLN B O 1
ATOM 5791 N N A MET B 1 215 ? 17.423 49.067 57.546 0.50 4.86 214 MET B N 1
ATOM 5792 N N B MET B 1 215 ? 17.402 49.014 57.506 0.50 5.53 214 MET B N 1
ATOM 5793 C CA A MET B 1 215 ? 16.050 48.662 57.807 0.50 4.89 214 MET B CA 1
ATOM 5794 C CA B MET B 1 215 ? 16.009 48.650 57.834 0.50 5.92 214 MET B CA 1
ATOM 5795 C C A MET B 1 215 ? 15.706 48.766 59.302 0.50 4.54 214 MET B C 1
ATOM 5796 C C B MET B 1 215 ? 15.656 48.796 59.309 0.50 6.25 214 MET B C 1
ATOM 5797 O O A MET B 1 215 ? 15.102 47.861 59.884 0.50 5.58 214 MET B O 1
ATOM 5798 O O B MET B 1 215 ? 15.022 47.917 59.899 0.50 6.43 214 MET B O 1
ATOM 5807 N N A HIS B 1 216 ? 16.044 49.911 59.903 0.50 3.95 215 HIS B N 1
ATOM 5808 N N B HIS B 1 216 ? 15.998 49.945 59.883 0.50 6.41 215 HIS B N 1
ATOM 5809 C CA A HIS B 1 216 ? 15.558 50.248 61.245 0.50 3.94 215 HIS B CA 1
ATOM 5810 C CA B HIS B 1 216 ? 15.548 50.272 61.231 0.50 6.65 215 HIS B CA 1
ATOM 5811 C C A HIS B 1 216 ? 14.177 50.876 61.099 0.50 4.54 215 HIS B C 1
ATOM 5812 C C B HIS B 1 216 ? 14.161 50.894 61.144 0.50 6.53 215 HIS B C 1
ATOM 5813 O O A HIS B 1 216 ? 14.063 52.087 60.942 0.50 5.62 215 HIS B O 1
ATOM 5814 O O B HIS B 1 216 ? 14.020 52.112 61.089 0.50 8.22 215 HIS B O 1
ATOM 5827 N N . VAL B 1 217 ? 13.143 50.042 61.134 1.00 5.12 216 VAL B N 1
ATOM 5828 C CA . VAL B 1 217 ? 11.785 50.486 60.831 1.00 5.55 216 VAL B CA 1
ATOM 5829 C C . VAL B 1 217 ? 10.894 50.456 62.072 1.00 5.23 216 VAL B C 1
ATOM 5830 O O . VAL B 1 217 ? 11.282 49.948 63.131 1.00 5.79 216 VAL B O 1
ATOM 5834 N N . MET B 1 218 ? 9.714 51.026 61.915 1.00 5.48 217 MET B N 1
ATOM 5835 C CA . MET B 1 218 ? 8.645 50.904 62.899 1.00 5.86 217 MET B CA 1
ATOM 5836 C C . MET B 1 218 ? 7.584 49.949 62.372 1.00 5.87 217 MET B C 1
ATOM 5837 O O . MET B 1 218 ? 7.616 49.560 61.207 1.00 6.34 217 MET B O 1
ATOM 5842 N N A ASN B 1 219 ? 6.645 49.556 63.227 0.50 6.02 218 ASN B N 1
ATOM 5843 N N B ASN B 1 219 ? 6.652 49.544 63.230 0.50 6.55 218 ASN B N 1
ATOM 5844 C CA A ASN B 1 219 ? 5.625 48.589 62.823 0.50 6.29 218 ASN B CA 1
ATOM 5845 C CA B ASN B 1 219 ? 5.556 48.667 62.810 0.50 7.22 218 ASN B CA 1
ATOM 5846 C C A ASN B 1 219 ? 4.858 49.019 61.597 0.50 6.67 218 ASN B C 1
ATOM 5847 C C B ASN B 1 219 ? 4.778 49.258 61.655 0.50 7.88 218 ASN B C 1
ATOM 5848 O O A ASN B 1 219 ? 4.560 48.183 60.749 0.50 6.88 218 ASN B O 1
ATOM 5849 O O B ASN B 1 219 ? 4.378 48.538 60.741 0.50 8.50 218 ASN B O 1
ATOM 5858 N N A ASP B 1 220 ? 4.533 50.305 61.507 0.50 6.92 219 ASP B N 1
ATOM 5859 N N B ASP B 1 220 ? 4.537 50.562 61.731 0.50 8.74 219 ASP B N 1
ATOM 5860 C CA A ASP B 1 220 ? 3.636 50.809 60.472 0.50 7.34 219 ASP B CA 1
ATOM 5861 C CA B ASP B 1 220 ? 3.574 51.245 60.874 0.50 9.43 219 ASP B CA 1
ATOM 5862 C C A ASP B 1 220 ? 4.246 51.896 59.584 0.50 8.14 219 ASP B C 1
ATOM 5863 C C B ASP B 1 220 ? 4.198 52.206 59.890 0.50 8.97 219 ASP B C 1
ATOM 5864 O O A ASP B 1 220 ? 3.566 52.421 58.707 0.50 9.68 219 ASP B O 1
ATOM 5865 O O B ASP B 1 220 ? 3.481 52.991 59.290 0.50 8.60 219 ASP B O 1
ATOM 5874 N N . TYR B 1 221 ? 5.519 52.226 59.782 1.00 7.30 220 TYR B N 1
ATOM 5875 C CA . TYR B 1 221 ? 6.190 53.238 58.961 1.00 7.35 220 TYR B CA 1
ATOM 5876 C C . TYR B 1 221 ? 7.623 52.782 58.755 1.00 6.81 220 TYR B C 1
ATOM 5877 O O . TYR B 1 221 ? 8.255 52.336 59.716 1.00 6.61 220 TYR B O 1
ATOM 5886 N N . PRO B 1 222 ? 8.168 52.900 57.533 1.00 6.81 221 PRO B N 1
ATOM 5887 C CA . PRO B 1 222 ? 7.507 53.348 56.310 1.00 7.34 221 PRO B CA 1
ATOM 5888 C C . PRO B 1 222 ? 6.563 52.280 55.768 1.00 6.87 221 PRO B C 1
ATOM 5889 O O . PRO B 1 222 ? 6.568 51.126 56.195 1.00 7.79 221 PRO B O 1
ATOM 5893 N N . SER B 1 223 ? 5.771 52.656 54.783 1.00 6.94 222 SER B N 1
ATOM 5894 C CA . SER B 1 223 ? 4.869 51.695 54.188 1.00 7.47 222 SER B CA 1
ATOM 5895 C C . SER B 1 223 ? 5.642 50.566 53.505 1.00 7.08 222 SER B C 1
ATOM 5896 O O . SER B 1 223 ? 6.733 50.792 52.966 1.00 7.13 222 SER B O 1
ATOM 5899 N N . ILE B 1 224 ? 5.061 49.376 53.469 1.00 7.33 223 ILE B N 1
ATOM 5900 C CA . ILE B 1 224 ? 5.725 48.264 52.804 1.00 7.69 223 ILE B CA 1
ATOM 5901 C C . ILE B 1 224 ? 5.866 48.550 51.312 1.00 7.80 223 ILE B C 1
ATOM 5902 O O . ILE B 1 224 ? 6.860 48.147 50.704 1.00 8.03 223 ILE B O 1
ATOM 5907 N N . ALA B 1 225 ? 4.936 49.282 50.695 1.00 8.04 224 ALA B N 1
ATOM 5908 C CA . ALA B 1 225 ? 5.103 49.626 49.276 1.00 8.47 224 ALA B CA 1
ATOM 5909 C C . ALA B 1 225 ? 6.369 50.469 49.079 1.00 7.46 224 ALA B C 1
ATOM 5910 O O . ALA B 1 225 ? 7.113 50.278 48.105 1.00 8.22 224 ALA B O 1
ATOM 5912 N N . ASN B 1 226 ? 6.621 51.412 49.976 1.00 6.98 225 ASN B N 1
ATOM 5913 C CA . ASN B 1 226 ? 7.808 52.243 49.883 1.00 7.23 225 ASN B CA 1
ATOM 5914 C C . ASN B 1 226 ? 9.092 51.452 50.117 1.00 6.69 225 ASN B C 1
ATOM 5915 O O . ASN B 1 226 ? 10.068 51.642 49.404 1.00 7.22 225 ASN B O 1
ATOM 5920 N N . ILE B 1 227 ? 9.079 50.557 51.084 1.00 6.67 226 ILE B N 1
ATOM 5921 C CA . ILE B 1 227 ? 10.250 49.710 51.330 1.00 6.66 226 ILE B CA 1
ATOM 5922 C C . ILE B 1 227 ? 10.559 48.859 50.100 1.00 7.31 226 ILE B C 1
ATOM 5923 O O . ILE B 1 227 ? 11.705 48.748 49.659 1.00 7.24 226 ILE B O 1
ATOM 5928 N N A ARG B 1 228 ? 9.513 48.241 49.557 0.50 8.11 227 ARG B N 1
ATOM 5929 N N B ARG B 1 228 ? 9.528 48.257 49.529 0.50 7.71 227 ARG B N 1
ATOM 5930 C CA A ARG B 1 228 ? 9.599 47.413 48.352 0.50 8.92 227 ARG B CA 1
ATOM 5931 C CA B ARG B 1 228 ? 9.711 47.385 48.380 0.50 7.99 227 ARG B CA 1
ATOM 5932 C C A ARG B 1 228 ? 10.206 48.192 47.198 0.50 8.37 227 ARG B C 1
ATOM 5933 C C B ARG B 1 228 ? 10.207 48.182 47.166 0.50 7.96 227 ARG B C 1
ATOM 5934 O O A ARG B 1 228 ? 11.167 47.755 46.558 0.50 8.68 227 ARG B O 1
ATOM 5935 O O B ARG B 1 228 ? 11.121 47.749 46.457 0.50 8.25 227 ARG B O 1
ATOM 5950 N N . GLN B 1 229 ? 9.631 49.353 46.922 1.00 7.77 228 GLN B N 1
ATOM 5951 C CA . GLN B 1 229 ? 10.073 50.174 45.811 1.00 8.08 228 GLN B CA 1
ATOM 5952 C C . GLN B 1 229 ? 11.494 50.652 45.963 1.00 7.29 228 GLN B C 1
ATOM 5953 O O . GLN B 1 229 ? 12.222 50.753 44.973 1.00 7.58 228 GLN B O 1
ATOM 5959 N N . ALA B 1 230 ? 11.896 51.000 47.179 1.00 6.79 229 ALA B N 1
ATOM 5960 C CA . ALA B 1 230 ? 13.254 51.478 47.381 1.00 6.58 229 ALA B CA 1
ATOM 5961 C C . ALA B 1 230 ? 14.244 50.374 46.999 1.00 6.32 229 ALA B C 1
ATOM 5962 O O . ALA B 1 230 ? 15.246 50.631 46.340 1.00 7.19 229 ALA B O 1
ATOM 5964 N N . MET B 1 231 ? 13.995 49.141 47.424 1.00 6.73 230 MET B N 1
ATOM 5965 C CA . MET B 1 231 ? 14.873 48.026 47.064 1.00 7.15 230 MET B CA 1
ATOM 5966 C C . MET B 1 231 ? 14.835 47.778 45.562 1.00 6.77 230 MET B C 1
ATOM 5967 O O . MET B 1 231 ? 15.859 47.526 44.921 1.00 7.21 230 MET B O 1
ATOM 5972 N N A GLN B 1 232 ? 13.636 47.850 44.964 0.50 7.46 231 GLN B N 1
ATOM 5973 N N B GLN B 1 232 ? 13.633 47.856 45.021 0.50 7.45 231 GLN B N 1
ATOM 5974 C CA A GLN B 1 232 ? 13.473 47.670 43.494 0.50 7.68 231 GLN B CA 1
ATOM 5975 C CA B GLN B 1 232 ? 13.426 47.572 43.627 0.50 7.71 231 GLN B CA 1
ATOM 5976 C C A GLN B 1 232 ? 14.340 48.618 42.734 0.50 7.73 231 GLN B C 1
ATOM 5977 C C B GLN B 1 232 ? 14.190 48.589 42.736 0.50 7.68 231 GLN B C 1
ATOM 5978 O O A GLN B 1 232 ? 15.003 48.273 41.743 0.50 8.33 231 GLN B O 1
ATOM 5979 O O B GLN B 1 232 ? 14.726 48.203 41.691 0.50 8.31 231 GLN B O 1
ATOM 5990 N N . LYS B 1 233 ? 14.281 49.860 43.160 1.00 7.70 232 LYS B N 1
ATOM 5991 C CA . LYS B 1 233 ? 15.025 50.897 42.454 1.00 8.23 232 LYS B CA 1
ATOM 5992 C C . LYS B 1 233 ? 16.508 50.567 42.399 1.00 7.66 232 LYS B C 1
ATOM 5993 O O . LYS B 1 233 ? 17.167 50.845 41.407 1.00 9.45 232 LYS B O 1
ATOM 5999 N N . ILE B 1 234 ? 17.046 50.014 43.479 1.00 6.91 233 ILE B N 1
ATOM 6000 C CA . ILE B 1 234 ? 18.462 49.687 43.502 1.00 7.01 233 ILE B CA 1
ATOM 6001 C C . ILE B 1 234 ? 18.751 48.430 42.674 1.00 6.76 233 ILE B C 1
ATOM 6002 O O . ILE B 1 234 ? 19.731 48.391 41.922 1.00 7.21 233 ILE B O 1
ATOM 6007 N N . VAL B 1 235 ? 17.891 47.423 42.780 1.00 6.62 234 VAL B N 1
ATOM 6008 C CA . VAL B 1 235 ? 18.043 46.216 41.955 1.00 6.98 234 VAL B CA 1
ATOM 6009 C C . VAL B 1 235 ? 18.094 46.603 40.470 1.00 7.15 234 VAL B C 1
ATOM 6010 O O . VAL B 1 235 ? 18.866 46.044 39.697 1.00 7.34 234 VAL B O 1
ATOM 6014 N N . ALA B 1 236 ? 17.292 47.587 40.082 1.00 7.63 235 ALA B N 1
ATOM 6015 C CA . ALA B 1 236 ? 17.191 48.032 38.685 1.00 8.07 235 ALA B CA 1
ATOM 6016 C C . ALA B 1 236 ? 18.450 48.665 38.137 1.00 8.17 235 ALA B C 1
ATOM 6017 O O . ALA B 1 236 ? 18.566 48.815 36.922 1.00 10.09 235 ALA B O 1
ATOM 6019 N N . LEU B 1 237 ? 19.397 49.059 38.979 1.00 8.17 236 LEU B N 1
ATOM 6020 C CA . LEU B 1 237 ? 20.582 49.764 38.508 1.00 8.29 236 LEU B CA 1
ATOM 6021 C C . LEU B 1 237 ? 21.613 48.859 37.855 1.00 8.80 236 LEU B C 1
ATOM 6022 O O . LEU B 1 237 ? 22.516 49.344 37.196 1.00 9.81 236 LEU B O 1
ATOM 6027 N N . SER B 1 238 ? 21.500 47.553 38.024 1.00 8.50 237 SER B N 1
ATOM 6028 C CA . SER B 1 238 ? 22.543 46.636 37.603 1.00 8.56 237 SER B CA 1
ATOM 6029 C C . SER B 1 238 ? 21.956 45.259 37.392 1.00 8.40 237 SER B C 1
ATOM 6030 O O . SER B 1 238 ? 20.969 44.903 38.028 1.00 9.18 237 SER B O 1
ATOM 6033 N N . PRO B 1 239 ? 22.597 44.438 36.540 1.00 8.53 238 PRO B N 1
ATOM 6034 C CA . PRO B 1 239 ? 22.146 43.058 36.408 1.00 9.01 238 PRO B CA 1
ATOM 6035 C C . PRO B 1 239 ? 22.656 42.110 37.498 1.00 8.21 238 PRO B C 1
ATOM 6036 O O . PRO B 1 239 ? 22.202 40.948 37.573 1.00 9.50 238 PRO B O 1
ATOM 6040 N N . THR B 1 240 ? 23.558 42.590 38.355 1.00 7.50 239 THR B N 1
ATOM 6041 C CA . THR B 1 240 ? 24.234 41.711 39.322 1.00 7.69 239 THR B CA 1
ATOM 6042 C C . THR B 1 240 ? 24.290 42.246 40.755 1.00 7.64 239 THR B C 1
ATOM 6043 O O . THR B 1 240 ? 24.433 41.478 41.681 1.00 8.41 239 THR B O 1
ATOM 6047 N N . LEU B 1 241 ? 24.185 43.553 40.933 1.00 7.56 240 LEU B N 1
ATOM 6048 C CA . LEU B 1 241 ? 24.352 44.163 42.263 1.00 7.16 240 LEU B CA 1
ATOM 6049 C C . LEU B 1 241 ? 23.458 43.471 43.298 1.00 6.65 240 LEU B C 1
ATOM 6050 O O . LEU B 1 241 ? 22.272 43.291 43.078 1.00 6.96 240 LEU B O 1
ATOM 6055 N N A LYS B 1 242 ? 24.019 43.140 44.450 0.50 6.54 241 LYS B N 1
ATOM 6056 N N B LYS B 1 242 ? 24.036 43.102 44.438 0.50 6.61 241 LYS B N 1
ATOM 6057 C CA A LYS B 1 242 ? 23.274 42.441 45.475 0.50 6.26 241 LYS B CA 1
ATOM 6058 C CA B LYS B 1 242 ? 23.298 42.424 45.498 0.50 6.53 241 LYS B CA 1
ATOM 6059 C C A LYS B 1 242 ? 22.626 43.410 46.446 0.50 5.97 241 LYS B C 1
ATOM 6060 C C B LYS B 1 242 ? 22.582 43.427 46.390 0.50 6.03 241 LYS B C 1
ATOM 6061 O O A LYS B 1 242 ? 23.073 44.543 46.621 0.50 5.73 241 LYS B O 1
ATOM 6062 O O B LYS B 1 242 ? 22.920 44.607 46.430 0.50 5.99 241 LYS B O 1
ATOM 6073 N N . ILE B 1 243 ? 21.577 42.932 47.101 1.00 5.81 242 ILE B N 1
ATOM 6074 C CA . ILE B 1 243 ? 20.883 43.694 48.154 1.00 5.66 242 ILE B CA 1
ATOM 6075 C C . ILE B 1 243 ? 20.979 42.874 49.439 1.00 5.51 242 ILE B C 1
ATOM 6076 O O . ILE B 1 243 ? 20.732 41.665 49.424 1.00 5.86 242 ILE B O 1
ATOM 6081 N N . LYS B 1 244 ? 21.318 43.539 50.539 1.00 5.39 243 LYS B N 1
ATOM 6082 C CA . LYS B 1 244 ? 21.441 42.909 51.837 1.00 5.09 243 LYS B CA 1
ATOM 6083 C C . LYS B 1 244 ? 20.689 43.749 52.847 1.00 5.22 243 LYS B C 1
ATOM 6084 O O . LYS B 1 244 ? 20.851 44.960 52.848 1.00 5.97 243 LYS B O 1
ATOM 6090 N N . ILE B 1 245 ? 19.878 43.119 53.683 1.00 4.82 244 ILE B N 1
ATOM 6091 C CA . ILE B 1 245 ? 19.275 43.810 54.817 1.00 5.13 244 ILE B CA 1
ATOM 6092 C C . ILE B 1 245 ? 20.240 43.581 55.974 1.00 5.26 244 ILE B C 1
ATOM 6093 O O . ILE B 1 245 ? 20.503 42.432 56.341 1.00 5.72 244 ILE B O 1
ATOM 6098 N N . THR B 1 246 ? 20.805 44.660 56.523 1.00 5.22 245 THR B N 1
ATOM 6099 C CA . THR B 1 246 ? 21.936 44.548 57.419 1.00 5.23 245 THR B CA 1
ATOM 6100 C C . THR B 1 246 ? 21.606 44.693 58.897 1.00 5.19 245 THR B C 1
ATOM 6101 O O . THR B 1 246 ? 22.356 44.177 59.715 1.00 5.88 245 THR B O 1
ATOM 6105 N N . GLU B 1 247 ? 20.564 45.435 59.269 1.00 5.29 246 GLU B N 1
ATOM 6106 C CA . GLU B 1 247 ? 20.362 45.799 60.680 1.00 5.57 246 GLU B CA 1
ATOM 6107 C C . GLU B 1 247 ? 18.896 45.862 61.052 1.00 4.87 246 GLU B C 1
ATOM 6108 O O . GLU B 1 247 ? 18.459 46.734 61.787 1.00 5.65 246 GLU B O 1
ATOM 6114 N N . LEU B 1 248 ? 18.129 44.898 60.582 1.00 5.30 247 LEU B N 1
ATOM 6115 C CA . LEU B 1 248 ? 16.694 44.942 60.752 1.00 5.53 247 LEU B CA 1
ATOM 6116 C C . LEU B 1 248 ? 16.293 44.886 62.230 1.00 5.53 247 LEU B C 1
ATOM 6117 O O . LEU B 1 248 ? 16.738 44.006 62.986 1.00 5.91 247 LEU B O 1
ATOM 6122 N N . ASP B 1 249 ? 15.403 45.800 62.606 1.00 5.20 248 ASP B N 1
ATOM 6123 C CA . ASP B 1 249 ? 14.702 45.741 63.865 1.00 5.50 248 ASP B CA 1
ATOM 6124 C C . ASP B 1 249 ? 13.415 46.550 63.669 1.00 5.47 248 ASP B C 1
ATOM 6125 O O . ASP B 1 249 ? 13.285 47.336 62.723 1.00 5.75 248 ASP B O 1
ATOM 6130 N N . VAL B 1 250 ? 12.426 46.300 64.524 1.00 5.73 249 VAL B N 1
ATOM 6131 C CA . VAL B 1 250 ? 11.076 46.777 64.289 1.00 5.64 249 VAL B CA 1
ATOM 6132 C C . VAL B 1 250 ? 10.509 47.320 65.595 1.00 5.49 249 VAL B C 1
ATOM 6133 O O . VAL B 1 250 ? 10.185 46.573 66.524 1.00 5.96 249 VAL B O 1
ATOM 6137 N N . ARG B 1 251 ? 10.393 48.641 65.678 1.00 5.41 250 ARG B N 1
ATOM 6138 C CA . ARG B 1 251 ? 9.827 49.310 66.860 1.00 5.90 250 ARG B CA 1
ATOM 6139 C C . ARG B 1 251 ? 8.304 49.276 66.835 1.00 5.82 250 ARG B C 1
ATOM 6140 O O . ARG B 1 251 ? 7.675 49.667 65.847 1.00 6.66 250 ARG B O 1
ATOM 6148 N N . LEU B 1 252 ? 7.694 48.828 67.931 1.00 5.74 251 LEU B N 1
ATOM 6149 C CA . LEU B 1 252 ? 6.249 48.894 68.091 1.00 6.53 251 LEU B CA 1
ATOM 6150 C C . LEU B 1 252 ? 5.783 50.346 68.194 1.00 6.76 251 LEU B C 1
ATOM 6151 O O . LEU B 1 252 ? 4.682 50.684 67.731 1.00 8.45 251 LEU B O 1
ATOM 6156 N N . ASN B 1 253 ? 6.573 51.171 68.874 1.00 6.07 252 ASN B N 1
ATOM 6157 C CA . ASN B 1 253 ? 6.212 52.554 69.127 1.00 6.96 252 ASN B CA 1
ATOM 6158 C C . ASN B 1 253 ? 6.694 53.461 68.009 1.00 7.22 252 ASN B C 1
ATOM 6159 O O . ASN B 1 253 ? 7.852 53.405 67.593 1.00 9.32 252 ASN B O 1
ATOM 6164 N N . ASN B 1 254 ? 5.791 54.336 67.545 1.00 7.13 253 ASN B N 1
ATOM 6165 C CA . ASN B 1 254 ? 6.123 55.367 66.577 1.00 6.93 253 ASN B CA 1
ATOM 6166 C C . ASN B 1 254 ? 5.993 56.704 67.306 1.00 6.75 253 ASN B C 1
ATOM 6167 O O . ASN B 1 254 ? 4.878 57.207 67.546 1.00 6.77 253 ASN B O 1
ATOM 6172 N N A PRO B 1 255 ? 7.137 57.284 67.664 0.50 7.53 254 PRO B N 1
ATOM 6173 N N B PRO B 1 255 ? 7.127 57.281 67.719 0.50 6.42 254 PRO B N 1
ATOM 6174 C CA A PRO B 1 255 ? 7.091 58.503 68.443 0.50 8.40 254 PRO B CA 1
ATOM 6175 C CA B PRO B 1 255 ? 7.161 58.610 68.368 0.50 6.89 254 PRO B CA 1
ATOM 6176 C C A PRO B 1 255 ? 7.034 59.742 67.551 0.50 8.76 254 PRO B C 1
ATOM 6177 C C B PRO B 1 255 ? 6.629 59.752 67.515 0.50 6.94 254 PRO B C 1
ATOM 6178 O O A PRO B 1 255 ? 7.296 60.837 68.052 0.50 9.46 254 PRO B O 1
ATOM 6179 O O B PRO B 1 255 ? 6.188 60.776 68.059 0.50 6.40 254 PRO B O 1
ATOM 6186 N N A TYR B 1 256 ? 6.684 59.546 66.267 0.50 8.51 255 TYR B N 1
ATOM 6187 N N B TYR B 1 256 ? 6.693 59.586 66.198 0.50 6.84 255 TYR B N 1
ATOM 6188 C CA A TYR B 1 256 ? 6.704 60.580 65.217 0.50 9.15 255 TYR B CA 1
ATOM 6189 C CA B TYR B 1 256 ? 6.623 60.711 65.290 0.50 8.12 255 TYR B CA 1
ATOM 6190 C C A TYR B 1 256 ? 5.421 60.560 64.350 0.50 8.82 255 TYR B C 1
ATOM 6191 C C B TYR B 1 256 ? 5.329 60.822 64.523 0.50 8.51 255 TYR B C 1
ATOM 6192 O O A TYR B 1 256 ? 5.420 61.008 63.184 0.50 10.38 255 TYR B O 1
ATOM 6193 O O B TYR B 1 256 ? 5.210 61.688 63.669 0.50 9.34 255 TYR B O 1
ATOM 6210 N N . ASP B 1 257 ? 4.334 60.034 64.900 1.00 8.39 256 ASP B N 1
ATOM 6211 C CA . ASP B 1 257 ? 3.081 59.932 64.168 1.00 8.76 256 ASP B CA 1
ATOM 6212 C C . ASP B 1 257 ? 2.010 60.920 64.615 1.00 9.09 256 ASP B C 1
ATOM 6213 O O . ASP B 1 257 ? 0.883 60.827 64.157 1.00 10.35 256 ASP B O 1
ATOM 6218 N N . GLY B 1 258 ? 2.351 61.835 65.498 1.00 8.79 257 GLY B N 1
ATOM 6219 C CA . GLY B 1 258 ? 1.390 62.816 65.981 1.00 8.76 257 GLY B CA 1
ATOM 6220 C C . GLY B 1 258 ? 0.314 62.247 66.870 1.00 8.09 257 GLY B C 1
ATOM 6221 O O . GLY B 1 258 ? -0.695 62.907 67.095 1.00 8.42 257 GLY B O 1
ATOM 6222 N N . ASN B 1 259 ? 0.527 61.039 67.387 1.00 7.69 258 ASN B N 1
ATOM 6223 C CA . ASN B 1 259 ? -0.470 60.375 68.188 1.00 7.76 258 ASN B CA 1
ATOM 6224 C C . ASN B 1 259 ? 0.195 59.775 69.404 1.00 7.13 258 ASN B C 1
ATOM 6225 O O . ASN B 1 259 ? 0.966 58.815 69.295 1.00 8.13 258 ASN B O 1
ATOM 6230 N N . SER B 1 260 ? -0.077 60.346 70.570 1.00 7.95 259 SER B N 1
ATOM 6231 C CA . SER B 1 260 ? 0.534 59.837 71.796 1.00 9.48 259 SER B CA 1
ATOM 6232 C C . SER B 1 260 ? -0.370 58.803 72.451 1.00 10.46 259 SER B C 1
ATOM 6233 O O . SER B 1 260 ? 0.060 58.081 73.362 1.00 13.75 259 SER B O 1
ATOM 6236 N N . SER B 1 261 ? -1.582 58.637 71.925 1.00 10.22 260 SER B N 1
ATOM 6237 C CA . SER B 1 261 ? -2.532 57.674 72.466 1.00 10.93 260 SER B CA 1
ATOM 6238 C C . SER B 1 261 ? -2.244 56.247 72.024 1.00 10.86 260 SER B C 1
ATOM 6239 O O . SER B 1 261 ? -2.741 55.305 72.639 1.00 14.28 260 SER B O 1
ATOM 6242 N N . ASN B 1 262 ? -1.447 56.067 70.983 1.00 9.45 261 ASN B N 1
ATOM 6243 C CA . ASN B 1 262 ? -1.119 54.725 70.474 1.00 9.78 261 ASN B CA 1
ATOM 6244 C C . ASN B 1 262 ? 0.319 54.338 70.822 1.00 9.25 261 ASN B C 1
ATOM 6245 O O . ASN B 1 262 ? 0.966 53.555 70.096 1.00 11.19 261 ASN B O 1
ATOM 6250 N N . ASN B 1 263 ? 0.835 54.879 71.922 1.00 7.97 262 ASN B N 1
ATOM 6251 C CA . ASN B 1 263 ? 2.161 54.525 72.426 1.00 7.77 262 ASN B CA 1
ATOM 6252 C C . ASN B 1 263 ? 2.038 53.600 73.607 1.00 7.33 262 ASN B C 1
ATOM 6253 O O . ASN B 1 263 ? 1.243 53.825 74.525 1.00 9.19 262 ASN B O 1
ATOM 6258 N N . TYR B 1 264 ? 2.839 52.551 73.606 1.00 6.78 263 TYR B N 1
ATOM 6259 C CA . TYR B 1 264 ? 2.978 51.681 74.770 1.00 7.01 263 TYR B CA 1
ATOM 6260 C C . TYR B 1 264 ? 4.026 52.313 75.674 1.00 6.93 263 TYR B C 1
ATOM 6261 O O . TYR B 1 264 ? 5.191 52.408 75.309 1.00 8.26 263 TYR B O 1
ATOM 6270 N N . THR B 1 265 ? 3.605 52.769 76.847 1.00 6.83 264 THR B N 1
ATOM 6271 C CA . THR B 1 265 ? 4.467 53.536 77.724 1.00 7.79 264 THR B CA 1
ATOM 6272 C C . THR B 1 265 ? 5.029 52.766 78.901 1.00 7.26 264 THR B C 1
ATOM 6273 O O . THR B 1 265 ? 5.816 53.303 79.664 1.00 8.36 264 THR B O 1
ATOM 6277 N N . ASN B 1 266 ? 4.641 51.514 79.056 1.00 7.03 265 ASN B N 1
ATOM 6278 C CA . ASN B 1 266 ? 5.072 50.715 80.189 1.00 7.22 265 ASN B CA 1
ATOM 6279 C C . ASN B 1 266 ? 5.764 49.447 79.714 1.00 6.76 265 ASN B C 1
ATOM 6280 O O . ASN B 1 266 ? 5.306 48.798 78.787 1.00 7.13 265 ASN B O 1
ATOM 6285 N N . ARG B 1 267 ? 6.880 49.119 80.337 1.00 7.13 266 ARG B N 1
ATOM 6286 C CA . ARG B 1 267 ? 7.628 47.903 80.027 1.00 7.32 266 ARG B CA 1
ATOM 6287 C C . ARG B 1 267 ? 6.763 46.644 80.031 1.00 7.70 266 ARG B C 1
ATOM 6288 O O . ARG B 1 267 ? 7.009 45.699 79.281 1.00 9.07 266 ARG B O 1
ATOM 6296 N N . ASN B 1 268 ? 5.763 46.632 80.893 1.00 7.93 267 ASN B N 1
ATOM 6297 C CA . ASN B 1 268 ? 4.867 45.479 80.997 1.00 8.88 267 ASN B CA 1
ATOM 6298 C C . ASN B 1 268 ? 3.907 45.309 79.839 1.00 9.19 267 ASN B C 1
ATOM 6299 O O . ASN B 1 268 ? 3.378 44.223 79.638 1.00 10.57 267 ASN B O 1
ATOM 6304 N N . ASP B 1 269 ? 3.692 46.343 79.047 1.00 8.13 268 ASP B N 1
ATOM 6305 C CA . ASP B 1 269 ? 2.619 46.300 78.079 1.00 7.82 268 ASP B CA 1
ATOM 6306 C C . ASP B 1 269 ? 2.773 45.158 77.075 1.00 7.22 268 ASP B C 1
ATOM 6307 O O . ASP B 1 269 ? 1.807 44.466 76.743 1.00 8.47 268 ASP B O 1
ATOM 6312 N N . CYS B 1 270 ? 3.983 44.980 76.578 1.00 7.29 269 CYS B N 1
ATOM 6313 C CA . CYS B 1 270 ? 4.228 44.070 75.474 1.00 8.04 269 CYS B CA 1
ATOM 6314 C C . CYS B 1 270 ? 5.271 43.036 75.870 1.00 8.38 269 CYS B C 1
ATOM 6315 O O A CYS B 1 270 ? 5.975 42.476 75.023 0.50 9.36 269 CYS B O 1
ATOM 6316 O O B CYS B 1 270 ? 5.975 42.477 75.023 0.50 9.35 269 CYS B O 1
ATOM 6321 N N . ALA B 1 271 ? 5.364 42.768 77.169 1.00 8.87 270 ALA B N 1
ATOM 6322 C CA . ALA B 1 271 ? 6.280 41.757 77.673 1.00 10.19 270 ALA B CA 1
ATOM 6323 C C . ALA B 1 271 ? 5.856 40.336 77.296 1.00 10.22 270 ALA B C 1
ATOM 6324 O O . ALA B 1 271 ? 6.705 39.454 77.144 1.00 11.19 270 ALA B O 1
ATOM 6326 N N . VAL B 1 272 ? 4.557 40.138 77.165 1.00 9.71 271 VAL B N 1
ATOM 6327 C CA . VAL B 1 272 ? 4.011 38.806 76.882 1.00 9.61 271 VAL B CA 1
ATOM 6328 C C . VAL B 1 272 ? 3.082 38.789 75.670 1.00 9.81 271 VAL B C 1
ATOM 6329 O O . VAL B 1 272 ? 3.237 37.956 74.777 1.00 11.53 271 VAL B O 1
ATOM 6333 N N A SER B 1 273 ? 2.149 39.725 75.665 0.33 10.17 272 SER B N 1
ATOM 6334 N N B SER B 1 273 ? 2.089 39.660 75.621 0.33 9.67 272 SER B N 1
ATOM 6335 N N C SER B 1 273 ? 2.111 39.696 75.616 0.33 10.39 272 SER B N 1
ATOM 6336 C CA A SER B 1 273 ? 1.086 39.750 74.701 0.33 10.17 272 SER B CA 1
ATOM 6337 C CA B SER B 1 273 ? 1.217 39.714 74.456 0.33 9.50 272 SER B CA 1
ATOM 6338 C CA C SER B 1 273 ? 1.203 39.763 74.469 0.33 10.76 272 SER B CA 1
ATOM 6339 C C A SER B 1 273 ? 0.558 41.171 74.560 0.33 10.43 272 SER B C 1
ATOM 6340 C C B SER B 1 273 ? 0.560 41.074 74.351 0.33 9.72 272 SER B C 1
ATOM 6341 C C C SER B 1 273 ? 0.473 41.103 74.339 0.33 10.60 272 SER B C 1
ATOM 6342 O O A SER B 1 273 ? 0.368 41.870 75.557 0.33 10.32 272 SER B O 1
ATOM 6343 O O B SER B 1 273 ? 0.206 41.684 75.357 0.33 9.69 272 SER B O 1
ATOM 6344 O O C SER B 1 273 ? -0.221 41.545 75.249 0.33 10.62 272 SER B O 1
ATOM 6351 N N A CYS B 1 274 ? 0.401 41.543 73.122 0.50 9.86 273 CYS B N 1
ATOM 6352 N N B CYS B 1 274 ? 0.618 41.745 73.191 0.50 10.43 273 CYS B N 1
ATOM 6353 C CA A CYS B 1 274 ? -0.244 42.813 72.863 0.50 10.19 273 CYS B CA 1
ATOM 6354 C CA B CYS B 1 274 ? -0.155 42.943 72.892 0.50 10.16 273 CYS B CA 1
ATOM 6355 C C A CYS B 1 274 ? -0.418 42.919 71.367 0.50 10.26 273 CYS B C 1
ATOM 6356 C C B CYS B 1 274 ? -0.363 42.982 71.389 0.50 10.33 273 CYS B C 1
ATOM 6357 O O A CYS B 1 274 ? 0.232 42.216 70.591 0.50 10.44 273 CYS B O 1
ATOM 6358 O O B CYS B 1 274 ? 0.322 42.290 70.635 0.50 10.35 273 CYS B O 1
ATOM 6363 N N . ALA B 1 275 ? -1.301 43.808 70.958 1.00 10.42 274 ALA B N 1
ATOM 6364 C CA . ALA B 1 275 ? -1.586 43.970 69.544 1.00 10.32 274 ALA B CA 1
ATOM 6365 C C . ALA B 1 275 ? -0.317 44.315 68.775 1.00 9.58 274 ALA B C 1
ATOM 6366 O O . ALA B 1 275 ? -0.151 43.873 67.631 1.00 10.01 274 ALA B O 1
ATOM 6368 N N . GLY B 1 276 ? 0.575 45.117 69.369 1.00 8.75 275 GLY B N 1
ATOM 6369 C CA . GLY B 1 276 ? 1.805 45.492 68.716 1.00 8.30 275 GLY B CA 1
ATOM 6370 C C . GLY B 1 276 ? 2.698 44.320 68.383 1.00 7.55 275 GLY B C 1
ATOM 6371 O O . GLY B 1 276 ? 3.393 44.339 67.379 1.00 8.01 275 GLY B O 1
ATOM 6372 N N A LEU B 1 277 ? 2.758 43.315 69.262 0.50 7.26 276 LEU B N 1
ATOM 6373 N N B LEU B 1 277 ? 2.670 43.286 69.214 0.50 8.28 276 LEU B N 1
ATOM 6374 C CA A LEU B 1 277 ? 3.608 42.140 69.007 0.50 7.05 276 LEU B CA 1
ATOM 6375 C CA B LEU B 1 277 ? 3.429 42.084 68.908 0.50 8.50 276 LEU B CA 1
ATOM 6376 C C A LEU B 1 277 ? 3.077 41.304 67.858 0.50 7.25 276 LEU B C 1
ATOM 6377 C C B LEU B 1 277 ? 2.819 41.346 67.712 0.50 8.78 276 LEU B C 1
ATOM 6378 O O A LEU B 1 277 ? 3.841 40.656 67.129 0.50 7.00 276 LEU B O 1
ATOM 6379 O O B LEU B 1 277 ? 3.542 40.793 66.878 0.50 8.37 276 LEU B O 1
ATOM 6388 N N A ASP B 1 278 ? 1.754 41.274 67.738 0.50 7.75 277 ASP B N 1
ATOM 6389 N N B ASP B 1 278 ? 1.491 41.343 67.618 0.50 9.26 277 ASP B N 1
ATOM 6390 C CA A ASP B 1 278 ? 1.117 40.596 66.614 0.50 8.04 277 ASP B CA 1
ATOM 6391 C CA B ASP B 1 278 ? 0.827 40.670 66.498 0.50 9.33 277 ASP B CA 1
ATOM 6392 C C A ASP B 1 278 ? 1.338 41.367 65.291 0.50 8.09 277 ASP B C 1
ATOM 6393 C C B ASP B 1 278 ? 1.163 41.386 65.209 0.50 8.99 277 ASP B C 1
ATOM 6394 O O A ASP B 1 278 ? 1.691 40.752 64.290 0.50 8.09 277 ASP B O 1
ATOM 6395 O O B ASP B 1 278 ? 1.402 40.791 64.166 0.50 9.20 277 ASP B O 1
ATOM 6404 N N . ARG B 1 279 ? 1.178 42.698 65.278 1.00 8.15 278 ARG B N 1
ATOM 6405 C CA . ARG B 1 279 ? 1.535 43.483 64.108 1.00 8.07 278 ARG B CA 1
ATOM 6406 C C . ARG B 1 279 ? 3.013 43.308 63.787 1.00 7.84 278 ARG B C 1
ATOM 6407 O O . ARG B 1 279 ? 3.374 43.235 62.619 1.00 8.58 278 ARG B O 1
ATOM 6415 N N . GLN B 1 280 ? 3.863 43.183 64.802 1.00 7.29 279 GLN B N 1
ATOM 6416 C CA . GLN B 1 280 ? 5.291 42.998 64.564 1.00 7.12 279 GLN B CA 1
ATOM 6417 C C . GLN B 1 280 ? 5.562 41.686 63.823 1.00 7.06 279 GLN B C 1
ATOM 6418 O O . GLN B 1 280 ? 6.443 41.645 62.974 1.00 7.64 279 GLN B O 1
ATOM 6424 N N . LYS B 1 281 ? 4.819 40.626 64.120 1.00 8.25 280 LYS B N 1
ATOM 6425 C CA . LYS B 1 281 ? 4.932 39.408 63.328 1.00 8.34 280 LYS B CA 1
ATOM 6426 C C . LYS B 1 281 ? 4.630 39.678 61.856 1.00 8.63 280 LYS B C 1
ATOM 6427 O O . LYS B 1 281 ? 5.378 39.282 60.967 1.00 8.21 280 LYS B O 1
ATOM 6433 N N . ALA B 1 282 ? 3.530 40.356 61.601 1.00 7.82 281 ALA B N 1
ATOM 6434 C CA . ALA B 1 282 ? 3.148 40.671 60.241 1.00 7.84 281 ALA B CA 1
ATOM 6435 C C . ALA B 1 282 ? 4.146 41.615 59.554 1.00 7.49 281 ALA B C 1
ATOM 6436 O O . ALA B 1 282 ? 4.334 41.540 58.339 1.00 7.95 281 ALA B O 1
ATOM 6438 N N . ARG B 1 283 ? 4.780 42.475 60.339 1.00 7.32 282 ARG B N 1
ATOM 6439 C CA . ARG B 1 283 ? 5.732 43.434 59.822 1.00 6.79 282 ARG B CA 1
ATOM 6440 C C . ARG B 1 283 ? 7.024 42.750 59.408 1.00 6.44 282 ARG B C 1
ATOM 6441 O O . ARG B 1 283 ? 7.520 42.962 58.298 1.00 7.23 282 ARG B O 1
ATOM 6449 N N . TYR B 1 284 ? 7.584 41.924 60.284 1.00 7.05 283 TYR B N 1
ATOM 6450 C CA . TYR B 1 284 ? 8.756 41.135 59.875 1.00 7.14 283 TYR B CA 1
ATOM 6451 C C . TYR B 1 284 ? 8.425 40.282 58.638 1.00 7.05 283 TYR B C 1
ATOM 6452 O O . TYR B 1 284 ? 9.202 40.186 57.695 1.00 7.22 283 TYR B O 1
ATOM 6461 N N . LYS B 1 285 ? 7.249 39.662 58.645 1.00 7.62 284 LYS B N 1
ATOM 6462 C CA . LYS B 1 285 ? 6.867 38.813 57.533 1.00 7.60 284 LYS B CA 1
ATOM 6463 C C . LYS B 1 285 ? 6.813 39.594 56.234 1.00 7.52 284 LYS B C 1
ATOM 6464 O O . LYS B 1 285 ? 7.351 39.140 55.208 1.00 8.00 284 LYS B O 1
ATOM 6470 N N . GLU B 1 286 ? 6.162 40.750 56.244 1.00 7.20 285 GLU B N 1
ATOM 6471 C CA . GLU B 1 286 ? 5.992 41.482 54.994 1.00 7.38 285 GLU B CA 1
ATOM 6472 C C . GLU B 1 286 ? 7.313 42.044 54.458 1.00 6.92 285 GLU B C 1
ATOM 6473 O O . GLU B 1 286 ? 7.512 42.144 53.243 1.00 7.16 285 GLU B O 1
ATOM 6479 N N . ILE B 1 287 ? 8.226 42.408 55.358 1.00 6.51 286 ILE B N 1
ATOM 6480 C CA . ILE B 1 287 ? 9.521 42.897 54.930 1.00 6.74 286 ILE B CA 1
ATOM 6481 C C . ILE B 1 287 ? 10.357 41.782 54.299 1.00 6.22 286 ILE B C 1
ATOM 6482 O O . ILE B 1 287 ? 10.961 41.969 53.242 1.00 7.02 286 ILE B O 1
ATOM 6487 N N A VAL B 1 288 ? 10.445 40.633 54.955 0.50 6.00 287 VAL B N 1
ATOM 6488 N N B VAL B 1 288 ? 10.340 40.612 54.908 0.50 7.82 287 VAL B N 1
ATOM 6489 C CA A VAL B 1 288 ? 11.196 39.518 54.389 0.50 5.74 287 VAL B CA 1
ATOM 6490 C CA B VAL B 1 288 ? 11.013 39.477 54.313 0.50 8.54 287 VAL B CA 1
ATOM 6491 C C A VAL B 1 288 ? 10.568 39.068 53.068 0.50 5.57 287 VAL B C 1
ATOM 6492 C C B VAL B 1 288 ? 10.378 39.127 52.958 0.50 8.95 287 VAL B C 1
ATOM 6493 O O A VAL B 1 288 ? 11.277 38.767 52.114 0.50 5.30 287 VAL B O 1
ATOM 6494 O O B VAL B 1 288 ? 11.090 38.903 51.978 0.50 8.99 287 VAL B O 1
ATOM 6501 N N A GLN B 1 289 ? 9.245 39.055 52.992 0.50 5.10 288 GLN B N 1
ATOM 6502 N N B GLN B 1 289 ? 9.050 39.110 52.884 0.50 9.17 288 GLN B N 1
ATOM 6503 C CA A GLN B 1 289 ? 8.572 38.706 51.754 0.50 5.43 288 GLN B CA 1
ATOM 6504 C CA B GLN B 1 289 ? 8.371 38.851 51.614 0.50 9.89 288 GLN B CA 1
ATOM 6505 C C A GLN B 1 289 ? 8.894 39.701 50.636 0.50 5.40 288 GLN B C 1
ATOM 6506 C C B GLN B 1 289 ? 8.793 39.857 50.549 0.50 9.26 288 GLN B C 1
ATOM 6507 O O A GLN B 1 289 ? 9.125 39.277 49.501 0.50 6.10 288 GLN B O 1
ATOM 6508 O O B GLN B 1 289 ? 9.048 39.480 49.406 0.50 10.20 288 GLN B O 1
ATOM 6519 N N A ALA B 1 290 ? 8.898 40.998 50.939 0.50 5.54 289 ALA B N 1
ATOM 6520 N N B ALA B 1 290 ? 8.841 41.133 50.916 0.50 8.86 289 ALA B N 1
ATOM 6521 C CA A ALA B 1 290 ? 9.195 41.993 49.910 0.50 6.15 289 ALA B CA 1
ATOM 6522 C CA B ALA B 1 290 ? 9.254 42.168 49.980 0.50 8.70 289 ALA B CA 1
ATOM 6523 C C A ALA B 1 290 ? 10.644 41.859 49.421 0.50 6.86 289 ALA B C 1
ATOM 6524 C C B ALA B 1 290 ? 10.639 41.850 49.429 0.50 8.46 289 ALA B C 1
ATOM 6525 O O A ALA B 1 290 ? 10.929 42.049 48.226 0.50 7.27 289 ALA B O 1
ATOM 6526 O O B ALA B 1 290 ? 10.877 41.890 48.214 0.50 9.09 289 ALA B O 1
ATOM 6529 N N . TYR B 1 291 ? 11.563 41.564 50.334 1.00 7.13 290 TYR B N 1
ATOM 6530 C CA . TYR B 1 291 ? 12.941 41.283 49.956 1.00 7.18 290 TYR B CA 1
ATOM 6531 C C . TYR B 1 291 ? 12.984 40.121 48.952 1.00 6.63 290 TYR B C 1
ATOM 6532 O O . TYR B 1 291 ? 13.624 40.205 47.901 1.00 7.36 290 TYR B O 1
ATOM 6541 N N . LEU B 1 292 ? 12.301 39.040 49.273 1.00 7.38 291 LEU B N 1
ATOM 6542 C CA . LEU B 1 292 ? 12.304 37.879 48.384 1.00 7.94 291 LEU B CA 1
ATOM 6543 C C . LEU B 1 292 ? 11.673 38.203 47.035 1.00 8.01 291 LEU B C 1
ATOM 6544 O O . LEU B 1 292 ? 12.131 37.700 46.002 1.00 9.13 291 LEU B O 1
ATOM 6549 N N A GLU B 1 293 ? 10.621 39.015 47.056 0.50 8.69 292 GLU B N 1
ATOM 6550 N N B GLU B 1 293 ? 10.650 39.044 47.008 0.50 8.23 292 GLU B N 1
ATOM 6551 C CA A GLU B 1 293 ? 9.870 39.373 45.864 0.50 10.00 292 GLU B CA 1
ATOM 6552 C CA B GLU B 1 293 ? 9.936 39.299 45.767 0.50 9.24 292 GLU B CA 1
ATOM 6553 C C A GLU B 1 293 ? 10.737 40.150 44.886 0.50 8.69 292 GLU B C 1
ATOM 6554 C C B GLU B 1 293 ? 10.654 40.249 44.826 0.50 8.43 292 GLU B C 1
ATOM 6555 O O A GLU B 1 293 ? 10.763 39.822 43.695 0.50 9.57 292 GLU B O 1
ATOM 6556 O O B GLU B 1 293 ? 10.428 40.188 43.616 0.50 8.82 292 GLU B O 1
ATOM 6567 N N . VAL B 1 294 ? 11.467 41.158 45.363 1.00 7.85 293 VAL B N 1
ATOM 6568 C CA A VAL B 1 294 ? 12.127 42.049 44.412 0.50 7.55 293 VAL B CA 1
ATOM 6569 C CA B VAL B 1 294 ? 1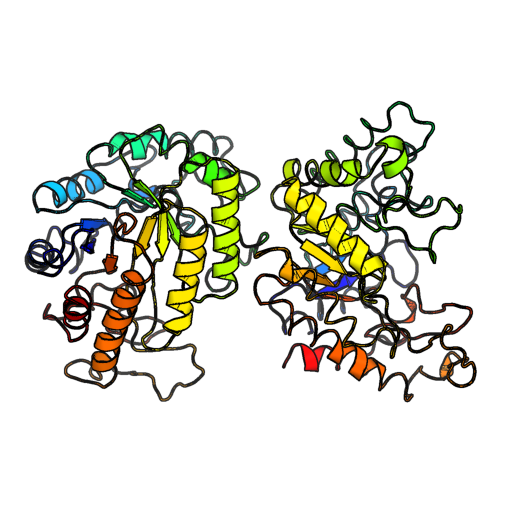2.140 42.146 44.543 0.50 9.04 293 VAL B CA 1
ATOM 6570 C C A VAL B 1 294 ? 13.629 41.824 44.292 0.50 7.13 293 VAL B C 1
ATOM 6571 C C B VAL B 1 294 ? 13.632 41.890 44.352 0.50 8.01 293 VAL B C 1
ATOM 6572 O O A VAL B 1 294 ? 14.233 42.321 43.359 0.50 8.08 293 VAL B O 1
ATOM 6573 O O B VAL B 1 294 ? 14.237 42.461 43.458 0.50 8.96 293 VAL B O 1
ATOM 6580 N N . VAL B 1 295 ? 14.221 41.046 45.191 1.00 7.04 294 VAL B N 1
ATOM 6581 C CA . VAL B 1 295 ? 15.632 40.716 45.092 1.00 6.95 294 VAL B CA 1
ATOM 6582 C C . VAL B 1 295 ? 15.716 39.261 44.619 1.00 8.25 294 VAL B C 1
ATOM 6583 O O . VAL B 1 295 ? 15.362 38.345 45.341 1.00 8.97 294 VAL B O 1
ATOM 6587 N N . PRO B 1 296 ? 16.148 39.026 43.384 1.00 9.28 295 PRO B N 1
ATOM 6588 C CA . PRO B 1 296 ? 16.066 37.643 42.878 1.00 10.14 295 PRO B CA 1
ATOM 6589 C C . PRO B 1 296 ? 17.136 36.729 43.415 1.00 9.87 295 PRO B C 1
ATOM 6590 O O . PRO B 1 296 ? 18.185 37.192 43.862 1.00 9.02 295 PRO B O 1
ATOM 6594 N N . PRO B 1 297 ? 16.883 35.407 43.365 1.00 10.27 296 PRO B N 1
ATOM 6595 C CA . PRO B 1 297 ? 17.909 34.459 43.753 1.00 10.73 296 PRO B CA 1
ATOM 6596 C C . PRO B 1 297 ? 19.213 34.727 43.017 1.00 10.76 296 PRO B C 1
ATOM 6597 O O . PRO B 1 297 ? 19.215 34.967 41.810 1.00 11.31 296 PRO B O 1
ATOM 6601 N N . GLY B 1 298 ? 20.311 34.687 43.753 1.00 10.13 297 GLY B N 1
ATOM 6602 C CA . GLY B 1 298 ? 21.627 34.996 43.254 1.00 10.36 297 GLY B CA 1
ATOM 6603 C C . GLY B 1 298 ? 22.063 36.410 43.559 1.00 9.87 297 GLY B C 1
ATOM 6604 O O . 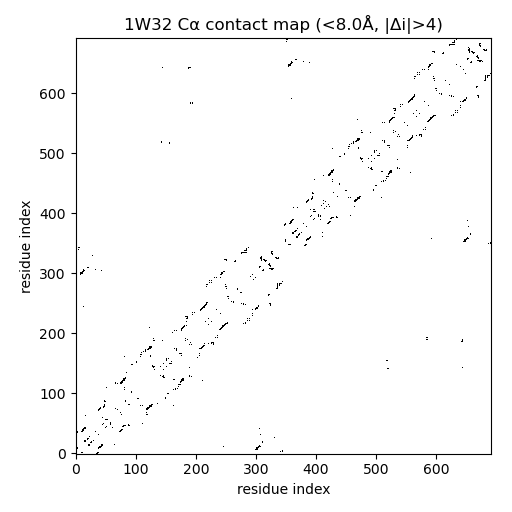GLY B 1 298 ? 23.239 36.736 43.420 1.00 12.41 297 GLY B O 1
ATOM 6605 N N . ARG B 1 299 ? 21.116 37.276 43.946 1.00 8.17 298 ARG B N 1
ATOM 6606 C CA . ARG B 1 299 ? 21.430 38.662 44.289 1.00 7.35 298 ARG B CA 1
ATOM 6607 C C . ARG B 1 299 ? 21.059 38.999 45.728 1.00 6.85 298 ARG B C 1
ATOM 6608 O O . ARG B 1 299 ? 21.077 40.159 46.137 1.00 6.95 298 ARG B O 1
ATOM 6616 N N . ARG B 1 300 ? 20.761 37.967 46.504 1.00 6.97 299 ARG B N 1
ATOM 6617 C CA . ARG B 1 300 ? 20.395 38.105 47.902 1.00 6.93 299 ARG B CA 1
ATOM 6618 C C . ARG B 1 300 ? 21.623 38.026 48.768 1.00 7.06 299 ARG B C 1
ATOM 6619 O O . ARG B 1 300 ? 22.167 36.950 49.024 1.00 8.83 299 ARG B O 1
ATOM 6627 N N . GLY B 1 301 ? 22.059 39.168 49.291 1.00 5.95 300 GLY B N 1
ATOM 6628 C CA . GLY B 1 301 ? 23.232 39.207 50.149 1.00 6.12 300 GLY B CA 1
ATOM 6629 C C . GLY B 1 301 ? 23.016 38.825 51.595 1.00 6.30 300 GLY B C 1
ATOM 6630 O O . GLY B 1 301 ? 24.000 38.651 52.329 1.00 6.62 300 GLY B O 1
ATOM 6631 N N . GLY B 1 302 ? 21.765 38.738 52.020 1.00 6.12 301 GLY B N 1
ATOM 6632 C CA . GLY B 1 302 ? 21.422 38.301 53.359 1.00 6.18 301 GLY B CA 1
ATOM 6633 C C . GLY B 1 302 ? 20.371 39.149 54.035 1.00 5.94 301 GLY B C 1
ATOM 6634 O O . GLY B 1 302 ? 20.071 40.274 53.605 1.00 6.34 301 GLY B O 1
ATOM 6635 N N . ILE B 1 303 ? 19.816 38.595 55.108 1.00 6.09 302 ILE B N 1
ATOM 6636 C CA . ILE B 1 303 ? 18.983 39.357 56.059 1.00 6.34 302 ILE B CA 1
ATOM 6637 C C . ILE B 1 303 ? 19.574 39.148 57.444 1.00 6.46 302 ILE B C 1
ATOM 6638 O O . ILE B 1 303 ? 19.741 38.003 57.875 1.00 6.49 302 ILE B O 1
ATOM 6643 N N . THR B 1 304 ? 19.865 40.253 58.129 1.00 5.67 303 THR B N 1
ATOM 6644 C CA . THR B 1 304 ? 20.422 40.266 59.472 1.00 5.80 303 THR B CA 1
ATOM 6645 C C . THR B 1 304 ? 19.553 41.113 60.376 1.00 6.11 303 THR B C 1
ATOM 6646 O O . THR B 1 304 ? 19.100 42.200 59.957 1.00 6.46 303 THR B O 1
ATOM 6650 N N . VAL B 1 305 ? 19.268 40.599 61.577 1.00 6.11 304 VAL B N 1
ATOM 6651 C CA . VAL B 1 305 ? 18.561 41.363 62.605 1.00 6.66 304 VAL B CA 1
ATOM 6652 C C . VAL B 1 305 ? 19.554 41.919 63.603 1.00 6.37 304 VAL B C 1
ATOM 6653 O O . VAL B 1 305 ? 20.588 41.306 63.914 1.00 6.80 304 VAL B O 1
ATOM 6657 N N . TRP B 1 306 ? 19.260 43.122 64.106 1.00 6.00 305 TRP B N 1
ATOM 6658 C CA . TRP B 1 306 ? 20.241 43.878 64.883 1.00 6.07 305 TRP B CA 1
ATOM 6659 C C . TRP B 1 306 ? 20.220 43.538 66.373 1.00 6.46 305 TRP B C 1
ATOM 6660 O O . TRP B 1 306 ? 19.972 44.385 67.233 1.00 6.45 305 TRP B O 1
ATOM 6671 N N . GLY B 1 307 ? 20.530 42.274 66.667 1.00 6.73 306 GLY B N 1
ATOM 6672 C CA . GLY B 1 307 ? 20.633 41.761 68.018 1.00 6.95 306 GLY B CA 1
ATOM 6673 C C . GLY B 1 307 ? 19.801 40.519 68.229 1.00 7.22 306 GLY B C 1
ATOM 6674 O O . GLY B 1 307 ? 18.932 40.184 67.433 1.00 7.16 306 GLY B O 1
ATOM 6675 N N . ILE B 1 308 ? 20.078 39.835 69.332 1.00 7.00 307 ILE B N 1
ATOM 6676 C CA . ILE B 1 308 ? 19.415 38.581 69.619 1.00 8.25 307 ILE B CA 1
ATOM 6677 C C . ILE B 1 308 ? 18.111 38.778 70.384 1.00 8.38 307 ILE B C 1
ATOM 6678 O O . ILE B 1 308 ? 17.060 38.422 69.911 1.00 9.78 307 ILE B O 1
ATOM 6683 N N . ALA B 1 309 ? 18.202 39.344 71.594 1.00 8.51 308 ALA B N 1
ATOM 6684 C CA . ALA B 1 309 ? 17.052 39.481 72.473 1.00 8.66 308 ALA B CA 1
ATOM 6685 C C . ALA B 1 309 ? 16.731 40.948 72.733 1.00 8.17 308 ALA B C 1
ATOM 6686 O O . ALA B 1 309 ? 17.634 41.762 72.814 1.00 8.12 308 ALA B O 1
ATOM 6688 N N . ASP B 1 310 ? 15.450 41.233 72.929 1.00 7.97 309 ASP B N 1
ATOM 6689 C CA . ASP B 1 310 ? 15.010 42.605 73.142 1.00 7.59 309 ASP B CA 1
ATOM 6690 C C . ASP B 1 310 ? 15.877 43.470 74.072 1.00 7.97 309 ASP B C 1
ATOM 6691 O O . ASP B 1 310 ? 16.207 44.581 73.697 1.00 7.66 309 ASP B O 1
ATOM 6696 N N . PRO B 1 311 ? 16.200 43.017 75.301 1.00 7.82 310 PRO B N 1
ATOM 6697 C CA . PRO B 1 311 ? 16.990 43.884 76.187 1.00 7.89 310 PRO B CA 1
ATOM 6698 C C . PRO B 1 311 ? 18.353 44.252 75.662 1.00 7.96 310 PRO B C 1
ATOM 6699 O O . PRO B 1 311 ? 18.975 45.197 76.150 1.00 8.32 310 PRO B O 1
ATOM 6703 N N . ASP B 1 312 ? 18.828 43.506 74.668 1.00 7.51 311 ASP B N 1
ATOM 6704 C CA . ASP B 1 312 ? 20.119 43.749 74.039 1.00 7.72 311 ASP B CA 1
ATOM 6705 C C . ASP B 1 312 ? 20.036 44.889 73.032 1.00 7.29 311 ASP B C 1
ATOM 6706 O O . ASP B 1 312 ? 21.053 45.426 72.625 1.00 7.80 311 ASP B O 1
ATOM 6711 N N . SER B 1 313 ? 18.824 45.184 72.562 1.00 7.40 312 SER B N 1
ATOM 6712 C CA . SER B 1 313 ? 18.654 46.128 71.466 1.00 6.89 312 SER B CA 1
ATOM 6713 C C . SER B 1 313 ? 19.027 47.548 71.830 1.00 7.17 312 SER B C 1
ATOM 6714 O O . SER B 1 313 ? 18.629 48.061 72.882 1.00 7.16 312 SER B O 1
ATOM 6717 N N . TRP B 1 314 ? 19.669 48.229 70.897 1.00 6.97 313 TRP B N 1
ATOM 6718 C CA . TRP B 1 314 ? 19.893 49.657 71.024 1.00 7.29 313 TRP B CA 1
ATOM 6719 C C . TRP B 1 314 ? 18.588 50.448 71.094 1.00 7.06 313 TRP B C 1
ATOM 6720 O O . TRP B 1 314 ? 18.618 51.611 71.496 1.00 8.45 313 TRP B O 1
ATOM 6731 N N . LEU B 1 315 ? 17.463 49.844 70.724 1.00 6.37 314 LEU B N 1
ATOM 6732 C CA . LEU B 1 315 ? 16.150 50.486 70.747 1.00 6.15 314 LEU B CA 1
ATOM 6733 C C . LEU B 1 315 ? 15.225 49.878 71.792 1.00 6.14 314 LEU B C 1
ATOM 6734 O O . LEU B 1 315 ? 14.018 50.093 71.767 1.00 7.43 314 LEU B O 1
ATOM 6739 N N . TYR B 1 316 ? 15.792 49.142 72.755 1.00 6.38 315 TYR B N 1
ATOM 6740 C CA . TYR B 1 316 ? 15.008 48.649 73.881 1.00 6.45 315 TYR B CA 1
ATOM 6741 C C . TYR B 1 316 ? 14.310 49.808 74.604 1.00 6.68 315 TYR B C 1
ATOM 6742 O O . TYR B 1 316 ? 13.234 49.642 75.185 1.00 6.53 315 TYR B O 1
ATOM 6751 N N A THR B 1 317 ? 14.959 50.969 74.611 0.50 7.23 316 THR B N 1
ATOM 6752 N N B THR B 1 317 ? 14.943 50.972 74.566 0.50 6.90 316 THR B N 1
ATOM 6753 C CA A THR B 1 317 ? 14.252 52.228 74.853 0.50 8.38 316 THR B CA 1
ATOM 6754 C CA B THR B 1 317 ? 14.240 52.216 74.846 0.50 7.77 316 THR B CA 1
ATOM 6755 C C A THR B 1 317 ? 14.622 53.152 73.689 0.50 7.93 316 THR B C 1
ATOM 6756 C C B THR B 1 317 ? 14.646 53.202 73.756 0.50 7.71 316 THR B C 1
ATOM 6757 O O A THR B 1 317 ? 15.697 53.026 73.085 0.50 8.29 316 THR B O 1
ATOM 6758 O O B THR B 1 317 ? 15.801 53.198 73.299 0.50 8.40 316 THR B O 1
ATOM 6765 N N . HIS B 1 318 ? 13.703 54.032 73.327 1.00 7.53 317 HIS B N 1
ATOM 6766 C CA . HIS B 1 318 ? 14.009 55.086 72.359 1.00 7.84 317 HIS B CA 1
ATOM 6767 C C . HIS B 1 318 ? 12.955 56.167 72.567 1.00 7.50 317 HIS B C 1
ATOM 6768 O O . HIS B 1 318 ? 11.796 55.861 72.878 1.00 7.83 317 HIS B O 1
ATOM 6775 N N . GLN B 1 319 ? 13.347 57.436 72.403 1.00 8.48 318 GLN B N 1
ATOM 6776 C CA . GLN B 1 319 ? 12.436 58.567 72.645 1.00 9.04 318 GLN B CA 1
ATOM 6777 C C . GLN B 1 319 ? 11.705 58.401 73.968 1.00 8.72 318 GLN B C 1
ATOM 6778 O O . GLN B 1 319 ? 10.514 58.691 74.080 1.00 9.35 318 GLN B O 1
ATOM 6784 N N A ASN B 1 320 ? 12.429 57.923 74.970 0.50 8.55 319 ASN B N 1
ATOM 6785 N N B ASN B 1 320 ? 12.433 57.970 74.995 0.50 9.05 319 ASN B N 1
ATOM 6786 C CA A ASN B 1 320 ? 11.899 57.842 76.322 0.50 8.79 319 ASN B CA 1
ATOM 6787 C CA B ASN B 1 320 ? 11.868 57.751 76.339 0.50 9.76 319 ASN B CA 1
ATOM 6788 C C A ASN B 1 320 ? 10.767 56.820 76.481 0.50 8.21 319 ASN B C 1
ATOM 6789 C C B ASN B 1 320 ? 10.633 56.893 76.369 0.50 8.69 319 ASN B C 1
ATOM 6790 O O A ASN B 1 320 ? 10.081 56.833 77.512 0.50 7.54 319 ASN B O 1
ATOM 6791 O O B ASN B 1 320 ? 9.714 57.099 77.159 0.50 8.71 319 ASN B O 1
ATOM 6800 N N . LEU B 1 321 ? 10.637 55.897 75.511 1.00 7.81 320 LEU B N 1
ATOM 6801 C CA . LEU B 1 321 ? 9.617 54.866 75.524 1.00 7.35 320 LEU B CA 1
ATOM 6802 C C . LEU B 1 321 ? 10.271 53.488 75.528 1.00 6.82 320 LEU B C 1
ATOM 6803 O O . LEU B 1 321 ? 11.315 53.285 74.922 1.00 7.16 320 LEU B O 1
ATOM 6808 N N . PRO B 1 322 ? 9.607 52.513 76.149 1.00 6.49 321 PRO B N 1
ATOM 6809 C CA . PRO B 1 322 ? 10.074 51.123 76.032 1.00 6.41 321 PRO B CA 1
ATOM 6810 C C . PRO B 1 322 ? 9.787 50.598 74.633 1.00 5.92 321 PRO B C 1
ATOM 6811 O O . PRO B 1 322 ? 8.835 51.027 73.988 1.00 6.92 321 PRO B O 1
ATOM 6815 N N . ASP B 1 323 ? 10.565 49.623 74.187 1.00 5.81 322 ASP B N 1
ATOM 6816 C CA . ASP B 1 323 ? 10.208 48.919 72.965 1.00 5.65 322 ASP B CA 1
ATOM 6817 C C . ASP B 1 323 ? 10.785 47.502 73.005 1.00 5.91 322 ASP B C 1
ATOM 6818 O O . ASP B 1 323 ? 11.516 47.122 73.925 1.00 6.59 322 ASP B O 1
ATOM 6823 N N . TRP B 1 324 ? 10.380 46.727 72.011 1.00 5.79 323 TRP B N 1
ATOM 6824 C CA . TRP B 1 324 ? 10.560 45.280 71.993 1.00 6.41 323 TRP B CA 1
ATOM 6825 C C . TRP B 1 324 ? 10.890 44.895 70.549 1.00 6.45 323 TRP B C 1
ATOM 6826 O O . TRP B 1 324 ? 10.041 44.364 69.844 1.00 6.50 323 TRP B O 1
ATOM 6837 N N . PRO B 1 325 ? 12.093 45.254 70.068 1.00 6.17 324 PRO B N 1
ATOM 6838 C CA . PRO B 1 325 ? 12.310 45.330 68.623 1.00 6.44 324 PRO B CA 1
ATOM 6839 C C . PRO B 1 325 ? 12.723 44.066 67.872 1.00 6.08 324 PRO B C 1
ATOM 6840 O O . PRO B 1 325 ? 12.790 44.128 66.634 1.00 6.20 324 PRO B O 1
ATOM 6844 N N . LEU B 1 326 ? 13.048 42.978 68.586 1.00 6.64 325 LEU B N 1
ATOM 6845 C CA . LEU B 1 326 ? 13.792 41.854 68.013 1.00 6.96 325 LEU B CA 1
ATOM 6846 C C . LEU B 1 326 ? 12.986 40.568 68.020 1.00 7.04 325 LEU B C 1
ATOM 6847 O O . LEU B 1 326 ? 11.798 40.562 68.287 1.00 7.48 325 LEU B O 1
ATOM 6852 N N . LEU B 1 327 ? 13.628 39.460 67.649 1.00 6.96 326 LEU B N 1
ATOM 6853 C CA . LEU B 1 327 ? 12.920 38.188 67.448 1.00 7.68 326 LEU B CA 1
ATOM 6854 C C . LEU B 1 327 ? 12.726 37.370 68.726 1.00 7.52 326 LEU B C 1
ATOM 6855 O O . LEU B 1 327 ? 11.857 36.506 68.763 1.00 8.93 326 LEU B O 1
ATOM 6860 N N . PHE B 1 328 ? 13.557 37.630 69.725 1.00 7.72 327 PHE B N 1
ATOM 6861 C CA . PHE B 1 328 ? 13.531 36.930 71.000 1.00 8.00 327 PHE B CA 1
ATOM 6862 C C . PHE B 1 328 ? 13.282 37.939 72.109 1.00 8.73 327 PHE B C 1
ATOM 6863 O O . PHE B 1 328 ? 13.763 39.100 72.049 1.00 8.43 327 PHE B O 1
ATOM 6871 N N A ASN B 1 329 ? 12.348 37.541 72.995 0.50 7.13 328 ASN B N 1
ATOM 6872 N N B ASN B 1 329 ? 12.747 37.489 73.234 0.50 8.48 328 ASN B N 1
ATOM 6873 C CA A ASN B 1 329 ? 11.870 38.392 74.065 0.50 6.62 328 ASN B CA 1
ATOM 6874 C CA B ASN B 1 329 ? 12.439 38.408 74.310 0.50 8.60 328 ASN B CA 1
ATOM 6875 C C A ASN B 1 329 ? 12.822 38.409 75.247 0.50 6.39 328 ASN B C 1
ATOM 6876 C C B ASN B 1 329 ? 13.444 38.447 75.454 0.50 8.78 328 ASN B C 1
ATOM 6877 O O A ASN B 1 329 ? 13.938 37.920 75.173 0.50 6.20 328 ASN B O 1
ATOM 6878 O O B ASN B 1 329 ? 14.567 37.952 75.349 0.50 8.55 328 ASN B O 1
ATOM 6887 N N A ASP B 1 330 ? 12.388 39.036 76.338 0.50 6.75 329 ASP B N 1
ATOM 6888 N N B ASP B 1 330 ? 13.028 39.095 76.535 0.50 9.62 329 ASP B N 1
ATOM 6889 C CA A ASP B 1 330 ? 13.249 39.201 77.512 0.50 7.51 329 ASP B CA 1
ATOM 6890 C CA B ASP B 1 330 ? 13.873 39.268 77.699 0.50 10.67 329 ASP B CA 1
ATOM 6891 C C A ASP B 1 330 ? 13.619 37.891 78.181 0.50 8.07 329 ASP B C 1
ATOM 6892 C C B ASP B 1 330 ? 14.331 37.898 78.225 0.50 10.79 329 ASP B C 1
ATOM 6893 O O A ASP B 1 330 ? 14.605 37.839 78.920 0.50 9.29 329 ASP B O 1
ATOM 6894 O O B ASP B 1 330 ? 15.408 37.792 78.793 0.50 11.61 329 ASP B O 1
ATOM 6903 N N A ASN B 1 331 ? 12.848 36.846 77.896 0.50 8.52 330 ASN B N 1
ATOM 6904 N N B ASN B 1 331 ? 13.490 36.879 78.070 0.50 10.87 330 ASN B N 1
ATOM 6905 C CA A ASN B 1 331 ? 13.137 35.515 78.420 0.50 9.25 330 ASN B CA 1
ATOM 6906 C CA B ASN B 1 331 ? 13.798 35.522 78.537 0.50 10.82 330 ASN B CA 1
ATOM 6907 C C A ASN B 1 331 ? 13.773 34.627 77.368 0.50 9.34 330 ASN B C 1
ATOM 6908 C C B ASN B 1 331 ? 14.531 34.691 77.483 0.50 10.12 330 ASN B C 1
ATOM 6909 O O A ASN B 1 331 ? 13.858 33.415 77.539 0.50 9.59 330 ASN B O 1
ATOM 6910 O O B ASN B 1 331 ? 14.706 33.470 77.634 0.50 9.17 330 ASN B O 1
ATOM 6919 N N A LEU B 1 332 ? 14.224 35.247 76.278 0.50 9.59 331 LEU B N 1
ATOM 6920 N N B LEU B 1 332 ? 14.935 35.339 76.394 0.50 9.57 331 LEU B N 1
ATOM 6921 C CA A LEU B 1 332 ? 14.913 34.563 75.175 0.50 10.99 331 LEU B CA 1
ATOM 6922 C CA B LEU B 1 332 ? 15.592 34.664 75.286 0.50 10.16 331 LEU B CA 1
ATOM 6923 C C A LEU B 1 332 ? 14.038 33.509 74.506 0.50 10.07 331 LEU B C 1
ATOM 6924 C C B LEU B 1 332 ? 14.707 33.618 74.612 0.50 9.81 331 LEU B C 1
ATOM 6925 O O A LEU B 1 332 ? 14.531 32.528 73.932 0.50 10.79 331 LEU B O 1
ATOM 6926 O O B LEU B 1 332 ? 15.207 32.661 74.035 0.50 10.43 331 LEU B O 1
ATOM 6935 N N A GLN B 1 333 ? 12.735 33.738 74.544 0.50 9.90 332 GLN B N 1
ATOM 6936 N N B GLN B 1 333 ? 13.394 33.831 74.669 0.50 9.61 332 GLN B N 1
ATOM 6937 C CA A GLN B 1 333 ? 11.789 32.893 73.849 0.50 10.28 332 GLN B CA 1
ATOM 6938 C CA B GLN B 1 333 ? 12.404 33.006 73.976 0.50 10.34 332 GLN B CA 1
ATOM 6939 C C A GLN B 1 333 ? 11.381 33.553 72.542 0.50 9.72 332 GLN B C 1
ATOM 6940 C C B GLN B 1 333 ? 11.890 33.670 72.703 0.50 9.97 332 GLN B C 1
ATOM 6941 O O A GLN B 1 333 ? 11.307 34.792 72.439 0.50 9.19 332 GLN B O 1
ATOM 6942 O O B GLN B 1 333 ? 11.833 34.897 72.615 0.50 9.29 332 GLN B O 1
ATOM 6953 N N A PRO B 1 334 ? 11.161 32.735 71.509 0.50 9.52 333 PRO B N 1
ATOM 6954 N N B PRO B 1 334 ? 11.479 32.864 71.716 0.50 10.28 333 PRO B N 1
ATOM 6955 C CA A PRO B 1 334 ? 10.792 33.339 70.246 0.50 10.08 333 PRO B CA 1
ATOM 6956 C CA B PRO B 1 334 ? 10.961 33.411 70.446 0.50 10.84 333 PRO B CA 1
ATOM 6957 C C A PRO B 1 334 ? 9.473 34.025 70.366 0.50 10.47 333 PRO B C 1
ATOM 6958 C C B PRO B 1 334 ? 9.592 34.102 70.538 0.50 10.94 333 PRO B C 1
ATOM 6959 O O A PRO B 1 334 ? 8.519 33.502 70.945 0.50 11.21 333 PRO B O 1
ATOM 6960 O O B PRO B 1 334 ? 8.711 33.632 71.262 0.50 11.91 333 PRO B O 1
ATOM 6967 N N . LYS B 1 335 ? 9.436 35.217 69.806 1.00 10.31 334 LYS B N 1
ATOM 6968 C CA . LYS B 1 335 ? 8.226 36.014 69.777 1.00 9.40 334 LYS B CA 1
ATOM 6969 C C . LYS B 1 335 ? 7.435 35.753 68.514 1.00 9.57 334 LYS B C 1
ATOM 6970 O O . LYS B 1 335 ? 7.935 35.097 67.600 1.00 10.29 334 LYS B O 1
ATOM 6976 N N . PRO B 1 336 ? 6.230 36.317 68.403 1.00 9.30 335 PRO B N 1
ATOM 6977 C CA . PRO B 1 336 ? 5.530 36.223 67.132 1.00 9.77 335 PRO B CA 1
ATOM 6978 C C . PRO B 1 336 ? 6.409 36.670 65.962 1.00 9.24 335 PRO B C 1
ATOM 6979 O O . PRO B 1 336 ? 6.358 36.079 64.890 1.00 10.17 335 PRO B O 1
ATOM 6983 N N . ALA B 1 337 ? 7.212 37.711 66.173 1.00 8.69 336 ALA B N 1
ATOM 6984 C CA . ALA B 1 337 ? 8.160 38.202 65.178 1.00 8.91 336 ALA B CA 1
ATOM 6985 C C . ALA B 1 337 ? 8.968 37.071 64.536 1.00 8.73 336 ALA B C 1
ATOM 6986 O O . ALA B 1 337 ? 9.139 37.034 63.317 1.00 9.09 336 ALA B O 1
ATOM 6988 N N A TYR B 1 338 ? 9.561 36.217 65.388 0.50 7.86 337 TYR B N 1
ATOM 6989 N N B TYR B 1 338 ? 9.336 36.100 65.339 0.50 9.27 337 TYR B N 1
ATOM 6990 C CA A TYR B 1 338 ? 10.409 35.088 64.957 0.50 7.21 337 TYR B CA 1
ATOM 6991 C CA B TYR B 1 338 ? 10.014 34.942 64.832 0.50 9.12 337 TYR B CA 1
ATOM 6992 C C A TYR B 1 338 ? 9.642 34.223 63.964 0.50 6.97 337 TYR B C 1
ATOM 6993 C C B TYR B 1 338 ? 9.171 34.170 63.789 0.50 8.75 337 TYR B C 1
ATOM 6994 O O A TYR B 1 338 ? 10.153 33.863 62.900 0.50 7.00 337 TYR B O 1
ATOM 6995 O O B TYR B 1 338 ? 9.656 33.842 62.700 0.50 8.75 337 TYR B O 1
ATOM 7012 N N A GLN B 1 339 ? 8.412 33.878 64.327 0.50 7.31 338 GLN B N 1
ATOM 7013 N N B GLN B 1 339 ? 7.915 33.872 64.115 0.50 9.31 338 GLN B N 1
ATOM 7014 C CA A GLN B 1 339 ? 7.580 33.071 63.443 0.50 7.76 338 GLN B CA 1
ATOM 7015 C CA B GLN B 1 339 ? 7.062 33.137 63.180 0.50 9.83 338 GLN B CA 1
ATOM 7016 C C A GLN B 1 339 ? 7.197 33.794 62.168 0.50 7.52 338 GLN B C 1
ATOM 7017 C C B GLN B 1 339 ? 6.766 33.932 61.906 0.50 9.66 338 GLN B C 1
ATOM 7018 O O A GLN B 1 339 ? 6.977 33.145 61.143 0.50 7.69 338 GLN B O 1
ATOM 7019 O O B GLN B 1 339 ? 6.515 33.351 60.847 0.50 9.53 338 GLN B O 1
ATOM 7030 N N A GLY B 1 340 ? 7.137 35.123 62.194 0.50 8.31 339 GLY B N 1
ATOM 7031 N N B GLY B 1 340 ? 6.777 35.258 61.990 0.50 9.53 339 GLY B N 1
ATOM 7032 C CA A GLY B 1 340 ? 6.799 35.857 60.979 0.50 8.38 339 GLY B CA 1
ATOM 7033 C CA B GLY B 1 340 ? 6.731 36.056 60.782 0.50 9.57 339 GLY B CA 1
ATOM 7034 C C A GLY B 1 340 ? 7.891 35.710 59.935 0.50 8.57 339 GLY B C 1
ATOM 7035 C C B GLY B 1 340 ? 7.913 35.760 59.863 0.50 9.21 339 GLY B C 1
ATOM 7036 O O A GLY B 1 340 ? 7.628 35.599 58.738 0.50 9.12 339 GLY B O 1
ATOM 7037 O O B GLY B 1 340 ? 7.734 35.584 58.658 0.50 9.72 339 GLY B O 1
ATOM 7038 N N . VAL B 1 341 ? 9.125 35.692 60.406 1.00 8.70 340 VAL B N 1
ATOM 7039 C CA . VAL B 1 341 ? 10.285 35.419 59.562 1.00 8.50 340 VAL B CA 1
ATOM 7040 C C . VAL B 1 341 ? 10.238 33.974 59.034 1.00 8.95 340 VAL B C 1
ATOM 7041 O O . VAL B 1 341 ? 10.449 33.741 57.836 1.00 9.97 340 VAL B O 1
ATOM 7045 N N . VAL B 1 342 ? 9.924 33.022 59.909 1.00 9.43 341 VAL B N 1
ATOM 7046 C CA . VAL B 1 342 ? 9.755 31.633 59.481 1.00 9.94 341 VAL B CA 1
ATOM 7047 C C . VAL B 1 342 ? 8.752 31.540 58.336 1.00 10.48 341 VAL B C 1
ATOM 7048 O O . VAL B 1 342 ? 9.028 30.897 57.308 1.00 10.86 341 VAL B O 1
ATOM 7052 N N . GLU B 1 343 ? 7.573 32.134 58.498 1.00 10.02 342 GLU B N 1
ATOM 7053 C CA . GLU B 1 343 ? 6.534 32.034 57.480 1.00 10.68 342 GLU B CA 1
ATOM 7054 C C . GLU B 1 343 ? 6.991 32.651 56.166 1.00 10.12 342 GLU B C 1
ATOM 7055 O O . GLU B 1 343 ? 6.766 32.098 55.092 1.00 11.66 342 GLU B O 1
ATOM 7061 N N . ALA B 1 344 ? 7.649 33.807 56.236 1.00 10.07 343 ALA B N 1
ATOM 7062 C CA . ALA B 1 344 ? 8.110 34.446 55.003 1.00 10.22 343 ALA B CA 1
ATOM 7063 C C . ALA B 1 344 ? 9.142 33.595 54.292 1.00 10.13 343 ALA B C 1
ATOM 7064 O O . ALA B 1 344 ? 9.081 33.431 53.064 1.00 11.56 343 ALA B O 1
ATOM 7066 N N . LEU B 1 345 ? 10.127 33.107 55.027 1.00 10.49 344 LEU B N 1
ATOM 7067 C CA . LEU B 1 345 ? 11.202 32.345 54.387 1.00 11.36 344 LEU B CA 1
ATOM 7068 C C . LEU B 1 345 ? 10.691 31.022 53.819 1.00 12.87 344 LEU B C 1
ATOM 7069 O O . LEU B 1 345 ? 11.242 30.511 52.830 1.00 14.83 344 LEU B O 1
ATOM 7074 N N A SER B 1 346 ? 9.673 30.463 54.464 0.50 13.85 345 SER B N 1
ATOM 7075 N N B SER B 1 346 ? 9.646 30.460 54.410 0.50 13.38 345 SER B N 1
ATOM 7076 C CA A SER B 1 346 ? 9.101 29.172 54.076 0.50 14.81 345 SER B CA 1
ATOM 7077 C CA B SER B 1 346 ? 9.196 29.112 54.030 0.50 14.08 345 SER B CA 1
ATOM 7078 C C A SER B 1 346 ? 8.152 29.309 52.892 0.50 15.76 345 SER B C 1
ATOM 7079 C C B SER B 1 346 ? 7.914 29.124 53.197 0.50 15.09 345 SER B C 1
ATOM 7080 O O A SER B 1 346 ? 7.739 28.307 52.314 0.50 16.42 345 SER B O 1
ATOM 7081 O O B SER B 1 346 ? 7.303 28.072 52.941 0.50 15.89 345 SER B O 1
ATOM 7086 N N A GLY B 1 347 ? 7.807 30.536 52.521 0.50 16.75 346 GLY B N 1
ATOM 7087 N N B GLY B 1 347 ? 7.535 30.307 52.732 0.50 16.24 346 GLY B N 1
ATOM 7088 C CA A GLY B 1 347 ? 6.823 30.754 51.463 0.50 17.24 346 GLY B CA 1
ATOM 7089 C CA B GLY B 1 347 ? 6.362 30.461 51.894 0.50 16.75 346 GLY B CA 1
ATOM 7090 C C A GLY B 1 347 ? 5.392 30.673 51.974 0.50 17.65 346 GLY B C 1
ATOM 7091 C C B GLY B 1 347 ? 5.124 30.009 52.631 0.50 17.20 346 GLY B C 1
ATOM 7092 O O A GLY B 1 347 ? 4.586 29.837 51.522 0.50 19.06 346 GLY B O 1
ATOM 7093 O O B GLY B 1 347 ? 4.707 30.630 53.598 0.50 18.04 346 GLY B O 1
#

InterPro domains:
  IPR001000 Glycoside hydrolase family 10 domain [PF00331] (272-607)
  IPR001000 Glycoside hydrolase family 10 domain [PR00134] (340-352)
  IPR001000 Glycoside hydrolase family 10 domain [PR00134] (383-394)
  IPR001000 Glycoside hydrolase family 10 domain [PR00134] (438-449)
  IPR001000 Glycoside hydrolase family 10 domain [PR00134] (467-479)
  IPR001000 Glycoside hydrolase family 10 domain [PS51760] (281-607)
  IPR001000 Glycoside hydrolase family 10 domain [SM00633] (310-608)
  IPR001919 Carbohydrate-binding type-2 domain [PF00553] (29-125)
  IPR001919 Carbohydrate-binding type-2 domain [PS51173] (24-128)
  IPR001919 Carbohydrate-binding type-2 domain [SM00637] (29-125)
  IPR002883 CBM10/dockerin domain [PF02013] (183-210)
  IPR002883 CBM10/dockerin domain [PS51763] (183-212)
  IPR008965 CBM2/CBM3, carbohydrate-binding domain superfamily [SSF49384] (25-115)
  IPR009031 Carbohydrate binding module family 10 [SM01064] (183-211)
  IPR012291 CBM2, carbohydrate-binding domain superfamily [G3DSA:2.60.40.290] (27-129)
  IPR017853 Glycoside hydrolase superfamily [SSF51445] (271-609)
  IPR018366 Carbohydrate-binding type-2, conserved site [PS00561] (92-105)
  IPR031158 Glycosyl hydrolases family 10, active site [PS00591] (503-513)
  IPR036601 CBM10 superfamily [G3DSA:2.30.32.30] (179-228)
  IPR036601 CBM10 superfamily [SSF57615] (181-227)

Solvent-accessible surface area: 26325 Å² total; per-residue (Å²): 50,2,17,93,65,24,147,13,20,6,1,0,3,3,19,20,79,46,62,134,19,12,0,58,112,14,73,41,19,30,80,22,0,106,62,25,8,51,1,0,3,0,28,46,11,2,18,1,34,96,2,36,74,70,100,102,43,34,24,89,80,3,52,120,1,7,52,30,0,83,138,24,59,10,62,4,2,0,5,2,1,2,27,35,19,95,135,0,30,6,146,34,6,37,75,110,29,110,84,2,124,126,30,1,12,130,2,0,54,42,2,0,51,64,0,44,75,91,4,89,2,2,1,0,1,4,15,2,1,48,15,94,93,41,36,125,110,62,119,23,36,9,27,14,16,20,47,9,7,2,5,78,54,12,28,1,11,73,4,0,1,34,0,0,99,76,1,73,81,26,2,92,112,3,41,1,0,0,0,1,32,36,0,2,52,27,30,46,22,0,20,18,1,10,47,0,0,63,63,0,52,109,65,60,9,27,14,31,0,0,1,0,4,0,21,1,15,7,104,96,4,50,55,69,58,0,99,84,0,0,63,74,0,20,85,39,17,117,98,4,53,0,1,0,3,10,0,0,0,26,14,0,24,38,138,57,84,65,100,108,79,31,53,94,77,74,116,53,4,71,135,73,17,76,6,12,86,72,0,60,43,2,0,63,34,0,0,65,4,0,40,126,18,0,48,105,65,28,51,6,0,8,2,7,16,6,6,0,0,52,27,8,136,14,50,87,20,107,151,29,16,0,8,0,0,2,8,38,64,125,43,103,81,12,50,0,26,80,0,8,35,61,2,19,73,102,51,2,12,103,70,25,138,12,20,5,1,0,2,2,15,15,78,46,64,136,20,7,1,54,110,15,81,50,26,25,86,21,0,92,65,24,8,54,1,0,2,0,20,47,9,3,15,0,35,92,3,42,72,75,110,106,52,36,30,88,84,2,51,110,1,21,60,24,0,77,142,21,53,12,60,3,2,0,4,2,0,1,23,37,21,99,140,0,34,8,149,36,7,34,89,104,30,115,67,2,129,115,24,0,12,136,2,0,56,46,2,0,55,62,0,44,67,96,2,56,2,2,1,0,1,3,16,3,1,42,13,101,91,47,40,128,120,60,125,24,60,18,146,18,18,19,51,11,8,2,25,77,41,18,67,2,18,87,5,0,10,45,0,0,111,75,0,69,81,26,2,54,27,3,4,0,0,0,0,0,33,36,0,2,54,29,37,91,21,0,77,18,1,31,93,1,0,65,56,0,53,111,65,59,9,26,14,15,0,0,1,0,4,0,22,1,14,6,105,98,4,52,43,50,52,0,57,74,0,0,76,82,0,21,85,42,18,95,26,5,28,0,1,0,2,10,0,0,0,24,16,0,26,38,138,57,87,65,97,110,80,32,54,96,73,72,116,54,2,40,132,85,20,77,8,6,89,75,0,61,44,1,0,62,36,0,0,70,0,0,41,117,20,0,51,72,34,16,42,3,0,7,1,6,16,3,7,0,0,52,25,8,139,14,52,75,20,104,148,22,13,0,3,0,0,2,9,27,59,103,36,98,75,8,46,0,21,79,0,8,34,60,1,20,71,99

Sequence (692 aa):
GLASSLADDFPIGVAVAASGGNADIFTTSSSARQQNIVRRAEFNQITAENNIMKKMSYMYSSGSNFSFTNSDRLVSSWAAQNGQTVHHGHALVVWWHHPSSSYYQQLPNWASDDSNANFRRQQDFARHHIDTVAAHFAGQVVKKSWDVVNEALFDSSAADDDDPPDDGGRRGSSAANNGGYRQSVFYRQQFGGGPEYIDEAFRRRRARAADPPTAELYYNDFNTEEENGAKTTALVNLVQRLLNNGVPIDGVGFQMMHHVMMNDDYPSIANIRQAMQKIVALSPTLKIKITELDVRRLLNNNNPPYYDDGGNNSSSSNNNNYYTTNNRRNNDDCCAAVVSSCCAAGLDRQKARYKEIVQAYLEEVVVPPPGGRRGGITVWGIADPPDSWLYTTHHQQNNLLPDWPLLFNNDDNNLLQPKPAYQQGVVEALLSSGGGLASSLADDFPIGVAVAAASSGGGGNNAADDIIFFTTSSSSSAARRQQNNIIVVRRAEFNQITAEENNIIMMKMSSYYMMYYSSGGSSNNFFSSFFTTNNSSDDRRLLVVSSWWAAAAQQNNGGQQTTVHHGHHALLVVWHHPSSSYYQLPNWASSDSSNNAANNFRRQDFFFAAARRHHIIDDTTVVAAAAHHFFAAGGQQVVKKSWDVVNEALFDDSSAADDDPDGRRGSANGYRQSVFYRQFGGPEYIDEAFRRRRARAADPTAELYYNDFNTEEENGAKTTALVNLVQRLLNNGVPIDGVGFQMMHHVMNNDDYPSIANIRRQAMQQKIVALSPTLKKIKITELDVRLNNPPYYDGNSSNNYTNRNDCAVSSSCCAGLLDDRQKARYKEIVVQQAAYLEEVVVPPGRRGGITVWGIADPDSWLYTTHQNNLPDWPLLFNNDDNNLLQQPPKPAYYQQGGVVEALSSGG

Secondary structure (DSSP, 8-state):
-GGGG-SS-EEEEEB-SSSTTBTTT-HHHHHHHHHH-SEEEESSTTSGGGGEETTEE--HHHHHHHHHHHHTT-EEEEEEEE---GGG--TT-STT-TTHHHHHHHHHHHHHHHTTTT-SEEEEEE--B--GGG-TT---EETTEE--HHHHHHTSTHHHHHHHHHHHHH-TTSEEEEEESSTTS-SHHHHHHHHHHHHHHHTT----EEEE--EEESSSS-HHHHHHHHHHHHTT-SS-EEEEEEEEEES--TTSS-SSS---SGGGGSS--HHHHHHHHHHHHHHHHHHHHS-TT-EEEEEES-SBGGGSTTSEETTEE---SSB-TTSPBPHHHHHHHHHHH-/-GGGG-SS-EEEEEB-SSSTTBTTT-HHHHHHHHHH-SEEEESSTTSGGGGEETTEE--HHHHHHHHHHHHTT-EEEEEEEE---GGG--TT-STT-TTHHHHHHHHHHHHHHHSTTT-SEEEEEE--B--TTS-TT---EETTEE--HHHHHHTSTHHHHHHHHHHHHH-TTSEEEEEESSTTS-SHHHHHHHHHHHHHHHTT----EEEE--EEESSSS-HHHHHHHHHHHHTT-SS-EEEEEEEEEES--TTSS-STT---STTTTSS--HHHHHHHHHHHHHHHHHHHHS-TT-EEEEEES-SBGGGSTTSEETTEE---SSB-TTSPBPHHHHHHHHHHH-